Protein AF-A0A3C0VDE1-F1 (afdb_monomer)

Secondary structure (DSSP, 8-state):
--------------PPPPEEEE-TTS-SSBS-HHHHHHHPPTT-EEEE-SEEEEESS-EETTTT--TT-TTSPPP---EEEETT-TTTEEEEE-SS-S-GGG--SEEE-S---TT-EEES-EEE--EESSS-SSEEE-TT---EEES-EEES-EEEE-SSEEEES-S--EEES-EEES-EEEEE-SSEEEESS--EEES-EEES-EESSS-SSEEEESS--EEES-EEES-EESS-SSEEEESS---EEES-EEES-EESSSB-SSEEE-TT---EEES-EEES-B-SSB-SSEEE-TT---EEES-EEES-TT-SEEE-TT---EEES-EESSSS--SSTT-B-S---EEEB-S-SEEEE-TT-SS---SBTTB-BSSHHHHH--EEEEPTT-TTTT-SGGGPPSSS--S--S---BS--EEEE-SEEEE-SS---TTT-EEEES-TTTEEEES-B----TT-EEES-EEE--SS-SEEEPTT---EEES-EEES---SSSS-SSEEE-TT---EEES-EEES--TTS---SEEE-TT---EEES-EEES-SS-SEEE-TT---EEES-EEES---STT----SEEE-TT---EEES-EEES-SS-SEEEETT-EEEEES-EEES-SS-SEEEESSEEEEES-EEESSS-SEEEES-EEEEES-EEES-B-SB-SSEEEESSSPPEEES-EEES-EESB-SSEEEES---EEES-EEES-EESSS-SSEEEESS---EEES-EEESS-S-SEEE-TT---EEES-EE-SSSPPSSTT-B-S---EEES-S-SEEEE-TTSPSSP-SBTTB-BSSHHHHT--EEEEETT-GGGS-STTSPPPS----EESSPPPSSEEEEE-SEEEES--PPPSS-EEEE-S-TTTEEEES-EE---TT-EEES-EEE--BTBSEEEPTT---EEES-EEES--SS-SEEE-TT---EEES-EEES-SS-SEEE-TT-EEEEES-EEES-EESS-SSEEE-TT-EEEEES-EEES-EESSS-SSEEEETT-EEEEES-EEES-EESSS-SSEEEES-SEEEEES-EEES-EESSTT-EEEEEESS-EEEEES-EEES-BSEEEEEESS-EEEEES-EEE--TT-SEEE-TT-EEEEES-EE-SSSPPSSTT-B-S---EEEPPEE-TT-EEEEEETTEEEEEE--EEE--EEEEPTT-TTTT-S-STT--SB-TTSPBP-----

pLDDT: mean 87.03, std 12.0, range [29.33, 98.75]

Nearest PDB structures (foldseek):
  4nk8-assembly1_A  TM=4.694E-01  e=3.501E-03  Pseudomonas syringae pv. tomato str. DC3000
  4nk6-assembly1_A  TM=4.824E-01  e=7.671E-03  Pseudomonas syringae pv. tomato str. DC3000
  8egr-assembly1_A  TM=3.141E-01  e=1.987E-03  Staphylococcus phage Andhra
  1dab-assembly1_A  TM=2.526E-01  e=2.599E-02  Bordetella pertussis
  1idj-assembly2_B  TM=3.199E-01  e=6.537E-01  Aspergillus niger

Foldseek 3Di:
DDDDDDDDDPPPPPDQFAEAEEDCVPPGPHPAQLVSLAVGAANHEYEYEFDEHEALAANESQPQDDPVDPPTDDDGAYEYEYDPFAVGAEQAYDPHHPDLQRQENHEAARAAEQSNEYYRHEFEHGEHVQAEGHYGAYNQHAYEYERYEFEHAEHQEQRRYEYAQYEEHEYEQYEFEHAEHAEEAQHYEYHEYEYEYELYEQALGEYAAYAQRYEYAPYAYEYYLYEFALGEHQAQQRYEYEHQAAYEYELYEFALGEHLHAERQGYEAEHQHAYEYYLAEFALGEYAAAQSGYEYDHQYEYEAFLAEQDLGFRFSYYYDPNYHYAHELYEGDDDDFPDYYLYHDDDQLFLWDPPDQEFEEELPFPDQFPRDPVTGGNAVQVVQDTGRAGAPPGPQQLSGDPRHGGHNNPPHDDGRHDQEHEYEYEFDEHECRSGECSSLYAYEYPAQVGAEYQEAHHRNAANHEYYRHEFENYASARYRAHALGEYEYERYEFEHAAREPPQAQHYHQYHNYAYEYENYEQEAGHVPHAGANYEFDANHEYEYEQYEQYQYCAARYEYEHQYEYEYELYEQENYNNDPDDLHESYEFEHQHEYEAYNYEQEHAAHESYEYDHQGEYEAENYEQEQHAYESEEYAHYEYEHELYEQENYQAHYEAAQYEYEYENYEQEHAEYQEHQRYEYHAPPAYEYELYEQELGEHQYQRSYEEHNHAYEYEQAEHFNAFHQAAARHYEEDDQYEYEEALAEQDLSDQHNYDYDPNYDYHYELYEHCYPDFDDYHLTHNDPQLFLFAPAALEFEEDLPFDPDFPRDPVGGHNAVQVVLDTGRAGEPPGPQCQRGDPRHGRHRDDHYHPHRYDQAHEYEYEFDEHALVHRQRSGHYAYEYPAQVGYEHEEAHENQAAPHEYEGHEFEPHAQARYEAGALGEYEYERYEQEQYHHAENYEWGANYEYEYELYEQEHYLHAHYHYEANEEYAYENYEFEHAEHQEEHYEEEYALYEYHYYLYEQEHAEYAAEEQGYEYEHAYEEEYYLYEQAQAWYAYEAHAYYYYNYQEYEHFQYEQEHGEYNDAAYESYEHEAAYEYEYALYEQEHYCYASYEWYNQYEYEEALYEQYHHDNANYDYDPNYYYYYELYAGADPDFDDYYLTHPDPQAFPFAFQFDQPDWDWDDRPNDIDTIGSTGPDTGRRDRDPPGPSAASGDPPSDDCAHSVRHGRDHDPD

Sequence (1214 aa):
MRTIPAALLCLATVSAGATLTVSKDGGAEFDEVQAAADAAADGDTVLVFPGEYVLVEPLDFNRLHDPANPASPPVKNLVVRGVGGPAVTILRLAETLLDPARASVAVFEHGEGPASVIEGVTLTGGRGMPRGGGIFCAGASSPSVTDCVISGNSATWGGGVRCTYAGTPIFTRCTIEGNHASSSGGGISVMGGGARFSECLVADNSAAGDGGGVACEIGEALFERCRIEGNTGAQGGGINCFGNSTAEFIGCVVTQNTARWRAGGGVSCAARATPVLRHCTIAGNVGQEEGGGVVCSSESAPVITGCILWDNPCGSFTALEGANPRVTYSCIEGASVVSGQGNIAVNPRFRGWRDAAEVWVDCAASGPGDGSSQSPYRALAAALAFDPGVALDSPCVGSGEGGTTMGAIATPAGTAGMPRRTVWIAAGTYRFQGSTCAHAASLRGMGAALTTLDGTVFGLRSGASLANVTVTGGNAGGVCIPAGESPEVRDCVVTENTAYHFSGGGVYCGTGSEAMFSGVRIVRNGVGSKAAALVCASDSAPTFTACAVLDNEHEGIVCHAGANPTFRGCEISGNARALHAVSAGVAAYEGAVPVLDGCTIADNLGPGVTVSQDGRMTITDCAIVRNAGVGVSVTYGECTVRNSTISGNGGGIAATSAALIAEGCRIAGNTAKSGGGVWCGGPPSPQLRDCLIIDNRAGSGAALQCVQASPVLTNCTIVGNVCDLNAGALECERTSGPYLASCIVWDNGERPVVCDGTSSLNAEYSCLATPDVWPGVGNLNLDPQFCGWGENADVYVDPAAPEPGDGSAAAPFRDAASALTFSLGLSAGSPCLTAGQGGVRIGAETGTCPAGGVPVRRVHLAAGQFAAELVPPAHPVSIQGAGPELTVLEGTVRGLMTGMSLADLTVAEGRKGGVVVPAGASPELRNCVIRHALGTGAIVCGALAAPTIRDCVIEENGTCGIAVADDGGVTCIGCLVRHNRSEGVAGVSCGARSSVTLRDCRVEENGSTANCGGLAAKSSAFVTLERCRIIGNASVNYYPGLAFTRVAGAALTNCCVAANSSSLFDAAGVACIGGGGVRLVNCTVAENNARGLTCRDSATVELLNCIVWNNIDGSAAVEAGSTLSASYSCIKGATVWEGDGNINLDPLFVWPGTYDFQQMYEFVVDGRQYKAPNMIVHAPNLEPRPGSPAIDAGTAAGAPASDLAGRARPFGAG

Mean predicted aligned error: 14.95 Å

Structure (mmCIF, N/CA/C/O backbone):
data_AF-A0A3C0VDE1-F1
#
_entry.id   AF-A0A3C0VDE1-F1
#
loop_
_atom_site.group_PDB
_atom_site.id
_atom_site.type_symbol
_atom_site.label_atom_id
_atom_site.label_alt_id
_atom_site.label_comp_id
_atom_site.label_asym_id
_atom_site.label_entity_id
_atom_site.label_seq_id
_atom_site.pdbx_PDB_ins_code
_atom_site.Cartn_x
_atom_site.Cartn_y
_atom_site.Cartn_z
_atom_site.occupancy
_atom_site.B_iso_or_equiv
_atom_site.auth_seq_id
_atom_site.auth_comp_id
_atom_site.auth_asym_id
_atom_site.auth_atom_id
_atom_site.pdbx_PDB_model_num
ATOM 1 N N . MET A 1 1 ? -42.883 18.544 71.954 1.00 40.00 1 MET A N 1
ATOM 2 C CA . MET A 1 1 ? -44.097 19.309 72.319 1.00 40.00 1 MET A CA 1
ATOM 3 C C . MET A 1 1 ? -43.853 20.792 72.081 1.00 40.00 1 MET A C 1
ATOM 5 O O . MET A 1 1 ? -43.063 21.369 72.814 1.00 40.00 1 MET A O 1
ATOM 9 N N . ARG A 1 2 ? -44.499 21.382 71.070 1.00 31.33 2 ARG A N 1
ATOM 10 C CA . ARG A 1 2 ? -44.903 22.798 70.977 1.00 31.33 2 ARG A CA 1
ATOM 11 C C . ARG A 1 2 ? -45.829 22.928 69.761 1.00 31.33 2 ARG A C 1
ATOM 13 O O . ARG A 1 2 ? -45.575 22.319 68.731 1.00 31.33 2 ARG A O 1
ATOM 20 N N . THR A 1 3 ? -46.938 23.618 69.965 1.00 40.38 3 THR A N 1
ATOM 21 C CA . THR A 1 3 ? -48.177 23.614 69.169 1.00 40.38 3 THR A CA 1
ATOM 22 C C . THR A 1 3 ? -48.384 24.917 68.365 1.00 40.38 3 THR A C 1
ATOM 24 O O . THR A 1 3 ? -47.908 25.952 68.812 1.00 40.38 3 THR A O 1
ATOM 27 N N . ILE A 1 4 ? -49.280 24.852 67.353 1.00 35.16 4 ILE A N 1
ATOM 28 C CA . ILE A 1 4 ? -50.220 25.871 66.780 1.00 35.16 4 ILE A CA 1
ATOM 29 C C . ILE A 1 4 ? -49.775 26.604 65.474 1.00 35.16 4 ILE A C 1
ATOM 31 O O . ILE A 1 4 ? -48.604 26.969 65.428 1.00 35.16 4 ILE A O 1
ATOM 35 N N . PRO A 1 5 ? -50.660 26.951 64.478 1.00 40.97 5 PRO A N 1
ATOM 36 C CA . PRO A 1 5 ? -52.095 26.630 64.258 1.00 40.97 5 PRO A CA 1
ATOM 37 C C . PRO A 1 5 ? -52.484 26.030 62.879 1.00 40.97 5 PRO A C 1
ATOM 39 O O . PRO A 1 5 ? -51.761 26.106 61.892 1.00 40.97 5 PRO A O 1
ATOM 42 N N . ALA A 1 6 ? -53.724 25.529 62.833 1.00 35.91 6 ALA A N 1
ATOM 43 C CA . ALA A 1 6 ? -54.503 25.183 61.646 1.00 35.91 6 ALA A CA 1
ATOM 44 C C . ALA A 1 6 ? -54.990 26.413 60.848 1.00 35.91 6 ALA A C 1
ATOM 46 O O . ALA A 1 6 ? -55.420 27.403 61.441 1.00 35.91 6 ALA A O 1
ATOM 47 N N . ALA A 1 7 ? -55.045 26.286 59.519 1.00 32.00 7 ALA A N 1
ATOM 48 C CA . ALA A 1 7 ? -55.921 27.075 58.656 1.00 32.00 7 ALA A CA 1
ATOM 49 C C . ALA A 1 7 ? -56.487 26.189 57.528 1.00 32.00 7 ALA A C 1
ATOM 51 O O . ALA A 1 7 ? -55.744 25.642 56.724 1.00 32.00 7 ALA A O 1
ATOM 52 N N . LEU A 1 8 ? -57.817 26.062 57.556 1.00 29.88 8 LEU A N 1
ATOM 53 C CA . LEU A 1 8 ? -58.766 25.617 56.529 1.00 29.88 8 LEU A CA 1
ATOM 54 C C . LEU A 1 8 ? -58.478 24.339 55.715 1.00 29.88 8 LEU A C 1
ATOM 56 O O . LEU A 1 8 ? -57.802 24.320 54.693 1.00 29.88 8 LEU A O 1
ATOM 60 N N . LEU A 1 9 ? -59.177 23.290 56.143 1.00 33.53 9 LEU A N 1
ATOM 61 C CA . LEU A 1 9 ? -59.485 22.071 55.414 1.00 33.53 9 LEU A CA 1
ATOM 62 C C . LEU A 1 9 ? -60.457 22.389 54.254 1.00 33.53 9 LEU A C 1
ATOM 64 O O . LEU A 1 9 ? -61.660 22.515 54.477 1.00 33.53 9 LEU A O 1
ATOM 68 N N . CYS A 1 10 ? -59.959 22.490 53.022 1.00 29.33 10 CYS A N 1
ATOM 69 C CA . CYS A 1 10 ? -60.747 22.105 51.850 1.00 29.33 10 CYS A CA 1
ATOM 70 C C . CYS A 1 10 ? -60.455 20.625 51.601 1.00 29.33 10 CYS A C 1
ATOM 72 O O . CYS A 1 10 ? -59.378 20.271 51.126 1.00 29.33 10 CYS A O 1
ATOM 74 N N . LEU A 1 11 ? -61.400 19.755 51.964 1.00 36.97 11 LEU A N 1
ATOM 75 C CA . LEU A 1 11 ? -61.437 18.382 51.467 1.00 36.97 11 LEU A CA 1
ATOM 76 C C . LEU A 1 11 ? -61.635 18.440 49.946 1.00 36.97 11 LEU A C 1
ATOM 78 O O . LEU A 1 11 ? -62.765 18.482 49.469 1.00 36.97 11 LEU A O 1
ATOM 82 N N . ALA A 1 12 ? -60.540 18.448 49.188 1.00 35.41 12 ALA A N 1
ATOM 83 C CA . ALA A 1 12 ? -60.565 17.902 47.844 1.00 35.41 12 ALA A CA 1
ATOM 84 C C . ALA A 1 12 ? -60.567 16.382 48.015 1.00 35.41 12 ALA A C 1
ATOM 86 O O . ALA A 1 12 ? -59.574 15.773 48.409 1.00 35.41 12 ALA A O 1
ATOM 87 N N . THR A 1 13 ? -61.731 15.777 47.813 1.00 34.03 13 THR A N 1
ATOM 88 C CA . THR A 1 13 ? -61.843 14.346 47.564 1.00 34.03 13 THR A CA 1
ATOM 89 C C . THR A 1 13 ? -60.892 14.001 46.421 1.00 34.03 13 THR A C 1
ATOM 91 O O . THR A 1 13 ? -61.116 14.443 45.296 1.00 34.03 13 THR A O 1
ATOM 94 N N . VAL A 1 14 ? -59.830 13.241 46.698 1.00 38.03 14 VAL A N 1
ATOM 95 C CA . VAL A 1 14 ? -59.083 12.546 45.646 1.00 38.03 14 VAL A CA 1
ATOM 96 C C . VAL A 1 14 ? -60.060 11.521 45.081 1.00 38.03 14 VAL A C 1
ATOM 98 O O . VAL A 1 14 ? -60.293 10.473 45.681 1.00 38.03 14 VAL A O 1
ATOM 101 N N . SER A 1 15 ? -60.734 11.886 43.993 1.00 43.78 15 SER A N 1
ATOM 102 C CA . SER A 1 15 ? -61.409 10.918 43.139 1.00 43.78 15 SER A CA 1
ATOM 103 C C . SER A 1 15 ? -60.332 9.939 42.689 1.00 43.78 15 SER A C 1
ATOM 105 O O . SER A 1 15 ? -59.339 10.367 42.108 1.00 43.78 15 SER A O 1
ATOM 107 N N . ALA A 1 16 ? -60.475 8.652 43.001 1.00 56.69 16 ALA A N 1
ATOM 108 C CA . ALA A 1 16 ? -59.659 7.642 42.343 1.00 56.69 16 ALA A CA 1
ATOM 109 C C . ALA A 1 16 ? -59.915 7.777 40.835 1.00 56.69 16 ALA A C 1
ATOM 111 O O . ALA A 1 16 ? -61.076 7.734 40.423 1.00 56.69 16 ALA A O 1
ATOM 112 N N . GLY A 1 17 ? -58.864 8.030 40.051 1.00 71.81 17 GLY A N 1
ATOM 113 C CA . GLY A 1 17 ? -58.972 8.111 38.596 1.00 71.81 17 GLY A CA 1
ATOM 114 C C . GLY A 1 17 ? -59.571 6.828 38.022 1.00 71.81 17 GLY A C 1
ATOM 115 O O . GLY A 1 17 ? -59.407 5.740 38.588 1.00 71.81 17 GLY A O 1
ATOM 116 N N . ALA A 1 18 ? -60.302 6.956 36.922 1.00 88.00 18 ALA A N 1
ATOM 117 C CA . ALA A 1 18 ? -60.843 5.820 36.198 1.00 88.00 18 ALA A CA 1
ATOM 118 C C . ALA A 1 18 ? -59.707 4.970 35.604 1.00 88.00 18 ALA A C 1
ATOM 120 O O . ALA A 1 18 ? -58.597 5.446 35.361 1.00 88.00 18 ALA A O 1
ATOM 121 N N . THR A 1 19 ? -59.976 3.681 35.392 1.00 94.69 19 THR A N 1
ATOM 122 C CA . THR A 1 19 ? -59.058 2.778 34.688 1.00 94.69 19 THR A CA 1
ATOM 123 C C . THR A 1 19 ? -59.625 2.477 33.312 1.00 94.69 19 THR A C 1
ATOM 125 O O . THR A 1 19 ? -60.672 1.845 33.225 1.00 94.69 19 THR A O 1
ATOM 128 N N . LEU A 1 20 ? -58.926 2.909 32.266 1.00 96.56 20 LEU A N 1
ATOM 129 C CA . LEU A 1 20 ? -59.222 2.600 30.871 1.00 96.56 20 LEU A CA 1
ATOM 130 C C . LEU A 1 20 ? -58.363 1.403 30.460 1.00 96.56 20 LEU A C 1
ATOM 132 O O . LEU A 1 20 ? -57.201 1.309 30.856 1.00 96.56 20 LEU A O 1
ATOM 136 N N . THR A 1 21 ? -58.910 0.476 29.677 1.00 96.62 21 THR A N 1
ATOM 137 C CA . THR A 1 21 ? -58.205 -0.759 29.292 1.00 96.62 21 THR A CA 1
ATOM 138 C C . THR A 1 21 ? -57.902 -0.800 27.798 1.00 96.62 21 THR A C 1
ATOM 140 O O . THR A 1 21 ? -58.762 -0.471 26.983 1.00 96.62 21 THR A O 1
ATOM 143 N N . VAL A 1 22 ? -56.691 -1.238 27.435 1.00 96.25 22 VAL A N 1
ATOM 144 C CA . VAL A 1 22 ? -56.234 -1.356 26.041 1.00 96.25 22 VAL A CA 1
ATOM 145 C C . VAL A 1 22 ? -55.828 -2.795 25.728 1.00 96.25 22 VAL A C 1
ATOM 147 O O . VAL A 1 22 ? -55.000 -3.362 26.445 1.00 96.25 22 VAL A O 1
ATOM 150 N N . SER A 1 23 ? -56.385 -3.382 24.665 1.00 94.19 23 SER A N 1
ATOM 151 C CA . SER A 1 23 ? -56.025 -4.721 24.179 1.00 94.19 23 SER A CA 1
ATOM 152 C C . SER A 1 23 ? -56.116 -4.826 22.659 1.00 94.19 23 SER A C 1
ATOM 154 O O . SER A 1 23 ? -57.136 -4.487 22.063 1.00 94.19 23 SER A O 1
ATOM 156 N N . LYS A 1 24 ? -55.078 -5.386 22.026 1.00 82.56 24 LYS A N 1
ATOM 157 C CA . LYS A 1 24 ? -55.010 -5.544 20.560 1.00 82.56 24 LYS A CA 1
ATOM 158 C C . LYS A 1 24 ? -56.041 -6.513 19.965 1.00 82.56 24 LYS A C 1
ATOM 160 O O . LYS A 1 24 ? -56.229 -6.542 18.755 1.00 82.56 24 LYS A O 1
ATOM 165 N N . ASP A 1 25 ? -56.621 -7.386 20.786 1.00 83.69 25 ASP A N 1
ATOM 166 C CA . ASP A 1 25 ? -57.570 -8.422 20.359 1.00 83.69 25 ASP A CA 1
ATOM 167 C C . ASP A 1 25 ? -59.038 -7.966 20.445 1.00 83.69 25 ASP A C 1
ATOM 169 O O . ASP A 1 25 ? -59.945 -8.762 20.200 1.00 83.69 25 ASP A O 1
ATOM 173 N N . GLY A 1 26 ? -59.271 -6.691 20.783 1.00 75.00 26 GLY A N 1
ATOM 174 C CA . GLY A 1 26 ? -60.605 -6.115 20.951 1.00 75.00 26 GLY A CA 1
ATOM 175 C C . GLY A 1 26 ? -61.307 -6.531 22.249 1.00 75.00 26 GLY A C 1
ATOM 176 O O . GLY A 1 26 ? -62.490 -6.245 22.417 1.00 75.00 26 GLY A O 1
ATOM 177 N N . GLY A 1 27 ? -60.609 -7.203 23.173 1.00 80.25 27 GLY A N 1
ATOM 178 C CA . GLY A 1 27 ? -61.142 -7.617 24.475 1.00 80.25 27 GLY A CA 1
ATOM 179 C C . GLY A 1 27 ? -61.223 -6.510 25.537 1.00 80.25 27 GLY A C 1
ATOM 180 O O . GLY A 1 27 ? -61.576 -6.805 26.678 1.00 80.25 27 GLY A O 1
ATOM 181 N N . ALA A 1 28 ? -60.884 -5.265 25.192 1.00 89.44 28 ALA A N 1
ATOM 182 C CA . ALA A 1 28 ? -60.801 -4.118 26.099 1.00 89.44 28 ALA A CA 1
ATOM 183 C C . ALA A 1 28 ? -61.557 -2.892 25.547 1.00 89.44 28 ALA A C 1
ATOM 185 O O . ALA A 1 28 ? -62.123 -2.948 24.458 1.00 89.44 28 ALA A O 1
ATOM 186 N N . GLU A 1 29 ? -61.586 -1.792 26.305 1.00 93.44 29 GLU A N 1
ATOM 187 C CA . GLU A 1 29 ? -62.287 -0.554 25.916 1.00 93.44 29 GLU A CA 1
ATOM 188 C C . GLU A 1 29 ? -61.674 0.136 24.688 1.00 93.44 29 GLU A C 1
ATOM 190 O O . GLU A 1 29 ? -62.398 0.761 23.914 1.00 93.44 29 GLU A O 1
ATOM 195 N N . PHE A 1 30 ? -60.361 -0.000 24.503 1.00 95.88 30 PHE A N 1
ATOM 196 C CA . PHE A 1 30 ? -59.606 0.560 23.385 1.00 95.88 30 PHE A CA 1
ATOM 197 C C . PHE A 1 30 ? -58.670 -0.500 22.784 1.00 95.88 30 PHE A C 1
ATOM 199 O O . PHE A 1 30 ? -58.222 -1.423 23.468 1.00 95.88 30 PHE A O 1
ATOM 206 N N . ASP A 1 31 ? -58.334 -0.352 21.509 1.00 93.00 31 ASP A N 1
ATOM 207 C CA . ASP A 1 31 ? -57.315 -1.129 20.791 1.00 93.00 31 ASP A CA 1
ATOM 208 C C . ASP A 1 31 ? -56.024 -0.322 20.543 1.00 93.00 31 ASP A C 1
ATOM 210 O O . ASP A 1 31 ? -54.953 -0.903 20.354 1.00 93.00 31 ASP A O 1
ATOM 214 N N . GLU A 1 32 ? -56.099 1.009 20.644 1.00 93.38 32 GLU A N 1
ATOM 215 C CA . GLU A 1 32 ? -54.976 1.941 20.518 1.00 93.38 32 GLU A CA 1
ATOM 216 C C . GLU A 1 32 ? -54.662 2.678 21.832 1.00 93.38 32 GLU A C 1
ATOM 218 O O . GLU A 1 32 ? -55.531 3.270 22.476 1.00 93.38 32 GLU A O 1
ATOM 223 N N . VAL A 1 33 ? -53.377 2.712 22.207 1.00 95.88 33 VAL A N 1
ATOM 224 C CA . VAL A 1 33 ? -52.918 3.346 23.458 1.00 95.88 33 VAL A CA 1
ATOM 225 C C . VAL A 1 33 ? -53.110 4.865 23.432 1.00 95.88 33 VAL A C 1
ATOM 227 O O . VAL A 1 33 ? -53.538 5.440 24.432 1.00 95.88 33 VAL A O 1
ATOM 230 N N . GLN A 1 34 ? -52.847 5.521 22.295 1.00 95.75 34 GLN A N 1
ATOM 231 C CA . GLN A 1 34 ? -53.043 6.969 22.167 1.00 95.75 34 GLN A CA 1
ATOM 232 C C . GLN A 1 34 ? -54.527 7.355 22.268 1.00 95.75 34 GLN A C 1
ATOM 234 O O . GLN A 1 34 ? -54.852 8.348 22.913 1.00 95.75 34 GLN A O 1
ATOM 239 N N . ALA A 1 35 ? -55.437 6.556 21.701 1.00 94.81 35 ALA A N 1
ATOM 240 C CA . ALA A 1 35 ? -56.874 6.812 21.797 1.00 94.81 35 ALA A CA 1
ATOM 241 C C . ALA A 1 35 ? -57.374 6.740 23.252 1.00 94.81 35 ALA A C 1
ATOM 243 O O . ALA A 1 35 ? -58.149 7.594 23.688 1.00 94.81 35 ALA A O 1
ATOM 244 N N . ALA A 1 36 ? -56.880 5.770 24.028 1.00 95.62 36 ALA A N 1
ATOM 245 C CA . ALA A 1 36 ? -57.162 5.695 25.460 1.00 95.62 36 ALA A CA 1
ATOM 246 C C . ALA A 1 36 ? -56.570 6.891 26.225 1.00 95.62 36 ALA A C 1
ATOM 248 O O . ALA A 1 36 ? -57.238 7.467 27.084 1.00 95.62 36 ALA A O 1
ATOM 249 N N . ALA A 1 37 ? -55.343 7.306 25.890 1.00 95.25 37 ALA A N 1
ATOM 250 C CA . ALA A 1 37 ? -54.713 8.480 26.491 1.00 95.25 37 ALA A CA 1
ATOM 251 C C . ALA A 1 37 ? -55.500 9.768 26.204 1.00 95.25 37 ALA A C 1
ATOM 253 O O . ALA A 1 37 ? -55.647 10.592 27.102 1.00 95.25 37 ALA A O 1
ATOM 254 N N . ASP A 1 38 ? -56.066 9.939 25.007 1.00 95.00 38 ASP A N 1
ATOM 255 C CA . ASP A 1 38 ? -56.906 11.095 24.673 1.00 95.00 38 ASP A CA 1
ATOM 256 C C . ASP A 1 38 ? -58.210 11.124 25.476 1.00 95.00 38 ASP A C 1
ATOM 258 O O . ASP A 1 38 ? -58.599 12.188 25.965 1.00 95.00 38 ASP A O 1
ATOM 262 N N . ALA A 1 39 ? -58.857 9.963 25.632 1.00 94.12 39 ALA A N 1
ATOM 263 C CA . ALA A 1 39 ? -60.126 9.814 26.343 1.00 94.12 39 ALA A CA 1
ATOM 264 C C . ALA A 1 39 ? -59.996 9.964 27.870 1.00 94.12 39 ALA A C 1
ATOM 266 O O . ALA A 1 39 ? -60.963 10.342 28.531 1.00 94.12 39 ALA A O 1
ATOM 267 N N . ALA A 1 40 ? -58.814 9.681 28.421 1.00 94.25 40 ALA A N 1
ATOM 268 C CA . ALA A 1 40 ? -58.537 9.744 29.850 1.00 94.25 40 ALA A CA 1
ATOM 269 C C . ALA A 1 40 ? -58.609 11.178 30.417 1.00 94.25 40 ALA A C 1
ATOM 271 O O . ALA A 1 40 ? -58.156 12.140 29.784 1.00 94.25 40 ALA A O 1
ATOM 272 N N . ALA A 1 41 ? -59.128 11.321 31.636 1.00 93.31 41 ALA A N 1
ATOM 273 C CA . ALA A 1 41 ? -59.108 12.551 32.426 1.00 93.31 41 ALA A CA 1
ATOM 274 C C . ALA A 1 41 ? -57.872 12.618 33.345 1.00 93.31 41 ALA A C 1
ATOM 276 O O . ALA A 1 41 ? -57.213 11.615 33.596 1.00 93.31 41 ALA A O 1
ATOM 277 N N . ASP A 1 42 ? -57.543 13.808 33.862 1.00 93.38 42 ASP A N 1
ATOM 278 C CA . ASP A 1 42 ? -56.435 13.984 34.815 1.00 93.38 42 ASP A CA 1
ATOM 279 C C . ASP A 1 42 ? -56.568 13.038 36.025 1.00 93.38 42 ASP A C 1
ATOM 281 O O . ASP A 1 42 ? -57.617 12.974 36.668 1.00 93.38 42 ASP A O 1
ATOM 285 N N . GLY A 1 43 ? -55.498 12.298 36.318 1.00 92.31 43 GLY A N 1
ATOM 286 C CA . GLY A 1 43 ? -55.436 11.282 37.370 1.00 92.31 43 GLY A CA 1
ATOM 287 C C . GLY A 1 43 ? -55.829 9.860 36.946 1.00 92.31 43 GLY A C 1
ATOM 288 O O . GLY A 1 43 ? -55.669 8.942 37.755 1.00 92.31 43 GLY A O 1
ATOM 289 N N . ASP A 1 44 ? -56.314 9.648 35.719 1.00 96.38 44 ASP A N 1
ATOM 290 C CA . ASP A 1 44 ? -56.723 8.327 35.226 1.00 96.38 44 ASP A CA 1
ATOM 291 C C . ASP A 1 44 ? -55.534 7.394 34.929 1.00 96.38 44 ASP A C 1
ATOM 293 O O . ASP A 1 44 ? -54.383 7.807 34.748 1.00 96.38 44 ASP A O 1
ATOM 297 N N . THR A 1 45 ? -55.830 6.094 34.863 1.00 97.00 45 THR A N 1
ATOM 298 C CA . THR A 1 45 ? -54.881 5.037 34.490 1.00 97.00 45 THR A CA 1
ATOM 299 C C . THR A 1 45 ? -55.293 4.371 33.178 1.00 97.00 45 THR A C 1
ATOM 301 O O . THR A 1 45 ? -56.393 3.841 33.070 1.00 97.00 45 THR A O 1
ATOM 304 N N . VAL A 1 46 ? -54.387 4.317 32.206 1.00 97.69 46 VAL A N 1
ATOM 305 C CA . VAL A 1 46 ? -54.489 3.517 30.982 1.00 97.69 46 VAL A CA 1
ATOM 306 C C . VAL A 1 46 ? -53.726 2.208 31.192 1.00 97.69 46 VAL A C 1
ATOM 308 O O . VAL A 1 46 ? -52.496 2.182 31.265 1.00 97.69 46 VAL A O 1
ATOM 311 N N . LEU A 1 47 ? -54.464 1.109 31.312 1.00 96.75 47 LEU A N 1
ATOM 312 C CA . LEU A 1 47 ? -53.942 -0.232 31.543 1.00 96.75 47 LEU A CA 1
ATOM 313 C C . LEU A 1 47 ? -53.800 -0.983 30.209 1.00 96.75 47 LEU A C 1
ATOM 315 O O . LEU A 1 47 ? -54.795 -1.296 29.558 1.00 96.75 47 LEU A O 1
ATOM 319 N N . VAL A 1 48 ? -52.566 -1.290 29.813 1.00 97.38 48 VAL A N 1
ATOM 320 C CA . VAL A 1 48 ? -52.230 -1.877 28.508 1.00 97.38 48 VAL A CA 1
ATOM 321 C C . VAL A 1 48 ? -51.926 -3.367 28.665 1.00 97.38 48 VAL A C 1
ATOM 323 O O . VAL A 1 48 ? -50.961 -3.736 29.331 1.00 97.38 48 VAL A O 1
ATOM 326 N N . PHE A 1 49 ? -52.741 -4.240 28.071 1.00 96.50 49 PHE A N 1
ATOM 327 C CA . PHE A 1 49 ? -52.548 -5.694 28.139 1.00 96.50 49 PHE A CA 1
ATOM 328 C C . PHE A 1 49 ? -51.381 -6.182 27.256 1.00 96.50 49 PHE A C 1
ATOM 330 O O . PHE A 1 49 ? -51.009 -5.475 26.317 1.00 96.50 49 PHE A O 1
ATOM 337 N N . PRO A 1 50 ? -50.812 -7.384 27.506 1.00 96.38 50 PRO A N 1
ATOM 338 C CA . PRO A 1 50 ? -49.696 -7.921 26.728 1.00 96.38 50 PRO A CA 1
ATOM 339 C C . PRO A 1 50 ? -49.919 -7.863 25.213 1.00 96.38 50 PRO A C 1
ATOM 341 O O . PRO A 1 50 ? -50.931 -8.332 24.689 1.00 96.38 50 PRO A O 1
ATOM 344 N N . GLY A 1 51 ? -48.943 -7.325 24.493 1.00 94.38 51 GLY A N 1
ATOM 345 C CA . GLY A 1 51 ? -49.020 -7.101 23.059 1.00 94.38 51 GLY A CA 1
ATOM 346 C C . GLY A 1 51 ? -47.974 -6.106 22.572 1.00 94.38 51 GLY A C 1
ATOM 347 O O . GLY A 1 51 ? -47.372 -5.375 23.355 1.00 94.38 51 GLY A O 1
ATOM 348 N N . GLU A 1 52 ? -47.776 -6.089 21.256 1.00 95.75 52 GLU A N 1
ATOM 349 C CA . GLU A 1 52 ? -47.034 -5.038 20.566 1.00 95.75 52 GLU A CA 1
ATOM 350 C C . GLU A 1 52 ? -48.041 -4.065 19.948 1.00 95.75 52 GLU A C 1
ATOM 352 O O . GLU A 1 52 ? -48.855 -4.468 19.114 1.00 95.75 52 GLU A O 1
ATOM 357 N N . TYR A 1 53 ? -47.987 -2.807 20.378 1.00 96.25 53 TYR A N 1
ATOM 358 C CA . TYR A 1 53 ? -48.845 -1.714 19.933 1.00 96.25 53 TYR A CA 1
ATOM 359 C C . TYR A 1 53 ? -48.023 -0.780 19.052 1.00 96.25 53 TYR A C 1
ATOM 361 O O . TYR A 1 53 ? -47.037 -0.190 19.504 1.00 96.25 53 TYR A O 1
ATOM 369 N N . VAL A 1 54 ? -48.414 -0.675 17.782 1.00 95.56 54 VAL A N 1
ATOM 370 C CA . VAL A 1 54 ? -47.706 0.132 16.785 1.00 95.56 54 VAL A CA 1
ATOM 371 C C . VAL A 1 54 ? -48.278 1.544 16.773 1.00 95.56 54 VAL A C 1
ATOM 373 O O . VAL A 1 54 ? -49.442 1.738 16.439 1.00 95.56 54 VAL A O 1
ATOM 376 N N . LEU A 1 55 ? -47.456 2.526 17.128 1.00 94.88 55 LEU A N 1
ATOM 377 C CA . LEU A 1 55 ? -47.830 3.933 17.220 1.00 94.88 55 LEU A CA 1
ATOM 378 C C . LEU A 1 55 ? -47.455 4.668 15.923 1.00 94.88 55 LEU A C 1
ATOM 380 O O . LEU A 1 55 ? -46.287 4.688 15.542 1.00 94.88 55 LEU A O 1
ATOM 384 N N . VAL A 1 56 ? -48.419 5.284 15.234 1.00 93.50 56 VAL A N 1
ATOM 385 C CA . VAL A 1 56 ? -48.169 6.088 14.009 1.00 93.50 56 VAL A CA 1
ATOM 386 C C . VAL A 1 56 ? -47.742 7.536 14.299 1.00 93.50 56 VAL A C 1
ATOM 388 O O . VAL A 1 56 ? -47.366 8.287 13.396 1.00 93.50 56 VAL A O 1
ATOM 391 N N . GLU A 1 57 ? -47.784 7.911 15.572 1.00 93.00 57 GLU A N 1
ATOM 392 C CA . GLU A 1 57 ? -47.362 9.177 16.169 1.00 93.00 57 GLU A CA 1
ATOM 393 C C . GLU A 1 57 ? -46.949 8.912 17.632 1.00 93.00 57 GLU A C 1
ATOM 395 O O . GLU A 1 57 ? -47.276 7.844 18.153 1.00 93.00 57 GLU A O 1
ATOM 400 N N . PRO A 1 58 ? -46.226 9.818 18.309 1.00 95.06 58 PRO A N 1
ATOM 401 C CA . PRO A 1 58 ? -45.797 9.591 19.688 1.00 95.06 58 PRO A CA 1
ATOM 402 C C . PRO A 1 58 ? -46.953 9.408 20.656 1.00 95.06 58 PRO A C 1
ATOM 404 O O . PRO A 1 58 ? -47.977 10.076 20.524 1.00 95.06 58 PRO A O 1
ATOM 407 N N . LEU A 1 59 ? -46.715 8.619 21.704 1.00 96.50 59 LEU A N 1
ATOM 408 C CA . LEU A 1 59 ? -47.535 8.671 22.903 1.00 96.50 59 LEU A CA 1
ATOM 409 C C . LEU A 1 59 ? -47.370 10.043 23.570 1.00 96.50 59 LEU A C 1
ATOM 411 O O . LEU A 1 59 ? -46.312 10.355 24.123 1.00 96.50 59 LEU A O 1
ATOM 415 N N . ASP A 1 60 ? -48.423 10.846 23.512 1.00 95.25 60 ASP A N 1
ATOM 416 C CA . ASP A 1 60 ? -48.480 12.202 24.049 1.00 95.25 60 ASP A CA 1
ATOM 417 C C . ASP A 1 60 ? -49.769 12.360 24.862 1.00 95.25 60 ASP A C 1
ATOM 419 O O . ASP A 1 60 ? -50.881 12.303 24.330 1.00 95.25 60 ASP A O 1
ATOM 423 N N . PHE A 1 61 ? -49.618 12.544 26.175 1.00 95.44 61 PHE A N 1
ATOM 424 C CA . PHE A 1 61 ? -50.752 12.652 27.098 1.00 95.44 61 PHE A CA 1
ATOM 425 C C . PHE A 1 61 ? -51.564 13.921 26.855 1.00 95.44 61 PHE A C 1
ATOM 427 O O . PHE A 1 61 ? -52.733 13.984 27.223 1.00 95.44 61 PHE A O 1
ATOM 434 N N . ASN A 1 62 ? -50.954 14.931 26.242 1.00 94.44 62 ASN A N 1
ATOM 435 C CA . ASN A 1 62 ? -51.491 16.273 26.134 1.00 94.44 62 ASN A CA 1
ATOM 436 C C . ASN A 1 62 ? -51.508 16.768 24.687 1.00 94.44 62 ASN A C 1
ATOM 438 O O . ASN A 1 62 ? -51.562 17.973 24.470 1.00 94.44 62 ASN A O 1
ATOM 442 N N . ARG A 1 63 ? -51.572 15.873 23.688 1.00 91.75 63 ARG A N 1
ATOM 443 C CA . ARG A 1 63 ? -51.578 16.271 22.264 1.00 91.75 63 ARG A CA 1
ATOM 444 C C . ARG A 1 63 ? -52.722 17.207 21.862 1.00 91.75 63 ARG A C 1
ATOM 446 O O . ARG A 1 63 ? -52.651 17.860 20.826 1.00 91.75 63 ARG A O 1
ATOM 453 N N . LEU A 1 64 ? -53.799 17.232 22.651 1.00 90.94 64 LEU A N 1
ATOM 454 C CA . LEU A 1 64 ? -54.962 18.104 22.456 1.00 90.94 64 LEU A CA 1
ATOM 455 C C . LEU A 1 64 ? -54.852 19.439 23.216 1.00 90.94 64 LEU A C 1
ATOM 457 O O . LEU A 1 64 ? -55.697 20.313 23.016 1.00 90.94 64 LEU A O 1
ATOM 461 N N . HIS A 1 65 ? -53.860 19.596 24.096 1.00 90.81 65 HIS A N 1
ATOM 462 C CA . HIS A 1 65 ? -53.594 20.839 24.812 1.00 90.81 65 HIS A CA 1
ATOM 463 C C . HIS A 1 65 ? -52.922 21.847 23.874 1.00 90.81 65 HIS A C 1
ATOM 465 O O . HIS A 1 65 ? -51.930 21.544 23.218 1.00 90.81 65 HIS A O 1
ATOM 471 N N . ASP A 1 66 ? -53.446 23.069 23.843 1.00 89.81 66 ASP A N 1
ATOM 472 C CA . ASP A 1 66 ? -52.837 24.192 23.134 1.00 89.81 66 ASP A CA 1
ATOM 473 C C . ASP A 1 66 ? -52.731 25.382 24.100 1.00 89.81 66 ASP A C 1
ATOM 475 O O . ASP A 1 66 ? -53.756 25.998 24.424 1.00 89.81 66 ASP A O 1
ATOM 479 N N . PRO A 1 67 ? -51.517 25.743 24.561 1.00 84.31 67 PRO A N 1
ATOM 480 C CA . PRO A 1 67 ? -51.324 26.828 25.519 1.00 84.31 67 PRO A CA 1
ATOM 481 C C . PRO A 1 67 ? -51.697 28.209 24.956 1.00 84.31 67 PRO A C 1
ATOM 483 O O . PRO A 1 67 ? -51.907 29.144 25.731 1.00 84.31 67 PRO A O 1
ATOM 486 N N . ALA A 1 68 ? -51.809 28.363 23.630 1.00 89.56 68 ALA A N 1
ATOM 487 C CA . ALA A 1 68 ? -52.276 29.598 23.000 1.00 89.56 68 ALA A CA 1
ATOM 488 C C . ALA A 1 68 ? -53.812 29.707 22.962 1.00 89.56 68 ALA A C 1
ATOM 490 O O . ALA A 1 68 ? -54.345 30.795 22.722 1.00 89.56 68 ALA A O 1
ATOM 491 N N . ASN A 1 69 ? -54.527 28.609 23.219 1.00 89.69 69 ASN A N 1
ATOM 492 C CA . ASN A 1 69 ? -55.980 28.541 23.164 1.00 89.69 69 ASN A CA 1
ATOM 493 C C . ASN A 1 69 ? -56.576 28.251 24.557 1.00 89.69 69 ASN A C 1
ATOM 495 O O . ASN A 1 69 ? -56.572 27.102 24.996 1.00 89.69 69 ASN A O 1
ATOM 499 N N . PRO A 1 70 ? -57.191 29.245 25.230 1.00 85.44 70 PRO A N 1
ATOM 500 C CA . PRO A 1 70 ? -57.817 29.061 26.544 1.00 85.44 70 PRO A CA 1
ATOM 501 C C . PRO A 1 70 ? -58.984 28.064 26.567 1.00 85.44 70 PRO A C 1
ATOM 503 O O . PRO A 1 70 ? -59.433 27.685 27.645 1.00 85.44 70 PRO A O 1
ATOM 506 N N . ALA A 1 71 ? -59.522 27.695 25.398 1.00 89.19 71 ALA A N 1
ATOM 507 C CA . ALA A 1 71 ? -60.574 26.692 25.266 1.00 89.19 71 ALA A CA 1
ATOM 508 C C . ALA A 1 71 ? -60.030 25.262 25.089 1.00 89.19 71 ALA A C 1
ATOM 510 O O . ALA A 1 71 ? -60.830 24.328 25.032 1.00 89.19 71 ALA A O 1
ATOM 511 N N . SER A 1 72 ? -58.708 25.080 24.970 1.00 90.75 72 SER A N 1
ATOM 512 C CA . SER A 1 72 ? -58.101 23.749 24.924 1.00 90.75 72 SER A CA 1
ATOM 513 C C . SER A 1 72 ? -58.178 23.060 26.299 1.00 90.75 72 SER A C 1
ATOM 515 O O . SER A 1 72 ? -58.271 23.739 27.329 1.00 90.75 72 SER A O 1
ATOM 517 N N . PRO A 1 73 ? -58.176 21.715 26.350 1.00 89.00 73 PRO A N 1
ATOM 518 C CA . PRO A 1 73 ? -58.115 20.982 27.610 1.00 89.00 73 PRO A CA 1
ATOM 519 C C . PRO A 1 73 ? -56.883 21.393 28.429 1.00 89.00 73 PRO A C 1
ATOM 521 O O . PRO A 1 73 ? -55.827 21.622 27.838 1.00 89.00 73 PRO A O 1
ATOM 524 N N . PRO A 1 74 ? -56.971 21.482 29.769 1.00 90.31 74 PRO A N 1
ATOM 525 C CA . PRO A 1 74 ? -55.794 21.711 30.601 1.00 90.31 74 PRO A CA 1
ATOM 526 C C . PRO A 1 74 ? -54.825 20.524 30.516 1.00 90.31 74 PRO A C 1
ATOM 528 O O . PRO A 1 74 ? -55.229 19.408 30.188 1.00 90.31 74 PRO A O 1
ATOM 531 N N . VAL A 1 75 ? -53.559 20.769 30.864 1.00 91.88 75 VAL A N 1
ATOM 532 C CA . VAL A 1 75 ? -52.543 19.716 30.999 1.00 91.88 75 VAL A CA 1
ATOM 533 C C . VAL A 1 75 ? -53.023 18.678 32.012 1.00 91.88 75 VAL A C 1
ATOM 535 O O . VAL A 1 75 ? -53.358 19.026 33.147 1.00 91.88 75 VAL A O 1
ATOM 538 N N . LYS A 1 76 ? -53.042 17.413 31.597 1.00 93.25 76 LYS A N 1
ATOM 539 C CA . LYS A 1 76 ? -53.405 16.255 32.411 1.00 93.25 76 LYS A CA 1
ATOM 540 C C . LYS A 1 76 ? -52.198 15.366 32.689 1.00 93.25 76 LYS A C 1
ATOM 542 O O . LYS A 1 76 ? -51.256 15.281 31.899 1.00 93.25 76 LYS A O 1
ATOM 547 N N . ASN A 1 77 ? -52.262 14.689 33.827 1.00 94.75 77 ASN A N 1
ATOM 548 C CA . ASN A 1 77 ? -51.296 13.725 34.317 1.00 94.75 77 ASN A CA 1
ATOM 549 C C . ASN A 1 77 ? -51.955 12.353 34.387 1.00 94.75 77 ASN A C 1
ATOM 551 O O . ASN A 1 77 ? -52.959 12.184 35.075 1.00 94.75 77 ASN A O 1
ATOM 555 N N . LEU A 1 78 ? -51.393 11.386 33.670 1.00 95.25 78 LEU A N 1
ATOM 556 C CA . LEU A 1 78 ? -51.971 10.055 33.495 1.00 95.25 78 LEU A CA 1
ATOM 557 C C . LEU A 1 78 ? -50.966 8.974 33.872 1.00 95.25 78 LEU A C 1
ATOM 559 O O . LEU A 1 78 ? -49.761 9.180 33.747 1.00 95.25 78 LEU A O 1
ATOM 563 N N . VAL A 1 79 ? -51.458 7.796 34.246 1.00 97.50 79 VAL A N 1
ATOM 564 C CA . VAL A 1 79 ? -50.628 6.595 34.403 1.00 97.50 79 VAL A CA 1
ATOM 565 C C . VAL A 1 79 ? -50.849 5.671 33.211 1.00 97.50 79 VAL A C 1
ATOM 567 O O . VAL A 1 79 ? -51.933 5.122 33.065 1.00 97.50 79 VAL A O 1
ATOM 570 N N . VAL A 1 80 ? -49.834 5.434 32.386 1.00 97.88 80 VAL A N 1
ATOM 571 C CA . VAL A 1 80 ? -49.846 4.372 31.368 1.00 97.88 80 VAL A CA 1
ATOM 572 C C . VAL A 1 80 ? -49.063 3.179 31.904 1.00 97.88 80 VAL A C 1
ATOM 574 O O . VAL A 1 80 ? -47.856 3.280 32.127 1.00 97.88 80 VAL A O 1
ATOM 577 N N . ARG A 1 81 ? -49.744 2.049 32.123 1.00 97.88 81 ARG A N 1
ATOM 578 C CA . ARG A 1 81 ? -49.164 0.858 32.761 1.00 97.88 81 ARG A CA 1
ATOM 579 C C . ARG A 1 81 ? -49.326 -0.397 31.910 1.00 97.88 81 ARG A C 1
ATOM 581 O O . ARG A 1 81 ? -50.449 -0.786 31.597 1.00 97.88 81 ARG A O 1
ATOM 588 N N . GLY A 1 82 ? -48.219 -1.085 31.638 1.00 96.81 82 GLY A N 1
ATOM 589 C CA . GLY A 1 82 ? -48.212 -2.398 30.994 1.00 96.81 82 GLY A CA 1
ATOM 590 C C . GLY A 1 82 ? -48.520 -3.548 31.954 1.00 96.81 82 GLY A C 1
ATOM 591 O O . GLY A 1 82 ? -47.889 -3.707 33.001 1.00 96.81 82 GLY A O 1
ATOM 592 N N . VAL A 1 83 ? -49.484 -4.392 31.596 1.00 93.75 83 VAL A N 1
ATOM 593 C CA . VAL A 1 83 ? -49.839 -5.602 32.344 1.00 93.75 83 VAL A CA 1
ATOM 594 C C . VAL A 1 83 ? -48.868 -6.716 31.973 1.00 93.75 83 VAL A C 1
ATOM 596 O O . VAL A 1 83 ? -48.699 -7.049 30.807 1.00 93.75 83 VAL A O 1
ATOM 599 N N . GLY A 1 84 ? -48.238 -7.329 32.975 1.00 88.00 84 GLY A N 1
ATOM 600 C CA . GLY A 1 84 ? -47.231 -8.374 32.753 1.00 88.00 84 GLY A CA 1
ATOM 601 C C . GLY A 1 84 ? -45.813 -7.841 32.520 1.00 88.00 84 GLY A C 1
ATOM 602 O O . GLY A 1 84 ? -44.891 -8.639 32.372 1.00 88.00 84 GLY A O 1
ATOM 603 N N . GLY A 1 85 ? -45.626 -6.517 32.563 1.00 93.56 85 GLY A N 1
ATOM 604 C CA . GLY A 1 85 ? -44.320 -5.865 32.525 1.00 93.56 85 GLY A CA 1
ATOM 605 C C . GLY A 1 85 ? -43.740 -5.669 31.118 1.00 93.56 85 GLY A C 1
ATOM 606 O O . GLY A 1 85 ? -44.356 -6.042 30.110 1.00 93.56 85 GLY A O 1
ATOM 607 N N . PRO A 1 86 ? -42.526 -5.092 31.040 1.00 95.50 86 PRO A N 1
ATOM 608 C CA . PRO A 1 86 ? -41.969 -4.589 29.787 1.00 95.50 86 PRO A CA 1
ATOM 609 C C . PRO A 1 86 ? -41.631 -5.700 28.786 1.00 95.50 86 PRO A C 1
ATOM 611 O O . PRO A 1 86 ? -41.676 -5.468 27.583 1.00 95.50 86 PRO A O 1
ATOM 614 N N . ALA A 1 87 ? -41.372 -6.928 29.249 1.00 92.56 87 ALA A N 1
ATOM 615 C CA . ALA A 1 87 ? -41.039 -8.065 28.386 1.00 92.56 87 ALA A CA 1
ATOM 616 C C . ALA A 1 87 ? -42.179 -8.493 27.440 1.00 92.56 87 ALA A C 1
ATOM 618 O O . ALA A 1 87 ? -41.927 -9.177 26.451 1.00 92.56 87 ALA A O 1
ATOM 619 N N . VAL A 1 88 ? -43.428 -8.133 27.755 1.00 95.19 88 VAL A N 1
ATOM 620 C CA . VAL A 1 88 ? -44.614 -8.552 26.987 1.00 95.19 88 VAL A CA 1
ATOM 621 C C . VAL A 1 88 ? -45.528 -7.396 26.583 1.00 95.19 88 VAL A C 1
ATOM 623 O O . VAL A 1 88 ? -46.448 -7.618 25.800 1.00 95.19 88 VAL A O 1
ATOM 626 N N . THR A 1 89 ? -45.283 -6.178 27.076 1.00 97.31 89 THR A N 1
ATOM 627 C CA . THR A 1 89 ? -46.029 -4.972 26.684 1.00 97.31 89 THR A CA 1
ATOM 628 C C . THR A 1 89 ? -45.102 -4.009 25.955 1.00 97.31 89 THR A C 1
ATOM 630 O O . THR A 1 89 ? -44.271 -3.350 26.580 1.00 97.31 89 THR A O 1
ATOM 633 N N . ILE A 1 90 ? -45.232 -3.937 24.632 1.00 97.81 90 ILE A N 1
ATOM 634 C CA . ILE A 1 90 ? -44.310 -3.214 23.751 1.00 97.81 90 ILE A CA 1
ATOM 635 C C . ILE A 1 90 ? -45.065 -2.089 23.047 1.00 97.81 90 ILE A C 1
ATOM 637 O O . ILE A 1 90 ? -46.033 -2.340 22.334 1.00 97.81 90 ILE A O 1
ATOM 641 N N . LEU A 1 91 ? -44.601 -0.854 23.213 1.00 97.94 91 LEU A N 1
ATOM 642 C CA . LEU A 1 91 ? -45.022 0.304 22.435 1.00 97.94 91 LEU A CA 1
ATOM 643 C C . LEU A 1 91 ? -43.930 0.588 21.401 1.00 97.94 91 LEU A C 1
ATOM 645 O O . LEU A 1 91 ? -42.810 0.978 21.750 1.00 97.94 91 LEU A O 1
ATOM 649 N N . ARG A 1 92 ? -44.241 0.351 20.126 1.00 97.56 92 ARG A N 1
ATOM 650 C CA . ARG A 1 92 ? -43.292 0.532 19.027 1.00 97.56 92 ARG A CA 1
ATOM 651 C C . ARG A 1 92 ? -43.754 1.632 18.093 1.00 97.56 92 ARG A C 1
ATOM 653 O O . ARG A 1 92 ? -44.853 1.567 17.557 1.00 97.56 92 ARG A O 1
ATOM 660 N N . LEU A 1 93 ? -42.887 2.596 17.824 1.00 95.94 93 LEU A N 1
ATOM 661 C CA . LEU A 1 93 ? -43.161 3.618 16.823 1.00 95.94 93 LEU A CA 1
ATOM 662 C C . LEU A 1 93 ? -43.108 3.016 15.399 1.00 95.94 93 LEU A C 1
ATOM 664 O O . LEU A 1 93 ? -42.263 2.168 15.089 1.00 95.94 93 LEU A O 1
ATOM 668 N N . ALA A 1 94 ? -44.046 3.407 14.538 1.00 93.44 94 ALA A N 1
ATOM 669 C CA . ALA A 1 94 ? -44.163 2.917 13.168 1.00 93.44 94 ALA A CA 1
ATOM 670 C C . ALA A 1 94 ? -42.992 3.387 12.287 1.00 93.44 94 ALA A C 1
ATOM 672 O O . ALA A 1 94 ? -42.363 4.409 12.539 1.00 93.44 94 ALA A O 1
ATOM 673 N N . GLU A 1 95 ? -42.711 2.665 11.198 1.00 89.69 95 GLU A N 1
ATOM 674 C CA . GLU A 1 95 ? -41.658 3.082 10.258 1.00 89.69 95 GLU A CA 1
ATOM 675 C C . GLU A 1 95 ? -42.033 4.341 9.465 1.00 89.69 95 GLU A C 1
ATOM 677 O O . GLU A 1 95 ? -41.158 5.125 9.100 1.00 89.69 95 GLU A O 1
ATOM 682 N N . THR A 1 96 ? -43.328 4.518 9.189 1.00 89.19 96 THR A N 1
ATOM 683 C CA . THR A 1 96 ? -43.892 5.693 8.516 1.00 89.19 96 THR A CA 1
ATOM 684 C C . THR A 1 96 ? -44.800 6.420 9.497 1.00 89.19 96 THR A C 1
ATOM 686 O O . THR A 1 96 ? -45.750 5.825 10.003 1.00 89.19 96 THR A O 1
ATOM 689 N N . LEU A 1 97 ? -44.496 7.690 9.765 1.00 87.12 97 LEU A N 1
ATOM 690 C CA . LEU A 1 97 ? -45.186 8.509 10.760 1.00 87.12 97 LEU A CA 1
ATOM 691 C C . LEU A 1 97 ? -46.058 9.569 10.113 1.00 87.12 97 LEU A C 1
ATOM 693 O O . LEU A 1 97 ? -45.770 10.029 9.007 1.00 87.12 97 LEU A O 1
ATOM 697 N N . LEU A 1 98 ? -47.076 9.998 10.855 1.00 87.69 98 LEU A N 1
ATOM 698 C CA . LEU A 1 98 ? -47.868 11.175 10.503 1.00 87.69 98 LEU A CA 1
ATOM 699 C C . LEU A 1 98 ? -47.013 12.451 10.531 1.00 87.69 98 LEU A C 1
ATOM 701 O O . LEU A 1 98 ? -47.131 13.287 9.638 1.00 87.69 98 LEU A O 1
ATOM 705 N N . ASP A 1 99 ? -46.115 12.563 11.514 1.00 86.38 99 ASP A N 1
ATOM 706 C CA . ASP A 1 99 ? -45.135 13.645 11.621 1.00 86.38 99 ASP A CA 1
ATOM 707 C C . ASP A 1 99 ? -43.728 13.091 11.924 1.00 86.38 99 ASP A C 1
ATOM 709 O O . ASP A 1 99 ? -43.409 12.774 13.076 1.00 86.38 99 ASP A O 1
ATOM 713 N N . PRO A 1 100 ? -42.850 12.994 10.909 1.00 84.81 100 PRO A N 1
ATOM 714 C CA . PRO A 1 100 ? -41.467 12.562 11.097 1.00 84.81 100 PRO A CA 1
ATOM 715 C C . PRO A 1 100 ? -40.633 13.465 12.022 1.00 84.81 100 PRO A C 1
ATOM 717 O O . PRO A 1 100 ? -39.649 12.997 12.592 1.00 84.81 100 PRO A O 1
ATOM 720 N N . ALA A 1 101 ? -40.997 14.741 12.204 1.00 85.62 101 ALA A N 1
ATOM 721 C CA . ALA A 1 101 ? -40.269 15.652 13.095 1.00 85.62 101 ALA A CA 1
ATOM 722 C C . ALA A 1 101 ? -40.526 15.346 14.581 1.00 85.62 101 ALA A C 1
ATOM 724 O O . ALA A 1 101 ? -39.724 15.701 15.453 1.00 85.62 101 ALA A O 1
ATOM 725 N N . ARG A 1 102 ? -41.624 14.644 14.877 1.00 87.31 102 ARG A N 1
ATOM 726 C CA . ARG A 1 102 ? -41.977 14.164 16.214 1.00 87.31 102 ARG A CA 1
ATOM 727 C C . ARG A 1 102 ? -41.702 12.671 16.359 1.00 87.31 102 ARG A C 1
ATOM 729 O O . ARG A 1 102 ? -42.448 11.992 17.027 1.00 87.31 102 ARG A O 1
ATOM 736 N N . ALA A 1 103 ? -40.638 12.126 15.779 1.00 91.44 103 ALA A N 1
ATOM 737 C CA . ALA A 1 103 ? -40.384 10.679 15.783 1.00 91.44 103 ALA A CA 1
ATOM 738 C C . ALA A 1 103 ? -39.888 10.069 17.123 1.00 91.44 103 ALA A C 1
ATOM 740 O O . ALA A 1 103 ? -39.053 9.164 17.110 1.00 91.44 103 ALA A O 1
ATOM 741 N N . SER A 1 104 ? -40.367 10.546 18.274 1.00 95.19 104 SER A N 1
ATOM 742 C CA . SER A 1 104 ? -40.120 9.924 19.586 1.00 95.19 104 SER A CA 1
ATOM 743 C C . SER A 1 104 ? -41.201 8.885 19.905 1.00 95.19 104 SER A C 1
ATOM 745 O O . SER A 1 104 ? -42.338 9.059 19.483 1.00 95.19 104 SER A O 1
ATOM 747 N N . VAL A 1 105 ? -40.913 7.829 20.673 1.00 97.31 105 VAL A N 1
ATOM 748 C CA . VAL A 1 105 ? -41.972 6.878 21.087 1.00 97.31 105 VAL A CA 1
ATOM 749 C C . VAL A 1 105 ? -42.950 7.540 22.062 1.00 97.31 105 VAL A C 1
ATOM 751 O O . VAL A 1 105 ? -44.158 7.367 21.924 1.00 97.31 105 VAL A O 1
ATOM 754 N N . ALA A 1 106 ? -42.443 8.328 23.013 1.00 96.62 106 ALA A N 1
ATOM 755 C CA . ALA A 1 106 ? -43.247 9.136 23.929 1.00 96.62 106 ALA A CA 1
ATOM 756 C C . ALA A 1 106 ? -42.692 10.562 24.072 1.00 96.62 106 ALA A C 1
ATOM 758 O O . ALA A 1 106 ? -41.475 10.782 24.004 1.00 96.62 106 ALA A O 1
ATOM 759 N N . VAL A 1 107 ? -43.583 11.533 24.282 1.00 94.88 107 VAL A N 1
ATOM 760 C CA . VAL A 1 107 ? -43.240 12.958 24.392 1.00 94.88 107 VAL A CA 1
ATOM 761 C C . VAL A 1 107 ? -43.923 13.598 25.602 1.00 94.88 107 VAL A C 1
ATOM 763 O O . VAL A 1 107 ? -45.114 13.407 25.820 1.00 94.88 107 VAL A O 1
ATOM 766 N N . PHE A 1 108 ? -43.158 14.406 26.342 1.00 94.94 108 PHE A N 1
ATOM 767 C CA . PHE A 1 108 ? -43.624 15.279 27.423 1.00 94.94 108 PHE A CA 1
ATOM 768 C C . PHE A 1 108 ? -43.094 16.693 27.178 1.00 94.94 108 PHE A C 1
ATOM 770 O O . PHE A 1 108 ? -41.892 16.941 27.313 1.00 94.94 108 PHE A O 1
ATOM 777 N N . GLU A 1 109 ? -43.956 17.615 26.759 1.00 92.81 109 GLU A N 1
ATOM 778 C CA . GLU A 1 109 ? -43.542 18.964 26.344 1.00 92.81 109 GLU A CA 1
ATOM 779 C C . GLU A 1 109 ? -44.479 20.087 26.811 1.00 92.81 109 GLU A C 1
ATOM 781 O O . GLU A 1 109 ? -44.260 21.246 26.458 1.00 92.81 109 GLU A O 1
ATOM 786 N N . HIS A 1 110 ? -45.470 19.768 27.649 1.00 91.81 110 HIS A N 1
ATOM 787 C CA . HIS A 1 110 ? -46.545 20.689 28.030 1.00 91.81 110 HIS A CA 1
ATOM 788 C C . HIS A 1 110 ? -46.535 21.054 29.523 1.00 91.81 110 HIS A C 1
ATOM 790 O O . HIS A 1 110 ? -47.470 21.686 30.008 1.00 91.81 110 HIS A O 1
ATOM 796 N N . GLY A 1 111 ? -45.478 20.704 30.262 1.00 90.62 111 GLY A N 1
ATOM 797 C CA . GLY A 1 111 ? -45.371 20.981 31.697 1.00 90.62 111 GLY A CA 1
ATOM 798 C C . GLY A 1 111 ? -45.992 19.884 32.559 1.00 90.62 111 GLY A C 1
ATOM 799 O O . GLY A 1 111 ? -46.483 20.157 33.655 1.00 90.62 111 GLY A O 1
ATOM 800 N N . GLU A 1 112 ? -45.982 18.644 32.068 1.00 94.94 112 GLU A N 1
ATOM 801 C CA . GLU A 1 112 ? -46.458 17.471 32.795 1.00 94.94 112 GLU A CA 1
ATOM 802 C C . GLU A 1 112 ? -45.758 17.321 34.155 1.00 94.94 112 GLU A C 1
ATOM 804 O O . GLU A 1 112 ? -44.554 17.539 34.282 1.00 94.94 112 GLU A O 1
ATOM 809 N N . GLY A 1 113 ? -46.499 16.938 35.193 1.00 94.50 113 GLY A N 1
ATOM 810 C CA . GLY A 1 113 ? -45.971 16.705 36.536 1.00 94.50 113 GLY A CA 1
ATOM 811 C C . GLY A 1 113 ? -45.540 15.251 36.783 1.00 94.50 113 GLY A C 1
ATOM 812 O O . GLY A 1 113 ? -45.745 14.381 35.937 1.00 94.50 113 GLY A O 1
ATOM 813 N N . PRO A 1 114 ? -45.022 14.940 37.987 1.00 94.81 114 PRO A N 1
ATOM 814 C CA . PRO A 1 114 ? -44.549 13.596 38.350 1.00 94.81 114 PRO A CA 1
ATOM 815 C C . PRO A 1 114 ? -45.646 12.530 38.411 1.00 94.81 114 PRO A C 1
ATOM 817 O O . PRO A 1 114 ? -45.328 11.344 38.466 1.00 94.81 114 PRO A O 1
ATOM 820 N N . ALA A 1 115 ? -46.919 12.938 38.390 1.00 94.75 115 ALA A N 1
ATOM 821 C CA . ALA A 1 115 ? -48.067 12.045 38.259 1.00 94.75 115 ALA A CA 1
ATOM 822 C C . ALA A 1 115 ? -48.307 11.576 36.810 1.00 94.75 115 ALA A C 1
ATOM 824 O O . ALA A 1 115 ? -49.127 10.689 36.598 1.00 94.75 115 ALA A O 1
ATOM 825 N N . SER A 1 116 ? -47.602 12.143 35.823 1.00 96.81 116 SER A N 1
ATOM 826 C CA . SER A 1 116 ? -47.533 11.587 34.471 1.00 96.81 116 SER A CA 1
ATOM 827 C C . SER A 1 116 ? -46.561 10.413 34.480 1.00 96.81 116 SER A C 1
ATOM 829 O O . SER A 1 116 ? -45.345 10.614 34.498 1.00 96.81 116 SER A O 1
ATOM 831 N N . VAL A 1 117 ? -47.102 9.198 34.540 1.00 97.88 117 VAL A N 1
ATOM 832 C CA . VAL A 1 117 ? -46.350 7.962 34.747 1.00 97.88 117 VAL A CA 1
ATOM 833 C C . VAL A 1 117 ? -46.382 7.080 33.504 1.00 97.88 117 VAL A C 1
ATOM 835 O O . VAL A 1 117 ? -47.450 6.805 32.962 1.00 97.88 117 VAL A O 1
ATOM 838 N N . ILE A 1 118 ? -45.219 6.566 33.106 1.00 98.12 118 ILE A N 1
ATOM 839 C CA . ILE A 1 118 ? -45.109 5.395 32.228 1.00 98.12 118 ILE A CA 1
ATOM 840 C C . ILE A 1 118 ? -44.478 4.261 33.038 1.00 98.12 118 ILE A C 1
ATOM 842 O O . ILE A 1 118 ? -43.390 4.423 33.596 1.00 98.12 118 ILE A O 1
ATOM 846 N N . GLU A 1 119 ? -45.166 3.123 33.121 1.00 98.12 119 GLU A N 1
ATOM 847 C CA . GLU A 1 119 ? -44.769 2.003 33.974 1.00 98.12 119 GLU A CA 1
ATOM 848 C C . GLU A 1 119 ? -44.864 0.653 33.258 1.00 98.12 119 GLU A C 1
ATOM 850 O O . GLU A 1 119 ? -45.890 0.316 32.666 1.00 98.12 119 GLU A O 1
ATOM 855 N N . GLY A 1 120 ? -43.819 -0.170 33.369 1.00 97.31 120 GLY A N 1
ATOM 856 C CA . GLY A 1 120 ? -43.895 -1.578 32.975 1.00 97.31 120 GLY A CA 1
ATOM 857 C C . GLY A 1 120 ? -44.056 -1.829 31.473 1.00 97.31 120 GLY A C 1
ATOM 858 O O . GLY A 1 120 ? -44.687 -2.817 31.099 1.00 97.31 120 GLY A O 1
ATOM 859 N N . VAL A 1 121 ? -43.520 -0.957 30.611 1.00 98.12 121 VAL A N 1
ATOM 860 C CA . VAL A 1 121 ? -43.602 -1.086 29.142 1.00 98.12 121 VAL A CA 1
ATOM 86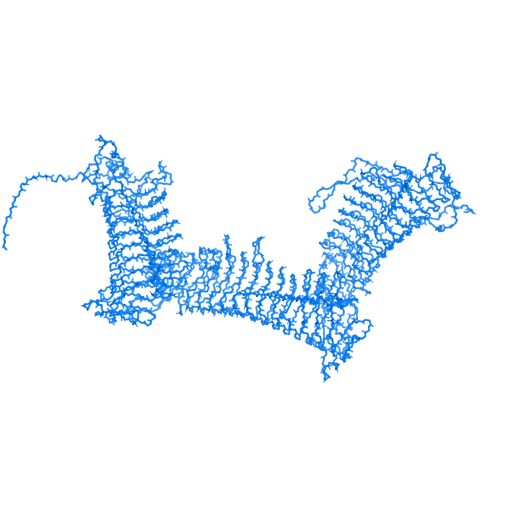1 C C . VAL A 1 121 ? -42.227 -1.033 28.474 1.00 98.12 121 VAL A C 1
ATOM 863 O O . VAL A 1 121 ? -41.276 -0.467 29.018 1.00 98.12 121 VAL A O 1
ATOM 866 N N . THR A 1 122 ? -42.129 -1.608 27.275 1.00 98.44 122 THR A N 1
ATOM 867 C CA . THR A 1 122 ? -41.000 -1.400 26.358 1.00 98.44 122 THR A CA 1
ATOM 868 C C . THR A 1 122 ? -41.313 -0.265 25.382 1.00 98.44 122 THR A C 1
ATOM 870 O O . THR A 1 122 ? -42.375 -0.276 24.769 1.00 98.44 122 THR A O 1
ATOM 873 N N . LEU A 1 123 ? -40.391 0.683 25.201 1.00 98.38 123 LEU A N 1
ATOM 874 C CA . LEU A 1 123 ? -40.466 1.785 24.234 1.00 98.38 123 LEU A CA 1
ATOM 875 C C . LEU A 1 123 ? -39.392 1.596 23.150 1.00 98.38 123 LEU A C 1
ATOM 877 O O . LEU A 1 123 ? -38.193 1.646 23.450 1.00 98.38 123 LEU A O 1
ATOM 881 N N . THR A 1 124 ? -39.804 1.372 21.897 1.00 98.19 124 THR A N 1
ATOM 882 C CA . THR A 1 124 ? -38.878 1.023 20.802 1.00 98.19 124 THR A CA 1
ATOM 883 C C . THR A 1 124 ? -39.255 1.610 19.434 1.00 98.19 124 THR A C 1
ATOM 885 O O . THR A 1 124 ? -40.383 2.049 19.212 1.00 98.19 124 THR A O 1
ATOM 888 N N . GLY A 1 125 ? -38.313 1.604 18.486 1.00 95.19 125 GLY A N 1
ATOM 889 C CA . GLY A 1 125 ? -38.526 2.028 17.097 1.00 95.19 125 GLY A CA 1
ATOM 890 C C . GLY A 1 125 ? -38.499 3.541 16.855 1.00 95.19 125 GLY A C 1
ATOM 891 O O . GLY A 1 125 ? -38.692 3.965 15.716 1.00 95.19 125 GLY A O 1
ATOM 892 N N . GLY A 1 126 ? -38.242 4.355 17.882 1.00 95.62 126 GLY A N 1
ATOM 893 C CA . GLY A 1 126 ? -38.135 5.808 17.759 1.00 95.62 126 GLY A CA 1
ATOM 894 C C . GLY A 1 126 ? -36.961 6.262 16.883 1.00 95.62 126 GLY A C 1
ATOM 895 O O . GLY A 1 126 ? -35.914 5.611 16.848 1.00 95.62 126 GLY A O 1
ATOM 896 N N . ARG A 1 127 ? -37.137 7.377 16.162 1.00 93.12 127 ARG A N 1
ATOM 897 C CA . ARG A 1 127 ? -36.189 7.955 15.182 1.00 93.12 127 ARG A CA 1
ATOM 898 C C . ARG A 1 127 ? -36.094 9.486 15.294 1.00 93.12 127 ARG A C 1
ATOM 900 O O . ARG A 1 127 ? -36.134 10.190 14.287 1.00 93.12 127 ARG A O 1
ATOM 907 N N . GLY A 1 128 ? -36.032 10.015 16.514 1.00 79.81 128 GLY A N 1
ATOM 908 C CA . GLY A 1 128 ? -36.155 11.449 16.797 1.00 79.81 128 GLY A CA 1
ATOM 909 C C . GLY A 1 128 ? -35.141 12.332 16.048 1.00 79.81 128 GLY A C 1
ATOM 910 O O . GLY A 1 128 ? -33.929 12.200 16.218 1.00 79.81 128 GLY A O 1
ATOM 911 N N . MET A 1 129 ? -35.631 13.284 15.245 1.00 82.25 129 MET A N 1
ATOM 912 C CA . MET A 1 129 ? -34.815 14.309 14.575 1.00 82.25 129 MET A CA 1
ATOM 913 C C . MET A 1 129 ? -35.504 15.680 14.690 1.00 82.25 129 MET A C 1
ATOM 915 O O . MET A 1 129 ? -36.469 15.913 13.965 1.00 82.25 129 MET A O 1
ATOM 919 N N . PRO A 1 130 ? -35.076 16.611 15.574 1.00 71.81 130 PRO A N 1
ATOM 920 C CA . PRO A 1 130 ? -33.931 16.600 16.502 1.00 71.81 130 PRO A CA 1
ATOM 921 C C . PRO A 1 130 ? -34.246 16.064 17.920 1.00 71.81 130 PRO A C 1
ATOM 923 O O . PRO A 1 130 ? -33.430 16.224 18.827 1.00 71.81 130 PRO A O 1
ATOM 926 N N . ARG A 1 131 ? -35.437 15.503 18.161 1.00 83.50 131 ARG A N 1
ATOM 927 C CA . ARG A 1 131 ? -35.896 15.023 19.487 1.00 83.50 131 ARG A CA 1
ATOM 928 C C . ARG A 1 131 ? -35.175 13.735 19.932 1.00 83.50 131 ARG A C 1
ATOM 930 O O . ARG A 1 131 ? -34.412 13.171 19.159 1.00 83.50 131 ARG A O 1
ATOM 937 N N . GLY A 1 132 ? -35.406 13.283 21.170 1.00 84.50 132 GLY A N 1
ATOM 938 C CA . GLY A 1 132 ? -34.927 11.971 21.646 1.00 84.50 132 GLY A CA 1
ATOM 939 C C . GLY A 1 132 ? -35.646 10.813 20.949 1.00 84.50 132 GLY A C 1
ATOM 940 O O . GLY A 1 132 ? -36.753 11.003 20.447 1.00 84.50 132 GLY A O 1
ATOM 941 N N . GLY A 1 133 ? -35.041 9.627 20.884 1.00 91.69 133 GLY A N 1
ATOM 942 C CA . GLY A 1 133 ? -35.624 8.501 20.141 1.00 91.69 133 GLY A CA 1
ATOM 943 C C . GLY A 1 133 ? -36.743 7.806 20.917 1.00 91.69 133 GLY A C 1
ATOM 944 O O . GLY A 1 133 ? -37.887 7.794 20.478 1.00 91.69 133 GLY A O 1
ATOM 945 N N . GLY A 1 134 ? -36.448 7.260 22.094 1.00 96.44 134 GLY A N 1
ATOM 946 C CA . GLY A 1 134 ? -37.459 6.628 22.949 1.00 96.44 134 GLY A CA 1
ATOM 947 C C . GLY A 1 134 ? -38.378 7.654 23.615 1.00 96.44 134 GLY A C 1
ATOM 948 O O . GLY A 1 134 ? -39.574 7.700 23.341 1.00 96.44 134 GLY A O 1
ATOM 949 N N . ILE A 1 135 ? -37.813 8.502 24.476 1.00 96.31 135 ILE A N 1
ATOM 950 C CA . ILE A 1 135 ? -38.549 9.523 25.234 1.00 96.31 135 ILE A CA 1
ATOM 951 C C . ILE A 1 135 ? -37.930 10.899 25.000 1.00 96.31 135 ILE A C 1
ATOM 953 O O . ILE A 1 135 ? -36.712 11.074 25.109 1.00 96.31 135 ILE A O 1
ATOM 957 N N . PHE A 1 136 ? -38.777 11.894 24.748 1.00 95.38 136 PHE A N 1
ATOM 958 C CA . PHE A 1 136 ? -38.389 13.300 24.710 1.00 95.38 136 PHE A CA 1
ATOM 959 C C . PHE A 1 136 ? -39.110 14.101 25.801 1.00 95.38 136 PHE A C 1
ATOM 961 O O . PHE A 1 136 ? -40.336 14.171 25.807 1.00 95.38 136 PHE A O 1
ATOM 968 N N . CYS A 1 137 ? -38.341 14.725 26.698 1.00 93.81 137 CYS A N 1
ATOM 969 C CA . CYS A 1 137 ? -38.837 15.584 27.775 1.00 93.81 137 CYS A CA 1
ATOM 970 C C . CYS A 1 137 ? -38.351 17.029 27.583 1.00 93.81 137 CYS A C 1
ATOM 972 O O . CYS A 1 137 ? -37.141 17.276 27.523 1.00 93.81 137 CYS A O 1
ATOM 974 N N . ALA A 1 138 ? -39.280 17.982 27.546 1.00 92.25 138 ALA A N 1
ATOM 975 C CA . ALA A 1 138 ? -39.021 19.415 27.406 1.00 92.25 138 ALA A CA 1
ATOM 976 C C . ALA A 1 138 ? -40.073 20.258 28.151 1.00 92.25 138 ALA A C 1
ATOM 978 O O . ALA A 1 138 ? -40.931 19.719 28.845 1.00 92.25 138 ALA A O 1
ATOM 979 N N . GLY A 1 139 ? -40.007 21.589 28.040 1.00 86.94 139 GLY A N 1
ATOM 980 C CA . GLY A 1 139 ? -41.094 22.477 28.480 1.00 86.94 139 GLY A CA 1
ATOM 981 C C . GLY A 1 139 ? -41.354 22.476 29.991 1.00 86.94 139 GLY A C 1
ATOM 982 O O . GLY A 1 139 ? -42.503 22.535 30.409 1.00 86.94 139 GLY A O 1
ATOM 983 N N . ALA A 1 140 ? -40.304 22.372 30.815 1.00 88.56 140 ALA A N 1
ATOM 984 C CA . ALA A 1 140 ? -40.406 22.236 32.276 1.00 88.56 140 ALA A CA 1
ATOM 985 C C . ALA A 1 140 ? -41.167 20.982 32.778 1.00 88.56 140 ALA A C 1
ATOM 987 O O . ALA A 1 140 ? -41.486 20.880 33.963 1.00 88.56 140 ALA A O 1
ATOM 988 N N . SER A 1 141 ? -41.389 19.992 31.911 1.00 93.81 141 SER A N 1
ATOM 989 C CA . SER A 1 141 ? -42.072 18.742 32.262 1.00 93.81 141 SER A CA 1
ATOM 990 C C . SER A 1 141 ? -41.219 17.860 33.180 1.00 93.81 141 SER A C 1
ATOM 992 O O . SER A 1 141 ? -39.990 17.821 33.073 1.00 93.81 141 SER A O 1
ATOM 994 N N . SER A 1 142 ? -41.876 17.151 34.093 1.00 95.56 142 SER A N 1
ATOM 995 C CA . SER A 1 142 ? -41.296 16.320 35.154 1.00 95.56 142 SER A CA 1
ATOM 996 C C . SER A 1 142 ? -41.979 14.941 35.265 1.00 95.56 142 SER A C 1
ATOM 998 O O . SER A 1 142 ? -42.398 14.587 36.365 1.00 95.56 142 SER A O 1
ATOM 1000 N N . PRO A 1 143 ? -42.128 14.164 34.173 1.00 96.81 143 PRO A N 1
ATOM 1001 C CA . PRO A 1 143 ? -42.761 12.840 34.209 1.00 96.81 143 PRO A CA 1
ATOM 1002 C C . PRO A 1 143 ? -41.982 11.826 35.063 1.00 96.81 143 PRO A C 1
ATOM 1004 O O . PRO A 1 143 ? -40.770 11.964 35.259 1.00 96.81 143 PRO A O 1
ATOM 1007 N N . SER A 1 144 ? -42.669 10.769 35.505 1.00 97.94 144 SER A N 1
ATOM 1008 C CA . SER A 1 144 ? -42.060 9.601 36.154 1.00 97.94 144 SER A CA 1
ATOM 1009 C C . SER A 1 144 ? -42.090 8.385 35.227 1.00 97.94 144 SER A C 1
ATOM 1011 O O . SER A 1 144 ? -43.136 7.986 34.730 1.00 97.94 144 SER A O 1
ATOM 1013 N N . VAL A 1 145 ? -40.947 7.746 35.017 1.00 98.25 145 VAL A N 1
ATOM 1014 C CA . VAL A 1 145 ? -40.821 6.536 34.198 1.00 98.25 145 VAL A CA 1
ATOM 1015 C C . VAL A 1 145 ? -40.244 5.440 35.077 1.00 98.25 145 VAL A C 1
ATOM 1017 O O . VAL A 1 145 ? -39.207 5.631 35.712 1.00 98.25 145 VAL A O 1
ATOM 1020 N N . THR A 1 146 ? -40.936 4.312 35.197 1.00 98.12 146 THR A N 1
ATOM 1021 C CA . THR A 1 146 ? -40.589 3.286 36.191 1.00 98.12 146 THR A CA 1
ATOM 1022 C C . THR A 1 146 ? -40.700 1.882 35.615 1.00 98.12 146 THR A C 1
ATOM 1024 O O . THR A 1 146 ? -41.649 1.577 34.900 1.00 98.12 146 THR A O 1
ATOM 1027 N N . ASP A 1 147 ? -39.724 1.021 35.909 1.00 97.69 147 ASP A N 1
ATOM 1028 C CA . ASP A 1 147 ? -39.730 -0.393 35.497 1.00 97.69 147 ASP A CA 1
ATOM 1029 C C . ASP A 1 147 ? -39.947 -0.581 33.973 1.00 97.69 147 ASP A C 1
ATOM 1031 O O . ASP A 1 147 ? -40.636 -1.498 33.524 1.00 97.69 147 ASP A O 1
ATOM 1035 N N . CYS A 1 148 ? -39.384 0.326 33.164 1.00 98.50 148 CYS A N 1
ATOM 1036 C CA . CYS A 1 148 ? -39.516 0.333 31.703 1.00 98.50 148 CYS A CA 1
ATOM 1037 C C . CYS A 1 148 ? -38.231 -0.112 30.996 1.00 98.50 148 CYS A C 1
ATOM 1039 O O . CYS A 1 148 ? -37.125 0.063 31.516 1.00 98.50 148 CYS A O 1
ATOM 1041 N N . VAL A 1 149 ? -38.379 -0.614 29.769 1.00 98.50 149 VAL A N 1
ATOM 1042 C CA . VAL A 1 149 ? -37.265 -0.887 28.847 1.00 98.50 149 VAL A CA 1
ATOM 1043 C C . VAL A 1 149 ? -37.323 0.118 27.696 1.00 98.50 149 VAL A C 1
ATOM 1045 O O . VAL A 1 149 ? -38.364 0.303 27.076 1.00 98.50 149 VAL A O 1
ATOM 1048 N N . ILE A 1 150 ? -36.221 0.801 27.412 1.00 98.38 150 ILE A N 1
ATOM 1049 C CA . ILE A 1 150 ? -36.102 1.796 26.342 1.00 98.38 150 ILE A CA 1
ATOM 1050 C C . ILE A 1 150 ? -34.989 1.316 25.421 1.00 98.38 150 ILE A C 1
ATOM 1052 O O . ILE A 1 150 ? -33.808 1.450 25.752 1.00 98.38 150 ILE A O 1
ATOM 1056 N N . SER A 1 151 ? -35.357 0.722 24.288 1.00 97.31 151 SER A N 1
ATOM 1057 C CA . SER A 1 151 ? -34.399 -0.034 23.482 1.00 97.31 151 SER A CA 1
ATOM 1058 C C . SER A 1 151 ? -34.604 0.071 21.981 1.00 97.31 151 SER A C 1
ATOM 1060 O O . SER A 1 151 ? -35.730 0.205 21.502 1.00 97.31 151 SER A O 1
ATOM 1062 N N . GLY A 1 152 ? -33.517 -0.050 21.216 1.00 94.81 152 GLY A N 1
ATOM 1063 C CA . GLY A 1 152 ? -33.572 -0.060 19.750 1.00 94.81 152 GLY A CA 1
ATOM 1064 C C . GLY A 1 152 ? -34.093 1.249 19.146 1.00 94.81 152 GLY A C 1
ATOM 1065 O O . GLY A 1 152 ? -34.743 1.229 18.102 1.00 94.81 152 GLY A O 1
ATOM 1066 N N . ASN A 1 153 ? -33.860 2.377 19.820 1.00 97.06 153 ASN A N 1
ATOM 1067 C CA . ASN A 1 153 ? -34.240 3.705 19.349 1.00 97.06 153 ASN A CA 1
ATOM 1068 C C . ASN A 1 153 ? -33.028 4.446 18.771 1.00 97.06 153 ASN A C 1
ATOM 1070 O O . ASN A 1 153 ? -31.883 4.205 19.163 1.00 97.06 153 ASN A O 1
ATOM 1074 N N . SER A 1 154 ? -33.278 5.378 17.853 1.00 95.38 154 SER A N 1
ATOM 1075 C CA . SER A 1 154 ? -32.246 6.224 17.259 1.00 95.38 154 SER A CA 1
ATOM 1076 C C . SER A 1 154 ? -32.630 7.704 17.272 1.00 95.38 154 SER A C 1
ATOM 1078 O O . SER A 1 154 ? -33.806 8.043 17.166 1.00 95.38 154 SER A O 1
ATOM 1080 N N . ALA A 1 155 ? -31.649 8.598 17.416 1.00 93.88 155 ALA A N 1
ATOM 1081 C CA . ALA A 1 155 ? -31.866 10.044 17.371 1.00 93.88 155 ALA A CA 1
ATOM 1082 C C . ALA A 1 155 ? -30.600 10.829 16.997 1.00 93.88 155 ALA A C 1
ATOM 1084 O O . ALA A 1 155 ? -29.505 10.276 16.905 1.00 93.88 155 ALA A O 1
ATOM 1085 N N . THR A 1 156 ? -30.719 12.151 16.845 1.00 92.44 156 THR A N 1
ATOM 1086 C CA . THR A 1 156 ? -29.534 13.031 16.822 1.00 92.44 156 THR A CA 1
ATOM 1087 C C . THR A 1 156 ? -28.859 13.092 18.195 1.00 92.44 156 THR A C 1
ATOM 1089 O O . THR A 1 156 ? -27.640 12.963 18.294 1.00 92.44 156 THR A O 1
ATOM 1092 N N . TRP A 1 157 ? -29.650 13.242 19.258 1.00 91.75 157 TRP A N 1
ATOM 1093 C CA . TRP A 1 157 ? -29.189 13.313 20.644 1.00 91.75 157 TRP A CA 1
ATOM 1094 C C . TRP A 1 157 ? -30.131 12.516 21.542 1.00 91.75 157 TRP A C 1
ATOM 1096 O O . TRP A 1 157 ? -31.345 12.647 21.390 1.00 91.75 157 TRP A O 1
ATOM 1106 N N . GLY A 1 158 ? -29.601 11.751 22.499 1.00 93.31 158 GLY A N 1
ATOM 1107 C CA . GLY A 1 158 ? -30.441 10.962 23.405 1.00 93.31 158 GLY A CA 1
ATOM 1108 C C . GLY A 1 158 ? -31.201 9.872 22.654 1.00 93.31 158 GLY A C 1
ATOM 1109 O O . GLY A 1 158 ? -32.425 9.952 22.530 1.00 93.31 158 GLY A O 1
ATOM 1110 N N . GLY A 1 159 ? -30.479 8.884 22.114 1.00 93.81 159 GLY A N 1
ATOM 1111 C CA . GLY A 1 159 ? -31.078 7.800 21.327 1.00 93.81 159 GLY A CA 1
ATOM 1112 C C . GLY A 1 159 ? -32.216 7.114 22.085 1.00 93.81 159 GLY A C 1
ATOM 1113 O O . GLY A 1 159 ? -33.302 6.950 21.539 1.00 93.81 159 GLY A O 1
ATOM 1114 N N . GLY A 1 160 ? -32.014 6.817 23.371 1.00 96.25 160 GLY A N 1
ATOM 1115 C CA . GLY A 1 160 ? -33.068 6.349 24.271 1.00 96.25 160 GLY A CA 1
ATOM 1116 C C . GLY A 1 160 ? -33.889 7.494 24.871 1.00 96.25 160 GLY A C 1
ATOM 1117 O O . GLY A 1 160 ? -35.096 7.574 24.660 1.00 96.25 160 GLY A O 1
ATOM 1118 N N . VAL A 1 161 ? -33.248 8.388 25.624 1.00 95.88 161 VAL A N 1
ATOM 1119 C CA . VAL A 1 161 ? -33.908 9.474 26.365 1.00 95.88 161 VAL A CA 1
ATOM 1120 C C . VAL A 1 161 ? -33.219 10.799 26.085 1.00 95.88 161 VAL A C 1
ATOM 1122 O O . VAL A 1 161 ? -32.003 10.921 26.241 1.00 95.88 161 VAL A O 1
ATOM 1125 N N . ARG A 1 162 ? -34.003 11.831 25.775 1.00 94.31 162 ARG A N 1
ATOM 1126 C CA . ARG A 1 162 ? -33.518 13.209 25.747 1.00 94.31 162 ARG A CA 1
ATOM 1127 C C . ARG A 1 162 ? -34.333 14.109 26.665 1.00 94.31 162 ARG A C 1
ATOM 1129 O O . ARG A 1 162 ? -35.535 14.261 26.473 1.00 94.31 162 ARG A O 1
ATOM 1136 N N . CYS A 1 163 ? -33.653 14.767 27.598 1.00 92.81 163 CYS A N 1
ATOM 1137 C CA . CYS A 1 163 ? -34.201 15.838 28.427 1.00 92.81 163 CYS A CA 1
ATOM 1138 C C . CYS A 1 163 ? -33.578 17.171 28.000 1.00 92.81 163 CYS A C 1
ATOM 1140 O O . CYS A 1 163 ? -32.358 17.315 28.058 1.00 92.81 163 CYS A O 1
ATOM 1142 N N . THR A 1 164 ? -34.385 18.142 27.569 1.00 91.25 164 THR A N 1
ATOM 1143 C CA . THR A 1 164 ? -33.899 19.479 27.191 1.00 91.25 164 THR A CA 1
ATOM 1144 C C . THR A 1 164 ? -34.721 20.569 27.864 1.00 91.25 164 THR A C 1
ATOM 1146 O O . THR A 1 164 ? -35.923 20.678 27.636 1.00 91.25 164 THR A O 1
ATOM 1149 N N . TYR A 1 165 ? -34.089 21.346 28.749 1.00 86.94 165 TYR A N 1
ATOM 1150 C CA . TYR A 1 165 ? -34.748 22.375 29.565 1.00 86.94 165 TYR A CA 1
ATOM 1151 C C . TYR A 1 165 ? -36.046 21.862 30.227 1.00 86.94 165 TYR A C 1
ATOM 1153 O O . TYR A 1 165 ? -37.056 22.564 30.325 1.00 86.94 165 TYR A O 1
ATOM 1161 N N . ALA A 1 166 ? -36.023 20.589 30.630 1.00 79.44 166 ALA A N 1
ATOM 1162 C CA . ALA A 1 166 ? -37.104 19.935 31.351 1.00 79.44 166 ALA A CA 1
ATOM 1163 C C . ALA A 1 166 ? -37.111 20.393 32.819 1.00 79.44 166 ALA A C 1
ATOM 1165 O O . ALA A 1 166 ? -36.184 21.065 33.275 1.00 79.44 166 ALA A O 1
ATOM 1166 N N . GLY A 1 167 ? -38.155 20.024 33.562 1.00 86.06 167 GLY A N 1
ATOM 1167 C CA . GLY A 1 167 ? -38.207 20.231 35.006 1.00 86.06 167 GLY A CA 1
ATOM 1168 C C . GLY A 1 167 ? -37.295 19.221 35.703 1.00 86.06 167 GLY A C 1
ATOM 1169 O O . GLY A 1 167 ? -36.068 19.296 35.617 1.00 86.06 167 GLY A O 1
ATOM 1170 N N . THR A 1 168 ? -37.893 18.236 36.365 1.00 93.25 168 THR A N 1
ATOM 1171 C CA . THR A 1 168 ? -37.182 17.145 37.048 1.00 93.25 168 THR A CA 1
ATOM 1172 C C . THR A 1 168 ? -37.792 15.787 36.695 1.00 93.25 168 THR A C 1
ATOM 1174 O O . THR A 1 168 ? -38.439 15.178 37.549 1.00 93.25 168 THR A O 1
ATOM 1177 N N . PRO A 1 169 ? -37.653 15.306 35.444 1.00 95.25 169 PRO A N 1
ATOM 1178 C CA . PRO A 1 169 ? -38.109 13.966 35.089 1.00 95.25 169 PRO A CA 1
ATOM 1179 C C . PRO A 1 169 ? -37.371 12.907 35.920 1.00 95.25 169 PRO A C 1
ATOM 1181 O O . PRO A 1 169 ? -36.166 13.032 36.162 1.00 95.25 169 PRO A O 1
ATOM 1184 N N . ILE A 1 170 ? -38.096 11.876 36.356 1.00 97.25 170 ILE A N 1
ATOM 1185 C CA . ILE A 1 170 ? -37.587 10.814 37.232 1.00 97.25 170 ILE A CA 1
ATOM 1186 C C . ILE A 1 170 ? -37.661 9.478 36.501 1.00 97.25 170 ILE A C 1
ATOM 1188 O O . ILE A 1 170 ? -38.725 9.065 36.054 1.00 97.25 170 ILE A O 1
ATOM 1192 N N . PHE A 1 171 ? -36.535 8.779 36.432 1.00 98.06 171 PHE A N 1
ATOM 1193 C CA . PHE A 1 171 ? -36.424 7.431 35.891 1.00 98.06 171 PHE A CA 1
ATOM 1194 C C . PHE A 1 171 ? -35.975 6.489 37.004 1.00 98.06 171 PHE A C 1
ATOM 1196 O O . PHE A 1 171 ? -34.946 6.733 37.636 1.00 98.06 171 PHE A O 1
ATOM 1203 N N . THR A 1 172 ? -36.721 5.413 37.247 1.00 98.25 172 THR A N 1
ATOM 1204 C CA . THR A 1 172 ? -36.422 4.466 38.328 1.00 98.25 172 THR A CA 1
ATOM 1205 C C . THR A 1 172 ? -36.510 3.028 37.840 1.00 98.25 172 THR A C 1
ATOM 1207 O O . THR A 1 172 ? -37.535 2.622 37.297 1.00 98.25 172 THR A O 1
ATOM 1210 N N . ARG A 1 173 ? -35.448 2.242 38.066 1.00 97.56 173 ARG A N 1
ATOM 1211 C CA . ARG A 1 173 ? -35.366 0.829 37.644 1.00 97.56 173 ARG A CA 1
ATOM 1212 C C . ARG A 1 173 ? -35.655 0.624 36.151 1.00 97.56 173 ARG A C 1
ATOM 1214 O O . ARG A 1 173 ? -36.250 -0.370 35.744 1.00 97.56 173 ARG A O 1
ATOM 1221 N N . CYS A 1 174 ? -35.239 1.583 35.328 1.00 98.38 174 CYS A N 1
ATOM 1222 C CA . CYS A 1 174 ? -35.371 1.490 33.878 1.00 98.38 174 CYS A CA 1
ATOM 1223 C C . CYS A 1 174 ? -34.122 0.860 33.255 1.00 98.38 174 CYS A C 1
ATOM 1225 O O . CYS A 1 174 ? -33.003 1.084 33.721 1.00 98.38 174 CYS A O 1
ATOM 1227 N N . THR A 1 175 ? -34.317 0.127 32.162 1.00 97.94 175 THR A N 1
ATOM 1228 C CA . THR A 1 175 ? -33.235 -0.377 31.304 1.00 97.94 175 THR A CA 1
ATOM 1229 C C . THR A 1 175 ? -33.222 0.420 30.006 1.00 97.94 175 THR A C 1
ATOM 1231 O O . THR A 1 175 ? -34.224 0.462 29.301 1.00 97.94 175 THR A O 1
ATOM 1234 N N . ILE A 1 176 ? -32.112 1.086 29.701 1.00 98.06 176 ILE A N 1
ATOM 1235 C CA . ILE A 1 176 ? -31.911 1.909 28.505 1.00 98.06 176 ILE A CA 1
ATOM 1236 C C . ILE A 1 176 ? -30.787 1.258 27.709 1.00 98.06 176 ILE A C 1
ATOM 1238 O O . ILE A 1 176 ? -29.614 1.425 28.051 1.00 98.06 176 ILE A O 1
ATOM 1242 N N . GLU A 1 177 ? -31.140 0.484 26.683 1.00 95.31 177 GLU A N 1
ATOM 1243 C CA . GLU A 1 177 ? -30.178 -0.398 26.020 1.00 95.31 177 GLU A CA 1
ATOM 1244 C C . GLU A 1 177 ? -30.245 -0.427 24.494 1.00 95.31 177 GLU A C 1
ATOM 1246 O O . GLU A 1 177 ? -31.312 -0.291 23.899 1.00 95.31 177 GLU A O 1
ATOM 1251 N N . GLY A 1 178 ? -29.100 -0.619 23.836 1.00 91.94 178 GLY A N 1
ATOM 1252 C CA . GLY A 1 178 ? -29.056 -0.795 22.382 1.00 91.94 178 GLY A CA 1
ATOM 1253 C C . GLY A 1 178 ? -29.602 0.398 21.586 1.00 91.94 178 GLY A C 1
ATOM 1254 O O . GLY A 1 178 ? -30.184 0.204 20.517 1.00 91.94 178 GLY A O 1
ATOM 1255 N N . ASN A 1 179 ? -29.482 1.623 22.110 1.00 95.38 179 ASN A N 1
ATOM 1256 C CA . ASN A 1 179 ? -29.915 2.845 21.428 1.00 95.38 179 ASN A CA 1
ATOM 1257 C C . ASN A 1 179 ? -28.741 3.548 20.721 1.00 95.38 179 ASN A C 1
ATOM 1259 O O . ASN A 1 179 ? -27.576 3.385 21.100 1.00 95.38 179 ASN A O 1
ATOM 1263 N N . HIS A 1 180 ? -29.040 4.339 19.686 1.00 94.19 180 HIS A N 1
ATOM 1264 C CA . HIS A 1 180 ? -28.031 4.984 18.840 1.00 94.19 180 HIS A CA 1
ATOM 1265 C C . HIS A 1 180 ? -28.242 6.496 18.666 1.00 94.19 180 HIS A C 1
ATOM 1267 O O . HIS A 1 180 ? -29.306 6.930 18.223 1.00 94.19 180 HIS A O 1
ATOM 1273 N N . ALA A 1 181 ? -27.203 7.300 18.909 1.00 93.81 181 ALA A N 1
ATOM 1274 C CA . ALA A 1 181 ? -27.194 8.733 18.614 1.00 93.81 181 ALA A CA 1
ATOM 1275 C C . ALA A 1 181 ? -26.168 9.106 17.530 1.00 93.81 181 ALA A C 1
ATOM 1277 O O . ALA A 1 181 ? -24.999 8.723 17.603 1.00 93.81 181 ALA A O 1
ATOM 1278 N N . SER A 1 182 ? -26.564 9.932 16.559 1.00 91.94 182 SER A N 1
ATOM 1279 C CA . SER A 1 182 ? -25.630 10.440 15.541 1.00 91.94 182 SER A CA 1
ATOM 1280 C C . SER A 1 182 ? -24.730 11.579 16.046 1.00 91.94 182 SER A C 1
ATOM 1282 O O . SER A 1 182 ? -23.761 11.921 15.377 1.00 91.94 182 SER A O 1
ATOM 1284 N N . SER A 1 183 ? -25.045 12.192 17.194 1.00 91.19 183 SER A N 1
ATOM 1285 C CA . SER A 1 183 ? -24.208 13.196 17.863 1.00 91.19 183 SER A CA 1
ATOM 1286 C C . SER A 1 183 ? -23.804 12.721 19.258 1.00 91.19 183 SER A C 1
ATOM 1288 O O . SER A 1 183 ? -22.756 12.104 19.368 1.00 91.19 183 SER A O 1
ATOM 1290 N N . SER A 1 184 ? -24.606 12.927 20.306 1.00 91.88 184 SER A N 1
ATOM 1291 C CA . SER A 1 184 ? -24.182 12.618 21.685 1.00 91.88 184 SER A CA 1
ATOM 1292 C C . SER A 1 184 ? -25.289 11.988 22.527 1.00 91.88 184 SER A C 1
ATOM 1294 O O . SER A 1 184 ? -26.475 12.230 22.282 1.00 91.88 184 SER A O 1
ATOM 1296 N N . GLY A 1 185 ? -24.909 11.217 23.549 1.00 92.06 185 GLY A N 1
ATOM 1297 C CA . GLY A 1 185 ? -25.860 10.563 24.450 1.00 92.06 185 GLY A CA 1
ATOM 1298 C C . GLY A 1 185 ? -26.587 9.418 23.756 1.00 92.06 185 GLY A C 1
ATOM 1299 O O . GLY A 1 185 ? -27.785 9.525 23.499 1.00 92.06 185 GLY A O 1
ATOM 1300 N N . GLY A 1 186 ? -25.877 8.343 23.403 1.00 91.31 186 GLY A N 1
ATOM 1301 C CA . GLY A 1 186 ? -26.479 7.188 22.723 1.00 91.31 186 GLY A CA 1
ATOM 1302 C C . GLY A 1 186 ? -27.672 6.631 23.500 1.00 91.31 186 GLY A C 1
ATOM 1303 O O . GLY A 1 186 ? -28.744 6.430 22.931 1.00 91.31 186 GLY A O 1
ATOM 1304 N N . GLY A 1 187 ? -27.518 6.491 24.818 1.00 95.25 187 GLY A N 1
ATOM 1305 C CA . GLY A 1 187 ? -28.609 6.182 25.738 1.00 95.25 187 GLY A CA 1
ATOM 1306 C C . GLY A 1 187 ? -29.367 7.437 26.168 1.00 95.25 187 GLY A C 1
ATOM 1307 O O . GLY A 1 187 ? -30.540 7.601 25.837 1.00 95.25 187 GLY A O 1
ATOM 1308 N N . ILE A 1 188 ? -28.702 8.325 26.910 1.00 96.06 188 ILE A N 1
ATOM 1309 C CA . ILE A 1 188 ? -29.307 9.479 27.585 1.00 96.06 188 ILE A CA 1
ATOM 1310 C C . ILE A 1 188 ? -28.579 10.767 27.195 1.00 96.06 188 ILE A C 1
ATOM 1312 O O . ILE A 1 188 ? -27.356 10.855 27.289 1.00 96.06 188 ILE A O 1
ATOM 1316 N N . SER A 1 189 ? -29.338 11.803 26.848 1.00 94.38 189 SER A N 1
ATOM 1317 C CA . SER A 1 189 ? -28.843 13.176 26.731 1.00 94.38 189 SER A CA 1
ATOM 1318 C C . SER A 1 189 ? -29.634 14.102 27.653 1.00 94.38 189 SER A C 1
ATOM 1320 O O . SER A 1 189 ? -30.861 14.177 27.560 1.00 94.38 189 SER A O 1
ATOM 1322 N N . VAL A 1 190 ? -28.935 14.814 28.537 1.00 92.81 190 VAL A N 1
ATOM 1323 C CA . VAL A 1 190 ? -29.505 15.860 29.394 1.00 92.81 190 VAL A CA 1
ATOM 1324 C C . VAL A 1 190 ? -28.872 17.195 29.026 1.00 92.81 190 VAL A C 1
ATOM 1326 O O . VAL A 1 190 ? -27.654 17.338 29.088 1.00 92.81 190 VAL A O 1
ATOM 1329 N N . MET A 1 191 ? -29.710 18.160 28.657 1.00 91.25 191 MET A N 1
ATOM 1330 C CA . MET A 1 191 ? -29.335 19.535 28.345 1.00 91.25 191 MET A CA 1
ATOM 1331 C C . MET A 1 191 ? -30.210 20.489 29.165 1.00 91.25 191 MET A C 1
ATOM 1333 O O . MET A 1 191 ? -31.341 20.772 28.774 1.00 91.25 191 MET A O 1
ATOM 1337 N N . GLY A 1 192 ? -29.727 20.984 30.301 1.00 80.44 192 GLY A N 1
ATOM 1338 C CA . GLY A 1 192 ? -30.550 21.762 31.237 1.00 80.44 192 GLY A CA 1
ATOM 1339 C C . GLY A 1 192 ? -31.582 20.928 32.011 1.00 80.44 192 GLY A C 1
ATOM 1340 O O . GLY A 1 192 ? -31.964 19.830 31.606 1.00 80.44 192 GLY A O 1
ATOM 1341 N N . GLY A 1 193 ? -32.061 21.472 33.135 1.00 76.94 193 GLY A N 1
ATOM 1342 C CA . GLY A 1 193 ? -33.008 20.795 34.036 1.00 76.94 193 GLY A CA 1
ATOM 1343 C C . GLY A 1 193 ? -32.339 19.864 35.061 1.00 76.94 193 GLY A C 1
ATOM 1344 O O . GLY A 1 193 ? -31.114 19.751 35.106 1.00 76.94 193 GLY A O 1
ATOM 1345 N N . GLY A 1 194 ? -33.151 19.216 35.905 1.00 85.31 194 GLY A N 1
ATOM 1346 C CA . GLY A 1 194 ? -32.711 18.366 37.024 1.00 85.31 194 GLY A CA 1
ATOM 1347 C C . GLY A 1 194 ? -33.179 16.915 36.898 1.00 85.31 194 GLY A C 1
ATOM 1348 O O . GLY A 1 194 ? -33.822 16.393 37.810 1.00 85.31 194 GLY A O 1
ATOM 1349 N N . ALA A 1 195 ? -32.931 16.280 35.746 1.00 93.38 195 ALA A N 1
ATOM 1350 C CA . ALA A 1 195 ? -33.317 14.889 35.496 1.00 93.38 195 ALA A CA 1
ATOM 1351 C C . ALA A 1 195 ? -32.651 13.929 36.499 1.00 93.38 195 ALA A C 1
ATOM 1353 O O . ALA A 1 195 ? -31.454 14.047 36.778 1.00 93.38 195 ALA A O 1
ATOM 1354 N N . ARG A 1 196 ? -33.418 12.971 37.033 1.00 96.12 196 ARG A N 1
ATOM 1355 C CA . ARG A 1 196 ? -32.951 12.016 38.049 1.00 96.12 196 ARG A CA 1
ATOM 1356 C C . ARG A 1 196 ? -33.111 10.587 37.553 1.00 96.12 196 A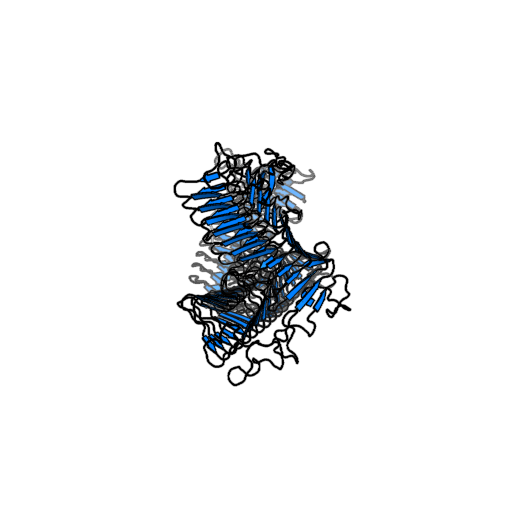RG A C 1
ATOM 1358 O O . ARG A 1 196 ? -34.203 10.190 37.160 1.00 96.12 196 ARG A O 1
ATOM 1365 N N . PHE A 1 197 ? -32.041 9.813 37.637 1.00 97.56 197 PHE A N 1
ATOM 1366 C CA . PHE A 1 197 ? -32.007 8.396 37.296 1.00 97.56 197 PHE A CA 1
ATOM 1367 C C . PHE A 1 197 ? -31.592 7.608 38.537 1.00 97.56 197 PHE A C 1
ATOM 1369 O O . PHE A 1 197 ? -30.545 7.886 39.123 1.00 97.56 197 PHE A O 1
ATOM 1376 N N . SER A 1 198 ? -32.408 6.644 38.956 1.00 97.62 198 SER A N 1
ATOM 1377 C CA . SER A 1 198 ? -32.141 5.812 40.129 1.00 97.62 198 SER A CA 1
ATOM 1378 C C . SER A 1 198 ? -32.266 4.328 39.809 1.00 97.62 198 SER A C 1
ATOM 1380 O O . SER A 1 198 ? -33.281 3.868 39.286 1.00 97.62 198 SER A O 1
ATOM 1382 N N . GLU A 1 199 ? -31.226 3.561 40.146 1.00 96.31 199 GLU A N 1
ATOM 1383 C CA . GLU A 1 199 ? -31.203 2.100 39.960 1.00 96.31 199 GLU A CA 1
ATOM 1384 C C . GLU A 1 199 ? -31.454 1.680 38.499 1.00 96.31 199 GLU A C 1
ATOM 1386 O O . GLU A 1 199 ? -32.014 0.622 38.227 1.00 96.31 199 GLU A O 1
ATOM 1391 N N . CYS A 1 200 ? -31.045 2.529 37.551 1.00 97.94 200 CYS A N 1
ATOM 1392 C CA . CYS A 1 200 ? -31.186 2.280 36.121 1.00 97.94 200 CYS A CA 1
ATOM 1393 C C . CYS A 1 200 ? -29.967 1.546 35.549 1.00 97.94 200 CYS A C 1
ATOM 1395 O O . CYS A 1 200 ? -28.835 1.720 36.016 1.00 97.94 200 CYS A O 1
ATOM 1397 N N . LEU A 1 201 ? -30.207 0.781 34.487 1.00 96.44 201 LEU A N 1
ATOM 1398 C CA . LEU A 1 201 ? -29.185 0.184 33.635 1.00 96.44 201 LEU A CA 1
ATOM 1399 C C . LEU A 1 201 ? -29.112 0.966 32.318 1.00 96.44 201 LEU A C 1
ATOM 1401 O O . LEU A 1 201 ? -30.123 1.118 31.640 1.00 96.44 201 LEU A O 1
ATOM 1405 N N . VAL A 1 202 ? -27.928 1.455 31.955 1.00 97.00 202 VAL A N 1
ATOM 1406 C CA . VAL A 1 202 ? -27.634 2.101 30.669 1.00 97.00 202 VAL A CA 1
ATOM 1407 C C . VAL A 1 202 ? -26.584 1.247 29.966 1.00 97.00 202 VAL A C 1
ATOM 1409 O O . VAL A 1 202 ? -25.403 1.335 30.309 1.00 97.00 202 VAL A O 1
ATOM 1412 N N . ALA A 1 203 ? -27.015 0.388 29.042 1.00 93.38 203 ALA A N 1
ATOM 1413 C CA . ALA A 1 203 ? -26.178 -0.676 28.491 1.00 93.38 203 ALA A CA 1
ATOM 1414 C C . ALA A 1 203 ? -26.091 -0.677 26.961 1.00 93.38 203 ALA A C 1
ATOM 1416 O O . ALA A 1 203 ? -27.079 -0.409 26.289 1.00 93.38 203 ALA A O 1
ATOM 1417 N N . ASP A 1 204 ? -24.931 -1.002 26.391 1.00 89.69 204 ASP A N 1
ATOM 1418 C CA . ASP A 1 204 ? -24.783 -1.271 24.949 1.00 89.69 204 ASP A CA 1
ATOM 1419 C C . ASP A 1 204 ? -25.321 -0.155 24.024 1.00 89.69 204 ASP A C 1
ATOM 1421 O O . ASP A 1 204 ? -25.771 -0.401 22.902 1.00 89.69 204 ASP A O 1
ATOM 1425 N N . ASN A 1 205 ? -25.304 1.100 24.483 1.00 92.75 205 ASN A N 1
ATOM 1426 C CA . ASN A 1 205 ? -25.705 2.244 23.669 1.00 92.75 205 ASN A CA 1
ATOM 1427 C C . ASN A 1 205 ? -24.507 2.800 22.895 1.00 92.75 205 ASN A C 1
ATOM 1429 O O . ASN A 1 205 ? -23.355 2.695 23.326 1.00 92.75 205 ASN A O 1
ATOM 1433 N N . SER A 1 206 ? -24.770 3.425 21.747 1.00 91.75 206 SER A N 1
ATOM 1434 C CA . SER A 1 206 ? -23.717 3.971 20.891 1.00 91.75 206 SER A CA 1
ATOM 1435 C C . SER A 1 206 ? -23.971 5.414 20.460 1.00 91.75 206 SER A C 1
ATOM 1437 O O . SER A 1 206 ? -25.088 5.782 20.104 1.00 91.75 206 SER A O 1
ATOM 1439 N N . ALA A 1 207 ? -22.917 6.227 20.438 1.00 90.94 207 ALA A N 1
ATOM 1440 C CA . ALA A 1 207 ? -22.920 7.568 19.862 1.00 90.94 207 ALA A CA 1
ATOM 1441 C C . ALA A 1 207 ? -21.798 7.710 18.822 1.00 90.94 207 ALA A C 1
ATOM 1443 O O . ALA A 1 207 ? -20.708 7.158 18.994 1.00 90.94 207 ALA A O 1
ATOM 1444 N N . ALA A 1 208 ? -22.058 8.429 17.726 1.00 86.50 208 ALA A N 1
ATOM 1445 C CA . ALA A 1 208 ? -21.004 8.786 16.771 1.00 86.50 208 ALA A CA 1
ATOM 1446 C C . ALA A 1 208 ? -20.095 9.917 17.297 1.00 86.50 208 ALA A C 1
ATOM 1448 O O . 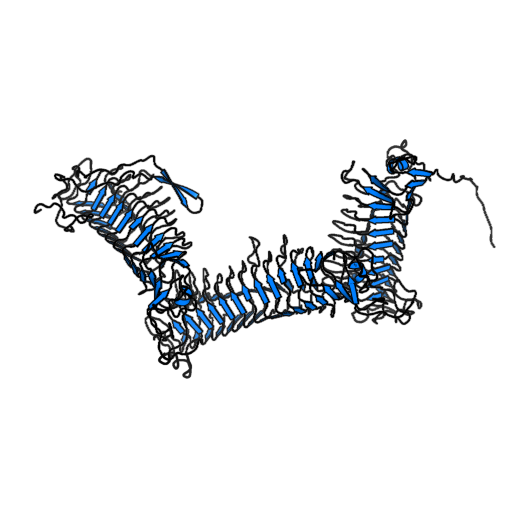ALA A 1 208 ? -18.915 9.944 16.961 1.00 86.50 208 ALA A O 1
ATOM 1449 N N . GLY A 1 209 ? -20.629 10.815 18.133 1.00 87.19 209 GLY A N 1
ATOM 1450 C CA . GLY A 1 209 ? -19.885 11.762 18.970 1.00 87.19 209 GLY A CA 1
ATOM 1451 C C . GLY A 1 209 ? -19.794 11.272 20.421 1.00 87.19 209 GLY A C 1
ATOM 1452 O O . GLY A 1 209 ? -19.585 10.084 20.657 1.00 87.19 209 GLY A O 1
ATOM 1453 N N . ASP A 1 210 ? -19.916 12.162 21.406 1.00 88.81 210 ASP A N 1
ATOM 1454 C CA . ASP A 1 210 ? -19.517 11.878 22.795 1.00 88.81 210 ASP A CA 1
ATOM 1455 C C . ASP A 1 210 ? -20.636 11.309 23.683 1.00 88.81 210 ASP A C 1
ATOM 1457 O O . ASP A 1 210 ? -21.827 11.518 23.442 1.00 88.81 210 ASP A O 1
ATOM 1461 N N . GLY A 1 211 ? -20.264 10.644 24.781 1.00 86.88 211 GLY A N 1
ATOM 1462 C CA . GLY A 1 211 ? -21.232 10.140 25.759 1.00 86.88 211 GLY A CA 1
ATOM 1463 C C . GLY A 1 211 ? -22.029 8.971 25.196 1.00 86.88 211 GLY A C 1
ATOM 1464 O O . GLY A 1 211 ? -23.230 9.101 24.964 1.00 86.88 211 GLY A O 1
ATOM 1465 N N . GLY A 1 212 ? -21.371 7.838 24.933 1.00 87.44 212 GLY A N 1
ATOM 1466 C CA . GLY A 1 212 ? -22.030 6.659 24.354 1.00 87.44 212 GLY A CA 1
ATOM 1467 C C . GLY A 1 212 ? -23.242 6.215 25.175 1.00 87.44 212 GLY A C 1
ATOM 1468 O O . GLY A 1 212 ? -24.320 5.994 24.626 1.00 87.44 212 GLY A O 1
ATOM 1469 N N . GLY A 1 213 ? -23.087 6.177 26.500 1.00 94.00 213 GLY A N 1
ATOM 1470 C CA . GLY A 1 213 ? -24.181 5.951 27.442 1.00 94.00 213 GLY A CA 1
ATOM 1471 C C . GLY A 1 213 ? -24.921 7.244 27.777 1.00 94.00 213 GLY A C 1
ATOM 1472 O O . GLY A 1 213 ? -26.102 7.385 27.465 1.00 94.00 213 GLY A O 1
ATOM 1473 N N . VAL A 1 214 ? -24.225 8.190 28.412 1.00 96.12 214 VAL A N 1
ATOM 1474 C CA . VAL A 1 214 ? -24.792 9.414 28.992 1.00 96.12 214 VAL A CA 1
ATOM 1475 C C . VAL A 1 214 ? -24.017 10.645 28.529 1.00 96.12 214 VAL A C 1
ATOM 1477 O O . VAL A 1 214 ? -22.796 10.706 28.660 1.00 96.12 214 VAL A O 1
ATOM 1480 N N . ALA A 1 215 ? -24.730 11.668 28.064 1.00 95.00 215 ALA A N 1
ATOM 1481 C CA . ALA A 1 215 ? -24.188 13.000 27.820 1.00 95.00 215 ALA A CA 1
ATOM 1482 C C . ALA A 1 215 ? -24.928 14.042 28.671 1.00 95.00 215 ALA A C 1
ATOM 1484 O O . ALA A 1 215 ? -26.145 14.189 28.554 1.00 95.00 215 ALA A O 1
ATOM 1485 N N . CYS A 1 216 ? -24.186 14.781 29.497 1.00 93.31 216 CYS A N 1
ATOM 1486 C CA . CYS A 1 216 ? -24.700 15.861 30.337 1.00 93.31 216 CYS A CA 1
ATOM 1487 C C . CYS A 1 216 ? -24.089 17.200 29.908 1.00 93.31 216 CYS A C 1
ATOM 1489 O O . CYS A 1 216 ? -22.900 17.450 30.131 1.00 93.31 216 CYS A O 1
ATOM 1491 N N . GLU A 1 217 ? -24.925 18.064 29.343 1.00 89.06 217 GLU A N 1
ATOM 1492 C CA . GLU A 1 217 ? -24.603 19.418 28.900 1.00 89.06 217 GLU A CA 1
ATOM 1493 C C . GLU A 1 217 ? -25.348 20.426 29.779 1.00 89.06 217 GLU A C 1
ATOM 1495 O O . GLU A 1 217 ? -26.569 20.363 29.858 1.00 89.06 217 GLU A O 1
ATOM 1500 N N . ILE A 1 218 ? -24.645 21.361 30.429 1.00 79.88 218 ILE A N 1
ATOM 1501 C CA . ILE A 1 218 ? -25.253 22.489 31.167 1.00 79.88 218 ILE A CA 1
ATOM 1502 C C . ILE A 1 218 ? -26.417 22.043 32.097 1.00 79.88 218 ILE A C 1
ATOM 1504 O O . ILE A 1 218 ? -27.577 22.147 31.716 1.00 79.88 218 ILE A O 1
ATOM 1508 N N . GLY A 1 219 ? -26.177 21.562 33.324 1.00 73.00 219 GLY A N 1
ATOM 1509 C CA . GLY A 1 219 ? -27.284 21.214 34.241 1.00 73.00 219 GLY A CA 1
ATOM 1510 C C . GLY A 1 219 ? -26.938 20.284 35.408 1.00 73.00 219 GLY A C 1
ATOM 1511 O O . GLY A 1 219 ? -25.819 19.779 35.494 1.00 73.00 219 GLY A O 1
ATOM 1512 N N . GLU A 1 220 ? -27.931 20.046 36.276 1.00 84.06 220 GLU A N 1
ATOM 1513 C CA . GLU A 1 220 ? -27.846 19.307 37.553 1.00 84.06 220 GLU A CA 1
ATOM 1514 C C . GLU A 1 220 ? -28.472 17.899 37.446 1.00 84.06 220 GLU A C 1
ATOM 1516 O O . GLU A 1 220 ? -29.369 17.527 38.207 1.00 84.06 220 GLU A O 1
ATOM 1521 N N . ALA A 1 221 ? -28.044 17.102 36.464 1.00 92.69 221 ALA A N 1
ATOM 1522 C CA . ALA A 1 221 ? -28.504 15.715 36.359 1.00 92.69 221 ALA A CA 1
ATOM 1523 C C . ALA A 1 221 ? -27.992 14.883 37.548 1.00 92.69 221 ALA A C 1
ATOM 1525 O O . ALA A 1 221 ? -26.820 14.996 37.905 1.00 92.69 221 ALA A O 1
ATOM 1526 N N . LEU A 1 222 ? -28.830 14.016 38.125 1.00 95.62 222 LEU A N 1
ATOM 1527 C CA . LEU A 1 222 ? -28.418 13.076 39.174 1.00 95.62 222 LEU A CA 1
ATOM 1528 C C . LEU A 1 222 ? -28.589 11.632 38.709 1.00 95.62 222 LEU A C 1
ATOM 1530 O O . LEU A 1 222 ? -29.688 11.215 38.350 1.00 95.62 222 LEU A O 1
ATOM 1534 N N . PHE A 1 223 ? -27.522 10.854 38.841 1.00 97.12 223 PHE A N 1
ATOM 1535 C CA . PHE A 1 223 ? -27.522 9.406 38.688 1.00 97.12 223 PHE A CA 1
ATOM 1536 C C . PHE A 1 223 ? -27.185 8.764 40.032 1.00 97.12 223 PHE A C 1
ATOM 1538 O O . PHE A 1 223 ? -26.109 8.987 40.586 1.00 97.12 223 PHE A O 1
ATOM 1545 N N . GLU A 1 224 ? -28.098 7.959 40.568 1.00 97.25 224 GLU A N 1
ATOM 1546 C CA . GLU A 1 224 ? -27.932 7.276 41.850 1.00 97.25 224 GLU A CA 1
ATOM 1547 C C . GLU A 1 224 ? -28.036 5.760 41.661 1.00 97.25 224 GLU A C 1
ATOM 1549 O O . GLU A 1 224 ? -29.006 5.261 41.089 1.00 97.25 224 GLU A O 1
ATOM 1554 N N . ARG A 1 225 ? -27.038 5.006 42.140 1.00 95.19 225 ARG A N 1
ATOM 1555 C CA . ARG A 1 225 ? -27.019 3.531 42.073 1.00 95.19 225 ARG A CA 1
ATOM 1556 C C . ARG A 1 225 ? -27.249 2.964 40.663 1.00 95.19 225 ARG A C 1
ATOM 1558 O O . ARG A 1 225 ? -27.805 1.880 40.513 1.00 95.19 225 ARG A O 1
ATOM 1565 N N . CYS A 1 226 ? -26.840 3.697 39.627 1.00 96.88 226 CYS A N 1
ATOM 1566 C CA . CYS A 1 226 ? -26.999 3.281 38.235 1.00 96.88 226 CYS A CA 1
ATOM 1567 C C . CYS A 1 226 ? -25.805 2.444 37.755 1.00 96.88 226 CYS A C 1
ATOM 1569 O O . CYS A 1 226 ? -24.670 2.632 38.207 1.00 96.88 226 CYS A O 1
ATOM 1571 N N . ARG A 1 227 ? -26.062 1.548 36.800 1.00 95.00 227 ARG A N 1
ATOM 1572 C CA . ARG A 1 227 ? -25.039 0.808 36.050 1.00 95.00 227 ARG A CA 1
ATOM 1573 C C . ARG A 1 227 ? -24.960 1.370 34.639 1.00 95.00 227 ARG A C 1
ATOM 1575 O O . ARG A 1 227 ? -25.978 1.455 33.961 1.00 95.00 227 ARG A O 1
ATOM 1582 N N . ILE A 1 228 ? -23.770 1.770 34.216 1.00 95.62 228 ILE A N 1
ATOM 1583 C CA . ILE A 1 228 ? -23.493 2.329 32.892 1.00 95.62 228 ILE A CA 1
ATOM 1584 C C . ILE A 1 228 ? -22.418 1.442 32.272 1.00 95.62 228 ILE A C 1
ATOM 1586 O O . ILE A 1 228 ? -21.246 1.537 32.647 1.00 95.62 228 ILE A O 1
ATOM 1590 N N . GLU A 1 229 ? -22.823 0.532 31.387 1.00 91.56 229 GLU A N 1
ATOM 1591 C CA . GLU A 1 229 ? -21.957 -0.550 30.916 1.00 91.56 229 GLU A CA 1
ATOM 1592 C C . GLU A 1 229 ? -22.004 -0.823 29.414 1.00 91.56 229 GLU A C 1
ATOM 1594 O O . GLU A 1 229 ? -23.010 -0.585 28.767 1.00 91.56 229 GLU A O 1
ATOM 1599 N N . GLY A 1 230 ? -20.898 -1.278 28.827 1.00 88.38 230 GLY A N 1
ATOM 1600 C CA . GLY A 1 230 ? -20.872 -1.672 27.410 1.00 88.38 230 GLY A CA 1
ATOM 1601 C C . GLY A 1 230 ? -21.136 -0.544 26.399 1.00 88.38 230 GLY A C 1
ATOM 1602 O O . GLY A 1 230 ? -21.374 -0.796 25.220 1.00 88.38 230 GLY A O 1
ATOM 1603 N N . ASN A 1 231 ? -21.137 0.727 26.815 1.00 91.12 231 ASN A N 1
ATOM 1604 C CA . ASN A 1 231 ? -21.500 1.825 25.920 1.00 91.12 231 ASN A CA 1
ATOM 1605 C C . ASN A 1 231 ? -20.302 2.304 25.091 1.00 91.12 231 ASN A C 1
ATOM 1607 O O . ASN A 1 231 ? -19.154 2.258 25.536 1.00 91.12 231 ASN A O 1
ATOM 1611 N N . THR A 1 232 ? -20.567 2.796 23.879 1.00 88.94 232 THR A N 1
ATOM 1612 C CA . THR A 1 232 ? -19.529 3.228 22.932 1.00 88.94 232 THR A CA 1
ATOM 1613 C C . THR A 1 232 ? -19.745 4.664 22.452 1.00 88.94 232 THR A C 1
ATOM 1615 O O . THR A 1 232 ? -20.791 4.978 21.891 1.00 88.94 232 THR A O 1
ATOM 1618 N N . GLY A 1 233 ? -18.744 5.530 22.604 1.00 88.44 233 GLY A N 1
ATOM 1619 C CA . GLY A 1 233 ? -18.758 6.917 22.108 1.00 88.44 233 GLY A CA 1
ATOM 1620 C C . GLY A 1 233 ? -17.409 7.338 21.516 1.00 88.44 233 GLY A C 1
ATOM 1621 O O . GLY A 1 233 ? -16.450 6.567 21.534 1.00 88.44 233 GLY A O 1
ATOM 1622 N N . ALA A 1 234 ? -17.312 8.557 20.989 1.00 85.06 234 ALA A N 1
ATOM 1623 C CA . ALA A 1 234 ? -16.054 9.157 20.536 1.00 85.06 234 ALA A CA 1
ATOM 1624 C C . ALA A 1 234 ? -15.152 9.516 21.732 1.00 85.06 234 ALA A C 1
ATOM 1626 O O . ALA A 1 234 ? -14.005 9.068 21.794 1.00 85.06 234 ALA A O 1
ATOM 1627 N N . GLN A 1 235 ? -15.702 10.242 22.711 1.00 85.81 235 GLN A N 1
ATOM 1628 C CA . GLN A 1 235 ? -15.154 10.439 24.059 1.00 85.81 235 GLN A CA 1
ATOM 1629 C C . GLN A 1 235 ? -16.215 10.119 25.111 1.00 85.81 235 GLN A C 1
ATOM 1631 O O . GLN A 1 235 ? -17.414 10.211 24.836 1.00 85.81 235 GLN A O 1
ATOM 1636 N N . GLY A 1 236 ? -15.794 9.778 26.331 1.00 86.50 236 GLY A N 1
ATOM 1637 C CA . GLY A 1 236 ? -16.746 9.491 27.406 1.00 86.50 236 GLY A CA 1
ATOM 1638 C C . GLY A 1 236 ? -17.633 8.305 27.043 1.00 86.50 236 GLY A C 1
ATOM 1639 O O . GLY A 1 236 ? -18.849 8.465 26.968 1.00 86.50 236 GLY A O 1
ATOM 1640 N N . GLY A 1 237 ? -17.041 7.146 26.730 1.00 88.56 237 GLY A N 1
ATOM 1641 C CA . GLY A 1 237 ? -17.783 5.975 26.243 1.00 88.56 237 GLY A CA 1
ATOM 1642 C C . GLY A 1 237 ? -19.005 5.667 27.112 1.00 88.56 237 GLY A C 1
ATOM 1643 O O . GLY A 1 237 ? -20.105 5.480 26.593 1.00 88.56 237 GLY A O 1
ATOM 1644 N N . GLY A 1 238 ? -18.826 5.735 28.434 1.00 93.56 238 GLY A N 1
ATOM 1645 C CA . GLY A 1 238 ? -19.908 5.675 29.412 1.00 93.56 238 GLY A CA 1
ATOM 1646 C C . GLY A 1 238 ? -20.588 7.028 29.610 1.00 93.56 238 GLY A C 1
ATOM 1647 O O . GLY A 1 238 ? -21.775 7.168 29.326 1.00 93.56 238 GLY A O 1
ATOM 1648 N N . ILE A 1 239 ? -19.845 8.017 30.114 1.00 95.38 239 ILE A N 1
ATOM 1649 C CA . ILE A 1 239 ? -20.353 9.337 30.513 1.00 95.38 239 ILE A CA 1
ATOM 1650 C C . ILE A 1 239 ? -19.504 10.447 29.889 1.00 95.38 239 ILE A C 1
ATOM 1652 O O . ILE A 1 239 ? -18.281 10.451 30.019 1.00 95.38 239 ILE A O 1
ATOM 1656 N N . ASN A 1 240 ? -20.156 11.461 29.325 1.00 94.12 240 ASN A N 1
ATOM 1657 C CA . ASN A 1 240 ? -19.534 12.733 28.972 1.00 94.12 240 ASN A CA 1
ATOM 1658 C C . ASN A 1 240 ? -20.214 13.902 29.703 1.00 94.12 240 ASN A C 1
ATOM 1660 O O . ASN A 1 240 ? -21.426 14.086 29.592 1.00 94.12 240 ASN A O 1
ATOM 1664 N N . CYS A 1 241 ? -19.433 14.708 30.422 1.00 93.62 241 CYS A N 1
ATOM 1665 C CA . CYS A 1 241 ? -19.880 15.947 31.060 1.00 93.62 241 CYS A CA 1
ATOM 1666 C C . CYS A 1 241 ? -19.174 17.144 30.418 1.00 93.62 241 CYS A C 1
ATOM 1668 O O . CYS A 1 241 ? -17.947 17.252 30.481 1.00 93.62 241 CYS A O 1
ATOM 1670 N N . PHE A 1 242 ? -19.944 18.071 29.843 1.00 91.06 242 PHE A N 1
ATOM 1671 C CA . PHE A 1 242 ? -19.396 19.236 29.146 1.00 91.06 242 PHE A CA 1
ATOM 1672 C C . PHE A 1 242 ? -20.255 20.496 29.325 1.00 91.06 242 PHE A C 1
ATOM 1674 O O . PHE A 1 242 ? -21.370 20.448 29.846 1.00 91.06 242 PHE A O 1
ATOM 1681 N N . GLY A 1 243 ? -19.705 21.652 28.945 1.00 88.00 243 GLY A N 1
ATOM 1682 C CA . GLY A 1 243 ? -20.427 22.926 28.918 1.00 88.00 243 GLY A CA 1
ATOM 1683 C C . GLY A 1 243 ? -20.888 23.398 30.300 1.00 88.00 243 GLY A C 1
ATOM 1684 O O . GLY A 1 243 ? -22.065 23.658 30.494 1.00 88.00 243 GLY A O 1
ATOM 1685 N N . ASN A 1 244 ? -19.992 23.509 31.283 1.00 89.31 244 ASN A N 1
ATOM 1686 C CA . ASN A 1 244 ? -20.343 23.881 32.669 1.00 89.31 244 ASN A CA 1
ATOM 1687 C C . ASN A 1 244 ? -21.361 22.939 33.359 1.00 89.31 244 ASN A C 1
ATOM 1689 O O . ASN A 1 244 ? -22.087 23.366 34.255 1.00 89.31 244 ASN A O 1
ATOM 1693 N N . SER A 1 245 ? -21.451 21.672 32.945 1.00 91.81 245 SER A N 1
ATOM 1694 C CA . SER A 1 245 ? -22.291 20.670 33.615 1.00 91.81 245 SER A CA 1
ATOM 1695 C C . SER A 1 245 ? -21.882 20.464 35.082 1.00 91.81 245 SER A C 1
ATOM 1697 O O . SER A 1 245 ? -20.689 20.392 35.388 1.00 91.81 245 SER A O 1
ATOM 1699 N N . THR A 1 246 ? -22.867 20.331 35.973 1.00 93.31 246 THR A N 1
ATOM 1700 C CA . THR A 1 246 ? -22.706 20.079 37.418 1.00 93.31 246 THR A CA 1
ATOM 1701 C C . THR A 1 246 ? -23.281 18.718 37.823 1.00 93.31 246 THR A C 1
ATOM 1703 O O . THR A 1 246 ? -23.619 18.506 38.984 1.00 93.31 246 THR A O 1
ATOM 1706 N N . ALA A 1 247 ? -23.404 17.793 36.865 1.00 94.25 247 ALA A N 1
ATOM 1707 C CA . ALA A 1 247 ? -24.024 16.489 37.077 1.00 94.25 247 ALA A CA 1
ATOM 1708 C C . ALA A 1 247 ? -23.395 15.699 38.239 1.00 94.25 247 ALA A C 1
ATOM 1710 O O . ALA A 1 247 ? -22.176 15.685 38.429 1.00 94.25 247 ALA A O 1
ATOM 1711 N N . GLU A 1 248 ? -24.235 14.989 38.986 1.00 96.25 248 GLU A N 1
ATOM 1712 C CA . GLU A 1 248 ? -23.842 14.163 40.120 1.00 96.25 248 GLU A CA 1
ATOM 1713 C C . GLU A 1 248 ? -24.041 12.675 39.810 1.00 96.25 248 GLU A C 1
ATOM 1715 O O . GLU A 1 248 ? -25.099 12.245 39.351 1.00 96.25 248 GLU A O 1
ATOM 1720 N N . PHE A 1 249 ? -23.025 11.873 40.110 1.00 96.56 249 PHE A N 1
ATOM 1721 C CA . PHE A 1 249 ? -23.041 10.419 40.017 1.00 96.56 249 PHE A CA 1
ATOM 1722 C C . PHE A 1 249 ? -22.712 9.858 41.398 1.00 96.56 249 PHE A C 1
ATOM 1724 O O . PHE A 1 249 ? -21.604 10.046 41.905 1.00 96.56 249 PHE A O 1
ATOM 1731 N N . ILE A 1 250 ? -23.679 9.188 42.022 1.00 96.12 250 ILE A N 1
ATOM 1732 C CA . ILE A 1 250 ? -23.572 8.680 43.391 1.00 96.12 250 ILE A CA 1
ATOM 1733 C C . ILE A 1 250 ? -23.791 7.172 43.388 1.00 96.12 250 ILE A C 1
ATOM 1735 O O . ILE A 1 250 ? -24.830 6.686 42.940 1.00 96.12 250 ILE A O 1
ATOM 1739 N N . GLY A 1 251 ? -22.825 6.408 43.896 1.00 93.81 251 GLY A N 1
ATOM 1740 C CA . GLY A 1 251 ? -22.973 4.957 43.989 1.00 93.81 251 GLY A CA 1
ATOM 1741 C C . GLY A 1 251 ? -23.096 4.276 42.625 1.00 93.81 251 GLY A C 1
ATOM 1742 O O . GLY A 1 251 ? -23.743 3.239 42.538 1.00 93.81 251 GLY A O 1
ATOM 1743 N N . CYS A 1 252 ? -22.558 4.868 41.553 1.00 96.75 252 CYS A N 1
ATOM 1744 C CA . CYS A 1 252 ? -22.706 4.345 40.193 1.00 96.75 252 CYS A CA 1
ATOM 1745 C C . CYS A 1 252 ? -21.561 3.405 39.797 1.00 96.75 252 CYS A C 1
ATOM 1747 O O . CYS A 1 252 ? -20.411 3.577 40.209 1.00 96.75 252 CYS A O 1
ATOM 1749 N N . VAL A 1 253 ? -21.875 2.431 38.948 1.00 94.94 253 VAL A N 1
ATOM 1750 C CA . VAL A 1 253 ? -20.921 1.474 38.378 1.00 94.94 253 VAL A CA 1
ATOM 1751 C C . VAL A 1 253 ? -20.760 1.792 36.897 1.00 94.94 253 VAL A C 1
ATOM 1753 O O . VAL A 1 253 ? -21.727 1.707 36.148 1.00 94.94 253 VAL A O 1
ATOM 1756 N N . VAL A 1 254 ? -19.556 2.180 36.483 1.00 94.94 254 VAL A N 1
ATOM 1757 C CA . VAL A 1 254 ? -19.226 2.559 35.103 1.00 94.94 254 VAL A CA 1
ATOM 1758 C C . VAL A 1 254 ? -18.175 1.587 34.588 1.00 94.94 254 VAL A C 1
ATOM 1760 O O . VAL A 1 254 ? -17.006 1.677 34.972 1.00 94.94 254 VAL A O 1
ATOM 1763 N N . THR A 1 255 ? -18.576 0.616 33.772 1.00 92.00 255 THR A N 1
ATOM 1764 C CA . THR A 1 255 ? -17.688 -0.494 33.394 1.00 92.00 255 THR A CA 1
ATOM 1765 C C . THR A 1 255 ? -17.827 -0.926 31.950 1.00 92.00 255 THR A C 1
ATOM 1767 O O . THR A 1 255 ? -18.913 -0.869 31.401 1.00 92.00 255 THR A O 1
ATOM 1770 N N . GLN A 1 256 ? -16.761 -1.436 31.334 1.00 88.31 256 GLN A N 1
ATOM 1771 C CA . GLN A 1 256 ? -16.815 -1.976 29.965 1.00 88.31 256 GLN A CA 1
ATOM 1772 C C . GLN A 1 256 ? -17.242 -0.960 28.899 1.00 88.31 256 GLN A C 1
ATOM 1774 O O . GLN A 1 256 ? -17.677 -1.338 27.819 1.00 88.31 256 GLN A O 1
ATOM 1779 N N . ASN A 1 257 ? -17.100 0.336 29.172 1.00 90.31 257 ASN A N 1
ATOM 1780 C CA . ASN A 1 257 ? -17.399 1.367 28.190 1.00 90.31 257 ASN A CA 1
ATOM 1781 C C . ASN A 1 257 ? -16.168 1.687 27.334 1.00 90.31 257 ASN A C 1
ATOM 1783 O O . ASN A 1 257 ? -15.031 1.587 27.799 1.00 90.31 257 ASN A O 1
ATOM 1787 N N . THR A 1 258 ? -16.399 2.087 26.086 1.00 88.19 258 THR A N 1
ATOM 1788 C CA . THR A 1 258 ? -15.351 2.283 25.081 1.00 88.19 258 THR A CA 1
ATOM 1789 C C . THR A 1 258 ? -15.425 3.677 24.460 1.00 88.19 258 THR A C 1
ATOM 1791 O O . THR A 1 258 ? -16.461 4.086 23.932 1.00 88.19 258 THR A O 1
ATOM 1794 N N . ALA A 1 259 ? -14.303 4.395 24.478 1.00 87.25 259 ALA A N 1
ATOM 1795 C CA . ALA A 1 259 ? -14.091 5.615 23.706 1.00 87.25 259 ALA A CA 1
ATOM 1796 C C . ALA A 1 259 ? -13.251 5.292 22.462 1.00 87.25 259 ALA A C 1
ATOM 1798 O O . ALA A 1 259 ? -12.139 4.774 22.573 1.00 87.25 259 ALA A O 1
ATOM 1799 N N . ARG A 1 260 ? -13.781 5.591 21.272 1.00 78.56 260 ARG A N 1
ATOM 1800 C CA . ARG A 1 260 ? -13.169 5.206 19.991 1.00 78.56 260 ARG A CA 1
ATOM 1801 C C . ARG A 1 260 ? -11.998 6.090 19.553 1.00 78.56 260 ARG A C 1
ATOM 1803 O O . ARG A 1 260 ? -11.389 5.726 18.561 1.00 78.56 260 ARG A O 1
ATOM 1810 N N . TRP A 1 261 ? -11.788 7.277 20.139 1.00 72.25 261 TRP A N 1
ATOM 1811 C CA . TRP A 1 261 ? -10.861 8.288 19.591 1.00 72.25 261 TRP A CA 1
ATOM 1812 C C . TRP A 1 261 ? -9.750 8.674 20.582 1.00 72.25 261 TRP A C 1
ATOM 1814 O O . TRP A 1 261 ? -8.710 8.038 20.601 1.00 72.25 261 TRP A O 1
ATOM 1824 N N . ARG A 1 262 ? -9.923 9.723 21.401 1.00 63.81 262 ARG A N 1
ATOM 1825 C CA . ARG A 1 262 ? -8.800 10.281 22.185 1.00 63.81 262 ARG A CA 1
ATOM 1826 C C . ARG A 1 262 ? -8.763 9.831 23.645 1.00 63.81 262 ARG A C 1
ATOM 1828 O O . ARG A 1 262 ? -7.737 9.335 24.092 1.00 63.81 262 ARG A O 1
ATOM 1835 N N . ALA A 1 263 ? -9.854 9.953 24.406 1.00 68.69 263 ALA A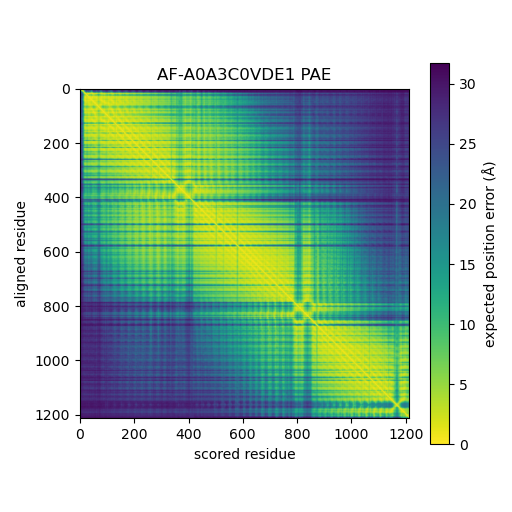 N 1
ATOM 1836 C CA . ALA A 1 263 ? -9.802 9.632 25.835 1.00 68.69 263 ALA A CA 1
ATOM 1837 C C . ALA A 1 263 ? -11.167 9.394 26.500 1.00 68.69 263 ALA A C 1
ATOM 1839 O O . ALA A 1 263 ? -12.219 9.721 25.944 1.00 68.69 263 ALA A O 1
ATOM 1840 N N . GLY A 1 264 ? -11.134 8.868 27.729 1.00 68.38 264 GLY A N 1
ATOM 1841 C CA . GLY A 1 264 ? -12.301 8.794 28.610 1.00 68.38 264 GLY A CA 1
ATOM 1842 C C . GLY A 1 264 ? -13.202 7.608 28.315 1.00 68.38 264 GLY A C 1
ATOM 1843 O O . GLY A 1 264 ? -14.386 7.807 28.063 1.00 68.38 264 GLY A O 1
ATOM 1844 N N . GLY A 1 265 ? -12.676 6.382 28.318 1.00 78.19 265 GLY A N 1
ATOM 1845 C CA . GLY A 1 265 ? -13.501 5.185 28.109 1.00 78.19 265 GLY A CA 1
ATOM 1846 C C . GLY A 1 265 ? -14.717 5.156 29.040 1.00 78.19 265 GLY A C 1
ATOM 1847 O O . GLY A 1 265 ? -15.841 4.937 28.595 1.00 78.19 265 GLY A O 1
ATOM 1848 N N . GLY A 1 266 ? -14.496 5.455 30.323 1.00 90.06 266 GLY A N 1
ATOM 1849 C CA . GLY A 1 266 ? -15.528 5.537 31.351 1.00 90.06 266 GLY A CA 1
ATOM 1850 C C . GLY A 1 266 ? -16.176 6.915 31.405 1.00 90.06 266 GLY A C 1
ATOM 1851 O O . GLY A 1 266 ? -17.354 7.050 31.077 1.00 90.06 266 GLY A O 1
ATOM 1852 N N . VAL A 1 267 ? -15.419 7.931 31.831 1.00 93.62 267 VAL A N 1
ATOM 1853 C CA . VAL A 1 267 ? -15.920 9.296 32.066 1.00 93.62 267 VAL A CA 1
ATOM 1854 C C . VAL A 1 267 ? -15.011 10.338 31.418 1.00 93.62 267 VAL A C 1
ATOM 1856 O O . VAL A 1 267 ? -13.810 10.366 31.678 1.00 93.62 267 VAL A O 1
ATOM 1859 N N . SER A 1 268 ? -15.598 11.242 30.634 1.00 93.38 268 SER A N 1
ATOM 1860 C CA . SER A 1 268 ? -14.938 12.447 30.124 1.00 93.38 268 SER A CA 1
ATOM 1861 C C . SER A 1 268 ? -15.528 13.707 30.757 1.00 93.38 268 SER A C 1
ATOM 1863 O O . SER A 1 268 ? -16.749 13.854 30.847 1.00 93.38 268 SER A O 1
ATOM 1865 N N . CYS A 1 269 ? -14.656 14.607 31.217 1.00 92.12 269 CYS A N 1
ATOM 1866 C CA . CYS A 1 269 ? -15.006 15.924 31.745 1.00 92.12 269 CYS A CA 1
ATOM 1867 C C . CYS A 1 269 ? -14.294 17.008 30.929 1.00 92.12 269 CYS A C 1
ATOM 1869 O O . CYS A 1 269 ? -13.064 17.081 30.940 1.00 92.12 269 CYS A O 1
ATOM 1871 N N . ALA A 1 270 ? -15.051 17.879 30.265 1.00 90.31 270 ALA A N 1
ATOM 1872 C CA . ALA A 1 270 ? -14.500 18.926 29.406 1.00 90.31 270 ALA A CA 1
ATOM 1873 C C . ALA A 1 270 ? -15.259 20.254 29.548 1.00 90.31 270 ALA A C 1
ATOM 1875 O O . ALA A 1 270 ? -16.296 20.338 30.207 1.00 90.31 270 ALA A O 1
ATOM 1876 N N . ALA A 1 271 ? -14.737 21.308 28.916 1.00 90.00 271 ALA A N 1
ATOM 1877 C CA . ALA A 1 271 ? -15.371 22.623 28.792 1.00 90.00 271 ALA A CA 1
ATOM 1878 C C . ALA A 1 271 ? -15.974 23.148 30.113 1.00 90.00 271 ALA A C 1
ATOM 1880 O O . ALA A 1 271 ? -17.181 23.398 30.206 1.00 90.00 271 ALA A O 1
ATOM 1881 N N . ARG A 1 272 ? -15.118 23.299 31.135 1.00 91.81 272 ARG A N 1
ATOM 1882 C CA . ARG A 1 272 ? -15.457 23.844 32.464 1.00 91.81 272 ARG A CA 1
ATOM 1883 C C . ARG A 1 272 ? -16.503 23.043 33.249 1.00 91.81 272 ARG A C 1
ATOM 1885 O O . ARG A 1 272 ? -17.089 23.565 34.193 1.00 91.81 272 ARG A O 1
ATOM 1892 N N . ALA A 1 273 ? -16.759 21.787 32.880 1.00 93.50 273 ALA A N 1
ATOM 1893 C CA . ALA A 1 273 ? -17.643 20.916 33.649 1.00 93.50 273 ALA A CA 1
ATOM 1894 C C . ALA A 1 273 ? -17.069 20.627 35.048 1.00 93.50 273 ALA A C 1
ATOM 1896 O O . ALA A 1 273 ? -15.865 20.412 35.217 1.00 93.50 273 ALA A O 1
ATOM 1897 N N . THR A 1 274 ? -17.946 20.583 36.047 1.00 95.06 274 THR A N 1
ATOM 1898 C CA . THR A 1 274 ? -17.610 20.294 37.447 1.00 95.06 274 THR A CA 1
ATOM 1899 C C . THR A 1 274 ? -18.496 19.174 38.004 1.00 95.06 274 THR A C 1
ATOM 1901 O O . THR A 1 274 ? -19.207 19.392 38.990 1.00 95.06 274 THR A O 1
ATOM 1904 N N . PRO A 1 275 ? -18.522 17.985 37.370 1.00 95.00 275 PRO A N 1
ATOM 1905 C CA . PRO A 1 275 ? -19.359 16.900 37.849 1.00 95.00 275 PRO A CA 1
ATOM 1906 C C . PRO A 1 275 ? -18.836 16.348 39.177 1.00 95.00 275 PRO A C 1
ATOM 1908 O O . PRO A 1 275 ? -17.641 16.414 39.488 1.00 95.00 275 PRO A O 1
ATOM 1911 N N . VAL A 1 276 ? -19.738 15.767 39.958 1.00 96.25 276 VAL A N 1
ATOM 1912 C CA . VAL A 1 276 ? -19.436 15.170 41.259 1.00 96.25 276 VAL A CA 1
ATOM 1913 C C . VAL A 1 276 ? -19.585 13.657 41.155 1.00 96.25 276 VAL A C 1
ATOM 1915 O O . VAL A 1 276 ? -20.676 13.154 40.916 1.00 96.25 276 VAL A O 1
ATOM 1918 N N . LEU A 1 277 ? -18.497 12.922 41.366 1.00 95.75 277 LEU A N 1
ATOM 1919 C CA . LEU A 1 277 ? -18.476 11.464 41.418 1.00 95.75 277 LEU A CA 1
ATOM 1920 C C . LEU A 1 277 ? -18.240 11.028 42.864 1.00 95.75 277 LEU A C 1
ATOM 1922 O O . LEU A 1 277 ? -17.180 11.289 43.440 1.00 95.75 277 LEU A O 1
ATOM 1926 N N . ARG A 1 278 ? -19.236 10.379 43.470 1.00 95.19 278 ARG A N 1
ATOM 1927 C CA . ARG A 1 278 ? -19.189 9.937 44.868 1.00 95.19 278 ARG A CA 1
ATOM 1928 C C . ARG A 1 278 ? -19.485 8.462 44.982 1.00 95.19 278 ARG A C 1
ATOM 1930 O O . ARG A 1 278 ? -20.538 8.003 44.551 1.00 95.19 278 ARG A O 1
ATOM 1937 N N . HIS A 1 279 ? -18.588 7.729 45.630 1.00 93.69 279 HIS A N 1
ATOM 1938 C CA . HIS A 1 279 ? -18.762 6.293 45.841 1.00 93.69 279 HIS A CA 1
ATOM 1939 C C . HIS A 1 279 ? -19.006 5.535 44.527 1.00 93.69 279 HIS A C 1
ATOM 1941 O O . HIS A 1 279 ? -19.802 4.610 44.490 1.00 93.69 279 HIS A O 1
ATOM 1947 N N . CYS A 1 280 ? -18.358 5.936 43.431 1.00 96.00 280 CYS A N 1
ATOM 1948 C CA . CYS A 1 280 ? -18.495 5.271 42.135 1.00 96.00 280 CYS A CA 1
ATOM 1949 C C . CYS A 1 280 ? -17.392 4.228 41.924 1.00 96.00 280 CYS A C 1
ATOM 1951 O O . CYS A 1 280 ? -16.267 4.403 42.397 1.00 96.00 280 CYS A O 1
ATOM 1953 N N . THR A 1 281 ? -17.700 3.167 41.181 1.00 94.81 281 THR A N 1
ATOM 1954 C CA . THR A 1 281 ? -16.703 2.204 40.688 1.00 94.81 281 THR A CA 1
ATOM 1955 C C . THR A 1 281 ? -16.577 2.346 39.175 1.00 94.81 281 THR A C 1
ATOM 1957 O O . THR A 1 281 ? -17.546 2.109 38.461 1.00 94.81 281 THR A O 1
ATOM 1960 N N . ILE A 1 282 ? -15.397 2.731 38.693 1.00 94.31 282 ILE A N 1
ATOM 1961 C CA . ILE A 1 282 ? -15.086 2.997 37.286 1.00 94.31 282 ILE A CA 1
ATOM 1962 C C . ILE A 1 282 ? -13.975 2.030 36.861 1.00 94.31 282 ILE A C 1
ATOM 1964 O O . ILE A 1 282 ? -12.806 2.239 37.196 1.00 94.31 282 ILE A O 1
ATOM 1968 N N . ALA A 1 283 ? -14.335 0.939 36.183 1.00 91.56 283 ALA A N 1
ATOM 1969 C CA . ALA A 1 283 ? -13.400 -0.157 35.927 1.00 91.56 283 ALA A CA 1
ATOM 1970 C C . ALA A 1 283 ? -13.580 -0.861 34.580 1.00 91.56 283 ALA A C 1
ATOM 1972 O O . ALA A 1 283 ? -14.701 -1.051 34.121 1.00 91.56 283 ALA A O 1
ATOM 1973 N N . GLY A 1 284 ? -12.493 -1.322 33.961 1.00 88.75 284 GLY A N 1
ATOM 1974 C CA . GLY A 1 284 ? -12.560 -2.001 32.662 1.00 88.75 284 GLY A CA 1
ATOM 1975 C C . GLY A 1 284 ? -13.103 -1.130 31.548 1.00 88.75 284 GLY A C 1
ATOM 1976 O O . GLY A 1 284 ? -13.802 -1.639 30.681 1.00 88.75 284 GLY A O 1
ATOM 1977 N N . ASN A 1 285 ? -12.876 0.176 31.584 1.00 90.19 285 ASN A N 1
ATOM 1978 C CA . ASN A 1 285 ? -13.265 1.059 30.497 1.00 90.19 285 ASN A CA 1
ATOM 1979 C C . ASN A 1 285 ? -12.055 1.355 29.612 1.00 90.19 285 ASN A C 1
ATOM 1981 O O . ASN A 1 285 ? -10.946 1.541 30.111 1.00 90.19 285 ASN A O 1
ATOM 1985 N N . VAL A 1 286 ? -12.270 1.400 28.300 1.00 87.38 286 VAL A N 1
ATOM 1986 C CA . VAL A 1 286 ? -11.203 1.493 27.300 1.00 87.38 286 VAL A CA 1
ATOM 1987 C C . VAL A 1 286 ? -11.204 2.861 26.645 1.00 87.38 286 VAL A C 1
ATOM 1989 O O . VAL A 1 286 ? -12.191 3.259 26.029 1.00 87.38 286 VAL A O 1
ATOM 1992 N N . GLY A 1 287 ? -10.077 3.562 26.748 1.00 82.38 287 GLY A N 1
ATOM 1993 C CA . GLY A 1 287 ? -9.716 4.653 25.842 1.00 82.38 287 GLY A CA 1
ATOM 1994 C C . GLY A 1 287 ? -8.715 4.159 24.798 1.00 82.38 287 GLY A C 1
ATOM 1995 O O . GLY A 1 287 ? -8.062 3.139 25.010 1.00 82.38 287 GLY A O 1
ATOM 1996 N N . GLN A 1 288 ? -8.583 4.863 23.674 1.00 73.50 288 GLN A N 1
ATOM 1997 C CA . GLN A 1 288 ? -7.574 4.536 22.659 1.00 73.50 288 GLN A CA 1
ATOM 1998 C C . GLN A 1 288 ? -6.180 5.081 23.015 1.00 73.50 288 GLN A C 1
ATOM 2000 O O . GLN A 1 288 ? -5.208 4.338 22.893 1.00 73.50 288 GLN A O 1
ATOM 2005 N N . GLU A 1 289 ? -6.078 6.329 23.490 1.00 71.81 289 GLU A N 1
ATOM 2006 C CA . GLU A 1 289 ? -4.786 6.971 23.796 1.00 71.81 289 GLU A CA 1
ATOM 2007 C C . GLU A 1 289 ? -4.574 7.149 25.305 1.00 71.81 289 GLU A C 1
ATOM 2009 O O . GLU A 1 289 ? -3.582 6.664 25.842 1.00 71.81 289 GLU A O 1
ATOM 2014 N N . GLU A 1 290 ? -5.511 7.791 26.014 1.00 75.50 290 GLU A N 1
ATOM 2015 C CA . GLU A 1 290 ? -5.355 8.102 27.443 1.00 75.50 290 GLU A CA 1
ATOM 2016 C C . GLU A 1 290 ? -6.672 8.022 28.232 1.00 75.50 290 GLU A C 1
ATOM 2018 O O . GLU A 1 290 ? -7.773 8.114 27.685 1.00 75.50 290 GLU A O 1
ATOM 2023 N N . GLY A 1 291 ? -6.566 7.883 29.556 1.00 73.25 291 GLY A N 1
ATOM 2024 C CA . GLY A 1 291 ? -7.679 8.057 30.487 1.00 73.25 291 GLY A CA 1
ATOM 2025 C C . GLY A 1 291 ? -8.822 7.079 30.240 1.00 73.25 291 GLY A C 1
ATOM 2026 O O . GLY A 1 291 ? -9.973 7.496 30.127 1.00 73.25 291 GLY A O 1
ATOM 2027 N N . GLY A 1 292 ? -8.527 5.780 30.145 1.00 81.38 292 GLY A N 1
ATOM 2028 C CA . GLY A 1 292 ? -9.557 4.748 30.018 1.00 81.38 292 GLY A CA 1
ATOM 2029 C C . GLY A 1 292 ? -10.632 4.856 31.095 1.00 81.38 292 GLY A C 1
ATOM 2030 O O . GLY A 1 292 ? -11.810 4.731 30.781 1.00 81.38 292 GLY A O 1
ATOM 2031 N N . GLY A 1 293 ? -10.252 5.175 32.337 1.00 90.25 293 GLY A N 1
ATOM 2032 C CA . GLY A 1 293 ? -11.189 5.395 33.442 1.00 90.25 293 GLY A CA 1
ATOM 2033 C C . GLY A 1 293 ? -11.843 6.777 33.398 1.00 90.25 293 GLY A C 1
ATOM 2034 O O . GLY A 1 293 ? -12.984 6.915 32.954 1.00 90.25 293 GLY A O 1
ATOM 2035 N N . VAL A 1 294 ? -11.131 7.793 33.894 1.00 91.50 294 VAL A N 1
ATOM 2036 C CA . VAL A 1 294 ? -11.587 9.192 33.923 1.00 91.50 294 VAL A CA 1
ATOM 2037 C C . VAL A 1 294 ? -10.564 10.101 33.251 1.00 91.50 294 VAL A C 1
ATOM 2039 O O . VAL A 1 294 ? -9.384 10.066 33.604 1.00 91.50 294 VAL A O 1
ATOM 2042 N N . VAL A 1 295 ? -11.027 10.960 32.342 1.00 90.69 295 VAL A N 1
ATOM 2043 C CA . VAL A 1 295 ? -10.234 12.049 31.758 1.00 90.69 295 VAL A CA 1
ATOM 2044 C C . VAL A 1 295 ? -10.858 13.411 32.063 1.00 90.69 295 VAL A C 1
ATOM 2046 O O . VAL A 1 295 ? -12.079 13.577 32.013 1.00 90.69 295 VAL A O 1
ATOM 2049 N N . CYS A 1 296 ? -10.012 14.395 32.364 1.00 89.94 296 CYS A N 1
ATOM 2050 C CA . CYS A 1 296 ? -10.409 15.781 32.611 1.00 89.94 296 CYS A CA 1
ATOM 2051 C C . CYS A 1 296 ? -9.594 16.731 31.723 1.00 89.94 296 CYS A C 1
ATOM 2053 O O . CYS A 1 296 ? -8.371 16.612 31.663 1.00 89.94 296 CYS A O 1
ATOM 2055 N N . SER A 1 297 ? -10.248 17.697 31.076 1.00 89.06 297 SER A N 1
ATOM 2056 C CA . SER A 1 297 ? -9.611 18.700 30.209 1.00 89.06 297 SER A CA 1
ATOM 2057 C C . SER A 1 297 ? -10.320 20.061 30.255 1.00 89.06 297 SER A C 1
ATOM 2059 O O . SER A 1 297 ? -11.358 20.207 30.906 1.00 89.06 297 SER A O 1
ATOM 2061 N N . SER A 1 298 ? -9.761 21.068 29.572 1.00 89.31 298 SER A N 1
ATOM 2062 C CA . SER A 1 298 ? -10.419 22.352 29.265 1.00 89.31 298 SER A CA 1
ATOM 2063 C C . SER A 1 298 ? -11.082 23.029 30.472 1.00 89.31 298 SER A C 1
ATOM 2065 O O . SER A 1 298 ? -12.295 23.259 30.475 1.00 89.31 298 SER A O 1
ATOM 2067 N N . GLU A 1 299 ? -10.287 23.320 31.507 1.00 91.19 299 GLU A N 1
ATOM 2068 C CA . GLU A 1 299 ? -10.732 24.002 32.738 1.00 91.19 299 GLU A CA 1
ATOM 2069 C C . GLU A 1 299 ? -11.807 23.243 33.540 1.00 91.19 299 GLU A C 1
ATOM 2071 O O . GLU A 1 299 ? -12.472 23.822 34.399 1.00 91.19 299 GLU A O 1
ATOM 2076 N N . SER A 1 300 ? -12.005 21.946 33.281 1.00 92.75 300 SER A N 1
ATOM 2077 C CA . SER A 1 300 ? -12.895 21.114 34.097 1.00 92.75 300 SER A CA 1
ATOM 2078 C C . SER A 1 300 ? -12.340 20.913 35.509 1.00 92.75 300 SER A C 1
ATOM 2080 O O . SER A 1 300 ? -11.128 20.838 35.728 1.00 92.75 300 SER A O 1
ATOM 2082 N N . ALA A 1 301 ? -13.242 20.810 36.482 1.00 93.88 301 ALA A N 1
ATOM 2083 C CA . ALA A 1 301 ? -12.902 20.602 37.886 1.00 93.88 301 ALA A CA 1
ATOM 2084 C C . ALA A 1 301 ? -13.831 19.553 38.521 1.00 93.88 301 ALA A C 1
ATOM 2086 O O . ALA A 1 301 ? -14.657 19.893 39.374 1.00 93.88 301 ALA A O 1
ATOM 2087 N N . PRO A 1 302 ? -13.753 18.277 38.090 1.00 93.56 302 PRO A N 1
ATOM 2088 C CA . PRO A 1 302 ? -14.566 17.222 38.678 1.00 93.56 302 PRO A CA 1
ATOM 2089 C C . PRO A 1 302 ? -14.176 16.978 40.142 1.00 93.56 302 PRO A C 1
ATOM 2091 O O . PRO A 1 302 ? -12.998 17.038 40.511 1.00 93.56 302 PRO A O 1
ATOM 2094 N N . VAL A 1 303 ? -15.166 16.668 40.980 1.00 95.12 303 VAL A N 1
ATOM 2095 C CA . VAL A 1 303 ? -14.963 16.277 42.382 1.00 95.12 303 VAL A CA 1
ATOM 2096 C C . VAL A 1 303 ? -15.151 14.772 42.497 1.00 95.12 303 VAL A C 1
ATOM 2098 O O . VAL A 1 303 ? -16.260 14.277 42.325 1.00 95.12 303 VAL A O 1
ATOM 2101 N N . ILE A 1 304 ? -14.079 14.050 42.805 1.00 94.06 304 ILE A N 1
ATOM 2102 C CA . ILE A 1 304 ? -14.057 12.589 42.897 1.00 94.06 304 ILE A CA 1
ATOM 2103 C C . ILE A 1 304 ? -13.788 12.208 44.352 1.00 94.06 304 ILE A C 1
ATOM 2105 O O . ILE A 1 304 ? -12.704 12.458 44.882 1.00 94.06 304 ILE A O 1
ATOM 2109 N N . THR A 1 305 ? -14.770 11.607 45.018 1.00 94.44 305 THR A N 1
ATOM 2110 C CA . THR A 1 305 ? -14.646 11.232 46.432 1.00 94.44 305 THR A CA 1
ATOM 2111 C C . THR A 1 305 ? -15.145 9.820 46.688 1.00 94.44 305 THR A C 1
ATOM 2113 O O . THR A 1 305 ? -16.208 9.430 46.207 1.00 94.44 305 THR A O 1
ATOM 2116 N N . GLY A 1 306 ? -14.396 9.025 47.454 1.00 93.69 306 GLY A N 1
ATOM 2117 C CA . GLY A 1 306 ? -14.844 7.677 47.809 1.00 93.69 306 GLY A CA 1
ATOM 2118 C C . GLY A 1 306 ? -14.884 6.705 46.629 1.00 93.69 306 GLY A C 1
ATOM 2119 O O . GLY A 1 306 ? -15.599 5.715 46.723 1.00 93.69 306 GLY A O 1
ATOM 2120 N N . CYS A 1 307 ? -14.222 6.983 45.503 1.00 94.62 307 CYS A N 1
ATOM 2121 C CA . CYS A 1 307 ? -14.375 6.209 44.266 1.00 94.62 307 CYS A CA 1
ATOM 2122 C C . CYS A 1 307 ? -13.289 5.135 44.096 1.00 94.62 307 CYS A C 1
ATOM 2124 O O . CYS A 1 307 ? -12.223 5.219 44.703 1.00 94.62 307 CYS A O 1
ATOM 2126 N N . ILE A 1 308 ? -13.548 4.144 43.240 1.00 93.69 308 ILE A N 1
ATOM 2127 C CA . ILE A 1 308 ? -12.551 3.175 42.761 1.00 93.69 308 ILE A CA 1
ATOM 2128 C C . ILE A 1 308 ? -12.390 3.360 41.251 1.00 93.69 308 ILE A C 1
ATOM 2130 O O . ILE A 1 308 ? -13.360 3.182 40.521 1.00 93.69 308 ILE A O 1
ATOM 2134 N N . LEU A 1 309 ? -11.187 3.700 40.788 1.00 92.94 309 LEU A N 1
ATOM 2135 C CA . LEU A 1 309 ? -10.814 3.809 39.375 1.00 92.94 309 LEU A CA 1
ATOM 2136 C C . LEU A 1 309 ? -9.705 2.782 39.112 1.00 92.94 309 LEU A C 1
ATOM 2138 O O . LEU A 1 309 ? -8.555 3.001 39.496 1.00 92.94 309 LEU A O 1
ATOM 2142 N N . TRP A 1 310 ? -10.053 1.631 38.536 1.00 89.94 310 TRP A N 1
ATOM 2143 C CA . TRP A 1 310 ? -9.129 0.496 38.459 1.00 89.94 310 TRP A CA 1
ATOM 2144 C C . TRP A 1 310 ? -9.384 -0.406 37.253 1.00 89.94 310 TRP A C 1
ATOM 2146 O O . TRP A 1 310 ? -10.523 -0.559 36.835 1.00 89.94 310 TRP A O 1
ATOM 2156 N N . ASP A 1 311 ? -8.345 -1.058 36.741 1.00 87.94 311 ASP A N 1
ATOM 2157 C CA . ASP A 1 311 ? -8.398 -1.968 35.595 1.00 87.94 311 ASP A CA 1
ATOM 2158 C C . ASP A 1 311 ? -8.891 -1.287 34.310 1.00 87.94 311 ASP A C 1
ATOM 2160 O O . ASP A 1 311 ? -9.669 -1.857 33.559 1.00 87.94 311 ASP A O 1
ATOM 2164 N N . ASN A 1 312 ? -8.503 -0.031 34.075 1.00 88.06 312 ASN A N 1
ATOM 2165 C CA . ASN A 1 312 ? -8.851 0.691 32.848 1.00 88.06 312 ASN A CA 1
ATOM 2166 C C . ASN A 1 312 ? -7.613 0.783 31.929 1.00 88.06 312 ASN A C 1
ATOM 2168 O O . ASN A 1 312 ? -6.634 1.439 32.313 1.00 88.06 312 ASN A O 1
ATOM 2172 N N . PRO A 1 313 ? -7.624 0.150 30.737 1.00 81.56 313 PRO A N 1
ATOM 2173 C CA . PRO A 1 313 ? -6.560 0.301 29.739 1.00 81.56 313 PRO A CA 1
ATOM 2174 C C . PRO A 1 313 ? -6.325 1.775 29.380 1.00 81.56 313 PRO A C 1
ATOM 2176 O O . PRO A 1 313 ? -7.278 2.550 29.345 1.00 81.56 313 PRO A O 1
ATOM 2179 N N . CYS A 1 314 ? -5.076 2.172 29.118 1.00 80.75 314 CYS A N 1
ATOM 2180 C CA . CYS A 1 314 ? -4.668 3.573 28.877 1.00 80.75 314 CYS A CA 1
ATOM 2181 C C . CYS A 1 314 ? -4.746 4.508 30.103 1.00 80.75 314 CYS A C 1
ATOM 2183 O O . CYS A 1 314 ? -4.717 5.730 29.962 1.00 80.75 314 CYS A O 1
ATOM 2185 N N . GLY A 1 315 ? -4.838 3.953 31.316 1.00 86.44 315 GLY A N 1
ATOM 2186 C CA . GLY A 1 315 ? -4.763 4.697 32.575 1.00 86.44 315 GLY A CA 1
ATOM 2187 C C . GLY A 1 315 ? -6.123 4.929 33.234 1.00 86.44 315 GLY A C 1
ATOM 2188 O O . GLY A 1 315 ? -7.122 5.250 32.589 1.00 86.44 315 GLY A O 1
ATOM 2189 N N . SER A 1 316 ? -6.171 4.782 34.559 1.00 88.81 316 SER A N 1
ATOM 2190 C CA . SER A 1 316 ? -7.421 4.924 35.312 1.00 88.81 316 SER A CA 1
ATOM 2191 C C . SER A 1 316 ? -7.807 6.379 35.584 1.00 88.81 316 SER A C 1
ATOM 2193 O O . SER A 1 316 ? -8.995 6.665 35.733 1.00 88.81 316 SER A O 1
ATOM 2195 N N . PHE A 1 317 ? -6.847 7.305 35.598 1.00 89.19 317 PHE A N 1
ATOM 2196 C CA . PHE A 1 317 ? -7.102 8.731 35.785 1.00 89.19 317 PHE A CA 1
ATOM 2197 C C . PHE A 1 317 ? -6.088 9.593 35.025 1.00 89.19 317 PHE A C 1
ATOM 2199 O O . PHE A 1 317 ? -4.884 9.463 35.250 1.00 89.19 317 PHE A O 1
ATOM 2206 N N . THR A 1 318 ? -6.585 10.514 34.199 1.00 88.25 318 THR A N 1
ATOM 2207 C CA . THR A 1 318 ? -5.770 11.478 33.448 1.00 88.25 318 THR A CA 1
ATOM 2208 C C . THR A 1 318 ? -6.327 12.894 33.613 1.00 88.25 318 THR A C 1
ATOM 2210 O O . THR A 1 318 ? -7.513 13.146 33.391 1.00 88.25 318 THR A O 1
ATOM 2213 N N . ALA A 1 319 ? -5.463 13.842 33.978 1.00 88.00 319 ALA A N 1
ATOM 2214 C CA . ALA A 1 319 ? -5.784 15.266 34.031 1.00 88.00 319 ALA A CA 1
ATOM 2215 C C . ALA A 1 319 ? -4.900 16.019 33.030 1.00 88.00 319 ALA A C 1
ATOM 2217 O O . ALA A 1 319 ? -3.687 16.101 33.217 1.00 88.00 319 ALA A O 1
ATOM 2218 N N . LEU A 1 320 ? -5.514 16.535 31.965 1.00 86.31 320 LEU A N 1
ATOM 2219 C CA . LEU A 1 320 ? -4.837 17.310 30.926 1.00 86.31 320 LEU A CA 1
ATOM 2220 C C . LEU A 1 320 ? -4.658 18.773 31.356 1.00 86.31 320 LEU A C 1
ATOM 2222 O O . LEU A 1 320 ? -5.270 19.240 32.320 1.00 86.31 320 LEU A O 1
ATOM 2226 N N . GLU A 1 321 ? -3.814 19.505 30.628 1.00 81.44 321 GLU A N 1
ATOM 2227 C CA . GLU A 1 321 ? -3.470 20.893 30.944 1.00 81.44 321 GLU A CA 1
ATOM 2228 C C . GLU A 1 321 ? -4.719 21.776 31.137 1.00 81.44 321 GLU A C 1
ATOM 2230 O O . GLU A 1 321 ? -5.678 21.742 30.361 1.00 81.44 321 GLU A O 1
ATOM 2235 N N . GLY A 1 322 ? -4.718 22.554 32.224 1.00 84.38 322 GLY A N 1
ATOM 2236 C CA . GLY A 1 322 ? -5.819 23.435 32.612 1.00 84.38 322 GLY A CA 1
ATOM 2237 C C . GLY A 1 322 ? -6.931 22.778 33.438 1.00 84.38 322 GLY A C 1
ATOM 2238 O O . GLY A 1 322 ? -7.734 23.509 34.012 1.00 84.38 322 GLY A O 1
ATOM 2239 N N . ALA A 1 323 ? -6.994 21.447 33.557 1.00 89.38 323 ALA A N 1
ATOM 2240 C CA . ALA A 1 323 ? -7.954 20.796 34.450 1.00 89.38 323 ALA A CA 1
ATOM 2241 C C . ALA A 1 323 ? -7.539 20.913 35.930 1.00 89.38 323 ALA A C 1
ATOM 2243 O O . ALA A 1 323 ? -6.357 20.849 36.268 1.00 89.38 323 ALA A O 1
ATOM 2244 N N . ASN A 1 324 ? -8.519 21.045 36.828 1.00 91.19 324 ASN A N 1
ATOM 2245 C CA . ASN A 1 324 ? -8.306 21.145 38.277 1.00 91.19 324 ASN A CA 1
ATOM 2246 C C . ASN A 1 324 ? -9.202 20.162 39.060 1.00 91.19 324 ASN A C 1
ATOM 2248 O O . ASN A 1 324 ? -10.116 20.579 39.779 1.00 91.19 324 ASN A O 1
ATOM 2252 N N . PRO A 1 325 ? -8.995 18.846 38.892 1.00 91.62 325 PRO A N 1
ATOM 2253 C CA . PRO A 1 325 ? -9.788 17.829 39.569 1.00 91.62 325 PRO A CA 1
ATOM 2254 C C . PRO A 1 325 ? -9.481 17.790 41.071 1.00 91.62 325 PRO A C 1
ATOM 2256 O O . PRO A 1 325 ? -8.324 17.854 41.490 1.00 91.62 325 PRO A O 1
ATOM 2259 N N . ARG A 1 326 ? -10.513 17.605 41.900 1.00 93.00 326 ARG A N 1
ATOM 2260 C CA . ARG A 1 326 ? -10.354 17.379 43.343 1.00 93.00 326 ARG A CA 1
ATOM 2261 C C . ARG A 1 326 ? -10.644 15.924 43.668 1.00 93.00 326 ARG A C 1
ATOM 2263 O O . ARG A 1 326 ? -11.795 15.504 43.606 1.00 93.00 326 ARG A O 1
ATOM 2270 N N . VAL A 1 327 ? -9.615 15.184 44.070 1.00 92.31 327 VAL A N 1
ATOM 2271 C CA . VAL A 1 327 ? -9.717 13.745 44.340 1.00 92.31 327 VAL A CA 1
ATOM 2272 C C . VAL A 1 327 ? -9.388 13.446 45.799 1.00 92.31 327 VAL A C 1
ATOM 2274 O O . VAL A 1 327 ? -8.293 13.758 46.262 1.00 92.31 327 VAL A O 1
ATOM 2277 N N . THR A 1 328 ? -10.313 12.837 46.539 1.00 93.69 328 THR A N 1
ATOM 2278 C CA . THR A 1 328 ? -10.120 12.472 47.954 1.00 93.69 328 THR A CA 1
ATOM 2279 C C . THR A 1 328 ? -10.701 11.098 48.270 1.00 93.69 328 THR A C 1
ATOM 2281 O O . THR A 1 328 ? -11.653 10.648 47.635 1.00 93.69 328 THR A O 1
ATOM 2284 N N . TYR A 1 329 ? -10.141 10.421 49.273 1.00 93.50 329 TYR A N 1
ATOM 2285 C CA . TYR A 1 329 ? -10.611 9.127 49.769 1.00 93.50 329 TYR A CA 1
ATOM 2286 C C . TYR A 1 329 ? -10.914 8.105 48.660 1.00 93.50 329 TYR A C 1
ATOM 2288 O O . TYR A 1 329 ? -11.936 7.429 48.722 1.00 93.50 329 TYR A O 1
ATOM 2296 N N . SER A 1 330 ? -10.089 8.038 47.615 1.00 93.56 330 SER A N 1
ATOM 2297 C CA . SER A 1 330 ? -10.340 7.206 46.430 1.00 93.56 330 SER A CA 1
ATOM 2298 C C . SER A 1 330 ? -9.204 6.213 46.163 1.00 93.56 330 SER A C 1
ATOM 2300 O O . SER A 1 330 ? -8.049 6.461 46.511 1.00 93.56 330 SER A O 1
ATOM 2302 N N . CYS A 1 331 ? -9.535 5.085 45.536 1.00 92.25 331 CYS A N 1
ATOM 2303 C CA . CYS A 1 331 ? -8.600 4.037 45.135 1.00 92.25 331 CYS A CA 1
ATOM 2304 C C . CYS A 1 331 ? -8.334 4.122 43.629 1.00 92.25 331 CYS A C 1
ATOM 2306 O O . CYS A 1 331 ? -9.272 3.967 42.848 1.00 92.25 331 CYS A O 1
ATOM 2308 N N . ILE A 1 332 ? -7.093 4.399 43.216 1.00 91.31 332 ILE A N 1
ATOM 2309 C CA . ILE A 1 332 ? -6.763 4.695 41.810 1.00 91.31 332 ILE A CA 1
ATOM 2310 C C . ILE A 1 332 ? -5.536 3.895 41.357 1.00 91.31 332 ILE A C 1
ATOM 2312 O O . ILE A 1 332 ? -4.512 3.871 42.042 1.00 91.31 332 ILE A O 1
ATOM 2316 N N . GLU A 1 333 ? -5.656 3.232 40.205 1.00 88.12 333 GLU A N 1
ATOM 2317 C CA . GLU A 1 333 ? -4.568 2.517 39.528 1.00 88.12 333 GLU A CA 1
ATOM 2318 C C . GLU A 1 333 ? -3.674 3.476 38.723 1.00 88.12 333 GLU A C 1
ATOM 2320 O O . GLU A 1 333 ? -4.164 4.215 37.870 1.00 88.12 333 GLU A O 1
ATOM 2325 N N . GLY A 1 334 ? -2.355 3.410 38.923 1.00 74.50 334 GLY A N 1
ATOM 2326 C CA . GLY A 1 334 ? -1.387 4.201 38.155 1.00 74.50 334 GLY A CA 1
ATOM 2327 C C . GLY A 1 334 ? -1.224 5.654 38.635 1.00 74.50 334 GLY A C 1
ATOM 2328 O O . GLY A 1 334 ? -2.157 6.282 39.122 1.00 74.50 334 GLY A O 1
ATOM 2329 N N . ALA A 1 335 ? 0.003 6.164 38.477 1.00 54.19 335 ALA A N 1
ATOM 2330 C CA . ALA A 1 335 ? 0.565 7.415 39.005 1.00 54.19 335 ALA A CA 1
ATOM 2331 C C . ALA A 1 335 ? 0.747 7.496 40.536 1.00 54.19 335 ALA A C 1
ATOM 2333 O O . ALA A 1 335 ? -0.058 7.029 41.340 1.00 54.19 335 ALA A O 1
ATOM 2334 N N . SER A 1 336 ? 1.862 8.121 40.932 1.00 51.22 336 SER A N 1
ATOM 2335 C CA . SER A 1 336 ? 2.165 8.570 42.291 1.00 51.22 336 SER A CA 1
ATOM 2336 C C . SER A 1 336 ? 0.973 9.349 42.844 1.00 51.22 336 SER A C 1
ATOM 2338 O O . SER A 1 336 ? 0.777 10.484 42.426 1.00 51.22 336 SER A O 1
ATOM 2340 N N . VAL A 1 337 ? 0.175 8.697 43.701 1.00 53.91 337 VAL A N 1
ATOM 2341 C CA . VAL A 1 337 ? -1.016 9.185 44.425 1.00 53.91 337 VAL A CA 1
ATOM 2342 C C . VAL A 1 337 ? -1.501 10.544 43.924 1.00 53.91 337 VAL A C 1
ATOM 2344 O O . VAL A 1 337 ? -0.908 11.559 44.294 1.00 53.91 337 VAL A O 1
ATOM 2347 N N . VAL A 1 338 ? -2.587 10.580 43.135 1.00 66.81 338 VAL A N 1
ATOM 2348 C CA . VAL A 1 338 ? -3.307 11.837 42.858 1.00 66.81 338 VAL A CA 1
ATOM 2349 C C . VAL A 1 338 ? -3.426 12.584 44.183 1.00 66.81 338 VAL A C 1
ATOM 2351 O O . VAL A 1 338 ? -4.014 12.062 45.137 1.00 66.81 338 VAL A O 1
ATOM 2354 N N . SER A 1 339 ? -2.749 13.728 44.288 1.00 70.88 339 SER A N 1
ATOM 2355 C CA . SER A 1 339 ? -2.512 14.365 45.577 1.00 70.88 339 SER A CA 1
ATOM 2356 C C . SER A 1 339 ? -3.855 14.722 46.203 1.00 70.88 339 SER A C 1
ATOM 2358 O O . SER A 1 339 ? -4.713 15.359 45.598 1.00 70.88 339 SER A O 1
ATOM 2360 N N . GLY A 1 340 ? -4.086 14.224 47.411 1.00 77.50 340 GLY A N 1
ATOM 2361 C CA . GLY A 1 340 ? -5.408 14.291 48.004 1.00 77.50 340 GLY A CA 1
ATOM 2362 C C . GLY A 1 340 ? -5.495 13.471 49.273 1.00 77.50 340 GLY A C 1
ATOM 2363 O O . GLY A 1 340 ? -4.854 12.432 49.428 1.00 77.50 340 GLY A O 1
ATOM 2364 N N . GLN A 1 341 ? -6.274 13.972 50.221 1.00 88.88 341 GLN A N 1
ATOM 2365 C CA . GLN A 1 341 ? -6.458 13.318 51.506 1.00 88.88 341 GLN A CA 1
ATOM 2366 C C . GLN A 1 341 ? -7.105 11.939 51.319 1.00 88.88 341 GLN A C 1
ATOM 2368 O O . GLN A 1 341 ? -8.157 11.836 50.694 1.00 88.88 341 GLN A O 1
ATOM 2373 N N . GLY A 1 342 ? -6.497 10.897 51.894 1.00 89.00 342 GLY A N 1
ATOM 2374 C CA . GLY A 1 342 ? -7.082 9.554 51.982 1.00 89.00 342 GLY A CA 1
ATOM 2375 C C . GLY A 1 342 ? -7.051 8.716 50.698 1.00 89.00 342 GLY A C 1
ATOM 2376 O O . GLY A 1 342 ? -7.665 7.654 50.679 1.00 89.00 342 GLY A O 1
ATOM 2377 N N . ASN A 1 343 ? -6.370 9.159 49.636 1.00 91.50 343 ASN A N 1
ATOM 2378 C CA . ASN A 1 343 ? -6.247 8.371 48.406 1.00 91.50 343 ASN A CA 1
ATOM 2379 C C . ASN A 1 343 ? -5.273 7.194 48.584 1.00 91.50 343 ASN A C 1
ATOM 2381 O O . ASN A 1 343 ? -4.224 7.339 49.216 1.00 91.50 343 ASN A O 1
ATOM 2385 N N . ILE A 1 344 ? -5.606 6.041 47.999 1.00 90.75 344 ILE A N 1
ATOM 2386 C CA . ILE A 1 344 ? -4.794 4.814 48.034 1.00 90.75 344 ILE A CA 1
ATOM 2387 C C . ILE A 1 344 ? -4.554 4.275 46.616 1.00 90.75 344 ILE A C 1
ATOM 2389 O O . ILE A 1 344 ? -5.395 4.426 45.736 1.00 90.75 344 ILE A O 1
ATOM 2393 N N . ALA A 1 345 ? -3.421 3.608 46.397 1.00 90.12 345 ALA A N 1
ATOM 2394 C CA . ALA A 1 345 ? -3.058 2.983 45.119 1.00 90.12 345 ALA A CA 1
ATOM 2395 C C . ALA A 1 345 ? -2.713 1.503 45.342 1.00 90.12 345 ALA A C 1
ATOM 2397 O O . ALA A 1 345 ? -1.573 1.066 45.193 1.00 90.12 345 ALA A O 1
ATOM 2398 N N . VAL A 1 346 ? -3.702 0.740 45.805 1.00 88.94 346 VAL A N 1
ATOM 2399 C CA . VAL A 1 346 ? -3.578 -0.690 46.114 1.00 88.94 346 VAL A CA 1
ATOM 2400 C C . VAL A 1 346 ? -4.710 -1.413 45.410 1.00 88.94 346 VAL A C 1
ATOM 2402 O O . VAL A 1 346 ? -5.822 -0.898 45.385 1.00 88.94 346 VAL A O 1
ATOM 2405 N N . ASN A 1 347 ? -4.433 -2.603 44.876 1.00 89.06 347 ASN A N 1
ATOM 2406 C CA . ASN A 1 347 ? -5.435 -3.415 44.194 1.00 89.06 347 ASN A CA 1
ATOM 2407 C C . ASN A 1 347 ? -6.725 -3.518 45.041 1.00 89.06 347 ASN A C 1
ATOM 2409 O O . ASN A 1 347 ? -6.657 -4.008 46.175 1.00 89.06 347 ASN A O 1
ATOM 2413 N N . PRO A 1 348 ? -7.889 -3.097 44.509 1.00 89.81 348 PRO A N 1
ATOM 2414 C CA . PRO A 1 348 ? -9.150 -3.045 45.240 1.00 89.81 348 PRO A CA 1
ATOM 2415 C C . PRO A 1 348 ? -9.725 -4.432 45.533 1.00 89.81 348 PRO A C 1
ATOM 2417 O O . PRO A 1 348 ? -10.739 -4.528 46.220 1.00 89.81 348 PRO A O 1
ATOM 2420 N N . ARG A 1 349 ? -9.100 -5.510 45.040 1.00 88.44 349 ARG A N 1
ATOM 2421 C CA . ARG A 1 349 ? -9.558 -6.897 45.184 1.00 88.44 349 ARG A CA 1
ATOM 2422 C C . ARG A 1 349 ? -11.009 -7.029 44.743 1.00 88.44 349 ARG A C 1
ATOM 2424 O O . ARG A 1 349 ? -11.883 -7.417 45.524 1.00 88.44 349 ARG A O 1
ATOM 2431 N N . PHE A 1 350 ? -11.259 -6.655 43.487 1.00 87.75 350 PHE A N 1
ATOM 2432 C CA . PHE A 1 350 ? -12.542 -6.933 42.861 1.00 87.75 350 PHE A CA 1
ATOM 2433 C C . PHE A 1 350 ? -12.850 -8.429 42.949 1.00 87.75 350 PHE A C 1
ATOM 2435 O O . PHE A 1 350 ? -11.961 -9.283 42.922 1.00 87.75 350 PHE A O 1
ATOM 2442 N N . ARG A 1 351 ? -14.134 -8.750 43.052 1.00 84.94 351 ARG A N 1
ATOM 2443 C CA . ARG A 1 351 ? -14.625 -10.124 42.996 1.00 84.94 351 ARG A CA 1
ATOM 2444 C C . ARG A 1 351 ? -14.390 -10.730 41.619 1.00 84.94 351 ARG A C 1
ATOM 2446 O O . ARG A 1 351 ? -14.312 -11.946 41.537 1.00 84.94 351 ARG A O 1
ATOM 2453 N N . GLY A 1 352 ? -14.214 -9.908 40.585 1.00 85.81 352 GLY A N 1
ATOM 2454 C CA . GLY A 1 352 ? -13.744 -10.327 39.272 1.00 85.81 352 GLY A CA 1
ATOM 2455 C C . GLY A 1 352 ? -14.644 -11.376 38.633 1.00 85.81 352 GLY A C 1
ATOM 2456 O O . GLY A 1 352 ? -15.869 -11.279 38.716 1.00 85.81 352 GLY A O 1
ATOM 2457 N N . TRP A 1 353 ? -14.055 -12.398 38.010 1.00 84.19 353 TRP A N 1
ATOM 2458 C CA . TRP A 1 353 ? -14.823 -13.549 37.526 1.00 84.19 353 TRP A CA 1
ATOM 2459 C C . TRP A 1 353 ? -15.000 -14.574 38.644 1.00 84.19 353 TRP A C 1
ATOM 2461 O O . TRP A 1 353 ? -14.020 -15.111 39.171 1.00 84.19 353 TRP A O 1
ATOM 2471 N N . ARG A 1 354 ? -16.261 -14.854 38.989 1.00 69.50 354 ARG A N 1
ATOM 2472 C CA . ARG A 1 354 ? -16.615 -15.711 40.128 1.00 69.50 354 ARG A CA 1
ATOM 2473 C C . ARG A 1 354 ? -16.802 -17.191 39.786 1.00 69.50 354 ARG A C 1
ATOM 2475 O O . ARG A 1 354 ? -16.576 -18.020 40.660 1.00 69.50 354 ARG A O 1
ATOM 2482 N N . ASP A 1 355 ? -17.195 -17.515 38.553 1.00 69.25 355 ASP A N 1
ATOM 2483 C CA . ASP A 1 355 ? -17.665 -18.872 38.220 1.00 69.25 355 ASP A CA 1
ATOM 2484 C C . ASP A 1 355 ? -16.528 -19.809 37.788 1.00 69.25 355 ASP A C 1
ATOM 2486 O O . ASP A 1 355 ? -16.307 -20.852 38.398 1.00 69.25 355 ASP A O 1
ATOM 2490 N N . ALA A 1 356 ? -15.773 -19.431 36.750 1.00 79.94 356 ALA A N 1
ATOM 2491 C CA . ALA A 1 356 ? -14.690 -20.238 36.191 1.00 79.94 356 ALA A CA 1
ATOM 2492 C C . ALA A 1 356 ? -13.614 -19.383 35.496 1.00 79.94 356 ALA A C 1
ATOM 2494 O O . ALA A 1 356 ? -13.911 -18.317 34.939 1.00 79.94 356 ALA A O 1
ATOM 2495 N N . ALA A 1 357 ? -12.370 -19.885 35.518 1.00 86.31 357 ALA A N 1
ATOM 2496 C CA . ALA A 1 357 ? -11.230 -19.330 34.778 1.00 86.31 357 ALA A CA 1
ATOM 2497 C C . ALA A 1 357 ? -11.400 -19.495 33.263 1.00 86.31 357 ALA A C 1
ATOM 2499 O O . ALA A 1 357 ? -10.895 -18.688 32.489 1.00 86.31 357 ALA A O 1
ATOM 2500 N N . GLU A 1 358 ? -12.110 -20.544 32.852 1.00 92.88 358 GLU A N 1
ATOM 2501 C CA . GLU A 1 358 ? -12.443 -20.835 31.466 1.00 92.88 358 GLU A CA 1
ATOM 2502 C C . GLU A 1 358 ? -13.958 -20.909 31.315 1.00 92.88 358 GLU A C 1
ATOM 2504 O O . GLU A 1 358 ? -14.618 -21.607 32.084 1.00 92.88 358 GLU A O 1
ATOM 2509 N N . VAL A 1 359 ? -14.500 -20.198 30.329 1.00 94.31 359 VAL A N 1
ATOM 2510 C CA . VAL A 1 359 ? -15.930 -20.223 29.997 1.00 94.31 359 VAL A CA 1
ATOM 2511 C C . VAL A 1 359 ? -16.122 -20.429 28.506 1.00 94.31 359 VAL A C 1
ATOM 2513 O O . VAL A 1 359 ? -15.278 -20.015 27.708 1.00 94.31 359 VAL A O 1
ATOM 2516 N N . TRP A 1 360 ? -17.206 -21.095 28.124 1.00 94.88 360 TRP A N 1
ATOM 2517 C CA . TRP A 1 360 ? -17.517 -21.409 26.731 1.00 94.88 360 TRP A CA 1
ATOM 2518 C C . TRP A 1 360 ? -18.703 -20.580 26.251 1.00 94.88 360 TRP A C 1
ATOM 2520 O O . TRP A 1 360 ? -19.651 -20.345 27.003 1.00 94.88 360 TRP A O 1
ATOM 2530 N N . VAL A 1 361 ? -18.635 -20.137 24.998 1.00 94.94 361 VAL A N 1
ATOM 2531 C CA . VAL A 1 361 ? -19.679 -19.374 24.315 1.00 94.94 361 VAL A CA 1
ATOM 2532 C C . VAL A 1 361 ? -20.069 -20.102 23.043 1.00 94.94 361 VAL A C 1
ATOM 2534 O O . VAL A 1 361 ? -19.202 -20.466 22.250 1.00 94.94 361 VAL A O 1
ATOM 2537 N N . ASP A 1 362 ? -21.368 -20.284 22.845 1.00 95.69 362 ASP A N 1
ATOM 2538 C CA . ASP A 1 362 ? -21.940 -20.865 21.639 1.00 95.69 362 ASP A CA 1
ATOM 2539 C C . ASP A 1 362 ? -23.219 -20.114 21.260 1.00 95.69 362 ASP A C 1
ATOM 2541 O O . ASP A 1 362 ? -24.247 -20.206 21.933 1.00 95.69 362 ASP A O 1
ATOM 2545 N N . CYS A 1 363 ? -23.169 -19.366 20.156 1.00 92.00 363 CYS A N 1
ATOM 2546 C CA . CYS A 1 363 ? -24.322 -18.610 19.664 1.00 92.00 363 CYS A CA 1
ATOM 2547 C C . CYS A 1 363 ? -25.513 -19.504 19.265 1.00 92.00 363 CYS A C 1
ATOM 2549 O O . CYS A 1 363 ? -26.650 -19.017 19.217 1.00 92.00 363 CYS A O 1
ATOM 2551 N N . ALA A 1 364 ? -25.276 -20.801 19.027 1.00 92.81 364 ALA A N 1
ATOM 2552 C CA . ALA A 1 364 ? -26.299 -21.798 18.733 1.00 92.81 364 ALA A CA 1
ATOM 2553 C C . ALA A 1 364 ? -26.954 -22.399 19.993 1.00 92.81 364 ALA A C 1
ATOM 2555 O O . ALA A 1 364 ? -27.926 -23.151 19.868 1.00 92.81 364 ALA A O 1
ATOM 2556 N N . ALA A 1 365 ? -26.478 -22.068 21.200 1.00 90.38 365 ALA A N 1
ATOM 2557 C CA . ALA A 1 365 ? -27.057 -22.567 22.443 1.00 90.38 365 ALA A CA 1
ATOM 2558 C C . ALA A 1 365 ? -28.539 -22.161 22.588 1.00 90.38 365 ALA A C 1
ATOM 2560 O O . ALA A 1 365 ? -28.929 -21.014 22.354 1.00 90.38 365 ALA A O 1
ATOM 2561 N N . SER A 1 366 ? -29.381 -23.110 23.016 1.00 81.81 366 SER A N 1
ATOM 2562 C CA . SER A 1 366 ? -30.840 -22.938 23.115 1.00 81.81 366 SER A CA 1
ATOM 2563 C C . SER A 1 366 ? -31.302 -22.102 24.316 1.00 81.81 366 SER A C 1
ATOM 2565 O O . SER A 1 366 ? -32.492 -21.820 24.444 1.00 81.81 366 SER A O 1
ATOM 2567 N N . GLY A 1 367 ? -30.389 -21.731 25.216 1.00 83.44 367 GLY A N 1
ATOM 2568 C CA . GLY A 1 367 ? -30.666 -20.978 26.438 1.00 83.44 367 GLY A CA 1
ATOM 2569 C C . GLY A 1 367 ? -29.484 -20.092 26.841 1.00 83.44 367 GLY A C 1
ATOM 2570 O O . GLY A 1 367 ? -28.460 -20.109 26.165 1.00 83.44 367 GLY A O 1
ATOM 2571 N N . PRO A 1 368 ? -29.608 -19.305 27.924 1.00 80.50 368 PRO A N 1
ATOM 2572 C CA . PRO A 1 368 ? -28.581 -18.345 28.332 1.00 80.50 368 PRO A CA 1
ATOM 2573 C C . PRO A 1 368 ? -27.236 -18.994 28.685 1.00 80.50 368 PRO A C 1
ATOM 2575 O O . PRO A 1 368 ? -26.212 -18.355 28.462 1.00 80.50 368 PRO A O 1
ATOM 2578 N N . GLY A 1 369 ? -27.238 -20.247 29.157 1.00 85.81 369 GLY A N 1
ATOM 2579 C CA . GLY A 1 369 ? -26.037 -20.978 29.568 1.00 85.81 369 GLY A CA 1
ATOM 2580 C C . GLY A 1 369 ? -25.522 -20.582 30.953 1.00 85.81 369 GLY A C 1
ATOM 2581 O O . GLY A 1 369 ? -25.924 -19.561 31.504 1.00 85.81 369 GLY A O 1
ATOM 2582 N N . ASP A 1 370 ? -24.631 -21.398 31.515 1.00 88.69 370 ASP A N 1
ATOM 2583 C CA . ASP A 1 370 ? -23.863 -21.096 32.736 1.00 88.69 370 ASP A CA 1
ATOM 2584 C C . ASP A 1 370 ? -22.369 -20.867 32.431 1.00 88.69 370 ASP A C 1
ATOM 2586 O O . ASP A 1 370 ? -21.546 -20.721 33.333 1.00 88.69 370 ASP A O 1
ATOM 2590 N N . GLY A 1 371 ? -22.010 -20.855 31.141 1.00 88.62 371 GLY A N 1
ATOM 2591 C CA . GLY A 1 371 ? -20.637 -20.712 30.670 1.00 88.62 371 GLY A CA 1
ATOM 2592 C C . GLY A 1 371 ? -19.799 -21.974 30.820 1.00 88.62 371 GLY A C 1
ATOM 2593 O O . GLY A 1 371 ? -18.628 -21.962 30.442 1.00 88.62 371 GLY A O 1
ATOM 2594 N N . SER A 1 372 ? -20.364 -23.061 31.348 1.00 91.50 372 SER A N 1
ATOM 2595 C CA . SER A 1 372 ? -19.673 -24.336 31.436 1.00 91.50 372 SER A CA 1
ATOM 2596 C C . SER A 1 372 ? -19.571 -25.003 30.076 1.00 91.50 372 SER A C 1
ATOM 2598 O O . SER A 1 372 ? -20.239 -24.677 29.095 1.00 91.50 372 SER A O 1
ATOM 2600 N N . SER A 1 373 ? -18.756 -26.043 30.074 1.00 90.25 373 SER A N 1
ATOM 2601 C CA . SER A 1 373 ? -18.506 -26.860 28.915 1.00 90.25 373 SER A CA 1
ATOM 2602 C C . SER A 1 373 ? -19.752 -27.513 28.296 1.00 90.25 373 SER A C 1
ATOM 2604 O O . SER A 1 373 ? -19.825 -27.744 27.090 1.00 90.25 373 SER A O 1
ATOM 2606 N N . GLN A 1 374 ? -20.716 -27.853 29.144 1.00 91.19 374 GLN A N 1
ATOM 2607 C CA . GLN A 1 374 ? -21.930 -28.576 28.769 1.00 91.19 374 GLN A CA 1
ATOM 2608 C C . GLN A 1 374 ? -23.116 -27.629 28.547 1.00 91.19 374 GLN A C 1
ATOM 2610 O O . GLN A 1 374 ? -24.139 -28.040 28.006 1.00 91.19 374 GLN A O 1
ATOM 2615 N N . SER A 1 375 ? -22.990 -26.374 28.986 1.00 92.19 375 SER A N 1
ATOM 2616 C CA . SER A 1 375 ? -24.039 -25.360 28.940 1.00 92.19 375 SER A CA 1
ATOM 2617 C C . SER A 1 375 ? -23.417 -23.974 28.677 1.00 92.19 375 SER A C 1
ATOM 2619 O O . SER A 1 375 ? -23.445 -23.094 29.543 1.00 92.19 375 SER A O 1
ATOM 2621 N N . PRO A 1 376 ? -22.817 -23.772 27.487 1.00 93.25 376 PRO A N 1
ATOM 2622 C CA . PRO A 1 376 ? -22.087 -22.552 27.149 1.00 93.25 376 PRO A CA 1
ATOM 2623 C C . PRO A 1 376 ? -22.998 -21.324 27.145 1.00 93.25 376 PRO A C 1
ATOM 2625 O O . PRO A 1 376 ? -24.195 -21.422 26.867 1.00 93.25 376 PRO A O 1
ATOM 2628 N N . TYR A 1 377 ? -22.423 -20.152 27.413 1.00 92.44 377 TYR A N 1
ATOM 2629 C CA . TYR A 1 377 ? -23.135 -18.887 27.272 1.00 92.44 377 TYR A CA 1
ATOM 2630 C C . TYR A 1 377 ? -23.564 -18.663 25.821 1.00 92.44 377 TYR A C 1
ATOM 2632 O O . TYR A 1 377 ? -22.790 -18.897 24.895 1.00 92.44 377 TYR A O 1
ATOM 2640 N N . ARG A 1 378 ? -24.771 -18.135 25.602 1.00 90.62 378 ARG A N 1
ATOM 2641 C CA . ARG A 1 378 ? -25.225 -17.813 24.238 1.00 90.62 378 ARG A CA 1
ATOM 2642 C C . ARG A 1 378 ? -24.576 -16.550 23.669 1.00 90.62 378 ARG A C 1
ATOM 2644 O O . ARG A 1 378 ? -24.287 -16.476 22.478 1.00 90.62 378 ARG A O 1
ATOM 2651 N N . ALA A 1 379 ? -24.386 -15.536 24.511 1.00 87.75 379 ALA A N 1
ATOM 2652 C CA . ALA A 1 379 ? -23.878 -14.227 24.115 1.00 87.75 379 ALA A CA 1
ATOM 2653 C C . ALA A 1 379 ? -22.471 -13.996 24.666 1.00 87.75 379 ALA A C 1
ATOM 2655 O O . ALA A 1 379 ? -22.195 -14.272 25.834 1.00 87.75 379 ALA A O 1
ATOM 2656 N N . LEU A 1 380 ? -21.599 -13.419 23.839 1.00 88.69 380 LEU A N 1
ATOM 2657 C CA . LEU A 1 380 ? -20.223 -13.120 24.226 1.00 88.69 380 LEU A CA 1
ATOM 2658 C C . LEU A 1 380 ? -20.146 -12.103 25.378 1.00 88.69 380 LEU A C 1
ATOM 2660 O O . LEU A 1 380 ? -19.304 -12.251 26.260 1.00 88.69 380 LEU A O 1
ATOM 2664 N N . ALA A 1 381 ? -21.077 -11.145 25.431 1.00 84.38 381 ALA A N 1
ATOM 2665 C CA . ALA A 1 381 ? -21.196 -10.186 26.530 1.00 84.38 381 ALA A CA 1
ATOM 2666 C C . ALA A 1 381 ? -21.353 -10.875 27.901 1.00 84.38 381 ALA A C 1
ATOM 2668 O O . ALA A 1 381 ? -20.702 -10.486 28.865 1.00 84.38 381 ALA A O 1
ATOM 2669 N N . ALA A 1 382 ? -22.131 -11.963 27.984 1.00 85.88 382 ALA A N 1
ATOM 2670 C CA . ALA A 1 382 ? -22.298 -12.718 29.229 1.00 85.88 382 ALA A CA 1
ATOM 2671 C C . ALA A 1 382 ? -20.989 -13.390 29.679 1.00 85.88 382 ALA A C 1
ATOM 2673 O O . ALA A 1 382 ? -20.661 -13.402 30.864 1.00 85.88 382 ALA A O 1
ATOM 2674 N N . ALA A 1 383 ? -20.193 -13.895 28.734 1.00 88.19 383 ALA A N 1
ATOM 2675 C CA . ALA A 1 383 ? -18.887 -14.476 29.040 1.00 88.19 383 ALA A CA 1
ATOM 2676 C C . ALA A 1 383 ? -17.840 -13.434 29.454 1.00 88.19 383 ALA A C 1
ATOM 2678 O O . ALA A 1 383 ? -16.931 -13.748 30.229 1.00 88.19 383 ALA A O 1
ATOM 2679 N N . LEU A 1 384 ? -17.986 -12.202 28.967 1.00 87.50 384 LEU A N 1
ATOM 2680 C CA . LEU A 1 384 ? -17.143 -11.062 29.315 1.00 87.50 384 LEU A CA 1
ATOM 2681 C C . LEU A 1 384 ? -17.604 -10.326 30.577 1.00 87.50 384 LEU A C 1
ATOM 2683 O O . LEU A 1 384 ? -16.853 -9.492 31.076 1.00 87.50 384 LEU A O 1
ATOM 2687 N N . ALA A 1 385 ? -18.775 -10.652 31.132 1.00 84.19 385 ALA A N 1
ATOM 2688 C CA . ALA A 1 385 ? -19.292 -10.013 32.335 1.00 84.19 385 ALA A CA 1
ATOM 2689 C C . ALA A 1 385 ? -18.306 -10.150 33.510 1.00 84.19 385 ALA A C 1
ATOM 2691 O O . ALA A 1 385 ? -17.924 -11.253 33.919 1.00 84.19 385 ALA A O 1
ATOM 2692 N N . PHE A 1 386 ? -17.900 -9.002 34.044 1.00 85.62 386 PHE A N 1
ATOM 2693 C CA . PHE A 1 386 ? -16.988 -8.864 35.173 1.00 85.62 386 PHE A CA 1
ATOM 2694 C C . PHE A 1 386 ? -17.745 -8.292 36.366 1.00 85.62 386 PHE A C 1
ATOM 2696 O O . PHE A 1 386 ? -18.553 -7.382 36.193 1.00 85.62 386 PHE A O 1
ATOM 2703 N N . ASP A 1 387 ? -17.479 -8.787 37.575 1.00 86.19 387 ASP A N 1
ATOM 2704 C CA . ASP A 1 387 ? -18.074 -8.238 38.792 1.00 86.19 387 ASP A CA 1
ATOM 2705 C C . ASP A 1 387 ? -17.140 -7.212 39.463 1.00 86.19 387 ASP A C 1
ATOM 2707 O O . ASP A 1 387 ? -16.134 -7.595 40.080 1.00 86.19 387 ASP A O 1
ATOM 2711 N N . PRO A 1 388 ? -17.479 -5.909 39.407 1.00 86.12 388 PRO A N 1
ATOM 2712 C CA . PRO A 1 388 ? -16.664 -4.841 39.969 1.00 86.12 388 PRO A CA 1
ATOM 2713 C C . PRO A 1 388 ? -16.909 -4.625 41.475 1.00 86.12 388 PRO A C 1
ATOM 2715 O O . PRO A 1 388 ? -16.437 -3.640 42.048 1.00 86.12 388 PRO A O 1
ATOM 2718 N N . GLY A 1 389 ? -17.655 -5.508 42.148 1.00 86.88 389 GLY A N 1
ATOM 2719 C CA . GLY A 1 389 ? -17.796 -5.484 43.601 1.00 86.88 389 GLY A CA 1
ATOM 2720 C C . GLY A 1 389 ? -16.495 -5.836 44.312 1.00 86.88 389 GLY A C 1
ATOM 2721 O O . GLY A 1 389 ? -15.716 -6.648 43.828 1.00 86.88 389 GLY A O 1
ATOM 2722 N N . VAL A 1 390 ? -16.247 -5.249 45.484 1.00 87.69 390 VAL A N 1
ATOM 2723 C CA . VAL A 1 390 ? -15.037 -5.533 46.276 1.00 87.69 390 VAL A CA 1
ATOM 2724 C C . VAL A 1 390 ? -15.232 -6.735 47.208 1.00 87.69 390 VAL A C 1
ATOM 2726 O O . VAL A 1 390 ? -16.338 -6.989 47.712 1.00 87.69 390 VAL A O 1
ATOM 2729 N N . ALA A 1 391 ? -14.161 -7.504 47.417 1.00 86.56 391 ALA A N 1
ATOM 2730 C CA . ALA A 1 391 ? -14.112 -8.605 48.379 1.00 86.56 391 ALA A CA 1
ATOM 2731 C C . ALA A 1 391 ? -14.121 -8.108 49.839 1.00 86.56 391 ALA A C 1
ATOM 2733 O O . ALA A 1 391 ? -13.834 -6.942 50.115 1.00 86.56 391 ALA A O 1
ATOM 2734 N N . LEU A 1 392 ? -14.432 -9.003 50.787 1.00 85.38 392 LEU A N 1
ATOM 2735 C CA . LEU A 1 392 ? -14.463 -8.688 52.227 1.00 85.38 392 LEU A CA 1
ATOM 2736 C C . LEU A 1 392 ? -13.134 -8.164 52.783 1.00 85.38 392 LEU A C 1
ATOM 2738 O O . LEU A 1 392 ? -13.132 -7.307 53.660 1.00 85.38 392 LEU A O 1
ATOM 2742 N N . ASP A 1 393 ? -12.018 -8.670 52.272 1.00 87.31 393 ASP A N 1
ATOM 2743 C CA . ASP A 1 393 ? -10.654 -8.326 52.678 1.00 87.31 393 ASP A CA 1
ATOM 2744 C C . ASP A 1 393 ? -10.026 -7.234 51.793 1.00 87.31 393 ASP A C 1
ATOM 2746 O O . ASP A 1 393 ? -8.800 -7.081 51.742 1.00 87.31 393 ASP A O 1
ATOM 2750 N N . SER A 1 394 ? -10.849 -6.501 51.043 1.00 91.06 394 SER A N 1
ATOM 2751 C CA . SER A 1 394 ? -10.387 -5.419 50.185 1.00 91.06 394 SER A CA 1
ATOM 2752 C C . SER A 1 394 ? -9.801 -4.258 51.001 1.00 91.06 394 SER A C 1
ATOM 2754 O O . SER A 1 394 ? -10.406 -3.835 51.987 1.00 91.06 394 SER A O 1
ATOM 2756 N N . PRO A 1 395 ? -8.673 -3.663 50.565 1.00 90.94 395 PRO A N 1
ATOM 2757 C CA . PRO A 1 395 ? -8.124 -2.456 51.187 1.00 90.94 395 PRO A CA 1
ATOM 2758 C C . PRO A 1 395 ? -9.039 -1.228 51.030 1.00 90.94 395 PRO A C 1
ATOM 2760 O O . PRO A 1 395 ? -8.828 -0.216 51.697 1.00 90.94 395 PRO A O 1
ATOM 2763 N N . CYS A 1 396 ? -10.052 -1.293 50.163 1.00 91.00 396 CYS A N 1
ATOM 2764 C CA . CYS A 1 396 ? -11.046 -0.237 49.981 1.00 91.00 396 CYS A CA 1
ATOM 2765 C C . CYS A 1 396 ? -12.131 -0.249 51.069 1.00 91.00 396 CYS A C 1
ATOM 2767 O O . CYS A 1 396 ? -12.865 0.733 51.200 1.00 91.00 396 CYS A O 1
ATOM 2769 N N . VAL A 1 397 ? -12.240 -1.332 51.847 1.00 90.31 397 VAL A N 1
ATOM 2770 C CA . VAL A 1 397 ? -13.193 -1.457 52.956 1.00 90.31 397 VAL A CA 1
ATOM 2771 C C . VAL A 1 397 ? -12.668 -0.674 54.158 1.00 90.31 397 VAL A C 1
ATOM 2773 O O . VAL A 1 397 ? -11.606 -0.976 54.692 1.00 90.31 397 VAL A O 1
ATOM 2776 N N . GLY A 1 398 ? -13.414 0.348 54.584 1.00 87.25 398 GLY A N 1
ATOM 2777 C CA . GLY A 1 398 ? -13.071 1.183 55.743 1.00 87.25 398 GLY A CA 1
ATOM 2778 C C . GLY A 1 398 ? -12.080 2.323 55.472 1.00 87.25 398 GLY A C 1
ATOM 2779 O O . GLY A 1 398 ? -11.802 3.110 56.373 1.00 87.25 398 GLY A O 1
ATOM 2780 N N . SER A 1 399 ? -11.559 2.431 54.249 1.00 90.00 399 SER A N 1
ATOM 2781 C CA . SER A 1 399 ? -10.566 3.447 53.862 1.00 90.00 399 SER A CA 1
ATOM 2782 C C . SER A 1 399 ? -11.181 4.725 53.270 1.00 90.00 399 SER A C 1
ATOM 2784 O O . SER A 1 399 ? -10.468 5.695 53.020 1.00 90.00 399 SER A O 1
ATOM 2786 N N . GLY A 1 400 ? -12.490 4.735 53.015 1.00 87.56 400 GLY A N 1
ATOM 2787 C CA . GLY A 1 400 ? -13.228 5.887 52.503 1.00 87.56 400 GLY A CA 1
ATOM 2788 C C . GLY A 1 400 ? -13.422 6.994 53.544 1.00 87.56 400 GLY A C 1
ATOM 2789 O O . GLY A 1 400 ? -13.083 6.855 54.722 1.00 87.56 400 GLY A O 1
ATOM 2790 N N . GLU A 1 401 ? -14.011 8.111 53.113 1.00 88.81 401 GLU A N 1
ATOM 2791 C CA . GLU A 1 401 ? -14.310 9.244 53.993 1.00 88.81 401 GLU A CA 1
ATOM 2792 C C . GLU A 1 401 ? -15.153 8.787 55.194 1.00 88.81 401 GLU A C 1
ATOM 2794 O O . GLU A 1 401 ? -16.126 8.047 55.038 1.00 88.81 401 GLU A O 1
ATOM 2799 N N . GLY A 1 402 ? -14.750 9.171 56.410 1.00 86.75 402 GLY A N 1
ATOM 2800 C CA . GLY A 1 402 ? -15.437 8.763 57.641 1.00 86.75 402 GLY A CA 1
ATOM 2801 C C . GLY A 1 402 ? -15.382 7.259 57.953 1.00 86.75 402 GLY A C 1
ATOM 2802 O O . GLY A 1 402 ? -16.189 6.790 58.751 1.00 86.75 402 GLY A O 1
ATOM 2803 N N . GLY A 1 403 ? -14.465 6.500 57.341 1.00 84.88 403 GLY A N 1
ATOM 2804 C CA . GLY A 1 403 ? -14.368 5.045 57.512 1.00 84.88 403 GLY A CA 1
ATOM 2805 C C . GLY A 1 403 ? -15.358 4.255 56.649 1.00 84.88 403 GLY A C 1
ATOM 2806 O O . GLY A 1 403 ? -15.648 3.096 56.939 1.00 84.88 403 GLY A O 1
ATOM 2807 N N . THR A 1 404 ? -15.917 4.881 55.611 1.00 89.19 404 THR A N 1
ATOM 2808 C CA . THR A 1 404 ? -16.794 4.210 54.641 1.00 89.19 404 THR A CA 1
ATOM 2809 C C . THR A 1 404 ? -15.998 3.299 53.703 1.00 89.19 404 THR A C 1
ATOM 2811 O O . THR A 1 404 ? -14.769 3.295 53.688 1.00 89.19 404 THR A O 1
ATOM 2814 N N . THR A 1 405 ? -16.690 2.479 52.918 1.00 89.50 405 THR A N 1
ATOM 2815 C CA . THR A 1 405 ? -16.053 1.687 51.858 1.00 89.50 405 THR A CA 1
ATOM 2816 C C . THR A 1 405 ? -16.059 2.489 50.557 1.00 89.50 405 THR A C 1
ATOM 2818 O O . THR A 1 405 ? -17.056 3.140 50.239 1.00 89.50 405 THR A O 1
ATOM 2821 N N . MET A 1 406 ? -14.946 2.473 49.821 1.00 91.62 406 MET A N 1
ATOM 2822 C CA . MET A 1 406 ? -14.856 3.132 48.511 1.00 91.62 406 MET A CA 1
ATOM 2823 C C . MET A 1 406 ? -15.623 2.329 47.439 1.00 91.62 406 MET A C 1
ATOM 2825 O O . MET A 1 406 ? -15.644 1.100 47.488 1.00 91.62 406 MET A O 1
ATOM 2829 N N . GLY A 1 407 ? -16.206 3.010 46.449 1.00 89.62 407 GLY A N 1
ATOM 2830 C CA . GLY A 1 407 ? -16.923 2.409 45.316 1.00 89.62 407 GLY A CA 1
ATOM 2831 C C . GLY A 1 407 ? -18.418 2.135 45.546 1.00 89.62 407 GLY A C 1
ATOM 2832 O O . GLY A 1 407 ? -18.945 2.292 46.645 1.00 89.62 407 GLY A O 1
ATOM 2833 N N . ALA A 1 408 ? -19.102 1.725 44.474 1.00 76.94 408 ALA A N 1
ATOM 2834 C CA . ALA A 1 408 ? -20.568 1.675 44.370 1.00 76.94 408 ALA A CA 1
ATOM 2835 C C . ALA A 1 408 ? -21.220 0.394 44.915 1.00 76.94 408 ALA A C 1
ATOM 2837 O O . ALA A 1 408 ? -22.377 0.405 45.330 1.00 76.94 408 ALA A O 1
ATOM 2838 N N . ILE A 1 409 ? -20.477 -0.718 44.944 1.00 65.12 409 ILE A N 1
ATOM 2839 C CA . ILE A 1 409 ? -20.969 -2.057 45.327 1.00 65.12 409 ILE A CA 1
ATOM 2840 C C . ILE A 1 409 ? -20.345 -2.474 46.668 1.00 65.12 409 ILE A C 1
ATOM 2842 O O . ILE A 1 409 ? -19.712 -3.519 46.825 1.00 65.12 409 ILE A O 1
ATOM 2846 N N . ALA A 1 410 ? -20.481 -1.598 47.653 1.00 53.06 410 ALA A N 1
ATOM 2847 C CA . ALA A 1 410 ? -19.758 -1.651 48.914 1.00 53.06 410 ALA A CA 1
ATOM 2848 C C . ALA A 1 410 ? -20.515 -2.368 50.053 1.00 53.06 410 ALA A C 1
ATOM 2850 O O . ALA A 1 410 ? -20.386 -2.000 51.219 1.00 53.06 410 ALA A O 1
ATOM 2851 N N . THR A 1 411 ? -21.293 -3.412 49.750 1.00 56.66 411 THR A N 1
ATOM 2852 C CA . THR A 1 411 ? -21.552 -4.462 50.751 1.00 56.66 411 THR A CA 1
ATOM 2853 C C . THR A 1 411 ? -20.501 -5.551 50.552 1.00 56.66 411 THR A C 1
ATOM 2855 O O . THR A 1 411 ? -20.674 -6.401 49.674 1.00 56.66 411 THR A O 1
ATOM 2858 N N . PRO A 1 412 ? -19.368 -5.519 51.284 1.00 59.66 412 PRO A N 1
ATOM 2859 C CA . PRO A 1 412 ? -18.359 -6.566 51.189 1.00 59.66 412 PRO A CA 1
ATOM 2860 C C . PRO A 1 412 ? -18.992 -7.939 51.456 1.00 59.66 412 PRO A C 1
ATOM 2862 O O . PRO A 1 412 ? -19.602 -8.170 52.496 1.00 59.66 412 PRO A O 1
ATOM 2865 N N . ALA A 1 413 ? -18.874 -8.847 50.490 1.00 62.47 413 ALA A N 1
ATOM 2866 C CA . ALA A 1 413 ? -19.411 -10.200 50.537 1.00 62.47 413 ALA A CA 1
ATOM 2867 C C . ALA A 1 413 ? -18.556 -11.116 49.648 1.00 62.47 413 ALA A C 1
ATOM 2869 O O . ALA A 1 413 ? -18.212 -10.752 48.528 1.00 62.47 413 ALA A O 1
ATOM 2870 N N . GLY A 1 414 ? -18.231 -12.317 50.129 1.00 70.06 414 GLY A N 1
ATOM 2871 C CA . GLY A 1 414 ? -17.421 -13.289 49.387 1.00 70.06 414 GLY A CA 1
ATOM 2872 C C . GLY A 1 414 ? -15.918 -12.975 49.319 1.00 70.06 414 GLY A C 1
ATOM 2873 O O . GLY A 1 414 ? -15.438 -11.959 49.828 1.00 70.06 414 GLY A O 1
ATOM 2874 N N . THR A 1 415 ? -15.175 -13.901 48.715 1.00 73.94 415 THR A N 1
ATOM 2875 C CA . THR A 1 415 ? -13.728 -13.823 48.464 1.00 73.94 415 THR A CA 1
ATOM 2876 C C . THR A 1 415 ? -13.438 -13.152 47.118 1.00 73.94 415 THR A C 1
ATOM 2878 O O . THR A 1 415 ? -14.293 -13.160 46.232 1.00 73.94 415 THR A O 1
ATOM 2881 N N . ALA A 1 416 ? -12.236 -12.593 46.945 1.00 74.12 416 ALA A N 1
ATOM 2882 C CA . ALA A 1 416 ? -11.775 -12.122 45.636 1.00 74.12 416 ALA A CA 1
ATOM 2883 C C . ALA A 1 416 ? -11.798 -13.280 44.622 1.00 74.12 416 ALA A C 1
ATOM 2885 O O . ALA A 1 416 ? -11.391 -14.396 44.957 1.00 74.12 416 ALA A O 1
ATOM 2886 N N . GLY A 1 417 ? -12.312 -13.034 43.418 1.00 74.19 417 GLY A N 1
ATOM 2887 C CA . GLY A 1 417 ? -12.308 -14.022 42.340 1.00 74.19 417 GLY A CA 1
ATOM 2888 C C . GLY A 1 417 ? -11.056 -13.916 41.482 1.00 74.19 417 GLY A C 1
ATOM 2889 O O . GLY A 1 417 ? -10.030 -13.369 41.891 1.00 74.19 417 GLY A O 1
ATOM 2890 N N . MET A 1 418 ? -11.116 -14.507 40.294 1.00 78.50 418 MET A N 1
ATOM 2891 C CA . MET A 1 418 ? -9.941 -14.645 39.436 1.00 78.50 418 MET A CA 1
ATOM 2892 C C . MET A 1 418 ? -9.556 -13.301 38.794 1.00 78.50 418 MET A C 1
ATOM 2894 O O . MET A 1 418 ? -10.440 -12.491 38.526 1.00 78.50 418 MET A O 1
ATOM 2898 N N . PRO A 1 419 ? -8.258 -13.047 38.537 1.00 76.12 419 PRO A N 1
ATOM 2899 C CA . PRO A 1 419 ? -7.787 -11.826 37.881 1.00 76.12 419 PRO A CA 1
ATOM 2900 C C . PRO A 1 419 ? -7.733 -11.924 36.348 1.00 76.12 419 PRO A C 1
ATOM 2902 O O . PRO A 1 419 ? -7.490 -10.911 35.703 1.00 76.12 419 PRO A O 1
ATOM 2905 N N . ARG A 1 420 ? -7.966 -13.106 35.756 1.00 82.81 420 ARG A N 1
ATOM 2906 C CA . ARG A 1 420 ? -8.087 -13.305 34.300 1.00 82.81 420 ARG A CA 1
ATOM 2907 C C . ARG A 1 420 ? -9.096 -14.404 33.973 1.00 82.81 420 ARG A C 1
ATOM 2909 O O . ARG A 1 420 ? -9.280 -15.325 34.772 1.00 82.81 420 ARG A O 1
ATOM 2916 N N . ARG A 1 421 ? -9.673 -14.341 32.770 1.00 89.25 421 ARG A N 1
ATOM 2917 C CA . ARG A 1 421 ? -10.578 -15.355 32.207 1.00 89.25 421 ARG A CA 1
ATOM 2918 C C . ARG A 1 421 ? -10.207 -15.672 30.756 1.00 89.25 421 ARG A C 1
ATOM 2920 O O . ARG A 1 421 ? -9.856 -14.774 29.994 1.00 89.25 421 ARG A O 1
ATOM 2927 N N . THR A 1 422 ? -10.318 -16.940 30.374 1.00 93.44 422 THR A N 1
ATOM 2928 C CA . THR A 1 422 ? -10.281 -17.391 28.977 1.00 93.44 422 THR A CA 1
ATOM 2929 C C . THR A 1 422 ? -11.696 -17.705 28.512 1.00 93.44 422 THR A C 1
ATOM 2931 O O . THR A 1 422 ? -12.422 -18.454 29.163 1.00 93.44 422 THR A O 1
ATOM 2934 N N . VAL A 1 423 ? -12.084 -17.139 27.377 1.00 95.38 423 VAL A N 1
ATOM 2935 C CA . VAL A 1 423 ? -13.371 -17.354 26.726 1.00 95.38 423 VAL A CA 1
ATOM 2936 C C . VAL A 1 423 ? -13.134 -18.180 25.468 1.00 95.38 423 VAL A C 1
ATOM 2938 O O . VAL A 1 423 ? -12.504 -17.712 24.517 1.00 95.38 423 VAL A O 1
ATOM 2941 N N . TRP A 1 424 ? -13.628 -19.413 25.469 1.00 96.94 424 TRP A N 1
ATOM 2942 C CA . TRP A 1 424 ? -13.635 -20.280 24.297 1.00 96.94 424 TRP A CA 1
ATOM 2943 C C . TRP A 1 424 ? -14.903 -20.019 23.489 1.00 96.94 424 TRP A C 1
ATOM 2945 O O . TRP A 1 424 ? -16.005 -20.065 24.030 1.00 96.94 424 TRP A O 1
ATOM 2955 N N . ILE A 1 425 ? -14.752 -19.730 22.203 1.00 97.25 425 ILE A N 1
ATOM 2956 C CA . ILE A 1 425 ? -15.833 -19.275 21.333 1.00 97.25 425 ILE A CA 1
ATOM 2957 C C . ILE A 1 425 ? -16.054 -20.332 20.253 1.00 97.25 425 ILE A C 1
ATOM 2959 O O . ILE A 1 425 ? -15.179 -20.559 19.415 1.00 97.25 425 ILE A O 1
ATOM 2963 N N . ALA A 1 426 ? -17.221 -20.976 20.273 1.00 97.00 426 ALA A N 1
ATOM 2964 C CA . ALA A 1 426 ? -17.610 -21.971 19.282 1.00 97.00 426 ALA A CA 1
ATOM 2965 C C . ALA A 1 426 ? -17.702 -21.362 17.869 1.00 97.00 426 ALA A C 1
ATOM 2967 O O . ALA A 1 426 ? -17.640 -20.144 17.681 1.00 97.00 426 ALA A O 1
ATOM 2968 N N . ALA A 1 427 ? -17.858 -22.207 16.849 1.00 96.88 427 ALA A N 1
ATOM 2969 C CA . ALA A 1 427 ? -18.075 -21.736 15.483 1.00 96.88 427 ALA A CA 1
ATOM 2970 C C . ALA A 1 427 ? -19.348 -20.869 15.393 1.00 96.88 427 ALA A C 1
ATOM 2972 O O . ALA A 1 427 ? -20.354 -21.169 16.032 1.00 96.88 427 ALA A O 1
ATOM 2973 N N . GLY A 1 428 ? -19.298 -19.793 14.610 1.00 96.81 428 GLY A N 1
ATOM 2974 C CA . GLY A 1 428 ? -20.396 -18.841 14.452 1.00 96.81 428 GLY A CA 1
ATOM 2975 C C . GLY A 1 428 ? -19.940 -17.384 14.445 1.00 96.81 428 GLY A C 1
ATOM 2976 O O . GLY A 1 428 ? -18.750 -17.083 14.562 1.00 96.81 428 GLY A O 1
ATOM 2977 N N . THR A 1 429 ? -20.907 -16.479 14.314 1.00 96.00 429 THR A N 1
ATOM 2978 C CA . THR A 1 429 ? -20.685 -15.029 14.292 1.00 96.00 429 THR A CA 1
ATOM 2979 C C . THR A 1 429 ? -21.203 -14.401 15.580 1.00 96.00 429 THR A C 1
ATOM 2981 O O . THR A 1 429 ? -22.373 -14.549 15.931 1.00 96.00 429 THR A O 1
ATOM 2984 N N . TYR A 1 430 ? -20.332 -13.670 16.268 1.00 93.12 430 TYR A N 1
ATOM 2985 C CA . TYR A 1 430 ? -20.601 -13.046 17.556 1.00 93.12 430 TYR A CA 1
ATOM 2986 C C . TYR A 1 430 ? -20.448 -11.541 17.410 1.00 93.12 430 TYR A C 1
ATOM 2988 O O . TYR A 1 430 ? -19.377 -11.061 17.044 1.00 93.12 430 TYR A O 1
ATOM 2996 N N . ARG A 1 431 ? -21.504 -10.786 17.718 1.00 88.06 431 ARG A N 1
ATOM 2997 C CA . ARG A 1 431 ? -21.398 -9.326 17.764 1.00 88.06 431 ARG A CA 1
ATOM 2998 C C . ARG A 1 431 ? -20.464 -8.920 18.901 1.00 88.06 431 ARG A C 1
ATOM 3000 O O . ARG A 1 431 ? -20.659 -9.344 20.038 1.00 88.06 431 ARG A O 1
ATOM 3007 N N . PHE A 1 432 ? -19.494 -8.074 18.581 1.00 84.19 432 PHE A N 1
ATOM 3008 C CA . PHE A 1 432 ? -18.560 -7.448 19.519 1.00 84.19 432 PHE A CA 1
ATOM 3009 C C . PHE A 1 432 ? -18.817 -5.933 19.635 1.00 84.19 432 PHE A C 1
ATOM 3011 O O . PHE A 1 432 ? -17.937 -5.151 19.970 1.00 84.19 432 PHE A O 1
ATOM 3018 N N . GLN A 1 433 ? -20.031 -5.476 19.330 1.00 70.81 433 GLN A N 1
ATOM 3019 C CA . GLN A 1 433 ? -20.409 -4.065 19.440 1.00 70.81 433 GLN A CA 1
ATOM 3020 C C . GLN A 1 433 ? -20.829 -3.766 20.885 1.00 70.81 433 GLN A C 1
ATOM 3022 O O . GLN A 1 433 ? -21.810 -4.331 21.353 1.00 70.81 433 GLN A O 1
ATOM 3027 N N . GLY A 1 434 ? -20.062 -2.932 21.594 1.00 65.00 434 GLY A N 1
ATOM 3028 C CA . GLY A 1 434 ? -20.267 -2.626 23.021 1.00 65.00 434 GLY A CA 1
ATOM 3029 C C . GLY A 1 434 ? -19.515 -3.550 23.989 1.00 65.00 434 GLY A C 1
ATOM 3030 O O . GLY A 1 434 ? -19.283 -3.196 25.138 1.00 65.00 434 GLY A O 1
ATOM 3031 N N . SER A 1 435 ? -19.027 -4.700 23.514 1.00 77.06 435 SER A N 1
ATOM 3032 C CA . SER A 1 435 ? -18.159 -5.591 24.294 1.00 77.06 435 SER A CA 1
ATOM 3033 C C . SER A 1 435 ? -16.692 -5.148 24.264 1.00 77.06 435 SER A C 1
ATOM 3035 O O . SER A 1 435 ? -16.237 -4.496 23.326 1.00 77.06 435 SER A O 1
ATOM 3037 N N . THR A 1 436 ? -15.925 -5.528 25.288 1.00 82.19 436 THR A N 1
ATOM 3038 C CA . THR A 1 436 ? -14.494 -5.214 25.391 1.00 82.19 436 THR A CA 1
ATOM 3039 C C . THR A 1 436 ? -13.735 -6.263 26.202 1.00 82.19 436 THR A C 1
ATOM 3041 O O . THR A 1 436 ? -14.293 -6.913 27.085 1.00 82.19 436 THR A O 1
ATOM 3044 N N . CYS A 1 437 ? -12.440 -6.414 25.928 1.00 85.31 437 CYS A N 1
ATOM 3045 C CA . CYS A 1 437 ? -11.522 -7.276 26.674 1.00 85.31 437 CYS A CA 1
ATOM 3046 C C . CYS A 1 437 ? -10.845 -6.566 27.863 1.00 85.31 437 CYS A C 1
ATOM 3048 O O . CYS A 1 437 ? -9.885 -7.103 28.417 1.00 85.31 437 CYS A O 1
ATOM 3050 N N . ALA A 1 438 ? -11.343 -5.387 28.259 1.00 77.25 438 ALA A N 1
ATOM 3051 C CA . ALA A 1 438 ? -10.709 -4.449 29.188 1.00 77.25 438 ALA A CA 1
ATOM 3052 C C . ALA A 1 438 ? -10.288 -5.015 30.548 1.00 77.25 438 ALA A C 1
ATOM 3054 O O . ALA A 1 438 ? -9.407 -4.451 31.172 1.00 77.25 438 ALA A O 1
ATOM 3055 N N . HIS A 1 439 ? -10.881 -6.117 31.000 1.00 83.12 439 HIS A N 1
ATOM 3056 C CA . HIS A 1 439 ? -10.487 -6.821 32.219 1.00 83.12 439 HIS A CA 1
ATOM 3057 C C . HIS A 1 439 ? -9.519 -7.980 31.900 1.00 83.12 439 HIS A C 1
ATOM 3059 O O . HIS A 1 439 ? -9.660 -9.078 32.404 1.00 83.12 439 HIS A O 1
ATOM 3065 N N . ALA A 1 440 ? -8.573 -7.826 30.972 1.00 80.69 440 ALA A N 1
ATOM 3066 C CA . ALA A 1 440 ? -7.611 -8.881 30.603 1.00 80.69 440 ALA A CA 1
ATOM 3067 C C . ALA A 1 440 ? -8.232 -10.256 30.223 1.00 80.69 440 ALA A C 1
ATOM 3069 O O . ALA A 1 440 ? -7.646 -11.317 30.477 1.00 80.69 440 ALA A O 1
ATOM 3070 N N . ALA A 1 441 ? -9.418 -10.252 29.607 1.00 88.62 441 ALA A N 1
ATOM 3071 C CA . ALA A 1 441 ? -10.059 -11.470 29.117 1.00 88.62 441 ALA A CA 1
ATOM 3072 C C . ALA A 1 441 ? -9.400 -11.940 27.809 1.00 88.62 441 ALA A C 1
ATOM 3074 O O . ALA A 1 441 ? -9.235 -11.155 26.876 1.00 88.62 441 ALA A O 1
ATOM 3075 N N . SER A 1 442 ? -9.046 -13.224 27.727 1.00 94.19 442 SER A N 1
ATOM 3076 C CA . SER A 1 442 ? -8.545 -13.844 26.493 1.00 94.19 442 SER A CA 1
ATOM 3077 C C . SER A 1 442 ? -9.684 -14.458 25.688 1.00 94.19 442 SER A C 1
ATOM 3079 O O . SER A 1 442 ? -10.512 -15.165 26.255 1.00 94.19 442 SER A O 1
ATOM 3081 N N . LEU A 1 443 ? -9.696 -14.254 24.373 1.00 96.75 443 LEU A N 1
ATOM 3082 C CA . LEU A 1 443 ? -10.695 -14.793 23.450 1.00 96.75 443 LEU A CA 1
ATOM 3083 C C . LEU A 1 443 ? -10.053 -15.834 22.528 1.00 96.75 443 LEU A C 1
ATOM 3085 O O . LEU A 1 443 ? -9.046 -15.555 21.874 1.00 96.75 443 LEU A O 1
ATOM 3089 N N . ARG A 1 444 ? -10.631 -17.038 22.461 1.00 97.44 444 ARG A N 1
ATOM 3090 C CA . ARG A 1 444 ? -10.115 -18.148 21.646 1.00 97.44 444 ARG A CA 1
ATOM 3091 C C . ARG A 1 444 ? -11.224 -18.787 20.823 1.00 97.44 444 ARG A C 1
ATOM 3093 O O . ARG A 1 444 ? -12.091 -19.451 21.382 1.00 97.44 444 ARG A O 1
ATOM 3100 N N . GLY A 1 445 ? -11.184 -18.600 19.508 1.00 97.19 445 GLY A N 1
ATOM 3101 C CA . GLY A 1 445 ? -12.105 -19.245 18.573 1.00 97.19 445 GLY A CA 1
ATOM 3102 C C . GLY A 1 445 ? -11.712 -20.677 18.209 1.00 97.19 445 GLY A C 1
ATOM 3103 O O . GLY A 1 445 ? -10.622 -21.152 18.542 1.00 97.19 445 GLY A O 1
ATOM 3104 N N . MET A 1 446 ? -12.594 -21.351 17.468 1.00 96.06 446 MET A N 1
ATOM 3105 C CA . MET A 1 446 ? -12.363 -22.702 16.928 1.00 96.06 446 MET A CA 1
ATOM 3106 C C . MET A 1 446 ? -11.531 -22.704 15.634 1.00 96.06 446 MET A C 1
ATOM 3108 O O . MET A 1 446 ? -11.221 -23.768 15.100 1.00 96.06 446 MET A O 1
ATOM 3112 N N . GLY A 1 447 ? -11.181 -21.525 15.118 1.00 96.00 447 GLY A N 1
ATOM 3113 C CA . GLY A 1 447 ? -10.438 -21.328 13.877 1.00 96.00 447 GLY A CA 1
ATOM 3114 C C . GLY A 1 447 ? -10.934 -20.078 13.160 1.00 96.00 447 GLY A C 1
ATOM 3115 O O . GLY A 1 447 ? -12.137 -19.820 13.139 1.00 96.00 447 GLY A O 1
ATOM 3116 N N . ALA A 1 448 ? -10.036 -19.318 12.528 1.00 93.88 448 ALA A N 1
ATOM 3117 C CA . ALA A 1 448 ? -10.419 -18.064 11.874 1.00 93.88 448 ALA A CA 1
ATOM 3118 C C . ALA A 1 448 ? -11.480 -18.256 10.772 1.00 93.88 448 ALA A C 1
ATOM 3120 O O . ALA A 1 448 ? -12.320 -17.387 10.575 1.00 93.88 448 ALA A O 1
ATOM 3121 N N . ALA A 1 449 ? -11.515 -19.415 10.108 1.00 94.94 449 ALA A N 1
ATOM 3122 C CA . ALA A 1 449 ? -12.549 -19.743 9.121 1.00 94.94 449 ALA A CA 1
ATOM 3123 C C . ALA A 1 449 ? -13.926 -20.095 9.729 1.00 94.94 449 ALA A C 1
ATOM 3125 O O . ALA A 1 449 ? -14.903 -20.196 8.993 1.00 94.94 449 ALA A O 1
ATOM 3126 N N . LEU A 1 450 ? -14.001 -20.334 11.043 1.00 97.31 450 LEU A N 1
ATOM 3127 C CA . LEU A 1 450 ? -15.188 -20.859 11.729 1.00 97.31 450 LEU A CA 1
ATOM 3128 C C . LEU A 1 450 ? -15.786 -19.875 12.735 1.00 97.31 450 LEU A C 1
ATOM 3130 O O . LEU A 1 450 ? -16.992 -19.906 12.962 1.00 97.31 450 LEU A O 1
ATOM 3134 N N . THR A 1 451 ? -14.958 -19.039 13.359 1.00 98.19 451 THR A N 1
ATOM 3135 C CA . THR A 1 451 ? -15.381 -18.111 14.409 1.00 98.19 451 THR A CA 1
ATOM 3136 C C . THR A 1 451 ? -15.160 -16.674 13.954 1.00 98.19 451 THR A C 1
ATOM 3138 O O . THR A 1 451 ? -14.028 -16.277 13.676 1.00 98.19 451 THR A O 1
ATOM 3141 N N . THR A 1 452 ? -16.229 -15.881 13.927 1.00 97.88 452 THR A N 1
ATOM 3142 C CA . THR A 1 452 ? -16.206 -14.470 13.523 1.00 97.88 452 THR A CA 1
ATOM 3143 C C . THR A 1 452 ? -16.635 -13.571 14.679 1.00 97.88 452 THR A C 1
ATOM 3145 O O . THR A 1 452 ? -17.692 -13.783 15.270 1.00 97.88 452 THR A O 1
ATOM 3148 N N . LEU A 1 453 ? -15.841 -12.546 14.975 1.00 96.56 453 LEU A N 1
ATOM 3149 C CA . LEU A 1 453 ? -16.202 -11.409 15.814 1.00 96.56 453 LEU A CA 1
ATOM 3150 C C . LEU A 1 453 ? -16.601 -10.250 14.891 1.00 96.56 453 LEU A C 1
ATOM 3152 O O . LEU A 1 453 ? -15.779 -9.758 14.121 1.00 96.56 453 LEU A O 1
ATOM 3156 N N . ASP A 1 454 ? -17.873 -9.864 14.939 1.00 94.44 454 ASP A N 1
ATOM 3157 C CA . ASP A 1 454 ? -18.449 -8.774 14.145 1.00 94.44 454 ASP A CA 1
ATOM 3158 C C . ASP A 1 454 ? -18.465 -7.480 14.976 1.00 94.44 454 ASP A C 1
ATOM 3160 O O . ASP A 1 454 ? -19.295 -7.299 15.875 1.00 94.44 454 ASP A O 1
ATOM 3164 N N . GLY A 1 455 ? -17.484 -6.619 14.726 1.00 88.81 455 GLY A N 1
ATOM 3165 C CA . GLY A 1 455 ? -17.186 -5.393 15.455 1.00 88.81 455 GLY A CA 1
ATOM 3166 C C . GLY A 1 455 ? -15.689 -5.228 15.735 1.00 88.81 455 GLY A C 1
ATOM 3167 O O . GLY A 1 455 ? -14.870 -6.090 15.427 1.00 88.81 455 GLY A O 1
ATOM 3168 N N . THR A 1 456 ? -15.328 -4.105 16.353 1.00 87.56 456 THR A N 1
ATOM 3169 C CA . THR A 1 456 ? -13.941 -3.809 16.733 1.00 87.56 456 THR A CA 1
ATOM 3170 C C . THR A 1 456 ? -13.592 -4.449 18.074 1.00 87.56 456 THR A C 1
ATOM 3172 O O . THR A 1 456 ? -14.256 -4.181 19.074 1.00 87.56 456 THR A O 1
ATOM 3175 N N . VAL A 1 457 ? -12.515 -5.232 18.134 1.00 91.31 457 VAL A N 1
ATOM 3176 C CA . VAL A 1 457 ? -11.982 -5.774 19.391 1.00 91.31 457 VAL A CA 1
ATOM 3177 C C . VAL A 1 457 ? -11.160 -4.702 20.105 1.00 91.31 457 VAL A C 1
ATOM 3179 O O . VAL A 1 457 ? -10.054 -4.358 19.681 1.00 91.31 457 VAL A O 1
ATOM 3182 N N . PHE A 1 458 ? -11.703 -4.201 21.214 1.00 85.50 458 PHE A N 1
ATOM 3183 C CA . PHE A 1 458 ? -11.065 -3.230 22.101 1.00 85.50 458 PHE A CA 1
ATOM 3184 C C . PHE A 1 458 ? -10.588 -3.861 23.414 1.00 85.50 458 PHE A C 1
ATOM 3186 O O . PHE A 1 458 ? -11.096 -4.891 23.858 1.00 85.50 458 PHE A O 1
ATOM 3193 N N . GLY A 1 459 ? -9.644 -3.190 24.079 1.00 81.69 459 GLY A N 1
ATOM 3194 C CA . GLY A 1 459 ? -9.316 -3.459 25.482 1.00 81.69 459 GLY A CA 1
ATOM 3195 C C . GLY A 1 459 ? -8.425 -4.670 25.731 1.00 81.69 459 GLY A C 1
ATOM 3196 O O . GLY A 1 459 ? -8.362 -5.129 26.866 1.00 81.69 459 GLY A O 1
ATOM 3197 N N . LEU A 1 460 ? -7.744 -5.201 24.713 1.00 89.00 460 LEU A N 1
ATOM 3198 C CA . LEU A 1 460 ? -6.768 -6.277 24.900 1.00 89.00 460 LEU A CA 1
ATOM 3199 C C . LEU A 1 460 ? -5.606 -5.788 25.783 1.00 89.00 460 LEU A C 1
ATOM 3201 O O . LEU A 1 460 ? -4.739 -5.050 25.324 1.00 89.00 460 LEU A O 1
ATOM 3205 N N . ARG A 1 461 ? -5.604 -6.190 27.058 1.00 87.62 461 ARG A N 1
ATOM 3206 C CA . ARG A 1 461 ? -4.558 -5.830 28.028 1.00 87.62 461 ARG A CA 1
ATOM 3207 C C . ARG A 1 461 ? -3.340 -6.740 27.956 1.00 87.62 461 ARG A C 1
ATOM 3209 O O . ARG A 1 461 ? -3.401 -7.865 27.460 1.00 87.62 461 ARG A O 1
ATOM 3216 N N . SER A 1 462 ? -2.261 -6.289 28.582 1.00 89.62 462 SER A N 1
ATOM 3217 C CA . SER A 1 462 ? -1.044 -7.057 28.823 1.00 89.62 462 SER A CA 1
ATOM 3218 C C . SER A 1 462 ? -1.350 -8.424 29.451 1.00 89.62 462 SER A C 1
ATOM 3220 O O . SER A 1 462 ? -1.914 -8.539 30.547 1.00 89.62 462 SER A O 1
ATOM 3222 N N . GLY A 1 463 ? -0.968 -9.484 28.736 1.00 86.88 463 GLY A N 1
ATOM 3223 C CA . GLY A 1 463 ? -1.210 -10.880 29.105 1.00 86.88 463 GLY A CA 1
ATOM 3224 C C . GLY A 1 463 ? -2.602 -11.438 28.777 1.00 86.88 463 GLY A C 1
ATOM 3225 O O . GLY A 1 463 ? -2.884 -12.572 29.173 1.00 86.88 463 GLY A O 1
ATOM 3226 N N . ALA A 1 464 ? -3.452 -10.684 28.076 1.00 91.69 464 ALA A N 1
ATOM 3227 C CA . ALA A 1 464 ? -4.606 -11.221 27.359 1.00 91.69 464 ALA A CA 1
ATOM 3228 C C . ALA A 1 464 ? -4.196 -11.690 25.952 1.00 91.69 464 ALA A C 1
ATOM 3230 O O . ALA A 1 464 ? -3.180 -11.255 25.408 1.00 91.69 464 ALA A O 1
ATOM 3231 N N . SER A 1 465 ? -4.999 -12.578 25.362 1.00 94.81 465 SER A N 1
ATOM 3232 C CA . SER A 1 465 ? -4.774 -13.080 24.006 1.00 94.81 465 SER A CA 1
ATOM 3233 C C . SER A 1 465 ? -6.041 -13.082 23.156 1.00 94.81 465 SER A C 1
ATOM 3235 O O . SER A 1 465 ? -7.125 -13.373 23.661 1.00 94.81 465 SER A O 1
ATOM 3237 N N . LEU A 1 466 ? -5.891 -12.805 21.863 1.00 97.81 466 LEU A N 1
ATOM 3238 C CA . LEU A 1 466 ? -6.902 -13.010 20.829 1.00 97.81 466 LEU A CA 1
ATOM 3239 C C . LEU A 1 466 ? -6.389 -14.085 19.867 1.00 97.81 466 LEU A C 1
ATOM 3241 O O . LEU A 1 466 ? -5.326 -13.920 19.272 1.00 97.81 466 LEU A O 1
ATOM 3245 N N . ALA A 1 467 ? -7.108 -15.198 19.728 1.00 98.25 467 ALA A N 1
ATOM 3246 C CA . ALA A 1 467 ? -6.639 -16.313 18.913 1.00 98.25 467 ALA A CA 1
ATOM 3247 C C . ALA A 1 467 ? -7.737 -16.965 18.075 1.00 98.25 467 ALA A C 1
ATOM 3249 O O . ALA A 1 467 ? -8.845 -17.168 18.573 1.00 98.25 467 ALA A O 1
ATOM 3250 N N . ASN A 1 468 ? -7.382 -17.418 16.868 1.00 98.19 468 ASN A N 1
ATOM 3251 C CA . ASN A 1 468 ? -8.218 -18.289 16.032 1.00 98.19 468 ASN A CA 1
ATOM 3252 C C . ASN A 1 468 ? -9.595 -17.699 15.679 1.00 98.19 468 ASN A C 1
ATOM 3254 O O . ASN A 1 468 ? -10.598 -18.418 15.691 1.00 98.19 468 ASN A O 1
ATOM 3258 N N . VAL A 1 469 ? -9.659 -16.401 15.380 1.00 98.25 469 VAL A N 1
ATOM 3259 C CA . VAL A 1 469 ? -10.904 -15.715 15.001 1.00 98.25 469 VAL A CA 1
ATOM 3260 C C . VAL A 1 469 ? -10.725 -14.860 13.750 1.00 98.25 469 VAL A C 1
ATOM 3262 O O . VAL A 1 469 ? -9.633 -14.370 13.465 1.00 98.25 469 VAL A O 1
ATOM 3265 N N . THR A 1 470 ? -11.815 -14.653 13.018 1.00 98.44 470 THR A N 1
ATOM 3266 C CA . THR A 1 470 ? -11.938 -13.549 12.062 1.00 98.44 470 THR A CA 1
ATOM 3267 C C . THR A 1 470 ? -12.557 -12.339 12.757 1.00 98.44 470 THR A C 1
ATOM 3269 O O . THR A 1 470 ? -13.566 -12.494 13.431 1.00 98.44 470 THR A O 1
ATOM 3272 N N . VAL A 1 471 ? -11.999 -11.144 12.578 1.00 97.12 471 VAL A N 1
ATOM 3273 C CA . VAL A 1 471 ? -12.550 -9.865 13.046 1.00 97.12 471 VAL A CA 1
ATOM 3274 C C . VAL A 1 471 ? -12.954 -9.023 11.836 1.00 97.12 471 VAL A C 1
ATOM 3276 O O . VAL A 1 471 ? -12.114 -8.739 10.975 1.00 97.12 471 VAL A O 1
ATOM 3279 N N . THR A 1 472 ? -14.231 -8.653 11.757 1.00 95.56 472 THR A N 1
ATOM 3280 C CA . THR A 1 472 ? -14.828 -7.912 10.629 1.00 95.56 472 THR A CA 1
ATOM 3281 C C . THR A 1 472 ? -15.866 -6.900 11.105 1.00 95.56 472 THR A C 1
ATOM 3283 O O . THR A 1 472 ? -16.247 -6.922 12.271 1.00 95.56 472 THR A O 1
ATOM 3286 N N . GLY A 1 473 ? -16.323 -6.007 10.224 1.00 89.06 473 GLY A N 1
ATOM 3287 C CA . GLY A 1 473 ? -17.422 -5.076 10.506 1.00 89.06 473 GLY A CA 1
ATOM 3288 C C . GLY A 1 473 ? -17.086 -3.975 11.520 1.00 89.06 473 GLY A C 1
ATOM 3289 O O . GLY A 1 473 ? -17.963 -3.204 11.919 1.00 89.06 473 GLY A O 1
ATOM 3290 N N . GLY A 1 474 ? -15.824 -3.874 11.946 1.00 85.50 474 GLY A N 1
ATOM 3291 C CA . GLY A 1 474 ? -15.336 -2.826 12.830 1.00 85.50 474 GLY A CA 1
ATOM 3292 C C . GLY A 1 474 ? -15.316 -1.467 12.132 1.00 85.50 474 GLY A C 1
ATOM 3293 O O . GLY A 1 474 ? -14.824 -1.343 11.012 1.00 85.50 474 GLY A O 1
ATOM 3294 N N . ASN A 1 475 ? -15.854 -0.439 12.794 1.00 79.19 475 ASN A N 1
ATOM 3295 C CA . ASN A 1 475 ? -15.937 0.935 12.277 1.00 79.19 475 ASN A CA 1
ATOM 3296 C C . ASN A 1 475 ? -14.895 1.896 12.878 1.00 79.19 475 ASN A C 1
ATOM 3298 O O . ASN A 1 475 ? -14.904 3.095 12.591 1.00 79.19 475 ASN A O 1
ATOM 3302 N N . ALA A 1 476 ? -14.014 1.364 13.720 1.00 76.12 476 ALA A N 1
ATOM 3303 C CA . ALA A 1 476 ? -12.883 2.052 14.329 1.00 76.12 476 ALA A CA 1
ATOM 3304 C C . ALA A 1 476 ? -11.590 1.230 14.163 1.00 76.12 476 ALA A C 1
ATOM 3306 O O . ALA A 1 476 ? -10.716 1.274 15.022 1.00 76.12 476 ALA A O 1
ATOM 3307 N N . GLY A 1 477 ? -11.508 0.445 13.084 1.00 85.69 477 GLY A N 1
ATOM 3308 C CA . GLY A 1 477 ? -10.542 -0.637 12.906 1.00 85.69 477 GLY A CA 1
ATOM 3309 C C . GLY A 1 477 ? -11.109 -1.988 13.349 1.00 85.69 477 GLY A C 1
ATOM 3310 O O . GLY A 1 477 ? -12.207 -2.068 13.902 1.00 85.69 477 GLY A O 1
ATOM 3311 N N . GLY A 1 478 ? -10.379 -3.067 13.083 1.00 90.69 478 GLY A N 1
ATOM 3312 C CA . GLY A 1 478 ? -10.731 -4.420 13.518 1.00 90.69 478 GLY A CA 1
ATOM 3313 C C . GLY A 1 478 ? -10.187 -4.740 14.908 1.00 90.69 478 GLY A C 1
ATOM 3314 O O . GLY A 1 478 ? -10.949 -5.091 15.803 1.00 90.69 478 GLY A O 1
ATOM 3315 N N . VAL A 1 479 ? -8.879 -4.587 15.123 1.00 92.88 479 VAL A N 1
ATOM 3316 C CA . VAL A 1 479 ? -8.233 -4.848 16.422 1.00 92.88 479 VAL A CA 1
ATOM 3317 C C . VAL A 1 479 ? -7.485 -3.607 16.885 1.00 92.88 479 VAL A C 1
ATOM 3319 O O . VAL A 1 479 ? -6.560 -3.152 16.213 1.00 92.88 479 VAL A O 1
ATOM 3322 N N . CYS A 1 480 ? -7.853 -3.087 18.054 1.00 89.75 480 CYS A N 1
ATOM 3323 C CA . CYS A 1 480 ? -7.220 -1.909 18.638 1.00 89.75 480 CYS A CA 1
ATOM 3324 C C . CYS A 1 480 ? -6.504 -2.275 19.937 1.00 89.75 480 CYS A C 1
ATOM 3326 O O . CYS A 1 480 ? -7.140 -2.618 20.939 1.00 89.75 480 CYS A O 1
ATOM 3328 N N . ILE A 1 481 ? -5.177 -2.171 19.921 1.00 90.38 481 ILE A N 1
ATOM 3329 C CA . ILE A 1 481 ? -4.339 -2.364 21.099 1.00 90.38 481 ILE A CA 1
ATOM 3330 C C . ILE A 1 481 ? -4.295 -1.050 21.887 1.00 90.38 481 ILE A C 1
ATOM 3332 O O . ILE A 1 481 ? -3.903 -0.027 21.317 1.00 90.38 481 ILE A O 1
ATOM 3336 N N . PRO A 1 482 ? -4.687 -1.052 23.173 1.00 87.31 482 PRO A N 1
ATOM 3337 C CA . PRO A 1 482 ? -4.610 0.140 24.009 1.00 87.31 482 PRO A CA 1
ATOM 3338 C C . PRO A 1 482 ? -3.155 0.590 24.241 1.00 87.31 482 PRO A C 1
ATOM 3340 O O . PRO A 1 482 ? -2.224 -0.218 24.199 1.00 87.31 482 PRO A O 1
ATOM 3343 N N . ALA A 1 483 ? -2.962 1.879 24.514 1.00 85.88 483 ALA A N 1
ATOM 3344 C CA . ALA A 1 483 ? -1.661 2.454 24.837 1.00 85.88 483 ALA A CA 1
ATOM 3345 C C . ALA A 1 483 ? -0.987 1.751 26.032 1.00 85.88 483 ALA A C 1
ATOM 3347 O O . ALA A 1 483 ? -1.626 1.462 27.048 1.00 85.88 483 ALA A O 1
ATOM 3348 N N . GLY A 1 484 ? 0.315 1.485 25.902 1.00 87.81 484 GLY A N 1
ATOM 3349 C CA . GLY A 1 484 ? 1.147 0.838 26.922 1.00 87.81 484 GLY A CA 1
ATOM 3350 C C . GLY A 1 484 ? 0.857 -0.646 27.178 1.00 87.81 484 GLY A C 1
ATOM 3351 O O . GLY A 1 484 ? 1.431 -1.214 28.105 1.00 87.81 484 GLY A O 1
ATOM 3352 N N . GLU A 1 485 ? -0.033 -1.285 26.409 1.00 91.00 485 GLU A N 1
ATOM 3353 C CA . GLU A 1 485 ? -0.395 -2.693 26.610 1.00 91.00 485 GLU A CA 1
ATOM 3354 C C . GLU A 1 485 ? 0.394 -3.646 25.689 1.00 91.00 485 GLU A C 1
ATOM 3356 O O . GLU A 1 485 ? 0.776 -3.300 24.569 1.00 91.00 485 GLU A O 1
ATOM 3361 N N . SER A 1 486 ? 0.610 -4.882 26.153 1.00 94.25 486 SER A N 1
ATOM 3362 C CA . SER A 1 486 ? 1.340 -5.947 25.437 1.00 94.25 486 SER A CA 1
ATOM 3363 C C . SER A 1 486 ? 0.545 -7.269 25.326 1.00 94.25 486 SER A C 1
ATOM 3365 O O . SER A 1 486 ? 0.914 -8.289 25.917 1.00 94.25 486 SER A O 1
ATOM 3367 N N . PRO A 1 487 ? -0.608 -7.289 24.629 1.00 95.62 487 PRO A N 1
ATOM 3368 C CA . PRO A 1 487 ? -1.359 -8.520 24.373 1.00 95.62 487 PRO A CA 1
ATOM 3369 C C . PRO A 1 487 ? -0.742 -9.384 23.258 1.00 95.62 487 PRO A C 1
ATOM 3371 O O . PRO A 1 487 ? 0.074 -8.920 22.460 1.00 95.62 487 PRO A O 1
ATOM 3374 N N . GLU A 1 488 ? -1.198 -10.636 23.164 1.00 97.38 488 GLU A N 1
ATOM 3375 C CA . GLU A 1 488 ? -0.867 -11.560 22.067 1.00 97.38 488 GLU A CA 1
ATOM 3376 C C . GLU A 1 488 ? -2.053 -11.714 21.098 1.00 97.38 488 GLU A C 1
ATOM 3378 O O . GLU A 1 488 ? -3.175 -12.006 21.513 1.00 97.38 488 GLU A O 1
ATOM 3383 N N . VAL A 1 489 ? -1.821 -11.573 19.794 1.00 98.31 489 VAL A N 1
ATOM 3384 C CA . VAL A 1 489 ? -2.810 -11.840 18.741 1.00 98.31 489 VAL A CA 1
ATOM 3385 C C . VAL A 1 489 ? -2.250 -12.896 17.795 1.00 98.31 489 VAL A C 1
ATOM 3387 O O . VAL A 1 489 ? -1.212 -12.687 17.169 1.00 98.31 489 VAL A O 1
ATOM 3390 N N . ARG A 1 490 ? -2.923 -14.041 17.667 1.00 98.06 490 ARG A N 1
ATOM 3391 C CA . ARG A 1 490 ? -2.394 -15.174 16.893 1.00 98.06 490 ARG A CA 1
ATOM 3392 C C . ARG A 1 490 ? -3.421 -15.851 16.002 1.00 98.06 490 ARG A C 1
ATOM 3394 O O . ARG A 1 490 ? -4.576 -15.997 16.396 1.00 98.06 490 ARG A O 1
ATOM 3401 N N . ASP A 1 491 ? -3.001 -16.287 14.821 1.00 98.12 491 ASP A N 1
ATOM 3402 C CA . ASP A 1 491 ? -3.820 -17.090 13.901 1.00 98.12 491 ASP A CA 1
ATOM 3403 C C . ASP A 1 491 ? -5.198 -16.456 13.613 1.00 98.12 491 ASP A C 1
ATOM 3405 O O . ASP A 1 491 ? -6.227 -17.131 13.527 1.00 98.12 491 ASP A O 1
ATOM 3409 N N . CYS A 1 492 ? -5.230 -15.123 13.535 1.00 98.62 492 CYS A N 1
ATOM 3410 C CA . CYS A 1 492 ? -6.444 -14.341 13.318 1.00 98.62 492 CYS A CA 1
ATOM 3411 C C . CYS A 1 492 ? -6.503 -13.784 11.894 1.00 98.62 492 CYS A C 1
ATOM 3413 O O . CYS A 1 492 ? -5.476 -13.519 11.267 1.00 98.62 492 CYS A O 1
ATOM 3415 N N . VAL A 1 493 ? -7.714 -13.533 11.404 1.00 98.62 493 VAL A N 1
ATOM 3416 C CA . VAL A 1 493 ? -7.952 -12.789 10.160 1.00 98.62 493 VAL A CA 1
ATOM 3417 C C . VAL A 1 493 ? -8.646 -11.478 10.513 1.00 98.62 493 VAL A C 1
ATOM 3419 O O . VAL A 1 493 ? -9.706 -11.493 11.116 1.00 98.62 493 VAL A O 1
ATOM 3422 N N . VAL A 1 494 ? -8.077 -10.337 10.147 1.00 97.50 494 VAL A N 1
ATOM 3423 C CA . VAL A 1 494 ? -8.683 -9.012 10.333 1.00 97.50 494 VAL A CA 1
ATOM 3424 C C . VAL A 1 494 ? -9.063 -8.497 8.954 1.00 97.50 494 VAL A C 1
ATOM 3426 O O . VAL A 1 494 ? -8.180 -8.248 8.132 1.00 97.50 494 VAL A O 1
ATOM 3429 N N . THR A 1 495 ? -10.357 -8.403 8.651 1.00 96.12 495 THR A N 1
ATOM 3430 C CA . THR A 1 495 ? -10.820 -8.133 7.283 1.00 96.12 495 THR A CA 1
ATOM 3431 C C . THR A 1 495 ? -12.065 -7.270 7.223 1.00 96.12 495 THR A C 1
ATOM 3433 O O . THR A 1 495 ? -12.875 -7.323 8.135 1.00 96.12 495 THR A O 1
ATOM 3436 N N . GLU A 1 496 ? -12.218 -6.493 6.147 1.00 92.69 496 GLU A N 1
ATOM 3437 C CA . GLU A 1 496 ? -13.421 -5.687 5.876 1.00 92.69 496 GLU A CA 1
ATOM 3438 C C . GLU A 1 496 ? -13.770 -4.692 6.999 1.00 92.69 496 GLU A C 1
ATOM 3440 O O . GLU A 1 496 ? -14.925 -4.318 7.192 1.00 92.69 496 GLU A O 1
ATOM 3445 N N . ASN A 1 497 ? -12.756 -4.232 7.734 1.00 90.56 497 ASN A N 1
ATOM 3446 C CA . ASN A 1 497 ? -12.912 -3.189 8.738 1.00 90.56 497 ASN A CA 1
ATOM 3447 C C . ASN A 1 497 ? -12.631 -1.809 8.127 1.00 90.56 497 ASN A C 1
ATOM 3449 O O . ASN A 1 497 ? -11.886 -1.662 7.150 1.00 90.56 497 ASN A O 1
ATOM 3453 N N . THR A 1 498 ? -13.242 -0.787 8.716 1.00 85.75 498 THR A N 1
ATOM 3454 C CA . THR A 1 498 ? -13.089 0.618 8.341 1.00 85.75 498 THR A CA 1
ATOM 3455 C C . THR A 1 498 ? -12.732 1.444 9.572 1.00 85.75 498 THR A C 1
ATOM 3457 O O . THR A 1 498 ? -13.018 1.054 10.706 1.00 85.75 498 THR A O 1
ATOM 3460 N N . ALA A 1 499 ? -12.088 2.589 9.369 1.00 75.56 499 ALA A N 1
ATOM 3461 C CA . ALA A 1 499 ? -11.748 3.505 10.449 1.00 75.56 499 ALA A CA 1
ATOM 3462 C C . ALA A 1 499 ? -11.826 4.956 9.976 1.00 75.56 499 ALA A C 1
ATOM 3464 O O . ALA A 1 499 ? -11.455 5.287 8.849 1.00 75.56 499 ALA A O 1
ATOM 3465 N N . TYR A 1 500 ? -12.258 5.846 10.866 1.00 63.03 500 TYR A N 1
ATOM 3466 C CA . TYR A 1 500 ? -12.181 7.285 10.643 1.00 63.03 500 TYR A CA 1
ATOM 3467 C C . TYR A 1 500 ? -10.814 7.792 11.108 1.00 63.03 500 TYR A C 1
ATOM 3469 O O . TYR A 1 500 ? -10.558 7.756 12.297 1.00 63.03 500 TYR A O 1
ATOM 3477 N N . HIS A 1 501 ? -9.986 8.289 10.179 1.00 55.56 501 HIS A N 1
ATOM 3478 C CA . HIS A 1 501 ? -8.730 9.032 10.412 1.00 55.56 501 HIS A CA 1
ATOM 3479 C C . HIS A 1 501 ? -7.694 8.421 11.388 1.00 55.56 501 HIS A C 1
ATOM 3481 O O . HIS A 1 501 ? -7.915 8.344 12.584 1.00 55.56 501 HIS A O 1
ATOM 3487 N N . PHE A 1 502 ? -6.479 8.137 10.895 1.00 54.44 502 PHE A N 1
ATOM 3488 C CA . PHE A 1 502 ? -5.260 7.797 11.668 1.00 54.44 502 PHE A CA 1
ATOM 3489 C C . PHE A 1 502 ? -5.310 6.563 12.598 1.00 54.44 502 PHE A C 1
ATOM 3491 O O . PHE A 1 502 ? -4.254 6.095 13.008 1.00 54.44 502 PHE A O 1
ATOM 3498 N N . SER A 1 503 ? -6.474 5.959 12.855 1.00 58.97 503 SER A N 1
ATOM 3499 C CA . SER A 1 503 ? -6.621 4.792 13.742 1.00 58.97 503 SER A CA 1
ATOM 3500 C C . SER A 1 503 ? -6.314 3.439 13.089 1.00 58.97 503 SER A C 1
ATOM 3502 O O . SER A 1 503 ? -6.481 2.425 13.739 1.00 58.97 503 SER A O 1
ATOM 3504 N N . GLY A 1 504 ? -5.902 3.381 11.819 1.00 62.69 504 GLY A N 1
ATOM 3505 C CA . GLY A 1 504 ? -5.709 2.119 11.090 1.00 62.69 504 GLY A CA 1
ATOM 3506 C C . GLY A 1 504 ? -7.023 1.394 10.750 1.00 62.69 504 GLY A C 1
ATOM 3507 O O . GLY A 1 504 ? -7.849 1.095 11.604 1.00 62.69 504 GLY A O 1
ATOM 3508 N N . GLY A 1 505 ? -7.242 1.096 9.471 1.00 76.44 505 GLY A N 1
ATOM 3509 C CA . GLY A 1 505 ? -8.434 0.421 8.969 1.00 76.44 505 GLY A CA 1
ATOM 3510 C C . GLY A 1 505 ? -8.562 -1.028 9.439 1.00 76.44 505 GLY A C 1
ATOM 3511 O O . GLY A 1 505 ? -9.678 -1.521 9.506 1.00 76.44 505 GLY A O 1
ATOM 3512 N N . GLY A 1 506 ? -7.459 -1.711 9.770 1.00 89.94 506 GLY A N 1
ATOM 3513 C CA . GLY A 1 506 ? -7.445 -3.098 10.248 1.00 89.94 506 GLY A CA 1
ATOM 3514 C C . GLY A 1 506 ? -6.942 -3.228 11.685 1.00 89.94 506 GLY A C 1
ATOM 3515 O O . GLY A 1 506 ? -7.706 -3.588 12.577 1.00 89.94 506 GLY A O 1
ATOM 3516 N N . VAL A 1 507 ? -5.660 -2.950 11.919 1.00 93.38 507 VAL A N 1
ATOM 3517 C CA . VAL A 1 507 ? -5.024 -3.065 13.239 1.00 93.38 507 VAL A CA 1
ATOM 3518 C C . VAL A 1 507 ? -4.423 -1.729 13.664 1.00 93.38 507 VAL A C 1
ATOM 3520 O O . VAL A 1 507 ? -3.715 -1.082 12.891 1.00 93.38 507 VAL A O 1
ATOM 3523 N N . TYR A 1 508 ? -4.667 -1.355 14.917 1.00 91.50 508 TYR A N 1
ATOM 3524 C CA . TYR A 1 508 ? -4.074 -0.191 15.566 1.00 91.50 508 TYR A CA 1
ATOM 3525 C C . TYR A 1 508 ? -3.218 -0.622 16.749 1.00 91.50 508 TYR A C 1
ATOM 3527 O O . TYR A 1 508 ? -3.733 -1.243 17.681 1.00 91.50 508 TYR A O 1
ATOM 3535 N N . CYS A 1 509 ? -1.936 -0.269 16.741 1.00 92.25 509 CYS A N 1
ATOM 3536 C CA . CYS A 1 509 ? -1.064 -0.406 17.902 1.00 92.25 509 CYS A CA 1
ATOM 3537 C C . CYS A 1 509 ? -0.931 0.961 18.576 1.00 92.25 509 CYS A C 1
ATOM 3539 O O . CYS A 1 509 ? -0.266 1.843 18.033 1.00 92.25 509 CYS A O 1
ATOM 3541 N N . GLY A 1 510 ? -1.592 1.141 19.726 1.00 88.44 510 GLY A N 1
ATOM 3542 C CA . GLY A 1 510 ? -1.596 2.403 20.467 1.00 88.44 510 GLY A CA 1
ATOM 3543 C C . GLY A 1 510 ? -0.223 2.807 21.010 1.00 88.44 510 GLY A C 1
ATOM 3544 O O . GLY A 1 510 ? 0.720 2.011 21.024 1.00 88.44 510 GLY A O 1
ATOM 3545 N N . THR A 1 511 ? -0.117 4.054 21.468 1.00 88.69 511 THR A N 1
ATOM 3546 C CA . THR A 1 511 ? 1.133 4.668 21.943 1.00 88.69 511 THR A CA 1
ATOM 3547 C C . THR A 1 511 ? 1.855 3.797 22.970 1.00 88.69 511 THR A C 1
ATOM 3549 O O . THR A 1 511 ? 1.242 3.340 23.935 1.00 88.69 511 THR A O 1
ATOM 3552 N N . GLY A 1 512 ? 3.149 3.541 22.769 1.00 91.69 512 GLY A N 1
ATOM 3553 C CA . GLY A 1 512 ? 3.963 2.733 23.686 1.00 91.69 512 GLY A CA 1
ATOM 3554 C C . GLY A 1 512 ? 3.525 1.269 23.845 1.00 91.69 512 GLY A C 1
ATOM 3555 O O . GLY A 1 512 ? 3.949 0.618 24.795 1.00 91.69 512 GLY A O 1
ATOM 3556 N N . SER A 1 513 ? 2.640 0.749 22.985 1.00 92.88 513 SER A N 1
ATOM 3557 C CA . SER A 1 513 ? 2.228 -0.662 23.035 1.00 92.88 513 SER A CA 1
ATOM 3558 C C . SER A 1 513 ? 3.326 -1.602 22.523 1.00 92.88 513 SER A C 1
ATOM 3560 O O . SER A 1 513 ? 4.079 -1.264 21.610 1.00 92.88 513 SER A O 1
ATOM 3562 N N . GLU A 1 514 ? 3.384 -2.811 23.081 1.00 96.56 514 GLU A N 1
ATOM 3563 C CA . GLU A 1 514 ? 4.375 -3.852 22.748 1.00 96.56 514 GLU A CA 1
ATOM 3564 C C . GLU A 1 514 ? 3.676 -5.180 22.397 1.00 96.56 514 GLU A C 1
ATOM 3566 O O . GLU A 1 514 ? 4.047 -6.261 22.855 1.00 96.56 514 GLU A O 1
ATOM 3571 N N . ALA A 1 515 ? 2.586 -5.110 21.626 1.00 96.12 515 ALA A N 1
ATOM 3572 C CA . ALA A 1 515 ? 1.801 -6.288 21.260 1.00 96.12 515 ALA A CA 1
ATOM 3573 C C . ALA A 1 515 ? 2.577 -7.280 20.375 1.00 96.12 515 ALA A C 1
ATOM 3575 O O . ALA A 1 515 ? 3.400 -6.902 19.537 1.00 96.12 515 ALA A O 1
ATOM 3576 N N . MET A 1 516 ? 2.264 -8.566 20.524 1.00 98.38 516 MET A N 1
ATOM 3577 C CA . MET A 1 516 ? 2.839 -9.646 19.722 1.00 98.38 516 MET A CA 1
ATOM 3578 C C . MET A 1 516 ? 1.801 -10.206 18.752 1.00 98.38 516 MET A C 1
ATOM 3580 O O . MET A 1 516 ? 0.743 -10.664 19.174 1.00 98.38 516 MET A O 1
ATOM 3584 N N . PHE A 1 517 ? 2.126 -10.226 17.463 1.00 98.62 517 PHE A N 1
ATOM 3585 C CA . PHE A 1 517 ? 1.288 -10.759 16.396 1.00 98.62 517 PHE A CA 1
ATOM 3586 C C . PHE A 1 517 ? 1.971 -11.955 15.725 1.00 98.62 517 PHE A C 1
ATOM 3588 O O . PHE A 1 517 ? 3.121 -11.855 15.292 1.00 98.62 517 PHE A O 1
ATOM 3595 N N . SER A 1 518 ? 1.264 -13.079 15.590 1.00 98.44 518 SER A N 1
ATOM 3596 C CA . SER A 1 518 ? 1.785 -14.271 14.905 1.00 98.44 518 SER A CA 1
ATOM 3597 C C . SER A 1 518 ? 0.747 -14.919 13.993 1.00 98.44 518 SER A C 1
ATOM 3599 O O . SER A 1 518 ? -0.373 -15.177 14.420 1.00 98.44 518 SER A O 1
ATOM 3601 N N . GLY A 1 519 ? 1.082 -15.166 12.723 1.00 97.69 519 GLY A N 1
ATOM 3602 C CA . GLY A 1 519 ? 0.148 -15.814 11.790 1.00 97.69 519 GLY A CA 1
ATOM 3603 C C . GLY A 1 519 ? -1.113 -14.988 11.493 1.00 97.69 519 GLY A C 1
ATOM 3604 O O . GLY A 1 519 ? -2.141 -15.537 11.097 1.00 97.69 519 GLY A O 1
ATOM 3605 N N . VAL A 1 520 ? -1.073 -13.670 11.721 1.00 98.62 520 VAL A N 1
ATOM 3606 C CA . VAL A 1 520 ? -2.233 -12.784 11.549 1.00 98.62 520 VAL A CA 1
ATOM 3607 C C . VAL A 1 520 ? -2.323 -12.304 10.104 1.00 98.62 520 VAL A C 1
ATOM 3609 O O . VAL A 1 520 ? -1.338 -11.835 9.535 1.00 98.62 520 VAL A O 1
ATOM 3612 N N . ARG A 1 521 ? -3.517 -12.383 9.512 1.00 98.44 521 ARG A N 1
ATOM 3613 C CA . ARG A 1 521 ? -3.804 -11.916 8.148 1.00 98.44 521 ARG A CA 1
ATOM 3614 C C . ARG A 1 521 ? -4.674 -10.658 8.190 1.00 98.44 521 ARG A C 1
ATOM 3616 O O . ARG A 1 521 ? -5.839 -10.744 8.556 1.00 98.44 521 ARG A O 1
ATOM 3623 N N . ILE A 1 522 ? -4.138 -9.510 7.790 1.00 97.25 522 ILE A N 1
ATOM 3624 C CA . ILE A 1 522 ? -4.822 -8.213 7.699 1.00 97.25 522 ILE A CA 1
ATOM 3625 C C . ILE A 1 522 ? -5.180 -7.965 6.229 1.00 97.25 522 ILE A C 1
ATOM 3627 O O . ILE A 1 522 ? -4.319 -7.606 5.426 1.00 97.25 522 ILE A O 1
ATOM 3631 N N . VAL A 1 523 ? -6.436 -8.217 5.856 1.00 95.44 523 VAL A N 1
ATOM 3632 C CA . VAL A 1 523 ? -6.844 -8.356 4.449 1.00 95.44 523 VAL A CA 1
ATOM 3633 C C . VAL A 1 523 ? -8.034 -7.468 4.095 1.00 95.44 523 VAL A C 1
ATOM 3635 O O . VAL A 1 523 ? -9.060 -7.553 4.762 1.00 95.44 523 VAL A O 1
ATOM 3638 N N . ARG A 1 524 ? -7.969 -6.702 2.997 1.00 92.31 524 ARG A N 1
ATOM 3639 C CA . ARG A 1 524 ? -9.115 -5.917 2.474 1.00 92.31 524 ARG A CA 1
ATOM 3640 C C . ARG A 1 524 ? -9.755 -4.974 3.511 1.00 92.31 524 ARG A C 1
ATOM 3642 O O . ARG A 1 524 ? -10.975 -4.858 3.589 1.00 92.31 524 ARG A O 1
ATOM 3649 N N . ASN A 1 525 ? -8.940 -4.328 4.338 1.00 90.75 525 ASN A N 1
ATOM 3650 C CA . ASN A 1 525 ? -9.385 -3.295 5.273 1.00 90.75 525 ASN A CA 1
ATOM 3651 C C . ASN A 1 525 ? -9.235 -1.895 4.664 1.00 90.75 525 ASN A C 1
ATOM 3653 O O . ASN A 1 525 ? -8.585 -1.706 3.631 1.00 90.75 525 ASN A O 1
ATOM 3657 N N . GLY A 1 526 ? -9.830 -0.916 5.343 1.00 81.00 526 GLY A N 1
ATOM 3658 C CA . GLY A 1 526 ? -9.826 0.485 4.935 1.00 81.00 526 GLY A CA 1
ATOM 3659 C C . GLY A 1 526 ? -10.978 0.860 4.004 1.00 81.00 526 GLY A C 1
ATOM 3660 O O . GLY A 1 526 ? -10.983 1.996 3.539 1.00 81.00 526 GLY A O 1
ATOM 3661 N N . VAL A 1 527 ? -11.954 -0.040 3.793 1.00 74.94 527 VAL A N 1
ATOM 3662 C CA . VAL A 1 527 ? -13.044 0.126 2.815 1.00 74.94 527 VAL A CA 1
ATOM 3663 C C . VAL A 1 527 ? -13.770 1.463 3.003 1.00 74.94 527 VAL A C 1
ATOM 3665 O O . VAL A 1 527 ? -14.375 1.705 4.054 1.00 74.94 527 VAL A O 1
ATOM 3668 N N . GLY A 1 528 ? -13.703 2.334 1.993 1.00 71.12 528 GLY A N 1
ATOM 3669 C CA . GLY A 1 528 ? -14.365 3.645 1.978 1.00 71.12 528 GLY A CA 1
ATOM 3670 C C . GLY A 1 528 ? -13.774 4.679 2.948 1.00 71.12 528 GLY A C 1
ATOM 3671 O O . GLY A 1 528 ? -14.415 5.693 3.227 1.00 71.12 528 GLY A O 1
ATOM 3672 N N . SER A 1 529 ? -12.570 4.437 3.469 1.00 72.62 529 SER A N 1
ATOM 3673 C CA . SER A 1 529 ? -11.833 5.329 4.377 1.00 72.62 529 SER A CA 1
ATOM 3674 C C . SER A 1 529 ? -10.464 5.692 3.799 1.00 72.62 529 SER A C 1
ATOM 3676 O O . SER A 1 529 ? -10.090 5.153 2.777 1.00 72.62 529 SER A O 1
ATOM 3678 N N . LYS A 1 530 ? -9.695 6.576 4.455 1.00 75.00 530 LYS A N 1
ATOM 3679 C CA . LYS A 1 530 ? -8.283 6.870 4.106 1.00 75.00 530 LYS A CA 1
ATOM 3680 C C . LYS A 1 530 ? -7.278 6.199 5.053 1.00 75.00 530 LYS A C 1
ATOM 3682 O O . LYS A 1 530 ? -6.178 6.710 5.242 1.00 75.00 530 LYS A O 1
ATOM 3687 N N . ALA A 1 531 ? -7.689 5.148 5.759 1.00 78.94 531 ALA A N 1
ATOM 3688 C CA . ALA A 1 531 ? -6.893 4.563 6.832 1.00 78.94 531 ALA A CA 1
ATOM 3689 C C . ALA A 1 531 ? -6.020 3.404 6.325 1.00 78.94 531 ALA A C 1
ATOM 3691 O O . ALA A 1 531 ? -6.519 2.495 5.665 1.00 78.94 531 ALA A O 1
ATOM 3692 N N . ALA A 1 532 ? -4.735 3.413 6.692 1.00 88.12 532 ALA A N 1
ATOM 3693 C CA . ALA A 1 532 ? -3.802 2.316 6.433 1.00 88.12 532 ALA A CA 1
ATOM 3694 C C . ALA A 1 532 ? -4.254 1.010 7.097 1.00 88.12 532 ALA A C 1
ATOM 3696 O O . ALA A 1 532 ? -4.918 1.050 8.129 1.00 88.12 532 ALA A O 1
ATOM 3697 N N . ALA A 1 533 ? -3.879 -0.152 6.571 1.00 91.81 533 ALA A N 1
ATOM 3698 C CA . ALA A 1 533 ? -4.341 -1.428 7.122 1.00 91.81 533 ALA A CA 1
ATOM 3699 C C . ALA A 1 533 ? -3.815 -1.695 8.540 1.00 91.81 533 ALA A C 1
ATOM 3701 O O . ALA A 1 533 ? -4.562 -2.170 9.397 1.00 91.81 533 ALA A O 1
ATOM 3702 N N . LEU A 1 534 ? -2.549 -1.361 8.784 1.00 94.00 534 LEU A N 1
ATOM 3703 C CA . LEU A 1 534 ? -1.879 -1.464 10.074 1.00 94.00 534 LEU A CA 1
ATOM 3704 C C . LEU A 1 534 ? -1.209 -0.130 10.414 1.00 94.00 534 LEU A C 1
ATOM 3706 O O . LEU A 1 534 ? -0.418 0.386 9.625 1.00 94.00 534 LEU A O 1
ATOM 3710 N N . VAL A 1 535 ? -1.484 0.392 11.608 1.00 93.31 535 VAL A N 1
ATOM 3711 C CA . VAL A 1 535 ? -0.842 1.604 12.132 1.00 93.31 535 VAL A CA 1
ATOM 3712 C C . VAL A 1 535 ? -0.110 1.297 13.435 1.00 93.31 535 VAL A C 1
ATOM 3714 O O . VAL A 1 535 ? -0.692 0.725 14.358 1.00 93.31 535 VAL A O 1
ATOM 3717 N N . CYS A 1 536 ? 1.156 1.707 13.506 1.00 94.12 536 CYS A N 1
ATOM 3718 C CA . CYS A 1 536 ? 1.960 1.731 14.728 1.00 94.12 536 CYS A CA 1
ATOM 3719 C C . CYS A 1 536 ? 2.101 3.185 15.197 1.00 94.12 536 CYS A C 1
ATOM 3721 O O . CYS A 1 536 ? 2.766 3.989 14.535 1.00 94.12 536 CYS A O 1
ATOM 3723 N N . ALA A 1 537 ? 1.431 3.520 16.303 1.00 90.12 537 ALA A N 1
ATOM 3724 C CA . ALA A 1 537 ? 1.426 4.859 16.886 1.00 90.12 537 ALA A CA 1
ATOM 3725 C C . ALA A 1 537 ? 2.731 5.170 17.639 1.00 90.12 537 ALA A C 1
ATOM 3727 O O . ALA A 1 537 ? 3.619 4.319 17.740 1.00 90.12 537 ALA A O 1
ATOM 3728 N N . SER A 1 538 ? 2.831 6.387 18.178 1.00 91.25 538 SER A N 1
ATOM 3729 C CA . SER A 1 538 ? 4.046 6.925 18.794 1.00 91.25 538 SER A CA 1
ATOM 3730 C C . SER A 1 538 ? 4.679 5.972 19.805 1.00 91.25 538 SER A C 1
ATOM 3732 O O . SER A 1 538 ? 3.986 5.396 20.646 1.00 91.25 538 SER A O 1
ATOM 3734 N N . ASP A 1 539 ? 5.995 5.794 19.711 1.00 94.06 539 ASP A N 1
ATOM 3735 C CA . ASP A 1 539 ? 6.799 4.954 20.611 1.00 94.06 539 ASP A CA 1
ATOM 3736 C C . ASP A 1 539 ? 6.323 3.491 20.768 1.00 94.06 539 ASP A C 1
ATOM 3738 O O . ASP A 1 539 ? 6.796 2.775 21.649 1.00 94.06 539 ASP A O 1
ATOM 3742 N N . SER A 1 540 ? 5.391 3.012 19.934 1.00 94.88 540 SER A N 1
ATOM 3743 C CA . SER A 1 540 ? 4.954 1.613 19.961 1.00 94.88 540 SER A CA 1
ATOM 3744 C C . SER A 1 540 ? 6.034 0.700 19.377 1.00 94.88 540 SER A C 1
ATOM 3746 O O . SER A 1 540 ? 6.688 1.043 18.390 1.00 94.88 540 SER A O 1
ATOM 3748 N N . ALA A 1 541 ? 6.221 -0.480 19.964 1.00 97.62 541 ALA A N 1
ATOM 3749 C CA . ALA A 1 541 ? 7.199 -1.476 19.526 1.00 97.62 541 ALA A CA 1
ATOM 3750 C C . ALA A 1 541 ? 6.585 -2.884 19.357 1.00 97.62 541 ALA A C 1
ATOM 3752 O O . ALA A 1 541 ? 7.093 -3.857 19.923 1.00 97.62 541 ALA A O 1
ATOM 3753 N N . PRO A 1 542 ? 5.481 -3.039 18.597 1.00 97.94 542 PRO A N 1
ATOM 3754 C CA . PRO A 1 542 ? 4.879 -4.347 18.374 1.00 97.94 542 PRO A CA 1
ATOM 3755 C C . PRO A 1 542 ? 5.768 -5.256 17.510 1.00 97.94 542 PRO A C 1
ATOM 3757 O O . PRO A 1 542 ? 6.552 -4.804 16.670 1.00 97.94 542 PRO A O 1
ATOM 3760 N N . THR A 1 543 ? 5.608 -6.568 17.678 1.00 98.56 543 THR A N 1
ATOM 3761 C CA . THR A 1 543 ? 6.315 -7.581 16.880 1.00 98.56 543 THR A CA 1
ATOM 3762 C C . THR A 1 543 ? 5.339 -8.377 16.025 1.00 98.56 543 THR A C 1
ATOM 3764 O O . THR A 1 543 ? 4.293 -8.804 16.502 1.00 98.56 543 THR A O 1
ATOM 3767 N N . PHE A 1 544 ? 5.685 -8.608 14.761 1.00 98.69 544 PHE A N 1
ATOM 3768 C CA . PHE A 1 544 ? 4.888 -9.370 13.803 1.00 98.69 544 PHE A CA 1
ATOM 3769 C C . PHE A 1 544 ? 5.729 -10.516 13.251 1.00 98.69 544 PHE A C 1
ATOM 3771 O O . PHE A 1 544 ? 6.813 -10.290 12.718 1.00 98.69 544 PHE A O 1
ATOM 3778 N N . THR A 1 545 ? 5.246 -11.751 13.374 1.00 98.69 545 THR A N 1
ATOM 3779 C CA . THR A 1 545 ? 5.942 -12.950 12.884 1.00 98.69 545 THR A CA 1
ATOM 3780 C C . THR A 1 545 ? 5.028 -13.767 11.982 1.00 98.69 545 THR A C 1
ATOM 3782 O O . THR A 1 545 ? 3.962 -14.202 12.417 1.00 98.69 545 THR A O 1
ATOM 3785 N N . ALA A 1 546 ? 5.457 -14.018 10.743 1.00 98.19 546 ALA A N 1
ATOM 3786 C CA . ALA A 1 546 ? 4.681 -14.761 9.746 1.00 98.19 546 ALA A CA 1
ATOM 3787 C C . ALA A 1 546 ? 3.261 -14.190 9.528 1.00 98.19 546 ALA A C 1
ATOM 3789 O O . ALA A 1 546 ? 2.296 -14.931 9.349 1.00 98.19 546 ALA A O 1
ATOM 3790 N N . CYS A 1 547 ? 3.126 -12.863 9.593 1.00 98.69 547 CYS A N 1
ATOM 3791 C CA . CYS A 1 547 ? 1.869 -12.156 9.350 1.00 98.69 547 CYS A CA 1
ATOM 3792 C C . CYS A 1 547 ? 1.754 -11.735 7.879 1.00 98.69 547 CYS A C 1
ATOM 3794 O O . CYS A 1 547 ? 2.760 -11.587 7.188 1.00 98.69 547 CYS A O 1
ATOM 3796 N N . ALA A 1 548 ? 0.531 -11.498 7.408 1.00 98.44 548 ALA A N 1
ATOM 3797 C CA . ALA A 1 548 ? 0.268 -11.051 6.044 1.00 98.44 548 ALA A CA 1
ATOM 3798 C C . ALA A 1 548 ? -0.609 -9.790 6.028 1.00 98.44 548 ALA A C 1
ATOM 3800 O O . ALA A 1 548 ? -1.657 -9.772 6.667 1.00 98.44 548 ALA A O 1
ATOM 3801 N N . VAL A 1 549 ? -0.214 -8.757 5.285 1.00 97.50 549 VAL A N 1
ATOM 3802 C CA . VAL A 1 549 ? -0.953 -7.502 5.072 1.00 97.50 549 VAL A CA 1
ATOM 3803 C C . VAL A 1 549 ? -1.270 -7.383 3.584 1.00 97.50 549 VAL A C 1
ATOM 3805 O O . VAL A 1 549 ? -0.408 -7.014 2.784 1.00 97.50 549 VAL A O 1
ATOM 3808 N N . LEU A 1 550 ? -2.492 -7.767 3.208 1.00 95.81 550 LEU A N 1
ATOM 3809 C CA . LEU A 1 550 ? -2.843 -8.083 1.823 1.00 95.81 550 LEU A CA 1
ATOM 3810 C C . LEU A 1 550 ? -4.040 -7.284 1.306 1.00 95.81 550 LEU A C 1
ATOM 3812 O O . LEU A 1 550 ? -5.070 -7.190 1.975 1.00 95.81 550 LEU A O 1
ATOM 3816 N N . ASP A 1 551 ? -3.951 -6.810 0.066 1.00 92.75 551 ASP A N 1
ATOM 3817 C CA . ASP A 1 551 ? -5.100 -6.311 -0.702 1.00 92.75 551 ASP A CA 1
ATOM 3818 C C . ASP A 1 551 ? -5.902 -5.188 -0.013 1.00 92.75 551 ASP A C 1
ATOM 3820 O O . ASP A 1 551 ? -7.113 -5.065 -0.223 1.00 92.75 551 ASP A O 1
ATOM 3824 N N . ASN A 1 552 ? -5.264 -4.386 0.842 1.00 91.06 552 ASN A N 1
ATOM 3825 C CA . ASN A 1 552 ? -5.940 -3.300 1.549 1.00 91.06 552 ASN A CA 1
ATOM 3826 C C . ASN A 1 552 ? -6.108 -2.070 0.639 1.00 91.06 552 ASN A C 1
ATOM 3828 O O . ASN A 1 552 ? -5.331 -1.849 -0.295 1.00 91.06 552 ASN A O 1
ATOM 3832 N N . GLU A 1 553 ? -7.151 -1.272 0.885 1.00 87.75 553 GLU A N 1
ATOM 3833 C CA . GLU A 1 553 ? -7.510 -0.159 -0.011 1.00 87.75 553 GLU A CA 1
ATOM 3834 C C . GLU A 1 553 ? -6.443 0.952 -0.031 1.00 87.75 553 GLU A C 1
ATOM 3836 O O . GLU A 1 553 ? -6.197 1.560 -1.075 1.00 87.75 553 GLU A O 1
ATOM 3841 N N . HIS A 1 554 ? -5.770 1.155 1.102 1.00 86.19 554 HIS A N 1
ATOM 3842 C CA . HIS A 1 554 ? -4.763 2.192 1.348 1.00 86.19 554 HIS A CA 1
ATOM 3843 C C . HIS A 1 554 ? -3.383 1.590 1.675 1.00 86.19 554 HIS A C 1
ATOM 3845 O O . HIS A 1 554 ? -3.141 0.421 1.362 1.00 86.19 554 HIS A O 1
ATOM 3851 N N . GLU A 1 555 ? -2.462 2.384 2.241 1.00 88.12 555 GLU A N 1
ATOM 3852 C CA . GLU A 1 555 ? -1.149 1.931 2.722 1.00 88.12 555 GLU A CA 1
ATOM 3853 C C . GLU A 1 555 ? -1.269 0.614 3.503 1.00 88.12 555 GLU A C 1
ATOM 3855 O O . GLU A 1 555 ? -2.190 0.431 4.306 1.00 88.12 555 GLU A O 1
ATOM 3860 N N . GLY A 1 556 ? -0.314 -0.297 3.297 1.00 92.38 556 GLY A N 1
ATOM 3861 C CA . GLY A 1 556 ? -0.278 -1.550 4.049 1.00 92.38 556 GLY A CA 1
ATOM 3862 C C . GLY A 1 556 ? 0.036 -1.286 5.521 1.00 92.38 556 GLY A C 1
ATOM 3863 O O . GLY A 1 556 ? -0.787 -1.532 6.403 1.00 92.38 556 GLY A O 1
ATOM 3864 N N . ILE A 1 557 ? 1.231 -0.758 5.779 1.00 95.00 557 ILE A N 1
ATOM 3865 C CA . ILE A 1 557 ? 1.764 -0.532 7.124 1.00 95.00 557 ILE A CA 1
ATOM 3866 C C . ILE A 1 557 ? 2.269 0.899 7.234 1.00 95.00 557 ILE A C 1
ATOM 3868 O O . ILE A 1 557 ? 3.057 1.342 6.397 1.00 95.00 557 ILE A O 1
ATOM 3872 N N . VAL A 1 558 ? 1.874 1.596 8.296 1.00 94.06 558 VAL A N 1
ATOM 3873 C CA . VAL A 1 558 ? 2.339 2.954 8.579 1.00 94.06 558 VAL A CA 1
ATOM 3874 C C . VAL A 1 558 ? 2.842 3.061 10.017 1.00 94.06 558 VAL A C 1
ATOM 3876 O O . VAL A 1 558 ? 2.149 2.685 10.962 1.00 94.06 558 VAL A O 1
ATOM 3879 N N . CYS A 1 559 ? 4.057 3.587 10.173 1.00 95.00 559 CYS A N 1
ATOM 3880 C CA . CYS A 1 559 ? 4.720 3.807 11.458 1.00 95.00 559 CYS A CA 1
ATOM 3881 C C . CYS A 1 559 ? 5.028 5.301 11.629 1.00 95.00 559 CYS A C 1
ATOM 3883 O O . CYS A 1 559 ? 5.601 5.906 10.719 1.00 95.00 559 CYS A O 1
ATOM 3885 N N . HIS A 1 560 ? 4.690 5.871 12.787 1.00 89.69 560 HIS A N 1
ATOM 3886 C CA . HIS A 1 560 ? 4.863 7.298 13.092 1.00 89.69 560 HIS A CA 1
ATOM 3887 C C . HIS A 1 560 ? 5.635 7.532 14.394 1.00 89.69 560 HIS A C 1
ATOM 3889 O O . HIS A 1 560 ? 5.680 6.656 15.255 1.00 89.69 560 HIS A O 1
ATOM 3895 N N . ALA A 1 561 ? 6.182 8.741 14.555 1.00 91.12 561 ALA A N 1
ATOM 3896 C CA . ALA A 1 561 ? 6.555 9.327 15.846 1.00 91.12 561 ALA A CA 1
ATOM 3897 C C . ALA A 1 561 ? 7.364 8.387 16.766 1.00 91.12 561 ALA A C 1
ATOM 3899 O O . ALA A 1 561 ? 6.951 8.074 17.880 1.00 91.12 561 ALA A O 1
ATOM 3900 N N . GLY A 1 562 ? 8.507 7.894 16.281 1.00 92.50 562 GLY A N 1
ATOM 3901 C CA . GLY A 1 562 ? 9.400 7.032 17.070 1.00 92.50 562 GLY A CA 1
ATOM 3902 C C . GLY A 1 562 ? 8.979 5.561 17.190 1.00 92.50 562 GLY A C 1
ATOM 3903 O O . GLY A 1 562 ? 9.701 4.785 17.813 1.00 92.50 562 GLY A O 1
ATOM 3904 N N . ALA A 1 563 ? 7.867 5.144 16.569 1.00 96.62 563 ALA A N 1
ATOM 3905 C CA . ALA A 1 563 ? 7.451 3.741 16.545 1.00 96.62 563 ALA A CA 1
ATOM 3906 C C . ALA A 1 563 ? 8.577 2.818 16.041 1.00 96.62 563 ALA A C 1
ATOM 3908 O O . ALA A 1 563 ? 9.187 3.076 15.001 1.00 96.62 563 ALA A O 1
ATOM 3909 N N . ASN A 1 564 ? 8.812 1.714 16.751 1.00 97.56 564 ASN A N 1
ATOM 3910 C CA . ASN A 1 564 ? 9.875 0.739 16.504 1.00 97.56 564 ASN A CA 1
ATOM 3911 C C . ASN A 1 564 ? 9.343 -0.699 16.337 1.00 97.56 564 ASN A C 1
ATOM 3913 O O . ASN A 1 564 ? 9.721 -1.596 17.099 1.00 97.56 564 ASN A O 1
ATOM 3917 N N . PRO A 1 565 ? 8.428 -0.957 15.387 1.00 98.31 565 PRO A N 1
ATOM 3918 C CA . PRO A 1 565 ? 7.911 -2.300 15.189 1.00 98.31 565 PRO A CA 1
ATOM 3919 C C . PRO A 1 565 ? 8.930 -3.205 14.485 1.00 98.31 565 PRO A C 1
ATOM 3921 O O . PRO A 1 565 ? 9.718 -2.762 13.645 1.00 98.31 565 PRO A O 1
ATOM 3924 N N . THR A 1 566 ? 8.871 -4.505 14.781 1.00 98.62 566 THR A N 1
ATOM 3925 C CA . THR A 1 566 ? 9.686 -5.531 14.108 1.00 98.62 566 THR A CA 1
ATOM 3926 C C . THR A 1 566 ? 8.802 -6.500 13.331 1.00 98.62 566 THR A C 1
ATOM 3928 O O . THR A 1 566 ? 7.915 -7.126 13.909 1.00 98.62 566 THR A O 1
ATOM 3931 N N . PHE A 1 567 ? 9.090 -6.692 12.045 1.00 98.69 567 PHE A N 1
ATOM 3932 C CA . PHE A 1 567 ? 8.412 -7.643 11.165 1.00 98.69 567 PHE A CA 1
ATOM 3933 C C . PHE A 1 567 ? 9.375 -8.755 10.751 1.00 98.69 567 PHE A C 1
ATOM 3935 O O . PHE A 1 567 ? 10.453 -8.478 10.228 1.00 98.69 567 PHE A O 1
ATOM 3942 N N . ARG A 1 568 ? 8.986 -10.013 10.979 1.00 98.69 568 ARG A N 1
ATOM 3943 C CA . ARG A 1 568 ? 9.771 -11.212 10.658 1.00 98.69 568 ARG A CA 1
ATOM 3944 C C . ARG A 1 568 ? 8.989 -12.149 9.757 1.00 98.69 568 ARG A C 1
ATOM 3946 O O . ARG A 1 568 ? 7.902 -12.592 10.136 1.00 98.69 568 ARG A O 1
ATOM 3953 N N . GLY A 1 569 ? 9.524 -12.466 8.581 1.00 98.19 569 GLY A N 1
ATOM 3954 C CA . GLY A 1 569 ? 8.887 -13.410 7.658 1.00 98.19 569 GLY A CA 1
ATOM 3955 C C . GLY A 1 569 ? 7.482 -12.986 7.219 1.00 98.19 569 GLY A C 1
ATOM 3956 O O . GLY A 1 569 ? 6.629 -13.845 7.021 1.00 98.19 569 GLY A O 1
ATOM 3957 N N . CYS A 1 570 ? 7.200 -11.680 7.180 1.00 98.69 570 CYS A N 1
ATOM 3958 C CA . CYS A 1 570 ? 5.869 -11.160 6.874 1.00 98.69 570 CYS A CA 1
ATOM 3959 C C . CYS A 1 570 ? 5.688 -10.906 5.372 1.00 98.69 570 CYS A C 1
ATOM 3961 O O . CYS A 1 570 ? 6.644 -10.583 4.666 1.00 98.69 570 CYS A O 1
ATOM 3963 N N . GLU A 1 571 ? 4.449 -11.008 4.899 1.00 98.50 571 GLU A N 1
ATOM 3964 C CA . GLU A 1 571 ? 4.055 -10.720 3.517 1.00 98.50 571 GLU A CA 1
ATOM 3965 C C . GLU A 1 571 ? 3.245 -9.418 3.461 1.00 98.50 571 GLU A C 1
ATOM 3967 O O . GLU A 1 571 ? 2.245 -9.277 4.157 1.00 98.50 571 GLU A O 1
ATOM 3972 N N . ILE A 1 572 ? 3.661 -8.454 2.642 1.00 98.12 572 ILE A N 1
ATOM 3973 C CA . ILE A 1 572 ? 2.991 -7.164 2.460 1.00 98.12 572 ILE A CA 1
ATOM 3974 C C . ILE A 1 572 ? 2.739 -6.977 0.965 1.00 98.12 572 ILE A C 1
ATOM 3976 O O . ILE A 1 572 ? 3.650 -6.603 0.221 1.00 98.12 572 ILE A O 1
ATOM 3980 N N . SER A 1 573 ? 1.518 -7.264 0.505 1.00 96.12 573 SER A N 1
ATOM 3981 C CA . SER A 1 573 ? 1.247 -7.343 -0.932 1.00 96.12 573 SER A CA 1
ATOM 3982 C C . SER A 1 573 ? -0.111 -6.815 -1.387 1.00 96.12 573 SER A C 1
ATOM 3984 O O . SER A 1 573 ? -1.100 -6.891 -0.663 1.00 96.12 573 SER A O 1
ATOM 3986 N N . GLY A 1 574 ? -0.162 -6.261 -2.603 1.00 91.44 574 GLY A N 1
ATOM 3987 C CA . GLY A 1 574 ? -1.412 -5.849 -3.252 1.00 91.44 574 GLY A CA 1
ATOM 3988 C C . GLY A 1 574 ? -2.119 -4.655 -2.601 1.00 91.44 574 GLY A C 1
ATOM 3989 O O . GLY A 1 574 ? -3.305 -4.441 -2.851 1.00 91.44 574 GLY A O 1
ATOM 3990 N N . ASN A 1 575 ? -1.434 -3.890 -1.744 1.00 90.81 575 ASN A N 1
ATOM 3991 C CA . ASN A 1 575 ? -2.026 -2.755 -1.032 1.00 90.81 575 ASN A CA 1
ATOM 3992 C C . ASN A 1 575 ? -2.086 -1.489 -1.913 1.00 90.81 575 ASN A C 1
ATOM 3994 O O . ASN A 1 575 ? -1.492 -1.439 -2.997 1.00 90.81 575 ASN A O 1
ATOM 3998 N N . ALA A 1 576 ? -2.786 -0.459 -1.421 1.00 82.88 576 ALA A N 1
ATOM 3999 C CA . ALA A 1 576 ? -3.032 0.823 -2.091 1.00 82.88 576 ALA A CA 1
ATOM 4000 C C . ALA A 1 576 ? -3.920 0.739 -3.352 1.00 82.88 576 ALA A C 1
ATOM 4002 O O . ALA A 1 576 ? -3.645 1.375 -4.368 1.00 82.88 576 ALA A O 1
ATOM 4003 N N . ARG A 1 577 ? -5.009 -0.042 -3.297 1.00 73.81 577 ARG A N 1
ATOM 4004 C CA . ARG A 1 577 ? -5.921 -0.282 -4.438 1.00 73.81 577 ARG A CA 1
ATOM 4005 C C . ARG A 1 577 ? -6.761 0.922 -4.881 1.00 73.81 577 ARG A C 1
ATOM 4007 O O . ARG A 1 577 ? -7.303 0.889 -5.988 1.00 73.81 577 ARG A O 1
ATOM 4014 N N . ALA A 1 578 ? -6.881 1.971 -4.069 1.00 67.88 578 ALA A N 1
ATOM 4015 C CA . ALA A 1 578 ? -7.622 3.174 -4.447 1.00 67.88 578 ALA A CA 1
ATOM 4016 C C . ALA A 1 578 ? -6.896 4.001 -5.533 1.00 67.88 578 ALA A C 1
ATOM 4018 O O . ALA A 1 578 ? -5.700 4.271 -5.445 1.00 67.88 578 ALA A O 1
ATOM 4019 N N . LEU A 1 579 ? -7.653 4.495 -6.524 1.00 52.72 579 LEU A N 1
ATOM 4020 C CA . LEU A 1 579 ? -7.202 5.224 -7.733 1.00 52.72 579 LEU A CA 1
ATOM 4021 C C . LEU A 1 579 ? -6.420 6.546 -7.498 1.00 52.72 579 LEU A C 1
ATOM 4023 O O . LEU A 1 579 ? -6.092 7.240 -8.460 1.00 52.72 579 LEU A O 1
ATOM 4027 N N . HIS A 1 580 ? -6.105 6.916 -6.252 1.00 51.44 580 HIS A N 1
ATOM 4028 C CA . HIS A 1 580 ? -5.487 8.201 -5.892 1.00 51.44 580 HIS A CA 1
ATOM 4029 C C . HIS A 1 580 ? -4.252 8.104 -4.978 1.00 51.44 580 HIS A C 1
ATOM 4031 O O . HIS A 1 580 ? -3.795 9.127 -4.468 1.00 51.44 580 HIS A O 1
ATOM 4037 N N . ALA A 1 581 ? -3.695 6.913 -4.766 1.00 49.84 581 ALA A N 1
ATOM 4038 C CA . ALA A 1 581 ? -2.679 6.686 -3.745 1.00 49.84 581 ALA A CA 1
ATOM 4039 C C . ALA A 1 581 ? -1.264 6.465 -4.321 1.00 49.84 581 ALA A C 1
ATOM 4041 O O . ALA A 1 581 ? -0.971 5.442 -4.928 1.00 49.84 581 ALA A O 1
ATOM 4042 N N . VAL A 1 582 ? -0.344 7.395 -4.036 1.00 59.75 582 VAL A N 1
ATOM 4043 C CA . VAL A 1 582 ? 1.124 7.169 -4.007 1.00 59.75 582 VAL A CA 1
ATOM 4044 C C . VAL A 1 582 ? 1.526 6.493 -2.682 1.00 59.75 582 VAL A C 1
ATOM 4046 O O . VAL A 1 582 ? 2.515 6.846 -2.043 1.00 59.75 582 VAL A O 1
ATOM 4049 N N . SER A 1 583 ? 0.707 5.547 -2.231 1.00 79.56 583 SER A N 1
ATOM 4050 C CA . SER A 1 583 ? 0.778 4.951 -0.898 1.00 79.56 583 SER A CA 1
ATOM 4051 C C . SER A 1 583 ? 1.701 3.739 -0.897 1.00 79.56 583 SER A C 1
ATOM 4053 O O . SER A 1 583 ? 1.665 2.919 -1.813 1.00 79.56 583 SER A O 1
ATOM 4055 N N . ALA A 1 584 ? 2.550 3.637 0.123 1.00 89.56 584 ALA A N 1
ATOM 4056 C CA . ALA A 1 584 ? 3.554 2.586 0.199 1.00 89.56 584 ALA A CA 1
ATOM 4057 C C . ALA A 1 584 ? 2.987 1.264 0.740 1.00 89.56 584 ALA A C 1
ATOM 4059 O O . ALA A 1 584 ? 1.993 1.247 1.473 1.00 89.56 584 ALA A O 1
ATOM 4060 N N . GLY A 1 585 ? 3.673 0.159 0.440 1.00 93.81 585 GLY A N 1
ATOM 4061 C CA . GLY A 1 585 ? 3.474 -1.100 1.160 1.00 93.81 585 GLY A CA 1
ATOM 4062 C C . GLY A 1 585 ? 3.815 -0.937 2.645 1.00 93.81 585 GLY A C 1
ATOM 4063 O O . GLY A 1 585 ? 2.985 -1.223 3.508 1.00 93.81 585 GLY A O 1
ATOM 4064 N N . VAL A 1 586 ? 5.007 -0.405 2.934 1.00 96.75 586 VAL A N 1
ATOM 4065 C CA . VAL A 1 586 ? 5.463 -0.062 4.291 1.00 96.75 586 VAL A CA 1
ATOM 4066 C C . VAL A 1 586 ? 5.987 1.370 4.324 1.00 96.75 586 VAL A C 1
ATOM 4068 O O . VAL A 1 586 ? 6.829 1.746 3.508 1.00 96.75 586 VAL A O 1
ATOM 4071 N N . ALA A 1 587 ? 5.525 2.158 5.290 1.00 95.31 587 ALA A N 1
ATOM 4072 C CA . ALA A 1 587 ? 5.933 3.541 5.470 1.00 95.31 587 ALA A CA 1
ATOM 4073 C C . ALA A 1 587 ? 6.475 3.824 6.879 1.00 95.31 587 ALA A C 1
ATOM 4075 O O . ALA A 1 587 ? 5.862 3.442 7.879 1.00 95.31 587 ALA A O 1
ATOM 4076 N N . ALA A 1 588 ? 7.605 4.530 6.941 1.00 96.56 588 ALA A N 1
ATOM 4077 C CA . ALA A 1 588 ? 8.195 5.069 8.164 1.00 96.56 588 ALA A CA 1
ATOM 4078 C C . ALA A 1 588 ? 8.254 6.599 8.097 1.00 96.56 588 ALA A C 1
ATOM 4080 O O . ALA A 1 588 ? 8.923 7.163 7.223 1.00 96.56 588 ALA A O 1
ATOM 4081 N N . TYR A 1 589 ? 7.576 7.249 9.040 1.00 93.12 589 TYR A N 1
ATOM 4082 C CA . TYR A 1 589 ? 7.457 8.699 9.135 1.00 93.12 589 TYR A CA 1
ATOM 4083 C C . TYR A 1 589 ? 7.856 9.211 10.520 1.00 93.12 589 TYR A C 1
ATOM 4085 O O . TYR A 1 589 ? 7.819 8.471 11.502 1.00 93.12 589 TYR A O 1
ATOM 4093 N N . GLU A 1 590 ? 8.208 10.495 10.596 1.00 92.44 590 GLU A N 1
ATOM 4094 C CA . GLU A 1 590 ? 8.347 11.254 11.850 1.00 92.44 590 GLU A CA 1
ATOM 4095 C C . GLU A 1 590 ? 9.264 10.559 12.874 1.00 92.44 590 GLU A C 1
ATOM 4097 O O . GLU A 1 590 ? 8.908 10.358 14.033 1.00 92.44 590 GLU A O 1
ATOM 4102 N N . GLY A 1 591 ? 10.450 10.127 12.440 1.00 94.06 591 GLY A N 1
ATOM 4103 C CA . GLY A 1 591 ? 11.416 9.459 13.319 1.00 94.06 591 GLY A CA 1
ATOM 4104 C C . GLY A 1 591 ? 11.106 7.998 13.669 1.00 94.06 591 GLY A C 1
ATOM 4105 O O . GLY A 1 591 ? 11.823 7.426 14.487 1.00 94.06 591 GLY A O 1
ATOM 4106 N N . ALA A 1 592 ? 10.080 7.375 13.076 1.00 97.06 592 ALA A N 1
ATOM 4107 C CA . ALA A 1 592 ? 9.837 5.938 13.228 1.00 97.06 592 ALA A CA 1
ATOM 4108 C C . ALA A 1 592 ? 11.050 5.109 12.767 1.00 97.06 592 ALA A C 1
ATOM 4110 O O . ALA A 1 592 ? 11.728 5.480 11.809 1.00 97.06 592 ALA A O 1
ATOM 4111 N N . VAL A 1 593 ? 11.300 3.984 13.438 1.00 97.94 593 VAL A N 1
ATOM 4112 C CA . VAL A 1 593 ? 12.486 3.119 13.288 1.00 97.94 593 VAL A CA 1
ATOM 4113 C C . VAL A 1 593 ? 12.144 1.640 12.973 1.00 97.94 593 VAL A C 1
ATOM 4115 O O . VAL A 1 593 ? 12.741 0.750 13.574 1.00 97.94 593 VAL A O 1
ATOM 4118 N N . PRO A 1 594 ? 11.193 1.309 12.072 1.00 98.12 594 PRO A N 1
ATOM 4119 C CA . PRO A 1 594 ? 10.799 -0.082 11.827 1.00 98.12 594 PRO A CA 1
ATOM 4120 C C . PRO A 1 594 ? 11.938 -0.988 11.325 1.00 98.12 594 PRO A C 1
ATOM 4122 O O . PRO A 1 594 ? 12.835 -0.570 10.580 1.00 98.12 594 PRO A O 1
ATOM 4125 N N . VAL A 1 595 ? 11.839 -2.272 11.678 1.00 98.62 595 VAL A N 1
ATOM 4126 C CA . VAL A 1 595 ? 12.757 -3.338 11.248 1.00 98.62 595 VAL A CA 1
ATOM 4127 C C . VAL A 1 595 ? 12.003 -4.390 10.436 1.00 98.62 595 VAL A C 1
ATOM 4129 O O . VAL A 1 595 ? 11.029 -4.967 10.918 1.00 98.62 595 VAL A O 1
ATOM 4132 N N . LEU A 1 596 ? 12.477 -4.662 9.219 1.00 98.75 596 LEU A N 1
ATOM 4133 C CA . LEU A 1 596 ? 11.986 -5.719 8.333 1.00 98.75 596 LEU A CA 1
ATOM 4134 C C . LEU A 1 596 ? 13.060 -6.802 8.182 1.00 98.75 596 LEU A C 1
ATOM 4136 O O . LEU A 1 596 ? 14.180 -6.511 7.762 1.00 98.75 596 LEU A O 1
ATOM 4140 N N . ASP A 1 597 ? 12.710 -8.041 8.507 1.00 98.62 597 ASP A N 1
ATOM 4141 C CA . ASP A 1 597 ? 13.610 -9.197 8.482 1.00 98.62 597 ASP A CA 1
ATOM 4142 C C . ASP A 1 597 ? 12.930 -10.380 7.777 1.00 98.62 597 ASP A C 1
ATOM 4144 O O . ASP A 1 597 ? 11.832 -10.797 8.160 1.00 98.62 597 ASP A O 1
ATOM 4148 N N . GLY A 1 598 ? 13.514 -10.889 6.692 1.00 98.31 598 GLY A N 1
ATOM 4149 C CA . GLY A 1 598 ? 12.942 -12.013 5.939 1.00 98.31 598 GLY A CA 1
ATOM 4150 C C . GLY A 1 598 ? 11.577 -11.733 5.291 1.00 98.31 598 GLY A C 1
ATOM 4151 O O . GLY A 1 598 ? 10.819 -12.665 5.033 1.00 98.31 598 GLY A O 1
ATOM 4152 N N . CYS A 1 599 ? 11.197 -10.466 5.103 1.00 98.75 599 CYS A N 1
ATOM 4153 C CA . CYS A 1 599 ? 9.860 -10.080 4.642 1.00 98.75 599 CYS A CA 1
ATOM 4154 C C . CYS A 1 599 ? 9.757 -10.014 3.111 1.00 98.75 599 CYS A C 1
ATOM 4156 O O . CYS A 1 599 ? 10.718 -9.683 2.416 1.00 98.75 599 CYS A O 1
ATOM 4158 N N . THR A 1 600 ? 8.559 -10.267 2.581 1.00 98.69 600 THR A N 1
ATOM 4159 C CA . THR A 1 600 ? 8.226 -10.067 1.163 1.00 98.69 600 THR A CA 1
ATOM 4160 C C . THR A 1 600 ? 7.302 -8.863 1.016 1.00 98.69 600 THR A C 1
ATOM 4162 O O . THR A 1 600 ? 6.221 -8.843 1.594 1.00 98.69 600 THR A O 1
ATOM 4165 N N . ILE A 1 601 ? 7.715 -7.866 0.235 1.00 98.44 601 ILE A N 1
ATOM 4166 C CA . ILE A 1 601 ? 6.962 -6.645 -0.060 1.00 98.44 601 ILE A CA 1
ATOM 4167 C C . ILE A 1 601 ? 6.734 -6.591 -1.568 1.00 98.44 601 ILE A C 1
ATOM 4169 O O . ILE A 1 601 ? 7.655 -6.259 -2.321 1.00 98.44 601 ILE A O 1
ATOM 4173 N N . ALA A 1 602 ? 5.533 -6.954 -2.019 1.00 96.38 602 ALA A N 1
ATOM 4174 C CA . ALA A 1 602 ? 5.314 -7.237 -3.431 1.00 96.38 602 ALA A CA 1
ATOM 4175 C C . ALA A 1 602 ? 4.015 -6.702 -4.020 1.00 96.38 602 ALA A C 1
ATOM 4177 O O . ALA A 1 602 ? 2.995 -6.652 -3.346 1.00 96.38 602 ALA A O 1
ATOM 4178 N N . ASP A 1 603 ? 4.027 -6.369 -5.309 1.00 93.62 603 ASP A N 1
ATOM 4179 C CA . ASP A 1 603 ? 2.805 -6.098 -6.080 1.00 93.62 603 ASP A CA 1
ATOM 4180 C C . ASP A 1 603 ? 1.934 -4.951 -5.499 1.00 93.62 603 ASP A C 1
ATOM 4182 O O . ASP A 1 603 ? 0.728 -4.886 -5.735 1.00 93.62 603 ASP A O 1
ATOM 4186 N N . ASN A 1 604 ? 2.527 -4.033 -4.721 1.00 92.56 604 ASN A N 1
ATOM 4187 C CA . ASN A 1 604 ? 1.831 -2.847 -4.213 1.00 92.56 604 ASN A CA 1
ATOM 4188 C C . ASN A 1 604 ? 1.728 -1.779 -5.318 1.00 92.56 604 ASN A C 1
ATOM 4190 O O . ASN A 1 604 ? 2.619 -1.650 -6.161 1.00 92.56 604 ASN A O 1
ATOM 4194 N N . LEU A 1 605 ? 0.647 -0.993 -5.311 1.00 90.38 605 LEU A N 1
ATOM 4195 C CA . LEU A 1 605 ? 0.377 0.009 -6.355 1.00 90.38 605 LEU A CA 1
ATOM 4196 C C . LEU A 1 605 ? 1.232 1.283 -6.250 1.00 90.38 605 LEU A C 1
ATOM 4198 O O . LEU A 1 605 ? 1.370 2.007 -7.236 1.00 90.38 605 LEU A O 1
ATOM 4202 N N . GLY A 1 606 ? 1.828 1.547 -5.088 1.00 89.25 606 GLY A N 1
ATOM 4203 C CA . GLY A 1 606 ? 2.823 2.599 -4.890 1.00 89.25 606 GLY A CA 1
ATOM 4204 C C . GLY A 1 606 ? 4.231 2.038 -4.663 1.00 89.25 606 GLY A C 1
ATOM 4205 O O . GLY A 1 606 ? 4.552 0.946 -5.143 1.00 89.25 606 GLY A O 1
ATOM 4206 N N . PRO A 1 607 ? 5.108 2.785 -3.967 1.00 93.25 607 PRO A N 1
ATOM 4207 C CA . PRO A 1 607 ? 6.410 2.275 -3.558 1.00 93.25 607 PRO A CA 1
ATOM 4208 C C . PRO A 1 607 ? 6.298 1.032 -2.668 1.00 93.25 607 PRO A C 1
ATOM 4210 O O . PRO A 1 607 ? 5.353 0.905 -1.888 1.00 93.25 607 PRO A O 1
ATOM 4213 N N . GLY A 1 608 ? 7.280 0.132 -2.734 1.00 95.56 608 GLY A N 1
ATOM 4214 C CA . GLY A 1 608 ? 7.348 -0.994 -1.799 1.00 95.56 608 GLY A CA 1
ATOM 4215 C C . GLY A 1 608 ? 7.557 -0.488 -0.370 1.00 95.56 608 GLY A C 1
ATOM 4216 O O . GLY A 1 608 ? 6.739 -0.724 0.520 1.00 95.56 608 GLY A O 1
ATOM 4217 N N . VAL A 1 609 ? 8.626 0.284 -0.187 1.00 97.19 609 VAL A N 1
ATOM 4218 C CA . VAL A 1 609 ? 9.002 0.926 1.072 1.00 97.19 609 VAL A CA 1
ATOM 4219 C C . VAL A 1 609 ? 9.175 2.427 0.872 1.00 97.19 609 VAL A C 1
ATOM 4221 O O . VAL A 1 609 ? 9.842 2.859 -0.070 1.00 97.19 609 VAL A O 1
ATOM 4224 N N . THR A 1 610 ? 8.653 3.209 1.816 1.00 96.38 610 THR A N 1
ATOM 4225 C CA . THR A 1 610 ? 8.894 4.651 1.917 1.00 96.38 610 THR A CA 1
ATOM 4226 C C . THR A 1 610 ? 9.427 5.017 3.298 1.00 96.38 610 THR A C 1
ATOM 4228 O O . THR A 1 610 ? 8.854 4.648 4.320 1.00 96.38 610 THR A O 1
ATOM 4231 N N . VAL A 1 611 ? 10.498 5.804 3.325 1.00 96.88 611 VAL A N 1
ATOM 4232 C CA . VAL A 1 611 ? 11.061 6.403 4.535 1.00 96.88 611 VAL A CA 1
ATOM 4233 C C . VAL A 1 611 ? 11.156 7.909 4.328 1.00 96.88 611 VAL A C 1
ATOM 4235 O O . VAL A 1 611 ? 11.799 8.368 3.378 1.00 96.88 611 VAL A O 1
ATOM 4238 N N . SER A 1 612 ? 10.532 8.693 5.204 1.00 94.38 612 SER A N 1
ATOM 4239 C CA . SER A 1 612 ? 10.659 10.150 5.152 1.00 94.38 612 SER A CA 1
ATOM 4240 C C . SER A 1 612 ? 10.467 10.829 6.501 1.00 94.38 612 SER A C 1
ATOM 4242 O O . SER A 1 612 ? 10.093 10.177 7.469 1.00 94.38 612 SER A O 1
ATOM 4244 N N . GLN A 1 613 ? 10.683 12.148 6.551 1.00 91.00 613 GLN A N 1
ATOM 4245 C CA . GLN A 1 613 ? 10.481 12.967 7.758 1.00 91.00 613 GLN A CA 1
ATOM 4246 C C . GLN A 1 613 ? 11.286 12.421 8.949 1.00 91.00 613 GLN A C 1
ATOM 4248 O O . GLN A 1 613 ? 10.726 12.059 9.979 1.00 91.00 613 GLN A O 1
ATOM 4253 N N . ASP A 1 614 ? 12.600 12.277 8.765 1.00 93.69 614 ASP A N 1
ATOM 4254 C CA . ASP A 1 614 ? 13.543 11.733 9.750 1.00 93.69 614 ASP A CA 1
ATOM 4255 C C . ASP A 1 614 ? 13.306 10.263 10.142 1.00 93.69 614 ASP A C 1
ATOM 4257 O O . ASP A 1 614 ? 13.971 9.744 11.042 1.00 93.69 614 ASP A O 1
ATOM 4261 N N . GLY A 1 615 ? 12.403 9.565 9.444 1.00 96.50 615 GLY A N 1
ATOM 4262 C CA . GLY A 1 615 ? 12.225 8.124 9.568 1.00 96.50 615 GLY A CA 1
ATOM 4263 C C . GLY A 1 615 ? 13.521 7.357 9.287 1.00 96.50 615 GLY A C 1
ATOM 4264 O O . GLY A 1 615 ? 14.375 7.776 8.495 1.00 96.50 615 GLY A O 1
ATOM 4265 N N . ARG A 1 616 ? 13.657 6.208 9.943 1.00 97.44 616 ARG A N 1
ATOM 4266 C CA . ARG A 1 616 ? 14.788 5.292 9.827 1.00 97.44 616 ARG A CA 1
ATOM 4267 C C . ARG A 1 616 ? 14.254 3.887 9.588 1.00 97.44 616 ARG A C 1
ATOM 4269 O O . ARG A 1 616 ? 13.293 3.485 10.223 1.00 97.44 616 ARG A O 1
ATOM 4276 N N . MET A 1 617 ? 14.851 3.106 8.700 1.00 97.88 617 MET A N 1
ATOM 4277 C CA . MET A 1 617 ? 14.411 1.718 8.513 1.00 97.88 617 MET A CA 1
ATOM 4278 C C . MET A 1 617 ? 15.590 0.783 8.303 1.00 97.88 617 MET A C 1
ATOM 4280 O O . MET A 1 617 ? 16.524 1.108 7.567 1.00 97.88 617 MET A O 1
ATOM 4284 N N . THR A 1 618 ? 15.521 -0.393 8.928 1.00 98.56 618 THR A N 1
ATOM 4285 C CA . THR A 1 618 ? 16.449 -1.497 8.659 1.00 98.56 618 THR A CA 1
ATOM 4286 C C . THR A 1 618 ? 15.712 -2.611 7.933 1.00 98.56 618 THR A C 1
ATOM 4288 O O . THR A 1 618 ? 14.683 -3.080 8.407 1.00 98.56 618 THR A O 1
ATOM 4291 N N . ILE A 1 619 ? 16.248 -3.037 6.795 1.00 98.75 619 ILE A N 1
ATOM 4292 C CA . ILE A 1 619 ? 15.698 -4.090 5.941 1.00 98.75 619 ILE A CA 1
ATOM 4293 C C . ILE A 1 619 ? 16.783 -5.149 5.766 1.00 98.75 619 ILE A C 1
ATOM 4295 O O . ILE A 1 619 ? 17.892 -4.824 5.347 1.00 98.75 619 ILE A O 1
ATOM 4299 N N . THR A 1 620 ? 16.511 -6.400 6.124 1.00 98.75 620 THR A N 1
ATOM 4300 C CA . THR A 1 620 ? 17.477 -7.507 6.038 1.00 98.75 620 THR A CA 1
ATOM 4301 C C . THR A 1 620 ? 16.807 -8.753 5.468 1.00 98.75 620 THR A C 1
ATOM 4303 O O . THR A 1 620 ? 15.667 -9.050 5.815 1.00 98.75 620 THR A O 1
ATOM 4306 N N . ASP A 1 621 ? 17.488 -9.446 4.553 1.00 98.38 621 ASP A N 1
ATOM 4307 C CA . ASP A 1 621 ? 17.027 -10.703 3.942 1.00 98.38 621 ASP A CA 1
ATOM 4308 C C . ASP A 1 621 ? 15.612 -10.617 3.319 1.00 98.38 621 ASP A C 1
ATOM 4310 O O . ASP A 1 621 ? 14.857 -11.587 3.294 1.00 98.38 621 ASP A O 1
ATOM 4314 N N . CYS A 1 622 ? 15.219 -9.438 2.822 1.00 98.75 622 CYS A N 1
ATOM 4315 C CA . CYS A 1 622 ? 13.877 -9.181 2.297 1.00 98.75 622 CYS A CA 1
ATOM 4316 C C . CYS A 1 622 ? 13.803 -9.286 0.764 1.00 98.75 622 CYS A C 1
ATOM 4318 O O . CYS A 1 622 ? 14.780 -9.061 0.044 1.00 98.75 622 CYS A O 1
ATOM 4320 N N . ALA A 1 623 ? 12.598 -9.541 0.253 1.00 98.38 623 ALA A N 1
ATOM 4321 C CA . ALA A 1 623 ? 12.263 -9.475 -1.167 1.00 98.38 623 ALA A CA 1
ATOM 4322 C C . ALA A 1 623 ? 11.291 -8.314 -1.429 1.00 98.38 623 ALA A C 1
ATOM 4324 O O . ALA A 1 623 ? 10.127 -8.380 -1.050 1.00 98.38 623 ALA A O 1
ATOM 4325 N N . ILE A 1 624 ? 11.755 -7.255 -2.091 1.00 98.44 624 ILE A N 1
ATOM 4326 C CA . ILE A 1 624 ? 10.963 -6.076 -2.467 1.00 98.44 624 ILE A CA 1
ATOM 4327 C C . ILE A 1 624 ? 10.750 -6.109 -3.980 1.00 98.44 624 ILE A C 1
ATOM 4329 O O . ILE A 1 624 ? 11.623 -5.689 -4.747 1.00 98.44 624 ILE A O 1
ATOM 4333 N N . VAL A 1 625 ? 9.628 -6.673 -4.426 1.00 95.44 625 VAL A N 1
ATOM 4334 C CA . VAL A 1 625 ? 9.491 -7.124 -5.818 1.00 95.44 625 VAL A CA 1
ATOM 4335 C C . VAL A 1 625 ? 8.193 -6.701 -6.498 1.00 95.44 625 VAL A C 1
ATOM 4337 O O . VAL A 1 625 ? 7.130 -6.753 -5.898 1.00 95.44 625 VAL A O 1
ATOM 4340 N N . ARG A 1 626 ? 8.251 -6.339 -7.783 1.00 92.88 626 ARG A N 1
ATOM 4341 C CA . ARG A 1 626 ? 7.066 -6.048 -8.622 1.00 92.88 626 ARG A CA 1
ATOM 4342 C C . ARG A 1 626 ? 6.120 -4.966 -8.080 1.00 92.88 626 ARG A C 1
ATOM 4344 O O . ARG A 1 626 ? 4.942 -4.943 -8.420 1.00 92.88 626 ARG A O 1
ATOM 4351 N N . ASN A 1 627 ? 6.609 -4.053 -7.248 1.00 93.19 627 ASN A N 1
ATOM 4352 C CA . ASN A 1 627 ? 5.820 -2.896 -6.839 1.00 93.19 627 ASN A CA 1
ATOM 4353 C C . ASN A 1 627 ? 5.721 -1.921 -8.019 1.00 93.19 627 ASN A C 1
ATOM 4355 O O . ASN A 1 627 ? 6.702 -1.691 -8.730 1.00 93.19 627 ASN A O 1
ATOM 4359 N N . ALA A 1 628 ? 4.544 -1.343 -8.245 1.00 90.75 628 ALA A N 1
ATOM 4360 C CA . ALA A 1 628 ? 4.333 -0.446 -9.378 1.00 90.75 628 ALA A CA 1
ATOM 4361 C C . ALA A 1 628 ? 5.149 0.857 -9.250 1.00 90.75 628 ALA A C 1
ATOM 4363 O O . ALA A 1 628 ? 5.526 1.446 -10.264 1.00 90.75 628 ALA A O 1
ATOM 4364 N N . GLY A 1 629 ? 5.447 1.292 -8.018 1.00 90.88 629 GLY A N 1
ATOM 4365 C CA . GLY A 1 629 ? 6.373 2.385 -7.713 1.00 90.88 629 GLY A CA 1
ATOM 4366 C C . GLY A 1 629 ? 7.811 1.923 -7.448 1.00 90.88 629 GLY A C 1
ATOM 4367 O O . GLY A 1 629 ? 8.193 0.797 -7.748 1.00 90.88 629 GLY A O 1
ATOM 4368 N N . VAL A 1 630 ? 8.627 2.809 -6.870 1.00 94.25 630 VAL A N 1
ATOM 4369 C CA . VAL A 1 630 ? 10.016 2.499 -6.484 1.00 94.25 630 VAL A CA 1
ATOM 4370 C C . VAL A 1 630 ? 10.041 1.418 -5.395 1.00 94.25 630 VAL A C 1
ATOM 4372 O O . VAL A 1 630 ? 9.239 1.464 -4.466 1.00 94.25 630 VAL A O 1
ATOM 4375 N N . GLY A 1 631 ? 10.973 0.469 -5.465 1.00 96.62 631 GLY A N 1
ATOM 4376 C CA . GLY A 1 631 ? 11.147 -0.566 -4.446 1.00 96.62 631 GLY A CA 1
ATOM 4377 C C . GLY A 1 631 ? 11.428 0.035 -3.066 1.00 96.62 631 GLY A C 1
ATOM 4378 O O . GLY A 1 631 ? 10.642 -0.158 -2.142 1.00 96.62 631 GLY A O 1
ATOM 4379 N N . VAL A 1 632 ? 12.510 0.809 -2.942 1.00 97.94 632 VAL A N 1
ATOM 4380 C CA . VAL A 1 632 ? 12.873 1.533 -1.710 1.00 97.94 632 VAL A CA 1
ATOM 4381 C C . VAL A 1 632 ? 13.001 3.027 -1.992 1.00 97.94 632 VAL A C 1
ATOM 4383 O O . VAL A 1 632 ? 13.869 3.447 -2.752 1.00 97.94 632 VAL A O 1
ATOM 4386 N N . SER A 1 633 ? 12.164 3.846 -1.364 1.00 96.44 633 SER A N 1
ATOM 4387 C CA . SER A 1 633 ? 12.188 5.305 -1.489 1.00 96.44 633 SER A CA 1
ATOM 4388 C C . SER A 1 633 ? 12.547 5.955 -0.155 1.00 96.44 633 SER A C 1
ATOM 4390 O O . SER A 1 633 ? 11.848 5.767 0.838 1.00 96.44 633 SER A O 1
ATOM 4392 N N . VAL A 1 634 ? 13.616 6.750 -0.124 1.00 96.88 634 VAL A N 1
ATOM 4393 C CA . VAL A 1 634 ? 14.096 7.449 1.077 1.00 96.88 634 VAL A CA 1
ATOM 4394 C C . VAL A 1 634 ? 14.214 8.939 0.778 1.00 96.88 634 VAL A C 1
ATOM 4396 O O . VAL A 1 634 ? 14.898 9.336 -0.166 1.00 96.88 634 VAL A O 1
ATOM 4399 N N . THR A 1 635 ? 13.542 9.781 1.561 1.00 95.50 635 THR A N 1
ATOM 4400 C CA . THR A 1 635 ? 13.535 11.241 1.374 1.00 95.50 635 THR A CA 1
ATOM 4401 C C . THR A 1 635 ? 13.650 11.954 2.716 1.00 95.50 635 THR A C 1
ATOM 4403 O O . THR A 1 635 ? 12.730 11.868 3.523 1.00 95.50 635 THR A O 1
ATOM 4406 N N . TYR A 1 636 ? 14.755 12.666 2.964 1.00 94.31 636 TYR A N 1
ATOM 4407 C CA . TYR A 1 636 ? 15.048 13.272 4.278 1.00 94.31 636 TYR A CA 1
ATOM 4408 C C . TYR A 1 636 ? 14.966 12.254 5.432 1.00 94.31 636 TYR A C 1
ATOM 4410 O O . TYR A 1 636 ? 14.284 12.478 6.429 1.00 94.31 636 TYR A O 1
ATOM 4418 N N . GLY A 1 637 ? 15.601 11.094 5.262 1.00 94.81 637 GLY A N 1
ATOM 4419 C CA . GLY A 1 637 ? 15.589 10.005 6.239 1.00 94.81 637 GLY A CA 1
ATOM 4420 C C . GLY A 1 637 ? 16.791 9.080 6.077 1.00 94.81 637 GLY A C 1
ATOM 4421 O O . GLY A 1 637 ? 17.704 9.364 5.290 1.00 94.81 637 GLY A O 1
ATOM 4422 N N . GLU A 1 638 ? 16.783 7.969 6.811 1.00 96.69 638 GLU A N 1
ATOM 4423 C CA . GLU A 1 638 ? 17.863 6.982 6.780 1.00 96.69 638 GLU A CA 1
ATOM 4424 C C . GLU A 1 638 ? 17.337 5.574 6.490 1.00 96.69 638 GLU A C 1
ATOM 4426 O O . GLU A 1 638 ? 16.338 5.131 7.049 1.00 96.69 638 GLU A O 1
ATOM 4431 N N . CYS A 1 639 ? 18.013 4.823 5.630 1.00 98.06 639 CYS A N 1
ATOM 4432 C CA . CYS A 1 639 ? 17.638 3.435 5.385 1.00 98.06 639 CYS A CA 1
ATOM 4433 C C . CYS A 1 639 ? 18.876 2.568 5.222 1.00 98.06 639 CYS A C 1
ATOM 4435 O O . CYS A 1 639 ? 19.817 2.930 4.514 1.00 98.06 639 CYS A O 1
ATOM 4437 N N . THR A 1 640 ? 18.869 1.415 5.883 1.00 98.56 640 THR A N 1
ATOM 4438 C CA . THR A 1 640 ? 19.877 0.378 5.688 1.00 98.56 640 THR A CA 1
ATOM 4439 C C . THR A 1 640 ? 19.217 -0.868 5.131 1.00 98.56 640 THR A C 1
ATOM 4441 O O . THR A 1 640 ? 18.320 -1.424 5.759 1.00 98.56 640 THR A O 1
ATOM 4444 N N . VAL A 1 641 ? 19.687 -1.318 3.974 1.00 98.62 641 VAL A N 1
ATOM 4445 C CA . VAL A 1 641 ? 19.205 -2.518 3.294 1.00 98.62 641 VAL A CA 1
ATOM 4446 C C . VAL A 1 641 ? 20.348 -3.523 3.207 1.00 98.62 641 VAL A C 1
ATOM 4448 O O . VAL A 1 641 ? 21.433 -3.182 2.738 1.00 98.62 641 VAL A O 1
ATOM 4451 N N . ARG A 1 642 ? 20.130 -4.755 3.671 1.00 98.50 642 ARG A N 1
ATOM 4452 C CA . ARG A 1 642 ? 21.133 -5.826 3.661 1.00 98.50 642 ARG A CA 1
ATOM 4453 C C . ARG A 1 642 ? 20.599 -7.098 3.032 1.00 98.50 642 ARG A C 1
ATOM 4455 O O . ARG A 1 642 ? 19.457 -7.470 3.298 1.00 98.50 642 ARG A O 1
ATOM 4462 N N . ASN A 1 643 ? 21.424 -7.768 2.228 1.00 97.38 643 ASN A N 1
ATOM 4463 C CA . ASN A 1 643 ? 21.167 -9.113 1.694 1.00 97.38 643 ASN A CA 1
ATOM 4464 C C . ASN A 1 643 ? 19.781 -9.274 1.041 1.00 97.38 643 ASN A C 1
ATOM 4466 O O . ASN A 1 643 ? 19.170 -10.337 1.081 1.00 97.38 643 ASN A O 1
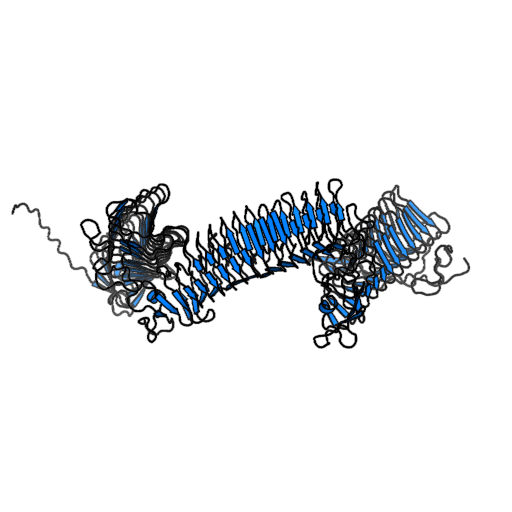ATOM 4470 N N . SER A 1 644 ? 19.243 -8.188 0.487 1.00 98.31 644 SER A N 1
ATOM 4471 C CA . SER A 1 644 ? 17.856 -8.129 0.030 1.00 98.31 644 SER A CA 1
ATOM 4472 C C . SER A 1 644 ? 17.788 -8.061 -1.490 1.00 98.31 644 SER A C 1
ATOM 4474 O O . SER A 1 644 ? 18.683 -7.529 -2.155 1.00 98.31 644 SER A O 1
ATOM 4476 N N . THR A 1 645 ? 16.700 -8.586 -2.047 1.00 97.00 645 THR A N 1
ATOM 4477 C CA . THR A 1 645 ? 16.406 -8.503 -3.481 1.00 97.00 645 THR A CA 1
ATOM 4478 C C . THR A 1 645 ? 15.407 -7.385 -3.733 1.00 97.00 645 THR A C 1
ATOM 4480 O O . THR A 1 645 ? 14.331 -7.373 -3.145 1.00 97.00 645 THR A O 1
ATOM 4483 N N . ILE A 1 646 ? 15.748 -6.462 -4.627 1.00 98.06 646 ILE A N 1
ATOM 4484 C CA . ILE A 1 646 ? 14.905 -5.345 -5.053 1.00 98.06 646 ILE A CA 1
ATOM 4485 C C . ILE A 1 646 ? 14.728 -5.467 -6.564 1.00 98.06 646 ILE A C 1
ATOM 4487 O O . ILE A 1 646 ? 15.631 -5.093 -7.321 1.00 98.06 646 ILE A O 1
ATOM 4491 N N . SER A 1 647 ? 13.612 -6.043 -7.019 1.00 93.00 647 SER A N 1
ATOM 4492 C CA . SER A 1 647 ? 13.476 -6.397 -8.435 1.00 93.00 647 SER A CA 1
ATOM 4493 C C . SER A 1 647 ? 12.107 -6.210 -9.077 1.00 93.00 647 SER A C 1
ATOM 4495 O O . SER A 1 647 ? 11.066 -6.353 -8.447 1.00 93.00 647 SER A O 1
ATOM 4497 N N . GLY A 1 648 ? 12.102 -5.900 -10.375 1.00 85.00 648 GLY A N 1
ATOM 4498 C CA . GLY A 1 648 ? 10.869 -5.752 -11.156 1.00 85.00 648 GLY A CA 1
ATOM 4499 C C . GLY A 1 648 ? 9.979 -4.577 -10.736 1.00 85.00 648 GLY A C 1
ATOM 4500 O O . GLY A 1 648 ? 8.805 -4.566 -11.088 1.00 85.00 648 GLY A O 1
ATOM 4501 N N . ASN A 1 649 ? 10.494 -3.617 -9.964 1.00 92.69 649 ASN A N 1
ATOM 4502 C CA . ASN A 1 649 ? 9.724 -2.468 -9.487 1.00 92.69 649 ASN A CA 1
ATOM 4503 C C . ASN A 1 649 ? 9.733 -1.308 -10.511 1.00 92.69 649 ASN A C 1
ATOM 4505 O O . ASN A 1 649 ? 10.562 -1.282 -11.429 1.00 92.69 649 ASN A O 1
ATOM 4509 N N . GLY A 1 650 ? 8.901 -0.282 -10.293 1.00 88.38 650 GLY A N 1
ATOM 4510 C CA . GLY A 1 650 ? 8.901 1.013 -11.009 1.00 88.38 650 GLY A CA 1
ATOM 4511 C C . GLY A 1 650 ? 10.154 1.894 -10.801 1.00 88.38 650 GLY A C 1
ATOM 4512 O O . GLY A 1 650 ? 10.136 3.096 -11.075 1.00 88.38 650 GLY A O 1
ATOM 4513 N N . GLY A 1 651 ? 11.229 1.296 -10.285 1.00 92.00 651 GLY A N 1
ATOM 4514 C CA . GLY A 1 651 ? 12.526 1.856 -9.905 1.00 92.00 651 GLY A CA 1
ATOM 4515 C C . GLY A 1 651 ? 13.094 1.043 -8.737 1.00 92.00 651 GLY A C 1
ATOM 4516 O O . GLY A 1 651 ? 12.325 0.568 -7.908 1.00 92.00 651 GLY A O 1
ATOM 4517 N N . GLY A 1 652 ? 14.405 0.819 -8.665 1.00 96.25 652 GLY A N 1
ATOM 4518 C CA . GLY A 1 652 ? 14.992 -0.001 -7.600 1.00 96.25 652 GLY A CA 1
ATOM 4519 C C . GLY A 1 652 ? 15.029 0.744 -6.267 1.00 96.25 652 GLY A C 1
ATOM 4520 O O . GLY A 1 652 ? 14.218 0.487 -5.375 1.00 96.25 652 GLY A O 1
ATOM 4521 N N . ILE A 1 653 ? 15.958 1.689 -6.144 1.00 97.38 653 ILE A N 1
ATOM 4522 C CA . ILE A 1 653 ? 16.131 2.528 -4.959 1.00 97.38 653 ILE A CA 1
ATOM 4523 C C . ILE A 1 653 ? 16.173 4.005 -5.352 1.00 97.38 653 ILE A C 1
ATOM 4525 O O . ILE A 1 653 ? 16.898 4.383 -6.266 1.00 97.38 653 ILE A O 1
ATOM 4529 N N . ALA A 1 654 ? 15.457 4.859 -4.626 1.00 95.94 654 ALA A N 1
ATOM 4530 C CA . ALA A 1 654 ? 15.543 6.309 -4.748 1.00 95.94 654 ALA A CA 1
ATOM 4531 C C . ALA A 1 654 ? 15.948 6.934 -3.408 1.00 95.94 654 ALA A C 1
ATOM 4533 O O . ALA A 1 654 ? 15.299 6.700 -2.391 1.00 95.94 654 ALA A O 1
ATOM 4534 N N . ALA A 1 655 ? 17.004 7.748 -3.409 1.00 95.88 655 ALA A N 1
ATOM 4535 C CA . ALA A 1 655 ? 17.494 8.468 -2.237 1.00 95.88 655 ALA A CA 1
ATOM 4536 C C . ALA A 1 655 ? 17.569 9.977 -2.516 1.00 95.88 655 ALA A C 1
ATOM 4538 O O . ALA A 1 655 ? 18.448 10.441 -3.245 1.00 95.88 655 ALA A O 1
ATOM 4539 N N . THR A 1 656 ? 16.663 10.749 -1.915 1.00 94.88 656 THR A N 1
ATOM 4540 C CA . THR A 1 656 ? 16.620 12.216 -2.024 1.00 94.88 656 THR A CA 1
ATOM 4541 C C . THR A 1 656 ? 17.057 12.844 -0.708 1.00 94.88 656 THR A C 1
ATOM 4543 O O . THR A 1 656 ? 16.333 12.758 0.284 1.00 94.88 656 THR A O 1
ATOM 4546 N N . SER A 1 657 ? 18.225 13.486 -0.685 1.00 93.38 657 SER A N 1
ATOM 4547 C CA . SER A 1 657 ? 18.797 14.100 0.519 1.00 93.38 657 SER A CA 1
ATOM 4548 C C . SER A 1 657 ? 18.722 13.162 1.728 1.00 93.38 657 SER A C 1
ATOM 4550 O O . SER A 1 657 ? 18.205 13.522 2.786 1.00 93.38 657 SER A O 1
ATOM 4552 N N . ALA A 1 658 ? 19.166 11.919 1.534 1.00 94.00 658 ALA A N 1
ATOM 4553 C CA . ALA A 1 658 ? 18.900 10.810 2.439 1.00 94.00 658 ALA A CA 1
ATOM 4554 C C . ALA A 1 658 ? 20.128 9.916 2.624 1.00 94.00 658 ALA A C 1
ATOM 4556 O O . ALA A 1 658 ? 20.857 9.635 1.671 1.00 94.00 658 ALA A O 1
ATOM 4557 N N . ALA A 1 659 ? 20.343 9.438 3.852 1.00 93.44 659 ALA A N 1
ATOM 4558 C CA . ALA A 1 659 ? 21.433 8.519 4.153 1.00 93.44 659 ALA A CA 1
ATOM 4559 C C . ALA A 1 659 ? 20.984 7.082 3.867 1.00 93.44 659 ALA A C 1
ATOM 4561 O O . ALA A 1 659 ? 20.229 6.480 4.628 1.00 93.44 659 ALA A O 1
ATOM 4562 N N . LEU A 1 660 ? 21.445 6.531 2.750 1.00 97.19 660 LEU A N 1
ATOM 4563 C CA . LEU A 1 660 ? 21.129 5.169 2.333 1.00 97.19 660 LEU A CA 1
ATOM 4564 C C . LEU A 1 660 ? 22.391 4.306 2.367 1.00 97.19 660 LEU A C 1
ATOM 4566 O O . LEU A 1 660 ? 23.401 4.675 1.768 1.00 97.19 660 LEU A O 1
ATOM 4570 N N . ILE A 1 661 ? 22.305 3.142 3.007 1.00 98.31 661 ILE A N 1
ATOM 4571 C CA . ILE A 1 661 ? 23.324 2.091 2.946 1.00 98.31 661 ILE A CA 1
ATOM 4572 C C . ILE A 1 661 ? 22.680 0.842 2.345 1.00 98.31 661 ILE A C 1
ATOM 4574 O O . ILE A 1 661 ? 21.700 0.342 2.893 1.00 98.31 661 ILE A O 1
ATOM 4578 N N . ALA A 1 662 ? 23.231 0.323 1.250 1.00 98.12 662 ALA A N 1
ATOM 4579 C CA . ALA A 1 662 ? 22.860 -0.984 0.714 1.00 98.12 662 ALA A CA 1
ATOM 4580 C C . ALA A 1 662 ? 24.076 -1.919 0.721 1.00 98.12 662 ALA A C 1
ATOM 4582 O O . ALA A 1 662 ? 25.127 -1.568 0.184 1.00 98.12 662 ALA A O 1
ATOM 4583 N N . GLU A 1 663 ? 23.939 -3.095 1.327 1.00 98.06 663 GLU A N 1
ATOM 4584 C CA . GLU A 1 663 ? 25.015 -4.079 1.484 1.00 98.06 663 GLU A CA 1
ATOM 4585 C C . GLU A 1 663 ? 24.548 -5.461 1.013 1.00 98.06 663 GLU A C 1
ATOM 4587 O O . GLU A 1 663 ? 23.472 -5.910 1.407 1.00 98.06 663 GLU A O 1
ATOM 4592 N N . GLY A 1 664 ? 25.302 -6.138 0.144 1.00 95.94 664 GLY A N 1
ATOM 4593 C CA . GLY A 1 664 ? 24.944 -7.493 -0.304 1.00 95.94 664 GLY A CA 1
ATOM 4594 C C . GLY A 1 664 ? 23.620 -7.575 -1.080 1.00 95.94 664 GLY A C 1
ATOM 4595 O O . GLY A 1 664 ? 22.996 -8.632 -1.134 1.00 95.94 664 GLY A O 1
ATOM 4596 N N . CYS A 1 665 ? 23.123 -6.457 -1.617 1.00 97.25 665 CYS A N 1
ATOM 4597 C CA . CYS A 1 665 ? 21.792 -6.390 -2.223 1.00 97.25 665 CYS A CA 1
ATOM 4598 C C . CYS A 1 665 ? 21.817 -6.729 -3.716 1.00 97.25 665 CYS A C 1
ATOM 4600 O O . CYS A 1 665 ? 22.739 -6.346 -4.439 1.00 97.25 665 CYS A O 1
ATOM 4602 N N . ARG A 1 666 ? 20.749 -7.371 -4.203 1.00 94.75 666 ARG A N 1
ATOM 4603 C CA . ARG A 1 666 ? 20.497 -7.586 -5.635 1.00 94.75 666 ARG A CA 1
ATOM 4604 C C . ARG A 1 666 ? 19.415 -6.624 -6.123 1.00 94.75 666 ARG A C 1
ATOM 4606 O O . ARG A 1 666 ? 18.238 -6.831 -5.849 1.00 94.75 666 ARG A O 1
ATOM 4613 N N . ILE A 1 667 ? 19.808 -5.601 -6.873 1.00 95.94 667 ILE A N 1
ATOM 4614 C CA . ILE A 1 667 ? 18.933 -4.578 -7.458 1.00 95.94 667 ILE A CA 1
ATOM 4615 C C . ILE A 1 667 ? 18.780 -4.893 -8.947 1.00 95.94 667 ILE A C 1
ATOM 4617 O O . ILE A 1 667 ? 19.685 -4.596 -9.731 1.00 95.94 667 ILE A O 1
ATOM 4621 N N . ALA A 1 668 ? 17.684 -5.554 -9.334 1.00 90.00 668 ALA A N 1
ATOM 4622 C CA . ALA A 1 668 ? 17.592 -6.169 -10.658 1.00 90.00 668 ALA A CA 1
ATOM 4623 C C . ALA A 1 668 ? 16.279 -5.954 -11.421 1.00 90.00 668 ALA A C 1
ATOM 4625 O O . ALA A 1 668 ? 15.201 -6.092 -10.856 1.00 90.00 668 ALA A O 1
ATOM 4626 N N . GLY A 1 669 ? 16.341 -5.706 -12.730 1.00 82.81 669 GLY A N 1
ATOM 4627 C CA . GLY A 1 669 ? 15.138 -5.693 -13.575 1.00 82.81 669 GLY A CA 1
ATOM 4628 C C . GLY A 1 669 ? 14.151 -4.561 -13.267 1.00 82.81 669 GLY A C 1
ATOM 4629 O O . GLY A 1 669 ? 12.972 -4.668 -13.598 1.00 82.81 669 GLY A O 1
ATOM 4630 N N . ASN A 1 670 ? 14.583 -3.499 -12.583 1.00 89.69 670 ASN A N 1
ATOM 4631 C CA . ASN A 1 670 ? 13.711 -2.378 -12.240 1.00 89.69 670 ASN A CA 1
ATOM 4632 C C . ASN A 1 670 ? 13.626 -1.389 -13.409 1.00 89.69 670 ASN A C 1
ATOM 4634 O O . ASN A 1 670 ? 14.612 -1.160 -14.111 1.00 89.69 670 ASN A O 1
ATOM 4638 N N . THR A 1 671 ? 12.454 -0.790 -13.625 1.00 86.44 671 THR A N 1
ATOM 4639 C CA . THR A 1 671 ? 12.220 0.137 -14.742 1.00 86.44 671 THR A CA 1
ATOM 4640 C C . THR A 1 671 ? 11.709 1.477 -14.236 1.00 86.44 671 THR A C 1
ATOM 4642 O O . THR A 1 671 ? 10.595 1.553 -13.731 1.00 86.44 671 THR A O 1
ATOM 4645 N N . ALA A 1 672 ? 12.473 2.544 -14.456 1.00 88.00 672 ALA A N 1
ATOM 4646 C CA . ALA A 1 672 ? 12.093 3.907 -14.087 1.00 88.00 672 ALA A CA 1
ATOM 4647 C C . ALA A 1 672 ? 12.219 4.871 -15.276 1.00 88.00 672 ALA A C 1
ATOM 4649 O O . ALA A 1 672 ? 12.735 4.528 -16.336 1.00 88.00 672 ALA A O 1
ATOM 4650 N N . LYS A 1 673 ? 11.780 6.122 -15.108 1.00 83.12 673 LYS A N 1
ATOM 4651 C CA . LYS A 1 673 ? 12.119 7.195 -16.062 1.00 83.12 673 LYS A CA 1
ATOM 4652 C C . LYS A 1 673 ? 13.600 7.594 -15.960 1.00 83.12 673 LYS A C 1
ATOM 4654 O O . LYS A 1 673 ? 14.212 7.935 -16.967 1.00 83.12 673 LYS A O 1
ATOM 4659 N N . SER A 1 674 ? 14.150 7.512 -14.755 1.00 80.56 674 SER A N 1
ATOM 4660 C CA . SER A 1 674 ? 15.462 8.005 -14.336 1.00 80.56 674 SER A CA 1
ATOM 4661 C C . SER A 1 674 ? 15.984 7.099 -13.223 1.00 80.56 674 SER A C 1
ATOM 4663 O O . SER A 1 674 ? 15.197 6.782 -12.333 1.00 80.56 674 SER A O 1
ATOM 4665 N N . GLY A 1 675 ? 17.254 6.682 -13.259 1.00 78.38 675 GLY A N 1
ATOM 4666 C CA . GLY A 1 675 ? 17.857 5.893 -12.174 1.00 78.38 675 GLY A CA 1
ATOM 4667 C C . GLY A 1 675 ? 17.186 4.535 -11.956 1.00 78.38 675 GLY A C 1
ATOM 4668 O O . GLY A 1 675 ? 16.666 4.272 -10.875 1.00 78.38 675 GLY A O 1
ATOM 4669 N N . GLY A 1 676 ? 17.149 3.696 -12.996 1.00 85.50 676 GLY A N 1
ATOM 4670 C CA . GLY A 1 676 ? 16.398 2.432 -13.011 1.00 85.50 676 GLY A CA 1
ATOM 4671 C C . GLY A 1 676 ? 16.726 1.532 -11.822 1.00 85.50 676 GLY A C 1
ATOM 4672 O O . GLY A 1 676 ? 15.819 1.076 -11.129 1.00 85.50 676 GLY A O 1
ATOM 4673 N N . GLY A 1 677 ? 18.017 1.323 -11.561 1.00 93.38 677 GLY A N 1
ATOM 4674 C CA . GLY A 1 677 ? 18.514 0.625 -10.381 1.00 93.38 677 GLY A CA 1
ATOM 4675 C C . GLY A 1 677 ? 18.531 1.538 -9.163 1.00 93.38 677 GLY A C 1
ATOM 4676 O O . GLY A 1 677 ? 17.830 1.282 -8.188 1.00 93.38 677 GLY A O 1
ATOM 4677 N N . VAL A 1 678 ? 19.323 2.606 -9.219 1.00 95.88 678 VAL A N 1
ATOM 4678 C CA . VAL A 1 678 ? 19.479 3.566 -8.126 1.00 95.88 678 VAL A CA 1
ATOM 4679 C C . VAL A 1 678 ? 19.395 4.992 -8.659 1.00 95.88 678 VAL A C 1
ATOM 4681 O O . VAL A 1 678 ? 20.096 5.375 -9.594 1.00 95.88 678 VAL A O 1
ATOM 4684 N N . TRP A 1 679 ? 18.576 5.811 -8.018 1.00 95.50 679 TRP A N 1
ATOM 4685 C CA . TRP A 1 679 ? 18.547 7.252 -8.212 1.00 95.50 679 TRP A CA 1
ATOM 4686 C C . TRP A 1 679 ? 18.994 7.946 -6.928 1.00 95.50 679 TRP A C 1
ATOM 4688 O O . TRP A 1 679 ? 18.494 7.635 -5.844 1.00 95.50 679 TRP A O 1
ATOM 4698 N N . CYS A 1 680 ? 19.913 8.902 -7.032 1.00 93.81 680 CYS A N 1
ATOM 4699 C CA . CYS A 1 680 ? 20.330 9.715 -5.897 1.00 93.81 680 CYS A CA 1
ATOM 4700 C C . CYS A 1 680 ? 20.331 11.211 -6.221 1.00 93.81 680 CYS A C 1
ATOM 4702 O O . CYS A 1 680 ? 20.837 11.650 -7.256 1.00 93.81 680 CYS A O 1
ATOM 4704 N N . GLY A 1 681 ? 19.758 11.995 -5.307 1.00 94.19 681 GLY A N 1
ATOM 4705 C CA . GLY A 1 681 ? 19.562 13.431 -5.459 1.00 94.19 681 GLY A CA 1
ATOM 4706 C C . GLY A 1 681 ? 19.954 14.200 -4.205 1.00 94.19 681 GLY A C 1
ATOM 4707 O O . GLY A 1 681 ? 19.302 14.052 -3.177 1.00 94.19 681 GLY A O 1
ATOM 4708 N N . GLY A 1 682 ? 20.969 15.060 -4.290 1.00 92.69 682 GLY A N 1
ATOM 4709 C CA . GLY A 1 682 ? 21.445 15.863 -3.159 1.00 92.69 682 GLY A CA 1
ATOM 4710 C C . GLY A 1 682 ? 22.199 15.066 -2.072 1.00 92.69 682 GLY A C 1
ATOM 4711 O O . GLY A 1 682 ? 22.157 13.836 -2.043 1.00 92.69 682 GLY A O 1
ATOM 4712 N N . PRO A 1 683 ? 22.910 15.751 -1.155 1.00 89.69 683 PRO A N 1
ATOM 4713 C CA . PRO A 1 683 ? 23.557 15.128 0.001 1.00 89.69 683 PRO A CA 1
ATOM 4714 C C . PRO A 1 683 ? 22.582 14.900 1.181 1.00 89.69 683 PRO A C 1
ATOM 4716 O O . PRO A 1 683 ? 21.593 15.632 1.290 1.00 89.69 683 PRO A O 1
ATOM 4719 N N . PRO A 1 684 ? 22.885 13.964 2.109 1.00 92.50 684 PRO A N 1
ATOM 4720 C CA . PRO A 1 684 ? 23.996 13.004 2.058 1.00 92.50 684 PRO A CA 1
ATOM 4721 C C . PRO A 1 684 ? 23.803 11.972 0.939 1.00 92.50 684 PRO A C 1
ATOM 4723 O O . PRO A 1 684 ? 22.690 11.748 0.479 1.00 92.50 684 PRO A O 1
ATOM 4726 N N . SER A 1 685 ? 24.901 11.392 0.452 1.00 89.00 685 SER A N 1
ATOM 4727 C CA . SER A 1 685 ? 24.876 10.487 -0.703 1.00 89.00 685 SER A CA 1
ATOM 4728 C C . SER A 1 685 ? 24.890 9.007 -0.291 1.00 89.00 685 SER A C 1
ATOM 4730 O O . SER A 1 685 ? 25.502 8.675 0.726 1.00 89.00 685 SER A O 1
ATOM 4732 N N . PRO A 1 686 ? 24.250 8.112 -1.070 1.00 94.00 686 PRO A N 1
ATOM 4733 C CA . PRO A 1 686 ? 24.216 6.680 -0.776 1.00 94.00 686 PRO A CA 1
ATOM 4734 C C . PRO A 1 686 ? 25.580 5.987 -0.729 1.00 94.00 686 PRO A C 1
ATOM 4736 O O . PRO A 1 686 ? 26.504 6.349 -1.459 1.00 94.00 686 PRO A O 1
ATOM 4739 N N . GLN A 1 687 ? 25.661 4.922 0.063 1.00 97.50 687 GLN A N 1
ATOM 4740 C CA . GLN A 1 687 ? 26.781 3.985 0.091 1.00 97.50 687 GLN A CA 1
ATOM 4741 C C . GLN A 1 687 ? 26.291 2.595 -0.311 1.00 97.50 687 GLN A C 1
ATOM 4743 O O . GLN A 1 687 ? 25.334 2.076 0.264 1.00 97.50 687 GLN A O 1
ATOM 4748 N N . LEU A 1 688 ? 26.934 2.001 -1.310 1.00 98.00 688 LEU A N 1
ATOM 4749 C CA . LEU A 1 688 ? 26.624 0.664 -1.791 1.00 98.00 688 LEU A CA 1
ATOM 4750 C C . LEU A 1 688 ? 27.866 -0.211 -1.674 1.00 98.00 688 LEU A C 1
ATOM 4752 O O . LEU A 1 688 ? 28.955 0.171 -2.110 1.00 98.00 688 LEU A O 1
ATOM 4756 N N . ARG A 1 689 ? 27.700 -1.392 -1.087 1.00 96.75 689 ARG A N 1
ATOM 4757 C CA . ARG A 1 689 ? 28.788 -2.329 -0.844 1.00 96.75 689 ARG A CA 1
ATOM 4758 C C . ARG A 1 689 ? 28.361 -3.742 -1.207 1.00 96.75 689 ARG A C 1
ATOM 4760 O O . ARG A 1 689 ? 27.290 -4.175 -0.804 1.00 96.75 689 ARG A O 1
ATOM 4767 N N . ASP A 1 690 ? 29.204 -4.474 -1.928 1.00 95.38 690 ASP A N 1
ATOM 4768 C CA . ASP A 1 690 ? 28.945 -5.885 -2.246 1.00 95.38 690 ASP A CA 1
ATOM 4769 C C . ASP A 1 690 ? 27.591 -6.087 -2.976 1.00 95.38 690 ASP A C 1
ATOM 4771 O O . ASP A 1 690 ? 26.944 -7.122 -2.852 1.00 95.38 690 ASP A O 1
ATOM 4775 N N . CYS A 1 691 ? 27.136 -5.079 -3.736 1.00 96.81 691 CYS A N 1
ATOM 4776 C CA . CYS A 1 691 ? 25.833 -5.079 -4.403 1.00 96.81 691 CYS A CA 1
ATOM 4777 C C . CYS A 1 691 ? 25.917 -5.509 -5.873 1.00 96.81 691 CYS A C 1
ATOM 4779 O O . CYS A 1 691 ? 26.854 -5.169 -6.602 1.00 96.81 691 CYS A O 1
ATOM 4781 N N . LEU A 1 692 ? 24.861 -6.181 -6.328 1.00 93.44 692 LEU A N 1
ATOM 4782 C CA . LEU A 1 692 ? 24.610 -6.517 -7.724 1.00 93.44 692 LEU A CA 1
ATOM 4783 C C . LEU A 1 692 ? 23.555 -5.561 -8.299 1.00 93.44 692 LEU A C 1
ATOM 4785 O O . LEU A 1 692 ? 22.419 -5.562 -7.828 1.00 93.44 692 LEU A O 1
ATOM 4789 N N . ILE A 1 693 ? 23.901 -4.773 -9.320 1.00 93.56 693 ILE A N 1
ATOM 4790 C CA . ILE A 1 693 ? 22.984 -3.838 -9.996 1.00 93.56 693 ILE A CA 1
ATOM 4791 C C . ILE A 1 693 ? 22.840 -4.275 -11.452 1.00 93.56 693 ILE A C 1
ATOM 4793 O O . ILE A 1 693 ? 23.721 -4.021 -12.274 1.00 93.56 693 ILE A O 1
ATOM 4797 N N . ILE A 1 694 ? 21.759 -4.990 -11.758 1.00 86.69 694 ILE A N 1
ATOM 4798 C CA . ILE A 1 694 ? 21.680 -5.792 -12.983 1.00 86.69 694 ILE A CA 1
ATOM 4799 C C . ILE A 1 694 ? 20.397 -5.504 -13.756 1.00 86.69 694 ILE A C 1
ATOM 4801 O O . ILE A 1 694 ? 19.332 -5.411 -13.157 1.00 86.69 694 ILE A O 1
ATOM 4805 N N . ASP A 1 695 ? 20.459 -5.424 -15.080 1.00 80.19 695 ASP A N 1
ATOM 4806 C CA . ASP A 1 695 ? 19.263 -5.475 -15.936 1.00 80.19 695 ASP A CA 1
ATOM 4807 C C . ASP A 1 695 ? 18.228 -4.372 -15.645 1.00 80.19 695 ASP A C 1
ATOM 4809 O O . ASP A 1 695 ? 17.042 -4.509 -15.946 1.00 80.19 695 ASP A O 1
ATOM 4813 N N . ASN A 1 696 ? 18.647 -3.263 -15.029 1.00 86.19 696 ASN A N 1
ATOM 4814 C CA . ASN A 1 696 ? 17.756 -2.144 -14.756 1.00 86.19 696 ASN A CA 1
ATOM 4815 C C . ASN A 1 696 ? 17.637 -1.247 -15.990 1.00 86.19 696 ASN A C 1
ATOM 4817 O O . ASN A 1 696 ? 18.553 -1.149 -16.810 1.00 86.19 696 ASN A O 1
ATOM 4821 N N . ARG A 1 697 ? 16.498 -0.563 -16.112 1.00 81.88 697 ARG A N 1
ATOM 4822 C CA . ARG A 1 697 ? 16.191 0.299 -17.251 1.00 81.88 697 ARG A CA 1
ATOM 4823 C C . ARG A 1 697 ? 15.764 1.691 -16.821 1.00 81.88 697 ARG A C 1
ATOM 4825 O O . ARG A 1 697 ? 14.903 1.843 -15.954 1.00 81.88 697 ARG A O 1
ATOM 4832 N N . ALA A 1 698 ? 16.289 2.701 -17.507 1.00 86.06 698 ALA A N 1
ATOM 4833 C CA . ALA A 1 698 ? 15.764 4.057 -17.423 1.00 86.06 698 ALA A CA 1
ATOM 4834 C C . ALA A 1 698 ? 15.948 4.858 -18.713 1.00 86.06 698 ALA A C 1
ATOM 4836 O O . ALA A 1 698 ? 16.706 4.474 -19.599 1.00 86.06 698 ALA A O 1
ATOM 4837 N N . GLY A 1 699 ? 15.286 6.013 -18.808 1.00 73.94 699 GLY A N 1
ATOM 4838 C CA . GLY A 1 699 ? 15.604 7.000 -19.840 1.00 73.94 699 GLY A CA 1
ATOM 4839 C C . GLY A 1 699 ? 17.038 7.520 -19.705 1.00 73.94 699 GLY A C 1
ATOM 4840 O O . GLY A 1 699 ? 17.716 7.732 -20.705 1.00 73.94 699 GLY A O 1
ATOM 4841 N N . SER A 1 700 ? 17.510 7.659 -18.466 1.00 76.44 700 SER A N 1
ATOM 4842 C CA . SER A 1 700 ? 18.806 8.225 -18.088 1.00 76.44 700 SER A CA 1
ATOM 4843 C C . SER A 1 700 ? 19.346 7.514 -16.832 1.00 76.44 700 SER A C 1
ATOM 4845 O O . SER A 1 700 ? 18.561 7.159 -15.948 1.00 76.44 700 SER A O 1
ATOM 4847 N N . GLY A 1 701 ? 20.661 7.253 -16.801 1.00 76.50 701 GLY A N 1
ATOM 4848 C CA . GLY A 1 701 ? 21.390 6.532 -15.745 1.00 76.50 701 GLY A CA 1
ATOM 4849 C C . GLY A 1 701 ? 20.738 5.218 -15.313 1.00 76.50 701 GLY A C 1
ATOM 4850 O O . GLY A 1 701 ? 20.207 5.129 -14.209 1.00 76.50 701 GLY A O 1
ATOM 4851 N N . ALA A 1 702 ? 20.719 4.201 -16.181 1.00 84.50 702 ALA A N 1
ATOM 4852 C CA . ALA A 1 702 ? 19.886 3.019 -15.941 1.00 84.50 702 ALA A CA 1
ATOM 4853 C C . ALA A 1 702 ? 20.297 2.186 -14.718 1.00 84.50 702 ALA A C 1
ATOM 4855 O O . ALA A 1 702 ? 19.409 1.746 -13.989 1.00 84.50 702 ALA A O 1
ATOM 4856 N N . ALA A 1 703 ? 21.593 2.026 -14.431 1.00 90.56 703 ALA A N 1
ATOM 4857 C CA . ALA A 1 703 ? 22.027 1.420 -13.171 1.00 90.56 703 ALA A CA 1
ATOM 4858 C C . ALA A 1 703 ? 22.041 2.438 -12.026 1.00 90.56 703 ALA A C 1
ATOM 4860 O O . ALA A 1 703 ? 21.497 2.172 -10.955 1.00 90.56 703 ALA A O 1
ATOM 4861 N N . LEU A 1 704 ? 22.657 3.598 -12.259 1.00 93.38 704 LEU A N 1
ATOM 4862 C CA . LEU A 1 704 ? 22.810 4.664 -11.279 1.00 93.38 704 LEU A CA 1
ATOM 4863 C C . LEU A 1 704 ? 22.691 6.040 -11.944 1.00 93.38 704 LEU A C 1
ATOM 4865 O O . LEU A 1 704 ? 23.462 6.369 -12.847 1.00 93.38 704 LEU A O 1
ATOM 4869 N N . GLN A 1 705 ? 21.788 6.878 -11.440 1.00 93.81 705 GLN A N 1
ATOM 4870 C CA . GLN A 1 705 ? 21.734 8.298 -11.787 1.00 93.81 705 GLN A CA 1
ATOM 4871 C C . GLN A 1 705 ? 22.044 9.161 -10.564 1.00 93.81 705 GLN A C 1
ATOM 4873 O O . GLN A 1 705 ? 21.349 9.080 -9.550 1.00 93.81 705 GLN A O 1
ATOM 4878 N N . CYS A 1 706 ? 23.067 10.006 -10.691 1.00 94.12 706 CYS A N 1
ATOM 4879 C CA . CYS A 1 706 ? 23.546 10.916 -9.658 1.00 94.12 706 CYS A CA 1
ATOM 4880 C C . CYS A 1 706 ? 23.232 12.361 -10.027 1.00 94.12 706 CYS A C 1
ATOM 4882 O O . CYS A 1 706 ? 23.669 12.867 -11.063 1.00 94.12 706 CYS A O 1
ATOM 4884 N N . VAL A 1 707 ? 22.504 13.039 -9.148 1.00 95.00 707 VAL A N 1
ATOM 4885 C CA . VAL A 1 707 ? 22.061 14.411 -9.356 1.00 95.00 707 VAL A CA 1
ATOM 4886 C C . VAL A 1 707 ? 22.438 15.255 -8.146 1.00 95.00 707 VAL A C 1
ATOM 4888 O O . VAL A 1 707 ? 21.785 15.188 -7.106 1.00 95.00 707 VAL A O 1
ATOM 4891 N N . GLN A 1 708 ? 23.487 16.072 -8.266 1.00 95.56 708 GLN A N 1
ATOM 4892 C CA . GLN A 1 708 ? 24.076 16.772 -7.116 1.00 95.56 708 GLN A CA 1
ATOM 4893 C C . GLN A 1 708 ? 24.375 15.807 -5.946 1.00 95.56 708 GLN A C 1
ATOM 4895 O O . GLN A 1 708 ? 24.165 16.131 -4.775 1.00 95.56 708 GLN A O 1
ATOM 4900 N N . ALA A 1 709 ? 24.812 14.589 -6.274 1.00 94.25 709 ALA A N 1
ATOM 4901 C CA . ALA A 1 709 ? 25.059 13.507 -5.331 1.00 94.25 709 ALA A CA 1
ATOM 4902 C C . ALA A 1 709 ? 26.341 12.755 -5.711 1.00 94.25 709 ALA A C 1
ATOM 4904 O O . ALA A 1 709 ? 26.666 12.595 -6.885 1.00 94.25 709 ALA A O 1
ATOM 4905 N N . SER A 1 710 ? 27.062 12.268 -4.708 1.00 95.00 710 SER A N 1
ATOM 4906 C CA . SER A 1 710 ? 28.356 11.600 -4.868 1.00 95.00 710 SER A CA 1
ATOM 4907 C C . SER A 1 710 ? 28.352 10.271 -4.112 1.00 95.00 710 SER A C 1
ATOM 4909 O O . SER A 1 710 ? 28.954 10.175 -3.041 1.00 95.00 710 SER A O 1
ATOM 4911 N N . PRO A 1 711 ? 27.604 9.262 -4.594 1.00 95.69 711 PRO A N 1
ATOM 4912 C CA . PRO A 1 711 ? 27.538 7.971 -3.927 1.00 95.69 711 PRO A CA 1
ATOM 4913 C C . PRO A 1 711 ? 28.880 7.233 -3.983 1.00 95.69 711 PRO A C 1
ATOM 4915 O O . PRO A 1 711 ? 29.675 7.409 -4.910 1.00 95.69 711 PRO A O 1
ATOM 4918 N N . VAL A 1 712 ? 29.104 6.374 -2.992 1.00 97.31 712 VAL A N 1
ATOM 4919 C CA . VAL A 1 712 ? 30.298 5.525 -2.894 1.00 97.31 712 VAL A CA 1
ATOM 4920 C C . VAL A 1 712 ? 29.901 4.083 -3.162 1.00 97.31 712 VAL A C 1
ATOM 4922 O O . VAL A 1 712 ? 29.036 3.543 -2.471 1.00 97.31 712 VAL A O 1
ATOM 4925 N N . LEU A 1 713 ? 30.523 3.471 -4.166 1.00 97.44 713 LEU A N 1
ATOM 4926 C CA . LEU A 1 713 ? 30.324 2.075 -4.533 1.00 97.44 713 LEU A CA 1
ATOM 4927 C C . LEU A 1 713 ? 31.618 1.307 -4.270 1.00 97.44 713 LEU A C 1
ATOM 4929 O O . LEU A 1 713 ? 32.657 1.607 -4.862 1.00 97.44 713 LEU A O 1
ATOM 4933 N N . THR A 1 714 ? 31.542 0.295 -3.413 1.00 95.75 714 THR A N 1
ATOM 4934 C CA . THR A 1 714 ? 32.675 -0.576 -3.086 1.00 95.75 714 THR A CA 1
ATOM 4935 C C . THR A 1 714 ? 32.325 -2.011 -3.427 1.00 95.75 714 THR A C 1
ATOM 4937 O O . THR A 1 714 ? 31.307 -2.532 -2.974 1.00 95.75 714 THR A O 1
ATOM 4940 N N . ASN A 1 715 ? 33.178 -2.660 -4.213 1.00 94.06 715 ASN A N 1
ATOM 4941 C CA . ASN A 1 715 ? 33.030 -4.064 -4.573 1.00 94.06 715 ASN A CA 1
ATOM 4942 C C . ASN A 1 715 ? 31.651 -4.404 -5.170 1.00 94.06 715 ASN A C 1
ATOM 4944 O O . ASN A 1 715 ? 31.037 -5.391 -4.797 1.00 94.06 715 ASN A O 1
ATOM 4948 N N . CYS A 1 716 ? 31.124 -3.553 -6.054 1.00 96.00 716 CYS A N 1
ATOM 4949 C CA . CYS A 1 716 ? 29.820 -3.746 -6.697 1.00 96.00 716 CYS A CA 1
ATOM 4950 C C . CYS A 1 716 ? 29.972 -4.265 -8.137 1.00 96.00 716 CYS A C 1
ATOM 4952 O O . CYS A 1 716 ? 30.960 -3.966 -8.809 1.00 96.00 716 CYS A O 1
ATOM 4954 N N . THR A 1 717 ? 28.975 -5.003 -8.627 1.00 93.31 717 THR A N 1
ATOM 4955 C CA . THR A 1 717 ? 28.917 -5.500 -10.015 1.00 93.31 717 THR A CA 1
ATOM 4956 C C . THR A 1 717 ? 27.708 -4.895 -10.728 1.00 93.31 717 THR A C 1
ATOM 4958 O O . THR A 1 717 ? 26.568 -5.133 -10.330 1.00 93.31 717 THR A O 1
ATOM 4961 N N . ILE A 1 718 ? 27.966 -4.101 -11.769 1.00 92.56 718 ILE A N 1
ATOM 4962 C CA . ILE A 1 718 ? 26.982 -3.354 -12.559 1.00 92.56 718 ILE A CA 1
ATOM 4963 C C . ILE A 1 718 ? 26.971 -3.907 -13.985 1.00 92.56 718 ILE A C 1
ATOM 4965 O O . ILE A 1 718 ? 27.918 -3.670 -14.741 1.00 92.56 718 ILE A O 1
ATOM 4969 N N . VAL A 1 719 ? 25.925 -4.648 -14.358 1.00 86.31 719 VAL A N 1
ATOM 4970 C CA . VAL A 1 719 ? 25.892 -5.375 -15.641 1.00 86.31 719 VAL A CA 1
ATOM 4971 C C . VAL A 1 719 ? 24.514 -5.337 -16.293 1.00 86.31 719 VAL A C 1
ATOM 4973 O O . VAL A 1 719 ? 23.506 -5.412 -15.601 1.00 86.31 719 VAL A O 1
ATOM 4976 N N . GLY A 1 720 ? 24.447 -5.221 -17.619 1.00 78.56 720 GLY A N 1
ATOM 4977 C CA . GLY A 1 720 ? 23.192 -5.399 -18.356 1.00 78.56 720 GLY A CA 1
ATOM 4978 C C . GLY A 1 720 ? 22.184 -4.266 -18.228 1.00 78.56 720 GLY A C 1
ATOM 4979 O O . GLY A 1 720 ? 21.036 -4.410 -18.638 1.00 78.56 720 GLY A O 1
ATOM 4980 N N . ASN A 1 721 ? 22.566 -3.132 -17.643 1.00 83.00 721 ASN A N 1
ATOM 4981 C CA . ASN A 1 721 ? 21.647 -2.019 -17.456 1.00 83.00 721 ASN A CA 1
ATOM 4982 C C . ASN A 1 721 ? 21.490 -1.245 -18.773 1.00 83.00 721 ASN A C 1
ATOM 4984 O O . ASN A 1 721 ? 22.468 -0.903 -19.445 1.00 83.00 721 ASN A O 1
ATOM 4988 N N . VAL A 1 722 ? 20.239 -0.980 -19.149 1.00 75.38 722 VAL A N 1
ATOM 4989 C CA . VAL A 1 722 ? 19.872 -0.466 -20.475 1.00 75.38 722 VAL A CA 1
ATOM 4990 C C . VAL A 1 722 ? 19.282 0.930 -20.357 1.00 75.38 722 VAL A C 1
ATOM 4992 O O . VAL A 1 722 ? 18.302 1.140 -19.644 1.00 75.38 722 VAL A O 1
ATOM 4995 N N . CYS A 1 723 ? 19.823 1.882 -21.115 1.00 75.12 723 CYS A N 1
ATOM 4996 C CA . CYS A 1 723 ? 19.269 3.229 -21.208 1.00 75.12 723 CYS A CA 1
ATOM 4997 C C . CYS A 1 723 ? 18.601 3.499 -22.560 1.00 75.12 723 CYS A C 1
ATOM 4999 O O . CYS A 1 723 ? 18.994 2.936 -23.583 1.00 75.12 723 CYS A O 1
ATOM 5001 N N . ASP A 1 724 ? 17.594 4.377 -22.557 1.00 67.62 724 ASP A N 1
ATOM 5002 C CA . ASP A 1 724 ? 16.914 4.800 -23.788 1.00 67.62 724 ASP A CA 1
ATOM 5003 C C . ASP A 1 724 ? 17.571 6.032 -24.447 1.00 67.62 724 ASP A C 1
ATOM 5005 O O . ASP A 1 724 ? 17.456 6.187 -25.663 1.00 67.62 724 ASP A O 1
ATOM 5009 N N . LEU A 1 725 ? 18.247 6.906 -23.679 1.00 62.88 725 LEU A N 1
ATOM 5010 C CA . LEU A 1 725 ? 18.797 8.180 -24.183 1.00 62.88 725 LEU A CA 1
ATOM 5011 C C . LEU A 1 725 ? 20.304 8.383 -23.934 1.00 62.88 725 LEU A C 1
ATOM 5013 O O . LEU A 1 725 ? 20.988 8.858 -24.836 1.00 62.88 725 LEU A O 1
ATOM 5017 N N . ASN A 1 726 ? 20.815 8.063 -22.735 1.00 68.25 726 ASN A N 1
ATOM 5018 C CA . ASN A 1 726 ? 22.137 8.527 -22.271 1.00 68.25 726 ASN A CA 1
ATOM 5019 C C . ASN A 1 726 ? 23.092 7.395 -21.833 1.00 68.25 726 ASN A C 1
ATOM 5021 O O . ASN A 1 726 ? 23.685 6.739 -22.688 1.00 68.25 726 ASN A O 1
ATOM 5025 N N . ALA A 1 727 ? 23.317 7.216 -20.521 1.00 73.19 727 ALA A N 1
ATOM 5026 C CA . ALA A 1 727 ? 24.267 6.238 -19.981 1.00 73.19 727 ALA A CA 1
ATOM 5027 C C . ALA A 1 727 ? 23.580 4.956 -19.512 1.00 73.19 727 ALA A C 1
ATOM 5029 O O . ALA A 1 727 ? 22.638 5.010 -18.712 1.00 73.19 727 ALA A O 1
ATOM 5030 N N . GLY A 1 728 ? 24.084 3.799 -19.947 1.00 72.19 728 GLY A N 1
ATOM 5031 C CA . GLY A 1 728 ? 23.531 2.513 -19.519 1.00 72.19 728 GLY A CA 1
ATOM 5032 C C . GLY A 1 728 ? 23.924 2.131 -18.092 1.00 72.19 728 GLY A C 1
ATOM 5033 O O . GLY A 1 728 ? 23.075 1.649 -17.353 1.00 72.19 728 GLY A O 1
ATOM 5034 N N . ALA A 1 729 ? 25.150 2.418 -17.639 1.00 85.06 729 ALA A N 1
ATOM 5035 C CA . ALA A 1 729 ? 25.512 2.195 -16.238 1.00 85.06 729 ALA A CA 1
ATOM 5036 C C . ALA A 1 729 ? 25.286 3.449 -15.390 1.00 85.06 729 ALA A C 1
ATOM 5038 O O . ALA A 1 729 ? 24.410 3.456 -14.530 1.00 85.06 729 ALA A O 1
ATOM 5039 N N . LEU A 1 730 ? 26.065 4.505 -15.614 1.00 90.50 730 LEU A N 1
ATOM 5040 C CA . LEU A 1 730 ? 26.200 5.594 -14.654 1.00 90.50 730 LEU A CA 1
ATOM 5041 C C . LEU A 1 730 ? 26.086 6.963 -15.321 1.00 90.50 730 LEU A C 1
ATOM 5043 O O . LEU A 1 730 ? 26.829 7.280 -16.251 1.00 90.50 730 LEU A O 1
ATOM 5047 N N . GLU A 1 731 ? 25.171 7.783 -14.809 1.00 91.94 731 GLU A N 1
ATOM 5048 C CA . GLU A 1 731 ? 24.976 9.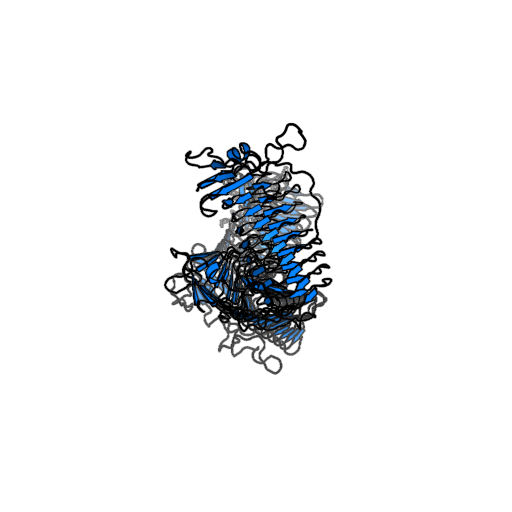160 -15.257 1.00 91.94 731 GLU A CA 1
ATOM 5049 C C . GLU A 1 731 ? 25.175 10.164 -14.121 1.00 91.94 731 GLU A C 1
ATOM 5051 O O . GLU A 1 731 ? 24.593 10.007 -13.047 1.00 91.94 731 GLU A O 1
ATOM 5056 N N . CYS A 1 732 ? 25.979 11.201 -14.370 1.00 92.38 732 CYS A N 1
ATOM 5057 C CA . CYS A 1 732 ? 26.302 12.246 -13.398 1.00 92.38 732 CYS A CA 1
ATOM 5058 C C . CYS A 1 732 ? 25.912 13.637 -13.892 1.00 92.38 732 CYS A C 1
ATOM 5060 O O . CYS A 1 732 ? 26.411 14.105 -14.919 1.00 92.38 732 CYS A O 1
ATOM 5062 N N . GLU A 1 733 ? 25.119 14.338 -13.087 1.00 93.25 733 GLU A N 1
ATOM 5063 C CA . GLU A 1 733 ? 24.693 15.712 -13.341 1.00 93.25 733 GLU A CA 1
ATOM 5064 C C . GLU A 1 733 ? 24.957 16.629 -12.143 1.00 93.25 733 GLU A C 1
ATOM 5066 O O . GLU A 1 733 ? 24.918 16.199 -10.985 1.00 93.25 733 GLU A O 1
ATOM 5071 N N . ARG A 1 734 ? 25.099 17.931 -12.413 1.00 92.81 734 ARG A N 1
ATOM 5072 C CA . ARG A 1 734 ? 25.101 19.010 -11.413 1.00 92.81 734 ARG A CA 1
ATOM 5073 C C . ARG A 1 734 ? 26.145 18.801 -10.317 1.00 92.81 734 ARG A C 1
ATOM 5075 O O . ARG A 1 734 ? 25.802 18.690 -9.141 1.00 92.81 734 ARG A O 1
ATOM 5082 N N . THR A 1 735 ? 27.424 18.808 -10.688 1.00 93.44 735 THR A N 1
ATOM 5083 C CA . THR A 1 735 ? 28.570 18.666 -9.763 1.00 93.44 735 THR A CA 1
ATOM 5084 C C . THR A 1 735 ? 28.610 17.341 -8.992 1.00 93.44 735 THR A C 1
ATOM 5086 O O . THR A 1 735 ? 29.108 17.281 -7.869 1.00 93.44 735 THR A O 1
ATOM 5089 N N . SER A 1 736 ? 28.086 16.269 -9.589 1.00 95.44 736 SER A N 1
ATOM 5090 C CA . SER A 1 736 ? 28.135 14.925 -9.003 1.00 95.44 736 SER A CA 1
ATOM 5091 C C . SER A 1 736 ? 29.520 14.296 -9.157 1.00 95.44 736 SER A C 1
ATOM 5093 O O . SER A 1 736 ? 30.173 14.456 -10.191 1.00 95.44 736 SER A O 1
ATOM 5095 N N . GLY A 1 737 ? 29.954 13.562 -8.131 1.00 95.00 737 GLY A N 1
ATOM 5096 C CA . GLY A 1 737 ? 31.265 12.913 -8.078 1.00 95.00 737 GLY A CA 1
ATOM 5097 C C . GLY A 1 737 ? 31.221 11.514 -7.465 1.00 95.00 737 GLY A C 1
ATOM 5098 O O . GLY A 1 737 ? 31.810 11.330 -6.399 1.00 95.00 737 GLY A O 1
ATOM 5099 N N . PRO A 1 738 ? 30.506 10.538 -8.059 1.00 95.19 738 PRO A N 1
ATOM 5100 C CA . PRO A 1 738 ? 30.519 9.168 -7.563 1.00 95.19 738 PRO A CA 1
ATOM 5101 C C . PRO A 1 738 ? 31.930 8.574 -7.558 1.00 95.19 738 PRO A C 1
ATOM 5103 O O . PRO A 1 738 ? 32.755 8.865 -8.433 1.00 95.19 738 PRO A O 1
ATOM 5106 N N . TYR A 1 739 ? 32.181 7.714 -6.571 1.00 96.31 739 TYR A N 1
ATOM 5107 C CA . TYR A 1 739 ? 33.455 7.024 -6.382 1.00 96.31 739 TYR A CA 1
ATOM 5108 C C . TYR A 1 739 ? 33.258 5.510 -6.432 1.00 96.31 739 TYR A C 1
ATOM 5110 O O . TYR A 1 739 ? 32.445 4.963 -5.684 1.00 96.31 739 TYR A O 1
ATOM 5118 N N . LEU A 1 740 ? 34.006 4.847 -7.314 1.00 96.38 740 LEU A N 1
ATOM 5119 C CA . LEU A 1 740 ? 33.986 3.400 -7.514 1.00 96.38 740 LEU A CA 1
ATOM 5120 C C . LEU A 1 740 ? 35.311 2.803 -7.041 1.00 96.38 740 LEU A C 1
ATOM 5122 O O . LEU A 1 740 ? 36.376 3.161 -7.545 1.00 96.38 740 LEU A O 1
ATOM 5126 N N . ALA A 1 741 ? 35.240 1.849 -6.120 1.00 94.94 741 ALA A N 1
ATOM 5127 C CA . ALA A 1 741 ? 36.387 1.080 -5.659 1.00 94.94 741 ALA A CA 1
ATOM 5128 C C . ALA A 1 741 ? 36.140 -0.413 -5.870 1.00 94.94 741 ALA A C 1
ATOM 5130 O O . ALA A 1 741 ? 35.157 -0.963 -5.372 1.00 94.94 741 ALA A O 1
ATOM 5131 N N . SER A 1 742 ? 37.045 -1.088 -6.581 1.00 94.12 742 SER A N 1
ATOM 5132 C CA . SER A 1 742 ? 36.951 -2.534 -6.842 1.00 94.12 742 SER A CA 1
ATOM 5133 C C . SER A 1 742 ? 35.630 -2.970 -7.492 1.00 94.12 742 SER A C 1
ATOM 5135 O O . SER A 1 742 ? 35.114 -4.037 -7.182 1.00 94.12 742 SER A O 1
ATOM 5137 N N . CYS A 1 743 ? 35.058 -2.155 -8.381 1.00 95.31 743 CYS A N 1
ATOM 5138 C CA . CYS A 1 743 ? 33.771 -2.439 -9.026 1.00 95.31 743 CYS A CA 1
ATOM 5139 C C . CYS A 1 743 ? 33.931 -3.004 -10.446 1.00 95.31 743 CYS A C 1
ATOM 5141 O O . CYS A 1 743 ? 34.889 -2.671 -11.145 1.00 95.31 743 CYS A O 1
ATOM 5143 N N . ILE A 1 744 ? 32.967 -3.814 -10.892 1.00 93.31 744 ILE A N 1
ATOM 5144 C CA . ILE A 1 744 ? 32.826 -4.214 -12.301 1.00 93.31 744 ILE A CA 1
ATOM 5145 C C . ILE A 1 744 ? 31.688 -3.406 -12.933 1.00 93.31 744 ILE A C 1
ATOM 5147 O O . ILE A 1 744 ? 30.580 -3.389 -12.402 1.00 93.31 744 ILE A O 1
ATOM 5151 N N . VAL A 1 745 ? 31.948 -2.773 -14.076 1.00 92.56 745 VAL A N 1
ATOM 5152 C CA . VAL A 1 745 ? 30.958 -2.092 -14.922 1.00 92.56 745 VAL A CA 1
ATOM 5153 C C . VAL A 1 745 ? 31.088 -2.641 -16.337 1.00 92.56 745 VAL A C 1
ATOM 5155 O O . VAL A 1 745 ? 31.978 -2.240 -17.088 1.00 92.56 745 VAL A O 1
ATOM 5158 N N . TRP A 1 746 ? 30.216 -3.578 -16.702 1.00 86.94 746 TRP A N 1
ATOM 5159 C CA . TRP A 1 746 ? 30.361 -4.353 -17.937 1.00 86.94 746 TRP A CA 1
ATOM 5160 C C . TRP A 1 746 ? 29.025 -4.573 -18.649 1.00 86.94 746 TRP A C 1
ATOM 5162 O O . TRP A 1 746 ? 27.999 -4.628 -17.990 1.00 86.94 746 TRP A O 1
ATOM 5172 N N . ASP A 1 747 ? 29.013 -4.665 -19.979 1.00 79.69 747 ASP A N 1
ATOM 5173 C CA . ASP A 1 747 ? 27.797 -4.907 -20.779 1.00 79.69 747 ASP A CA 1
ATOM 5174 C C . ASP A 1 747 ? 26.612 -3.962 -20.465 1.00 79.69 747 ASP A C 1
ATOM 5176 O O . ASP A 1 747 ? 25.453 -4.362 -20.429 1.00 79.69 747 ASP A O 1
ATOM 5180 N N . ASN A 1 748 ? 26.886 -2.667 -20.258 1.00 78.81 748 ASN A N 1
ATOM 5181 C CA . ASN A 1 748 ? 25.855 -1.631 -20.058 1.00 78.81 748 ASN A CA 1
ATOM 5182 C C . ASN A 1 748 ? 25.711 -0.715 -21.294 1.00 78.81 748 ASN A C 1
ATOM 5184 O O . ASN A 1 748 ? 25.460 0.483 -21.175 1.00 78.81 748 ASN A O 1
ATOM 5188 N N . GLY A 1 749 ? 25.936 -1.260 -22.493 1.00 71.94 749 GLY A N 1
ATOM 5189 C CA . GLY A 1 749 ? 25.904 -0.525 -23.763 1.00 71.94 749 GLY A CA 1
ATOM 5190 C C . GLY A 1 749 ? 27.169 0.274 -24.094 1.00 71.94 749 GLY A C 1
ATOM 5191 O O . GLY A 1 749 ? 28.137 0.284 -23.341 1.00 71.94 749 GLY A O 1
ATOM 5192 N N . GLU A 1 750 ? 27.165 0.936 -25.257 1.00 67.19 750 GLU A N 1
ATOM 5193 C CA . GLU A 1 750 ? 28.358 1.596 -25.828 1.00 67.19 750 GLU A CA 1
ATOM 5194 C C . GLU A 1 750 ? 28.824 2.833 -25.042 1.00 67.19 750 GLU A C 1
ATOM 5196 O O . GLU A 1 750 ? 29.970 3.268 -25.160 1.00 67.19 750 GLU A O 1
ATOM 5201 N N . ARG A 1 751 ? 27.936 3.409 -24.223 1.00 73.12 751 ARG A N 1
ATOM 5202 C CA . ARG A 1 751 ? 28.220 4.548 -23.341 1.00 73.12 751 ARG A CA 1
ATOM 5203 C C . ARG A 1 751 ? 27.880 4.174 -21.898 1.00 73.12 751 ARG A C 1
ATOM 5205 O O . ARG A 1 751 ? 26.848 4.607 -21.385 1.00 73.12 751 ARG A O 1
ATOM 5212 N N . PRO A 1 752 ? 28.716 3.372 -21.218 1.00 79.94 752 PRO A N 1
ATOM 5213 C CA . PRO A 1 752 ? 28.415 2.947 -19.855 1.00 79.94 752 PRO A CA 1
ATOM 5214 C C . PRO A 1 752 ? 28.419 4.132 -18.882 1.00 79.94 752 PRO A C 1
ATOM 5216 O O . PRO A 1 752 ? 27.635 4.135 -17.943 1.00 79.94 752 PRO A O 1
ATOM 5219 N N . VAL A 1 753 ? 29.243 5.159 -19.117 1.00 88.62 753 VAL A N 1
ATOM 5220 C CA . VAL A 1 753 ? 29.372 6.326 -18.234 1.00 88.62 753 VAL A CA 1
ATOM 5221 C C . VAL A 1 753 ? 29.153 7.618 -19.017 1.00 88.62 753 VAL A C 1
ATOM 5223 O O . VAL A 1 753 ? 29.789 7.835 -20.052 1.00 88.62 753 VAL A O 1
ATOM 5226 N N . VAL A 1 754 ? 28.293 8.503 -18.506 1.00 88.31 754 VAL A N 1
ATOM 5227 C CA . VAL A 1 754 ? 28.121 9.874 -19.014 1.00 88.31 754 VAL A CA 1
ATOM 5228 C C . VAL A 1 754 ? 28.124 10.858 -17.849 1.00 88.31 754 VAL A C 1
ATOM 5230 O O . VAL A 1 754 ? 27.366 10.713 -16.897 1.00 88.31 754 VAL A O 1
ATOM 5233 N N . CYS A 1 755 ? 28.950 11.896 -17.949 1.00 90.12 755 CYS A N 1
ATOM 5234 C CA . CYS A 1 755 ? 28.971 13.009 -17.005 1.00 90.12 755 CYS A CA 1
ATOM 5235 C C . CYS A 1 755 ? 28.712 14.316 -17.756 1.00 90.12 755 CYS A C 1
ATOM 5237 O O . CYS A 1 755 ? 29.218 14.498 -18.868 1.00 90.12 755 CYS A O 1
ATOM 5239 N N . ASP A 1 756 ? 27.953 15.232 -17.153 1.00 88.31 756 ASP A N 1
ATOM 5240 C CA . ASP A 1 756 ? 27.882 16.607 -17.648 1.00 88.31 756 ASP A CA 1
ATOM 5241 C C . ASP A 1 756 ? 29.231 17.335 -17.481 1.00 88.31 756 ASP A C 1
ATOM 5243 O O . ASP A 1 756 ? 30.146 16.859 -16.809 1.00 88.31 756 ASP A O 1
ATOM 5247 N N . GLY A 1 757 ? 29.367 18.524 -18.075 1.00 88.56 757 GLY A N 1
ATOM 5248 C CA . GLY A 1 757 ? 30.619 19.292 -18.017 1.00 88.56 757 GLY A CA 1
ATOM 5249 C C . GLY A 1 757 ? 31.026 19.778 -16.617 1.00 88.56 757 GLY A C 1
ATOM 5250 O O . GLY A 1 757 ? 32.084 20.386 -16.478 1.00 88.56 757 GLY A O 1
ATOM 5251 N N . THR A 1 758 ? 30.198 19.550 -15.593 1.00 92.00 758 THR A N 1
ATOM 5252 C CA . THR A 1 758 ? 30.457 19.939 -14.198 1.00 92.00 758 THR A CA 1
ATOM 5253 C C . THR A 1 758 ? 30.711 18.749 -13.276 1.00 92.00 758 THR A C 1
ATOM 5255 O O . THR A 1 758 ? 31.078 18.953 -12.121 1.00 92.00 758 THR A O 1
ATOM 5258 N N . SER A 1 759 ? 30.515 17.527 -13.769 1.00 95.25 759 SER A N 1
ATOM 5259 C CA . SER A 1 759 ? 30.527 16.292 -12.989 1.00 95.25 759 SER A CA 1
ATOM 5260 C C . SER A 1 759 ? 31.639 15.360 -13.463 1.00 95.25 759 SER A C 1
ATOM 5262 O O . SER A 1 759 ? 32.120 15.456 -14.592 1.00 95.25 759 SER A O 1
ATOM 5264 N N . SER A 1 760 ? 32.057 14.428 -12.612 1.00 93.38 760 SER A N 1
ATOM 5265 C CA . SER A 1 760 ? 33.086 13.446 -12.961 1.00 93.38 760 SER A CA 1
ATOM 5266 C C . SER A 1 760 ? 32.855 12.115 -12.253 1.00 93.38 760 SER A C 1
ATOM 5268 O O . SER A 1 760 ? 32.173 12.045 -11.238 1.00 93.38 760 SER A O 1
ATOM 5270 N N . LEU A 1 761 ? 33.408 11.041 -12.814 1.00 94.19 761 LEU A N 1
ATOM 5271 C CA . LEU A 1 761 ? 33.450 9.728 -12.177 1.00 94.19 761 LEU A CA 1
ATOM 5272 C C . LEU A 1 761 ? 34.892 9.446 -11.759 1.00 94.19 761 LEU A C 1
ATOM 5274 O O . LEU A 1 761 ? 35.791 9.484 -12.604 1.00 94.19 761 LEU A O 1
ATOM 5278 N N . ASN A 1 762 ? 35.098 9.125 -10.482 1.00 95.06 762 ASN A N 1
ATOM 5279 C CA . ASN A 1 762 ? 36.381 8.638 -9.993 1.00 95.06 762 ASN A CA 1
ATOM 5280 C C . ASN A 1 762 ? 36.308 7.121 -9.770 1.00 95.06 762 ASN A C 1
ATOM 5282 O O . ASN A 1 762 ? 35.370 6.634 -9.139 1.00 95.06 762 ASN A O 1
ATOM 5286 N N . ALA A 1 763 ? 37.278 6.380 -10.299 1.00 95.50 763 ALA A N 1
ATOM 5287 C CA . ALA A 1 763 ? 37.320 4.928 -10.197 1.00 95.50 763 ALA A CA 1
ATOM 5288 C C . ALA A 1 763 ? 38.741 4.445 -9.906 1.00 95.50 763 ALA A C 1
ATOM 5290 O O . ALA A 1 763 ? 39.699 4.901 -10.534 1.00 95.50 763 ALA A O 1
ATOM 5291 N N . GLU A 1 764 ? 38.867 3.495 -8.985 1.00 95.62 764 GLU A N 1
ATOM 5292 C CA . GLU A 1 764 ? 40.128 2.839 -8.642 1.00 95.62 764 GLU A CA 1
ATOM 5293 C C . GLU A 1 764 ? 39.932 1.326 -8.521 1.00 95.62 764 GLU A C 1
ATOM 5295 O O . GLU A 1 764 ? 38.889 0.838 -8.064 1.00 95.62 764 GLU A O 1
ATOM 5300 N N . TYR A 1 765 ? 40.950 0.578 -8.945 1.00 95.19 765 TYR A N 1
ATOM 5301 C CA . TYR A 1 765 ? 40.990 -0.883 -8.949 1.00 95.19 765 TYR A CA 1
ATOM 5302 C C . TYR A 1 765 ? 39.742 -1.523 -9.570 1.00 95.19 765 TYR A C 1
ATOM 5304 O O . TYR A 1 765 ? 39.307 -2.580 -9.131 1.00 95.19 765 TYR A O 1
ATOM 5312 N N . SER A 1 766 ? 39.122 -0.860 -10.547 1.00 95.25 766 SER A N 1
ATOM 5313 C CA . SER A 1 766 ? 37.815 -1.229 -11.096 1.00 95.25 766 SER A CA 1
ATOM 5314 C C . SER A 1 766 ? 37.926 -1.670 -12.555 1.00 95.25 766 SER A C 1
ATOM 5316 O O . SER A 1 766 ? 38.799 -1.210 -13.288 1.00 95.25 766 SER A O 1
ATOM 5318 N N . CYS A 1 767 ? 37.039 -2.559 -12.994 1.00 93.19 767 CYS A N 1
ATOM 5319 C CA . CYS A 1 767 ? 36.976 -3.040 -14.373 1.00 93.19 767 CYS A CA 1
ATOM 5320 C C . CYS A 1 767 ? 35.807 -2.377 -15.109 1.00 93.19 767 CYS A C 1
ATOM 5322 O O . CYS A 1 767 ? 34.656 -2.591 -14.733 1.00 93.19 767 CYS A O 1
ATOM 5324 N N . LEU A 1 768 ? 36.094 -1.545 -16.114 1.00 92.69 768 LEU A N 1
ATOM 5325 C CA . LEU A 1 768 ? 35.087 -0.777 -16.849 1.00 92.69 768 LEU A CA 1
ATOM 5326 C C . LEU A 1 768 ? 35.187 -1.064 -18.353 1.00 92.69 768 LEU A C 1
ATOM 5328 O O . LEU A 1 768 ? 36.260 -0.927 -18.938 1.00 92.69 768 LEU A O 1
ATOM 5332 N N . ALA A 1 769 ? 34.056 -1.408 -18.973 1.00 86.62 769 ALA A N 1
ATOM 5333 C CA . ALA A 1 769 ? 33.925 -1.619 -20.417 1.00 86.62 769 ALA A CA 1
ATOM 5334 C C . ALA A 1 769 ? 33.912 -0.290 -21.198 1.00 86.62 769 ALA A C 1
ATOM 5336 O O . ALA A 1 769 ? 32.864 0.146 -21.672 1.00 86.62 769 ALA A O 1
ATOM 5337 N N . THR A 1 770 ? 35.050 0.390 -21.319 1.00 82.44 770 THR A N 1
ATOM 5338 C CA . THR A 1 770 ? 35.174 1.667 -22.056 1.00 82.44 770 THR A CA 1
ATOM 5339 C C . THR A 1 770 ? 36.087 1.538 -23.282 1.00 82.44 770 THR A C 1
ATOM 5341 O O . THR A 1 770 ? 36.736 0.512 -23.439 1.00 82.44 770 THR A O 1
ATOM 5344 N N . PRO A 1 771 ? 36.155 2.519 -24.206 1.00 80.00 771 PRO A N 1
ATOM 5345 C CA . PRO A 1 771 ? 37.078 2.425 -25.346 1.00 80.00 771 PRO A CA 1
ATOM 5346 C C . PRO A 1 771 ? 38.552 2.345 -24.922 1.00 80.00 771 PRO A C 1
ATOM 5348 O O . PRO A 1 771 ? 39.312 1.541 -25.453 1.00 80.00 771 PRO A O 1
ATOM 5351 N N . ASP A 1 772 ? 38.925 3.131 -23.910 1.00 84.81 772 ASP A N 1
ATOM 5352 C CA . ASP A 1 772 ? 40.245 3.134 -23.279 1.00 84.81 772 ASP A CA 1
ATOM 5353 C C . ASP A 1 772 ? 40.134 2.713 -21.807 1.00 84.81 772 ASP A C 1
ATOM 5355 O O . ASP A 1 772 ? 39.045 2.719 -21.233 1.00 84.81 772 ASP A O 1
ATOM 5359 N N . VAL A 1 773 ? 41.257 2.368 -21.169 1.00 88.38 773 VAL A N 1
ATOM 5360 C CA . VAL A 1 773 ? 41.296 2.124 -19.715 1.00 88.38 773 VAL A CA 1
ATOM 5361 C C . VAL A 1 773 ? 40.896 3.399 -18.968 1.00 88.38 773 VAL A C 1
ATOM 5363 O O . VAL A 1 773 ? 41.484 4.459 -19.193 1.00 88.38 773 VAL A O 1
ATOM 5366 N N . TRP A 1 774 ? 39.919 3.300 -18.061 1.00 92.12 774 TRP A N 1
ATOM 5367 C CA . TRP A 1 774 ? 39.455 4.457 -17.295 1.00 92.12 774 TRP A CA 1
ATOM 5368 C C . TRP A 1 774 ? 40.581 5.046 -16.425 1.00 92.12 774 TRP A C 1
ATOM 5370 O O . TRP A 1 774 ? 41.246 4.287 -15.709 1.00 92.12 774 TRP A O 1
ATOM 5380 N N . PRO A 1 775 ? 40.795 6.377 -16.422 1.00 91.00 775 PRO A N 1
ATOM 5381 C CA . PRO A 1 775 ? 41.835 7.002 -15.611 1.00 91.00 775 PRO A CA 1
ATOM 5382 C C . PRO A 1 775 ? 41.696 6.666 -14.122 1.00 91.00 775 PRO A C 1
ATOM 5384 O O . PRO A 1 775 ? 40.608 6.762 -13.561 1.00 91.00 775 PRO A O 1
ATOM 5387 N N . GLY A 1 776 ? 42.802 6.289 -13.480 1.00 90.69 776 GLY A N 1
ATOM 5388 C CA . GLY A 1 776 ? 42.833 5.915 -12.065 1.00 90.69 776 GLY A CA 1
ATOM 5389 C C . GLY A 1 776 ? 43.835 4.799 -11.784 1.00 90.69 776 GLY A C 1
ATOM 5390 O O . GLY A 1 776 ? 44.424 4.218 -12.698 1.00 90.69 776 GLY A O 1
ATOM 5391 N N . VAL A 1 777 ? 44.073 4.515 -10.504 1.00 92.94 777 VAL A N 1
ATOM 5392 C CA . VAL A 1 777 ? 45.025 3.475 -10.092 1.00 92.94 777 VAL A CA 1
ATOM 5393 C C . VAL A 1 777 ? 44.383 2.099 -10.245 1.00 92.94 777 VAL A C 1
ATOM 5395 O O . VAL A 1 777 ? 43.301 1.870 -9.723 1.00 92.94 777 VAL A O 1
ATOM 5398 N N . GLY A 1 778 ? 45.063 1.170 -10.924 1.00 91.38 778 GLY A N 1
ATOM 5399 C CA . GLY A 1 778 ? 44.681 -0.249 -10.956 1.00 91.38 778 GLY A CA 1
ATOM 5400 C C . GLY A 1 778 ? 43.430 -0.588 -11.773 1.00 91.38 778 GLY A C 1
ATOM 5401 O O . GLY A 1 778 ? 42.954 -1.715 -11.687 1.00 91.38 778 GLY A O 1
ATOM 5402 N N . ASN A 1 779 ? 42.891 0.354 -12.552 1.00 94.81 779 ASN A N 1
ATOM 5403 C CA . ASN A 1 779 ? 41.715 0.093 -13.379 1.00 94.81 779 ASN A CA 1
ATOM 5404 C C . ASN A 1 779 ? 42.033 -0.833 -14.559 1.00 94.81 779 ASN A C 1
ATOM 5406 O O . ASN A 1 779 ? 43.124 -0.796 -15.132 1.00 94.81 779 ASN A O 1
ATOM 5410 N N . LEU A 1 780 ? 41.040 -1.632 -14.941 1.00 93.75 780 LEU A N 1
ATOM 5411 C CA . LEU A 1 780 ? 41.081 -2.553 -16.068 1.00 93.75 780 LEU A CA 1
ATOM 5412 C C . LEU A 1 780 ? 40.038 -2.175 -17.121 1.00 93.75 780 LEU A C 1
ATOM 5414 O O . LEU A 1 780 ? 38.969 -1.659 -16.805 1.00 93.75 780 LEU A O 1
ATOM 5418 N N . ASN A 1 781 ? 40.345 -2.524 -18.366 1.00 91.06 781 ASN A N 1
ATOM 5419 C CA . ASN A 1 781 ? 39.404 -2.574 -19.480 1.00 91.06 781 ASN A CA 1
ATOM 5420 C C . ASN A 1 781 ? 39.630 -3.894 -20.229 1.00 91.06 781 ASN A C 1
ATOM 5422 O O . ASN A 1 781 ? 40.222 -3.942 -21.305 1.00 91.06 781 ASN A O 1
ATOM 5426 N N . LEU A 1 782 ? 39.300 -4.988 -19.550 1.00 87.62 782 LEU A N 1
ATOM 5427 C CA . LEU A 1 782 ? 39.440 -6.355 -20.036 1.00 87.62 782 LEU A CA 1
ATOM 5428 C C . LEU A 1 782 ? 38.160 -7.093 -19.684 1.00 87.62 782 LEU A C 1
ATOM 5430 O O . LEU A 1 782 ? 37.617 -6.856 -18.609 1.00 87.62 782 LEU A O 1
ATOM 5434 N N . ASP A 1 783 ? 37.735 -8.002 -20.558 1.00 84.25 783 ASP A N 1
ATOM 5435 C CA . ASP A 1 783 ? 36.588 -8.869 -20.305 1.00 84.25 783 ASP A CA 1
ATOM 5436 C C . ASP A 1 783 ? 36.703 -9.515 -18.909 1.00 84.25 783 ASP A C 1
ATOM 5438 O O . ASP A 1 783 ? 37.694 -10.206 -18.643 1.00 84.25 783 ASP A O 1
ATOM 5442 N N . PRO A 1 784 ? 35.729 -9.297 -18.003 1.00 86.56 784 PRO A N 1
ATOM 5443 C CA . PRO A 1 784 ? 35.685 -9.938 -16.698 1.00 86.56 784 PRO A CA 1
ATOM 5444 C C . PRO A 1 784 ? 35.611 -11.462 -16.789 1.00 86.56 784 PRO A C 1
ATOM 5446 O O . PRO A 1 784 ? 35.867 -12.130 -15.792 1.00 86.56 784 PRO A O 1
ATOM 5449 N N . GLN A 1 785 ? 35.290 -12.029 -17.954 1.00 83.38 785 GLN A N 1
ATOM 5450 C CA . GLN A 1 785 ? 35.135 -13.463 -18.177 1.00 83.38 785 GLN A CA 1
ATOM 5451 C C . GLN A 1 785 ? 34.132 -14.069 -17.200 1.00 83.38 785 GLN A C 1
ATOM 5453 O O . GLN A 1 785 ? 34.456 -14.987 -16.432 1.00 83.38 785 GLN A O 1
ATOM 5458 N N . PHE A 1 786 ? 32.914 -13.524 -17.214 1.00 81.62 786 PHE A N 1
ATOM 5459 C CA . PHE A 1 786 ? 31.821 -14.106 -16.458 1.00 81.62 786 PHE A CA 1
ATOM 5460 C C . PHE A 1 786 ? 31.576 -15.557 -16.897 1.00 81.62 786 PHE A C 1
ATOM 5462 O O . PHE A 1 786 ? 31.713 -15.928 -18.065 1.00 81.62 786 PHE A O 1
ATOM 5469 N N . CYS A 1 787 ? 31.192 -16.390 -15.937 1.00 77.19 787 CYS A N 1
ATOM 5470 C CA . CYS A 1 787 ? 30.807 -17.779 -16.124 1.00 77.19 787 CYS A CA 1
ATOM 5471 C C . CYS A 1 787 ? 29.637 -17.899 -17.080 1.00 77.19 787 CYS A C 1
ATOM 5473 O O . CYS A 1 787 ? 29.506 -18.934 -17.724 1.00 77.19 787 CYS A O 1
ATOM 5475 N N . GLY A 1 788 ? 28.861 -16.825 -17.254 1.00 62.50 788 GLY A N 1
ATOM 5476 C CA . GLY A 1 788 ? 28.189 -16.637 -18.513 1.00 62.50 788 GLY A CA 1
ATOM 5477 C C . GLY A 1 788 ? 26.964 -17.506 -18.612 1.00 62.50 788 GLY A C 1
ATOM 5478 O O . GLY A 1 788 ? 25.895 -17.357 -18.033 1.00 62.50 788 GLY A O 1
ATOM 5479 N N . TRP A 1 789 ? 27.223 -18.551 -19.329 1.00 66.06 789 TRP A N 1
ATOM 5480 C CA . TRP A 1 789 ? 26.298 -19.521 -19.784 1.00 66.06 789 TRP A CA 1
ATOM 5481 C C . TRP A 1 789 ? 27.045 -20.830 -19.560 1.00 66.06 789 TRP A C 1
ATOM 5483 O O . TRP A 1 789 ? 28.270 -20.874 -19.708 1.00 66.06 789 TRP A O 1
ATOM 5493 N N . GLY A 1 790 ? 26.341 -21.908 -19.209 1.00 64.06 790 GLY A N 1
ATOM 5494 C CA . GLY A 1 790 ? 26.950 -23.240 -19.292 1.00 64.06 790 GLY A CA 1
ATOM 5495 C C . GLY A 1 790 ? 27.600 -23.466 -20.670 1.00 64.06 790 GLY A C 1
ATOM 5496 O O . GLY A 1 790 ? 27.377 -22.694 -21.600 1.00 64.06 790 GLY A O 1
ATOM 5497 N N . GLU A 1 791 ? 28.369 -24.540 -20.833 1.00 68.44 791 GLU A N 1
ATOM 5498 C CA . GLU A 1 791 ? 29.222 -24.768 -22.019 1.00 68.44 791 GLU A CA 1
ATOM 5499 C C . GLU A 1 791 ? 28.480 -24.769 -23.380 1.00 68.44 791 GLU A C 1
ATOM 5501 O O . GLU A 1 791 ? 29.101 -24.633 -24.434 1.00 68.44 791 GLU A O 1
ATOM 5506 N N . ASN A 1 792 ? 27.149 -24.882 -23.378 1.00 74.56 792 ASN A N 1
ATOM 5507 C CA . ASN A 1 792 ? 26.321 -24.927 -24.580 1.00 74.56 792 ASN A CA 1
ATOM 5508 C C . ASN A 1 792 ? 26.064 -23.528 -25.173 1.00 74.56 792 ASN A C 1
ATOM 5510 O O . ASN A 1 792 ? 25.281 -22.735 -24.642 1.00 74.56 792 ASN A O 1
ATOM 5514 N N . ALA A 1 793 ? 26.679 -23.271 -26.333 1.00 82.25 793 ALA A N 1
ATOM 5515 C CA . ALA A 1 793 ? 26.413 -22.103 -27.181 1.00 82.25 793 ALA A CA 1
ATOM 5516 C C . ALA A 1 793 ? 25.024 -22.133 -27.828 1.00 82.25 793 ALA A C 1
ATOM 5518 O O . ALA A 1 793 ? 24.442 -21.079 -28.068 1.00 82.25 793 ALA A O 1
ATOM 5519 N N . ASP A 1 794 ? 24.503 -23.325 -28.108 1.00 90.00 794 ASP A N 1
ATOM 5520 C CA . ASP A 1 794 ? 23.184 -23.556 -28.686 1.00 90.00 794 ASP A CA 1
ATOM 5521 C C . ASP A 1 794 ? 22.309 -24.273 -27.659 1.00 90.00 794 ASP A C 1
ATOM 5523 O O . ASP A 1 794 ? 22.679 -25.347 -27.179 1.00 90.00 794 ASP A O 1
ATOM 5527 N N . VAL A 1 795 ? 21.153 -23.690 -27.340 1.00 91.00 795 VAL A N 1
ATOM 5528 C CA . VAL A 1 795 ? 20.142 -24.306 -26.476 1.00 91.00 795 VAL A CA 1
ATOM 5529 C C . VAL A 1 795 ? 18.790 -24.354 -27.171 1.00 91.00 795 VAL A C 1
ATOM 5531 O O . VAL A 1 795 ? 18.439 -23.454 -27.932 1.00 91.00 795 VAL A O 1
ATOM 5534 N N . TYR A 1 796 ? 18.035 -25.411 -26.911 1.00 92.62 796 TYR A N 1
ATOM 5535 C CA . TYR A 1 796 ? 16.759 -25.688 -27.559 1.00 92.62 796 TYR A CA 1
ATOM 5536 C C . TYR A 1 796 ? 15.631 -25.553 -26.540 1.00 92.62 796 TYR A C 1
ATOM 5538 O O . TYR A 1 796 ? 15.774 -26.009 -25.405 1.00 92.62 796 TYR A O 1
ATOM 5546 N N . VAL A 1 797 ? 14.528 -24.926 -26.945 1.00 91.38 797 VAL A N 1
ATOM 5547 C CA . VAL A 1 797 ? 13.316 -24.757 -26.140 1.00 91.38 797 VAL A CA 1
ATOM 5548 C C . VAL A 1 797 ? 12.139 -25.368 -26.884 1.00 91.38 797 VAL A C 1
ATOM 5550 O O . VAL A 1 797 ? 11.846 -24.985 -28.019 1.00 91.38 797 VAL A O 1
ATOM 5553 N N . ASP A 1 798 ? 11.449 -26.292 -26.230 1.00 91.94 798 ASP A N 1
ATOM 5554 C CA . ASP A 1 798 ? 10.245 -26.934 -26.740 1.00 91.94 798 ASP A CA 1
ATOM 5555 C C . ASP A 1 798 ? 9.186 -26.992 -25.625 1.00 91.94 798 ASP A C 1
ATOM 5557 O O . ASP A 1 798 ? 9.381 -27.699 -24.633 1.00 91.94 798 ASP A O 1
ATOM 5561 N N . PRO A 1 799 ? 8.049 -26.283 -25.759 1.00 86.62 799 PRO A N 1
ATOM 5562 C CA . PRO A 1 799 ? 7.009 -26.259 -24.731 1.00 86.62 799 PRO A CA 1
ATOM 5563 C C . PRO A 1 799 ? 6.354 -27.633 -24.504 1.00 86.62 799 PRO A C 1
ATOM 5565 O O . PRO A 1 799 ? 5.707 -27.839 -23.471 1.00 86.62 799 PRO A O 1
ATOM 5568 N N . ALA A 1 800 ? 6.524 -28.578 -25.437 1.00 87.56 800 ALA A N 1
ATOM 5569 C CA . ALA A 1 800 ? 6.064 -29.957 -25.310 1.00 87.56 800 ALA A CA 1
ATOM 5570 C C . ALA A 1 800 ? 7.057 -30.876 -24.568 1.00 87.56 800 ALA A C 1
ATOM 5572 O O . ALA A 1 800 ? 6.713 -32.026 -24.278 1.00 87.56 800 ALA A O 1
ATOM 5573 N N . ALA A 1 801 ? 8.267 -30.404 -24.249 1.00 86.62 801 ALA A N 1
ATOM 5574 C CA . ALA A 1 801 ? 9.284 -31.203 -23.575 1.00 86.62 801 ALA A CA 1
ATOM 5575 C C . ALA A 1 801 ? 8.959 -31.452 -22.086 1.00 86.62 801 ALA A C 1
ATOM 5577 O O . ALA A 1 801 ? 8.386 -30.586 -21.416 1.00 86.62 801 ALA A O 1
ATOM 5578 N N . PRO A 1 802 ? 9.321 -32.629 -21.534 1.00 80.69 802 PRO A N 1
ATOM 5579 C CA . PRO A 1 802 ? 9.171 -32.914 -20.108 1.00 80.69 802 PRO A CA 1
ATOM 5580 C C . PRO A 1 802 ? 10.162 -32.103 -19.254 1.00 80.69 802 PRO A C 1
ATOM 5582 O O . PRO A 1 802 ? 11.279 -31.825 -19.683 1.00 80.69 802 PRO A O 1
ATOM 5585 N N . GLU A 1 803 ? 9.783 -31.769 -18.016 1.00 76.69 803 GLU A N 1
ATOM 5586 C CA . GLU A 1 803 ? 10.694 -31.139 -17.047 1.00 76.69 803 GLU A CA 1
ATOM 5587 C C . GLU A 1 803 ? 11.497 -32.175 -16.239 1.00 76.69 803 GLU A C 1
ATOM 5589 O O . GLU A 1 803 ? 10.934 -33.208 -15.858 1.00 76.69 803 GLU A O 1
ATOM 5594 N N . PRO A 1 804 ? 12.769 -31.891 -15.883 1.00 71.00 804 PRO A N 1
ATOM 5595 C CA . PRO A 1 804 ? 13.596 -30.753 -16.305 1.00 71.00 804 PRO A CA 1
ATOM 5596 C C . PRO A 1 804 ? 14.406 -31.063 -17.582 1.00 71.00 804 PRO A C 1
ATOM 5598 O O . PRO A 1 804 ? 15.026 -32.120 -17.685 1.00 71.00 804 PRO A O 1
ATOM 5601 N N . GLY A 1 805 ? 14.433 -30.126 -18.535 1.00 81.94 805 GLY A N 1
ATOM 5602 C CA . GLY A 1 805 ? 15.341 -30.173 -19.691 1.00 81.94 805 GLY A CA 1
ATOM 5603 C C . GLY A 1 805 ? 16.742 -29.649 -19.352 1.00 81.94 805 GLY A C 1
ATOM 5604 O O . GLY A 1 805 ? 16.892 -28.864 -18.416 1.00 81.94 805 GLY A O 1
ATOM 5605 N N . ASP A 1 806 ? 17.763 -30.054 -20.114 1.00 85.00 806 ASP A N 1
ATOM 5606 C CA . ASP A 1 806 ? 19.147 -29.555 -19.990 1.00 85.00 806 ASP A CA 1
ATOM 5607 C C . ASP A 1 806 ? 19.534 -28.546 -21.092 1.00 85.00 806 ASP A C 1
ATOM 5609 O O . ASP A 1 806 ? 20.646 -28.010 -21.104 1.00 85.00 8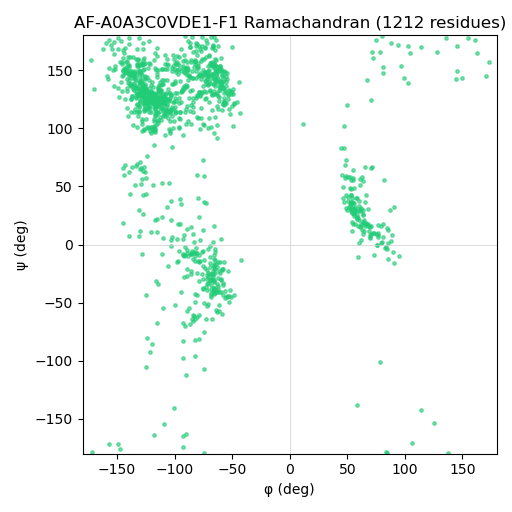06 ASP A O 1
ATOM 5613 N N . GLY A 1 807 ? 18.605 -28.276 -22.014 1.00 86.06 807 GLY A N 1
ATOM 5614 C CA . GLY A 1 807 ? 18.780 -27.346 -23.123 1.00 86.06 807 GLY A CA 1
ATOM 5615 C C . GLY A 1 807 ? 19.490 -27.946 -24.331 1.00 86.06 807 GLY A C 1
ATOM 5616 O O . GLY A 1 807 ? 19.622 -27.257 -25.340 1.00 86.06 807 GLY A O 1
ATOM 5617 N N . SER A 1 808 ? 19.932 -29.204 -24.284 1.00 89.50 808 SER A N 1
ATOM 5618 C CA . SER A 1 808 ? 20.446 -29.905 -25.462 1.00 89.50 808 SER A CA 1
ATOM 5619 C C . SER A 1 808 ? 19.319 -30.223 -26.451 1.00 89.50 808 SER A C 1
ATOM 5621 O O . SER A 1 808 ? 18.146 -30.269 -26.095 1.00 89.50 808 SER A O 1
ATOM 5623 N N . ALA A 1 809 ? 19.661 -30.519 -27.708 1.00 88.75 809 ALA A N 1
ATOM 5624 C CA . ALA A 1 809 ? 18.666 -30.934 -28.702 1.00 88.75 809 ALA A CA 1
ATOM 5625 C C . ALA A 1 809 ? 17.920 -32.231 -28.314 1.00 88.75 809 ALA A C 1
ATOM 5627 O O . ALA A 1 809 ? 16.814 -32.468 -28.790 1.00 88.75 809 ALA A O 1
ATOM 5628 N N . ALA A 1 810 ? 18.528 -33.081 -27.477 1.00 88.44 810 ALA A N 1
ATOM 5629 C CA . ALA A 1 810 ? 17.932 -34.335 -27.014 1.00 88.44 810 ALA A CA 1
ATOM 5630 C C . ALA A 1 810 ? 17.029 -34.153 -25.779 1.00 88.44 810 ALA A C 1
ATOM 5632 O O . ALA A 1 810 ? 16.156 -34.987 -25.543 1.00 88.44 810 ALA A O 1
ATOM 5633 N N . ALA A 1 811 ? 17.240 -33.084 -25.007 1.00 89.56 811 ALA A N 1
ATOM 5634 C CA . ALA A 1 811 ? 16.472 -32.737 -23.814 1.00 89.56 811 ALA A CA 1
ATOM 5635 C C . ALA A 1 811 ? 16.294 -31.203 -23.719 1.00 89.56 811 ALA A C 1
ATOM 5637 O O . ALA A 1 811 ? 16.877 -30.560 -22.839 1.00 89.56 811 ALA A O 1
ATOM 5638 N N . PRO A 1 812 ? 15.513 -30.597 -24.637 1.00 91.25 812 PRO A N 1
ATOM 5639 C CA . PRO A 1 812 ? 15.317 -29.151 -24.686 1.00 91.25 812 PRO A CA 1
ATOM 5640 C C . PRO A 1 812 ? 14.690 -28.617 -23.394 1.00 91.25 812 PRO A C 1
ATOM 5642 O O . PRO A 1 812 ? 13.961 -29.326 -22.698 1.00 91.25 812 PRO A O 1
ATOM 5645 N N . PHE A 1 813 ? 14.952 -27.349 -23.080 1.00 89.12 813 PHE A N 1
ATOM 5646 C CA . PHE A 1 813 ? 14.233 -26.654 -22.018 1.00 89.12 813 PHE A CA 1
ATOM 5647 C C . PHE A 1 813 ? 12.750 -26.542 -22.371 1.00 89.12 813 PHE A C 1
ATOM 5649 O O . PHE A 1 813 ? 12.385 -26.399 -23.535 1.00 89.12 813 PHE A O 1
ATOM 5656 N N . ARG A 1 814 ? 11.887 -26.564 -21.357 1.00 86.50 814 ARG A N 1
ATOM 5657 C CA . ARG A 1 814 ? 10.449 -26.391 -21.571 1.00 86.50 814 ARG A CA 1
ATOM 5658 C C . ARG A 1 814 ? 10.060 -24.926 -21.780 1.00 86.50 814 ARG A C 1
ATOM 5660 O O . ARG A 1 814 ? 9.121 -24.634 -22.513 1.00 86.50 814 ARG A O 1
ATOM 5667 N N . ASP A 1 815 ? 10.787 -24.003 -21.156 1.00 82.94 815 ASP A N 1
ATOM 5668 C CA . ASP A 1 815 ? 10.510 -22.569 -21.187 1.00 82.94 815 ASP A CA 1
ATOM 5669 C C . ASP A 1 815 ? 11.750 -21.737 -21.564 1.00 82.94 815 ASP A C 1
ATOM 5671 O O . ASP A 1 815 ? 12.900 -22.143 -21.372 1.00 82.94 815 ASP A O 1
ATOM 5675 N N . ALA A 1 816 ? 11.510 -20.541 -22.107 1.00 79.31 816 ALA A N 1
ATOM 5676 C CA . ALA A 1 816 ? 12.572 -19.635 -22.531 1.00 79.31 816 ALA A CA 1
ATOM 5677 C C . ALA A 1 816 ? 13.348 -19.012 -21.353 1.00 79.31 816 ALA A C 1
ATOM 5679 O O . ALA A 1 816 ? 14.510 -18.655 -21.530 1.00 79.31 816 ALA A O 1
ATOM 5680 N N . ALA A 1 817 ? 12.768 -18.902 -20.150 1.00 76.06 817 ALA A N 1
ATOM 5681 C CA . ALA A 1 817 ? 13.462 -18.323 -18.995 1.00 76.06 817 ALA A CA 1
ATOM 5682 C C . ALA A 1 817 ? 14.606 -19.233 -18.514 1.00 76.06 817 ALA A C 1
ATOM 5684 O O . ALA A 1 817 ? 15.704 -18.755 -18.218 1.00 76.06 817 ALA A O 1
ATOM 5685 N N . SER A 1 818 ? 14.398 -20.550 -18.550 1.00 78.88 818 SER A N 1
ATOM 5686 C CA . SER A 1 818 ? 15.443 -21.554 -18.330 1.00 78.88 818 SER A CA 1
ATOM 5687 C C . SER A 1 818 ? 16.603 -21.393 -19.326 1.00 78.88 818 SER A C 1
ATOM 5689 O O . SER A 1 818 ? 17.771 -21.378 -18.931 1.00 78.88 818 SER A O 1
ATOM 5691 N N . ALA A 1 819 ? 16.301 -21.155 -20.609 1.00 79.38 819 ALA A N 1
ATOM 5692 C CA . ALA A 1 819 ? 17.313 -20.904 -21.640 1.00 79.38 819 ALA A CA 1
ATOM 5693 C C . ALA A 1 819 ? 18.089 -19.587 -21.438 1.00 79.38 819 ALA A C 1
ATOM 5695 O O . ALA A 1 819 ? 19.239 -19.474 -21.873 1.00 79.38 819 ALA A O 1
ATOM 5696 N N . LEU A 1 820 ? 17.490 -18.614 -20.750 1.00 75.81 820 LEU A N 1
ATOM 5697 C CA . LEU A 1 820 ? 18.050 -17.287 -20.476 1.00 75.81 820 LEU A CA 1
ATOM 5698 C C . LEU A 1 820 ? 18.698 -17.155 -19.089 1.00 75.81 820 LEU A C 1
ATOM 5700 O O . LEU A 1 820 ? 19.185 -16.081 -18.739 1.00 75.81 820 LEU A O 1
ATOM 5704 N N . THR A 1 821 ? 18.781 -18.238 -18.314 1.00 73.12 821 THR A N 1
ATOM 5705 C CA . THR A 1 821 ? 19.462 -18.226 -17.012 1.00 73.12 821 THR A CA 1
ATOM 5706 C C . THR A 1 821 ? 20.987 -18.161 -17.177 1.00 73.12 821 THR A C 1
ATOM 5708 O O . THR A 1 821 ? 21.589 -19.012 -17.841 1.00 73.12 821 THR A O 1
ATOM 5711 N N . PHE A 1 822 ? 21.606 -17.168 -16.532 1.00 71.94 822 PHE A N 1
ATOM 5712 C CA . PHE A 1 822 ? 23.033 -16.828 -16.595 1.00 71.94 822 PHE A CA 1
ATOM 5713 C C . PHE A 1 822 ? 23.630 -16.668 -15.173 1.00 71.94 822 PHE A C 1
ATOM 5715 O O . PHE A 1 822 ? 22.910 -16.328 -14.230 1.00 71.94 822 PHE A O 1
ATOM 5722 N N . SER A 1 823 ? 24.947 -16.878 -15.010 1.00 75.69 823 SER A N 1
ATOM 5723 C CA . SER A 1 823 ? 25.680 -16.683 -13.740 1.00 75.69 823 SER A CA 1
ATOM 5724 C C . SER A 1 823 ? 26.762 -15.599 -13.845 1.00 75.69 823 SER A C 1
ATOM 5726 O O . SER A 1 823 ? 27.661 -15.697 -14.680 1.00 75.69 823 SER A O 1
ATOM 5728 N N . LEU A 1 824 ? 26.739 -14.623 -12.924 1.00 77.31 824 LEU A N 1
ATOM 5729 C CA . LEU A 1 824 ? 27.763 -13.569 -12.786 1.00 77.31 824 LEU A CA 1
ATOM 5730 C C . LEU A 1 824 ? 29.074 -14.072 -12.142 1.00 77.31 824 LEU A C 1
ATOM 5732 O O . LEU A 1 824 ? 29.885 -13.264 -11.684 1.00 77.31 824 LEU A O 1
ATOM 5736 N N . GLY A 1 825 ? 29.277 -15.389 -12.012 1.00 83.19 825 GLY A N 1
ATOM 5737 C CA . GLY A 1 825 ? 30.503 -15.923 -11.420 1.00 83.19 825 GLY A CA 1
ATOM 5738 C C . GLY A 1 825 ? 31.699 -15.532 -12.283 1.00 83.19 825 GLY A C 1
ATOM 5739 O O . GLY A 1 825 ? 31.537 -15.342 -13.481 1.00 83.19 825 GLY A O 1
ATOM 5740 N N . LEU A 1 826 ? 32.902 -15.411 -11.728 1.00 86.38 826 LEU A N 1
ATOM 5741 C CA . LEU A 1 826 ? 34.099 -15.162 -12.544 1.00 86.38 826 LEU A CA 1
ATOM 5742 C C . LEU A 1 826 ? 34.771 -16.488 -12.909 1.00 86.38 826 LEU A C 1
ATOM 5744 O O . LEU A 1 826 ? 34.963 -17.352 -12.048 1.00 86.38 826 LEU A O 1
ATOM 5748 N N . SER A 1 827 ? 35.162 -16.666 -14.168 1.00 86.44 827 SER A N 1
ATOM 5749 C CA . SER A 1 827 ? 35.940 -17.846 -14.551 1.00 86.44 827 SER A CA 1
ATOM 5750 C C . SER A 1 827 ? 37.325 -17.841 -13.893 1.00 86.44 827 SER A C 1
ATOM 5752 O O . SER A 1 827 ? 37.861 -16.788 -13.549 1.00 86.44 827 SER A O 1
ATOM 5754 N N . ALA A 1 828 ? 37.937 -19.015 -13.732 1.00 85.12 828 ALA A N 1
ATOM 5755 C CA . ALA A 1 828 ? 39.250 -19.168 -13.099 1.00 85.12 828 ALA A CA 1
ATOM 5756 C C . ALA A 1 828 ? 40.380 -18.377 -13.795 1.00 85.12 828 ALA A C 1
ATOM 5758 O O . ALA A 1 828 ? 41.401 -18.104 -13.168 1.00 85.12 828 ALA A O 1
ATOM 5759 N N . GLY A 1 829 ? 40.203 -18.014 -15.072 1.00 85.38 829 GLY A N 1
ATOM 5760 C CA . GLY A 1 829 ? 41.140 -17.190 -15.843 1.00 85.38 829 GLY A CA 1
ATOM 5761 C C . GLY A 1 829 ? 40.875 -15.684 -15.777 1.00 85.38 829 GLY A C 1
ATOM 5762 O O . GLY A 1 829 ? 41.637 -14.920 -16.368 1.00 85.38 829 GLY A O 1
ATOM 5763 N N . SER A 1 830 ? 39.820 -15.259 -15.077 1.00 90.00 830 SER A N 1
ATOM 5764 C CA . SER A 1 830 ? 39.350 -13.877 -15.102 1.00 90.00 830 SER A CA 1
ATOM 5765 C C . SER A 1 830 ? 40.415 -12.887 -14.612 1.00 90.00 830 SER A C 1
ATOM 5767 O O . SER A 1 830 ? 40.979 -13.072 -13.525 1.00 90.00 830 SER A O 1
ATOM 5769 N N . PRO A 1 831 ? 40.641 -11.774 -15.340 1.00 89.44 831 PRO A N 1
ATOM 5770 C CA . PRO A 1 831 ? 41.561 -10.723 -14.907 1.00 89.44 831 PRO A CA 1
ATOM 5771 C C . PRO A 1 831 ? 41.075 -10.005 -13.637 1.00 89.44 831 PRO A C 1
ATOM 5773 O O . PRO A 1 831 ? 41.868 -9.383 -12.933 1.00 89.44 831 PRO A O 1
ATOM 5776 N N . CYS A 1 832 ? 39.786 -10.114 -13.306 1.00 90.81 832 CYS A N 1
ATOM 5777 C CA . CYS A 1 832 ? 39.176 -9.469 -12.148 1.00 90.81 832 CYS A CA 1
ATOM 5778 C C . CYS A 1 832 ? 39.413 -10.219 -10.827 1.00 90.81 832 CYS A C 1
ATOM 5780 O O . CYS A 1 832 ? 39.085 -9.685 -9.768 1.00 90.81 832 CYS A O 1
ATOM 5782 N N . LEU A 1 833 ? 39.990 -11.428 -10.840 1.00 88.62 833 LEU A N 1
ATOM 5783 C CA . LEU A 1 833 ? 40.180 -12.223 -9.618 1.00 88.62 833 LEU A CA 1
ATOM 5784 C C . LEU A 1 833 ? 41.262 -11.684 -8.674 1.00 88.62 833 LEU A C 1
ATOM 5786 O O . LEU A 1 833 ? 41.145 -11.888 -7.468 1.00 88.62 833 LEU A O 1
ATOM 5790 N N . THR A 1 834 ? 42.295 -11.019 -9.198 1.00 85.19 834 THR A N 1
ATOM 5791 C CA . THR A 1 834 ? 43.467 -10.576 -8.412 1.00 85.19 834 THR A CA 1
ATOM 5792 C C . THR A 1 834 ? 43.842 -9.108 -8.628 1.00 85.19 834 THR A C 1
ATOM 5794 O O . THR A 1 834 ? 44.910 -8.677 -8.198 1.00 85.19 834 THR A O 1
ATOM 5797 N N . ALA A 1 835 ? 43.019 -8.346 -9.350 1.00 86.56 835 ALA A N 1
ATOM 5798 C CA . ALA A 1 835 ? 43.333 -6.975 -9.764 1.00 86.56 835 ALA A CA 1
ATOM 5799 C C . ALA A 1 835 ? 42.759 -5.885 -8.843 1.00 86.56 835 ALA A C 1
ATOM 5801 O O . ALA A 1 835 ? 43.056 -4.706 -9.027 1.00 86.56 835 ALA A O 1
ATOM 5802 N N . GLY A 1 836 ? 41.958 -6.266 -7.849 1.00 85.00 836 GLY A N 1
ATOM 5803 C CA . GLY A 1 836 ? 41.431 -5.365 -6.833 1.00 85.00 836 GLY A CA 1
ATOM 5804 C C . GLY A 1 836 ? 42.520 -4.830 -5.901 1.00 85.00 836 GLY A C 1
ATOM 5805 O O . GLY A 1 836 ? 43.659 -5.311 -5.864 1.00 85.00 836 GLY A O 1
ATOM 5806 N N . GLN A 1 837 ? 42.160 -3.831 -5.097 1.00 82.19 837 GLN A N 1
ATOM 5807 C CA . GLN A 1 837 ? 43.085 -3.189 -4.164 1.00 82.19 837 GLN A CA 1
ATOM 5808 C C . GLN A 1 837 ? 43.705 -4.209 -3.188 1.00 82.19 837 GLN A C 1
ATOM 5810 O O . GLN A 1 837 ? 43.002 -4.895 -2.455 1.00 82.19 837 GLN A O 1
ATOM 5815 N N . GLY A 1 838 ? 45.037 -4.311 -3.154 1.00 81.38 838 GLY A N 1
ATOM 5816 C CA . GLY A 1 838 ? 45.727 -5.291 -2.301 1.00 81.38 838 GLY A CA 1
ATOM 5817 C C . GLY A 1 838 ? 45.702 -6.733 -2.829 1.00 81.38 838 GLY A C 1
ATOM 5818 O O . GLY A 1 838 ? 45.980 -7.655 -2.066 1.00 81.38 838 GLY A O 1
ATOM 5819 N N . GLY A 1 839 ? 45.393 -6.937 -4.115 1.00 79.94 839 GLY A N 1
ATOM 5820 C CA . GLY A 1 839 ? 45.358 -8.257 -4.757 1.00 79.94 839 GLY A CA 1
ATOM 5821 C C . GLY A 1 839 ? 44.039 -9.009 -4.565 1.00 79.94 839 GLY A C 1
ATOM 5822 O O . GLY A 1 839 ? 43.984 -10.215 -4.797 1.00 79.94 839 GLY A O 1
ATOM 5823 N N . VAL A 1 840 ? 42.994 -8.313 -4.109 1.00 84.69 840 VAL A N 1
ATOM 5824 C CA . VAL A 1 840 ? 41.651 -8.875 -3.916 1.00 84.69 840 VAL A CA 1
ATOM 5825 C C . VAL A 1 840 ? 40.877 -8.945 -5.237 1.00 84.69 840 VAL A C 1
ATOM 5827 O O . VAL A 1 840 ? 41.322 -8.446 -6.270 1.00 84.69 840 VAL A O 1
ATOM 5830 N N . ARG A 1 841 ? 39.705 -9.576 -5.211 1.00 88.06 841 ARG A N 1
ATOM 5831 C CA . ARG A 1 841 ? 38.779 -9.627 -6.347 1.00 88.06 841 ARG A CA 1
ATOM 5832 C C . ARG A 1 841 ? 38.121 -8.261 -6.589 1.00 88.06 841 ARG A C 1
ATOM 5834 O O . ARG A 1 841 ? 37.878 -7.519 -5.644 1.00 88.06 841 ARG A O 1
ATOM 5841 N N . ILE A 1 842 ? 37.802 -7.969 -7.848 1.00 90.94 842 ILE A N 1
ATOM 5842 C CA . ILE A 1 842 ? 36.934 -6.862 -8.272 1.00 90.94 842 ILE A CA 1
ATOM 5843 C C . ILE A 1 842 ? 35.498 -7.397 -8.439 1.00 90.94 842 ILE A C 1
ATOM 5845 O O . ILE A 1 842 ? 35.310 -8.398 -9.129 1.00 90.94 842 ILE A O 1
ATOM 5849 N N . GLY A 1 843 ? 34.501 -6.720 -7.864 1.00 88.12 843 GLY A N 1
ATOM 5850 C CA . GLY A 1 843 ? 33.069 -6.987 -8.048 1.00 88.12 843 GLY A CA 1
ATOM 5851 C C . GLY A 1 843 ? 32.400 -7.853 -6.968 1.00 88.12 843 GLY A C 1
ATOM 5852 O O . GLY A 1 843 ? 33.021 -8.702 -6.325 1.00 88.12 843 GLY A O 1
ATOM 5853 N N . ALA A 1 844 ? 31.088 -7.656 -6.816 1.00 83.69 844 ALA A N 1
ATOM 5854 C CA . ALA A 1 844 ? 30.214 -8.392 -5.903 1.00 83.69 844 ALA A CA 1
ATOM 5855 C C . ALA A 1 844 ? 29.966 -9.836 -6.382 1.00 83.69 844 ALA A C 1
ATOM 5857 O O . ALA A 1 844 ? 29.841 -10.097 -7.581 1.00 83.69 844 ALA A O 1
ATOM 5858 N N . GLU A 1 845 ? 29.911 -10.774 -5.432 1.00 69.31 845 GLU A N 1
ATOM 5859 C CA . GLU A 1 845 ? 30.020 -12.224 -5.646 1.00 69.31 845 GLU A CA 1
ATOM 5860 C C . GLU A 1 845 ? 28.812 -12.900 -6.320 1.00 69.31 845 GLU A C 1
ATOM 5862 O O . GLU A 1 845 ? 27.664 -12.593 -6.017 1.00 69.31 845 GLU A O 1
ATOM 5867 N N . THR A 1 846 ? 29.086 -13.942 -7.124 1.00 64.44 846 THR A N 1
ATOM 5868 C CA . THR A 1 846 ? 28.192 -15.110 -7.342 1.00 64.44 846 THR A CA 1
ATOM 5869 C C . THR A 1 846 ? 28.964 -16.440 -7.544 1.00 64.44 846 THR A C 1
ATOM 5871 O O . THR A 1 846 ? 28.413 -17.421 -8.040 1.00 64.44 846 THR A O 1
ATOM 5874 N N . GLY A 1 847 ? 30.246 -16.505 -7.140 1.00 73.19 847 GLY A N 1
ATOM 5875 C CA . GLY A 1 847 ? 31.098 -17.707 -7.237 1.00 73.19 847 GLY A CA 1
ATOM 5876 C C . GLY A 1 847 ? 32.172 -17.663 -8.337 1.00 73.19 847 GLY A C 1
ATOM 5877 O O . GLY A 1 847 ? 32.429 -16.615 -8.931 1.00 73.19 847 GLY A O 1
ATOM 5878 N N . THR A 1 848 ? 32.838 -18.800 -8.580 1.00 80.25 848 THR A N 1
ATOM 5879 C CA . THR A 1 848 ? 33.790 -18.997 -9.690 1.00 80.25 848 THR A CA 1
ATOM 5880 C C . THR A 1 848 ? 33.518 -20.296 -10.442 1.00 80.25 848 THR A C 1
ATOM 5882 O O . THR A 1 848 ? 32.972 -21.242 -9.876 1.00 80.25 848 THR A O 1
ATOM 5885 N N . CYS A 1 849 ? 33.926 -20.365 -11.708 1.00 78.94 849 CYS A N 1
ATOM 5886 C CA . CYS A 1 849 ? 33.810 -21.570 -12.535 1.00 78.94 849 CYS A CA 1
ATOM 5887 C C . CYS A 1 849 ? 35.127 -21.903 -13.267 1.00 78.94 849 CYS A C 1
ATOM 5889 O O . CYS A 1 849 ? 35.975 -21.023 -13.436 1.00 78.94 849 CYS A O 1
ATOM 5891 N N . PRO A 1 850 ? 35.333 -23.161 -13.710 1.00 75.19 850 PRO A N 1
ATOM 5892 C CA . PRO A 1 850 ? 36.587 -23.585 -14.342 1.00 75.19 850 PRO A CA 1
ATOM 5893 C C . PRO A 1 850 ? 36.844 -22.964 -15.722 1.00 75.19 850 PRO A C 1
ATOM 5895 O O . PRO A 1 850 ? 38.000 -22.775 -16.092 1.00 75.19 850 PRO A O 1
ATOM 5898 N N . ALA A 1 851 ? 35.786 -22.658 -16.475 1.00 70.19 851 ALA A N 1
ATOM 5899 C CA . ALA A 1 851 ? 35.853 -22.156 -17.844 1.00 70.19 851 ALA A CA 1
ATOM 5900 C C . ALA A 1 851 ? 34.999 -20.891 -18.001 1.00 70.19 851 ALA A C 1
ATOM 5902 O O . ALA A 1 851 ? 33.981 -20.753 -17.331 1.00 70.19 851 ALA A O 1
ATOM 5903 N N . GLY A 1 852 ? 35.413 -19.970 -18.875 1.00 66.31 852 GLY A N 1
ATOM 5904 C CA . GLY A 1 852 ? 34.570 -18.840 -19.274 1.00 66.31 852 GLY A CA 1
ATOM 5905 C C . GLY A 1 852 ? 33.332 -19.330 -20.022 1.00 66.31 852 GLY A C 1
ATOM 5906 O O . GLY A 1 852 ? 33.424 -20.289 -20.791 1.00 66.31 852 GLY A O 1
ATOM 5907 N N . GLY A 1 853 ? 32.183 -18.697 -19.781 1.00 67.81 853 GLY A N 1
ATOM 5908 C CA . GLY A 1 853 ? 30.956 -19.021 -20.504 1.00 67.81 853 GLY A CA 1
ATOM 5909 C C . GLY A 1 853 ? 31.031 -18.651 -21.986 1.00 67.81 853 GLY A C 1
ATOM 5910 O O . GLY A 1 853 ? 31.957 -17.976 -22.439 1.00 67.81 853 GLY A O 1
ATOM 5911 N N . VAL A 1 854 ? 30.035 -19.081 -22.761 1.00 71.56 854 VAL A N 1
ATOM 5912 C CA . VAL A 1 854 ? 29.932 -18.710 -24.182 1.00 71.56 854 VAL A CA 1
ATOM 5913 C C . VAL A 1 854 ? 29.591 -17.220 -24.337 1.00 71.56 854 VAL A C 1
ATOM 5915 O O . VAL A 1 854 ? 28.667 -16.747 -23.695 1.00 71.56 854 VAL A O 1
ATOM 5918 N N . PRO A 1 855 ? 30.277 -16.450 -25.196 1.00 67.12 855 PRO A N 1
ATOM 5919 C CA . PRO A 1 855 ? 30.073 -14.998 -25.284 1.00 67.12 855 PRO A CA 1
ATOM 5920 C C . PRO A 1 855 ? 28.708 -14.597 -25.866 1.00 67.12 855 PRO A C 1
ATOM 5922 O O . PRO A 1 855 ? 28.212 -13.515 -25.573 1.00 67.12 855 PRO A O 1
ATOM 5925 N N . VAL A 1 856 ? 28.094 -15.463 -26.682 1.00 77.19 856 VAL A N 1
ATOM 5926 C CA . VAL A 1 856 ? 26.736 -15.288 -27.215 1.00 77.19 856 VAL A CA 1
ATOM 5927 C C . VAL A 1 856 ? 26.005 -16.627 -27.140 1.00 77.19 856 VAL A C 1
ATOM 5929 O O . VAL A 1 856 ? 26.496 -17.616 -27.692 1.00 77.19 856 VAL A O 1
ATOM 5932 N N . ARG A 1 857 ? 24.829 -16.674 -26.505 1.00 84.19 857 ARG A N 1
ATOM 5933 C CA . ARG A 1 857 ? 23.967 -17.869 -26.484 1.00 84.19 857 ARG A CA 1
ATOM 5934 C C . ARG A 1 857 ? 22.930 -17.800 -27.609 1.00 84.19 857 ARG A C 1
ATOM 5936 O O . ARG A 1 857 ? 22.280 -16.777 -27.803 1.00 84.19 857 ARG A O 1
ATOM 5943 N N . ARG A 1 858 ? 22.765 -18.885 -28.364 1.00 89.25 858 ARG A N 1
ATOM 5944 C CA . ARG A 1 858 ? 21.715 -19.055 -29.377 1.00 89.25 858 ARG A CA 1
ATOM 5945 C C . ARG A 1 858 ? 20.587 -19.907 -28.809 1.00 89.25 858 ARG A C 1
ATOM 5947 O O . ARG A 1 858 ? 20.825 -21.034 -28.383 1.00 89.25 858 ARG A O 1
ATOM 5954 N N . VAL A 1 859 ? 19.376 -19.362 -28.805 1.00 91.12 859 VAL A N 1
ATOM 5955 C CA . VAL A 1 859 ? 18.162 -20.027 -28.322 1.00 91.12 859 VAL A CA 1
ATOM 5956 C C . VAL A 1 859 ? 17.301 -20.409 -29.519 1.00 91.12 859 VAL A C 1
ATOM 5958 O O . VAL A 1 859 ? 16.818 -19.540 -30.245 1.00 91.12 859 VAL A O 1
ATOM 5961 N N . HIS A 1 860 ? 17.113 -21.710 -29.718 1.00 94.12 860 HIS A N 1
ATOM 5962 C CA . HIS A 1 860 ? 16.262 -22.279 -30.759 1.00 94.12 860 HIS A CA 1
ATOM 5963 C C . HIS A 1 860 ? 14.881 -22.566 -30.174 1.00 94.12 860 HIS A C 1
ATOM 5965 O O . HIS A 1 860 ? 14.753 -23.414 -29.293 1.00 94.12 860 HIS A O 1
ATOM 5971 N N . LEU A 1 861 ? 13.855 -21.861 -30.643 1.00 93.25 861 LEU A N 1
ATOM 5972 C CA . LEU A 1 861 ? 12.471 -22.036 -30.214 1.00 93.25 861 LEU A CA 1
ATOM 5973 C C . LEU A 1 861 ? 11.734 -22.952 -31.192 1.00 93.25 861 LEU A C 1
ATOM 5975 O O . LEU A 1 861 ? 11.692 -22.689 -32.396 1.00 93.25 861 LEU A O 1
ATOM 5979 N N . ALA A 1 862 ? 11.120 -24.010 -30.667 1.00 94.19 862 ALA A N 1
ATOM 5980 C CA . ALA A 1 862 ? 10.222 -24.863 -31.434 1.00 94.19 862 ALA A CA 1
ATOM 5981 C C . ALA A 1 862 ? 8.940 -24.115 -31.864 1.00 94.19 862 ALA A C 1
ATOM 5983 O O . ALA A 1 862 ? 8.721 -22.940 -31.546 1.00 94.19 862 ALA A O 1
ATOM 5984 N N . ALA A 1 863 ? 8.069 -24.807 -32.601 1.00 94.00 863 ALA A N 1
ATOM 5985 C CA . ALA A 1 863 ? 6.736 -24.297 -32.900 1.00 94.00 863 ALA A CA 1
ATOM 5986 C C . ALA A 1 863 ? 5.933 -24.129 -31.597 1.00 94.00 863 ALA A C 1
ATOM 5988 O O . ALA A 1 863 ? 5.876 -25.046 -30.777 1.00 94.00 863 ALA A O 1
ATOM 5989 N N . GLY A 1 864 ? 5.315 -22.965 -31.402 1.00 90.69 864 GLY A N 1
ATOM 5990 C CA . GLY A 1 864 ? 4.600 -22.637 -30.173 1.00 90.69 864 GLY A CA 1
ATOM 5991 C C . GLY A 1 864 ? 4.507 -21.140 -29.894 1.00 90.69 864 GLY A C 1
ATOM 5992 O O . GLY A 1 864 ? 5.037 -20.309 -30.634 1.00 90.69 864 GLY A O 1
ATOM 5993 N N . GLN A 1 865 ? 3.816 -20.818 -28.803 1.00 89.50 865 GLN A N 1
ATOM 5994 C CA . GLN A 1 865 ? 3.686 -19.464 -28.271 1.00 89.50 865 GLN A CA 1
ATOM 5995 C C . GLN A 1 865 ? 4.550 -19.317 -27.018 1.00 89.50 865 GLN A C 1
ATOM 5997 O O . GLN A 1 865 ? 4.516 -20.173 -26.133 1.00 89.50 865 GLN A O 1
ATOM 6002 N N . PHE A 1 866 ? 5.303 -18.224 -26.937 1.00 85.94 866 PHE A N 1
ATOM 6003 C CA . PHE A 1 866 ? 6.189 -17.913 -25.819 1.00 85.94 866 PHE A CA 1
ATOM 6004 C C . PHE A 1 866 ? 6.012 -16.450 -25.414 1.00 85.94 866 PHE A C 1
ATOM 6006 O O . PHE A 1 866 ? 5.782 -15.592 -26.262 1.00 85.94 866 PHE A O 1
ATOM 6013 N N . ALA A 1 867 ? 6.163 -16.137 -24.129 1.00 77.00 867 ALA A N 1
ATOM 6014 C CA . ALA A 1 867 ? 6.177 -14.748 -23.683 1.00 77.00 867 ALA A CA 1
ATOM 6015 C C . ALA A 1 867 ? 7.435 -14.029 -24.211 1.00 77.00 867 ALA A C 1
ATOM 6017 O O . ALA A 1 867 ? 8.555 -14.515 -24.050 1.00 77.00 867 ALA A O 1
ATOM 6018 N N . ALA A 1 868 ? 7.249 -12.862 -24.829 1.00 65.31 868 ALA A N 1
ATOM 6019 C CA . ALA A 1 868 ? 8.315 -12.022 -25.375 1.00 65.31 868 ALA A CA 1
ATOM 6020 C C . ALA A 1 868 ? 8.970 -11.118 -24.322 1.00 65.31 868 ALA A C 1
ATOM 6022 O O . ALA A 1 868 ? 9.972 -10.473 -24.632 1.00 65.31 868 ALA A O 1
ATOM 6023 N N . GLU A 1 869 ? 8.428 -11.060 -23.096 1.00 58.44 869 GLU A N 1
ATOM 6024 C CA . GLU A 1 869 ? 9.031 -10.352 -21.957 1.00 58.44 869 GLU A CA 1
ATOM 6025 C C . GLU A 1 869 ? 10.227 -11.153 -21.415 1.00 58.44 869 GLU A C 1
ATOM 6027 O O . GLU A 1 869 ? 10.282 -11.618 -20.279 1.00 58.44 869 GLU A O 1
ATOM 6032 N N . LEU A 1 870 ? 11.187 -11.370 -22.306 1.00 53.41 870 LEU A N 1
ATOM 6033 C CA . LEU A 1 870 ? 12.473 -11.965 -22.025 1.00 53.41 870 LEU A CA 1
ATOM 6034 C C . LEU A 1 870 ? 13.214 -10.953 -21.148 1.00 53.41 870 LEU A C 1
ATOM 6036 O O . LEU A 1 870 ? 13.463 -9.821 -21.576 1.00 53.41 870 LEU A O 1
ATOM 6040 N N . VAL A 1 871 ? 13.503 -11.339 -19.901 1.00 49.12 871 VAL A N 1
ATOM 6041 C CA . VAL A 1 871 ? 14.383 -10.585 -18.996 1.00 49.12 871 VAL A CA 1
ATOM 6042 C C . VAL A 1 871 ? 15.618 -10.204 -19.808 1.00 49.12 871 VAL A C 1
ATOM 6044 O O . VAL A 1 871 ? 16.205 -11.112 -20.402 1.00 49.12 871 VAL A O 1
ATOM 6047 N N . PRO A 1 872 ? 15.969 -8.906 -19.927 1.00 52.94 872 PRO A N 1
ATOM 6048 C CA . PRO A 1 872 ? 17.073 -8.505 -20.781 1.00 52.94 872 PRO A CA 1
ATOM 6049 C C . PRO A 1 872 ? 18.300 -9.242 -20.261 1.00 52.94 872 PRO A C 1
ATOM 6051 O O . PRO A 1 872 ? 18.648 -9.057 -19.098 1.00 52.94 872 PRO A O 1
ATOM 6054 N N . PRO A 1 873 ? 18.908 -10.142 -21.047 1.00 50.34 873 PRO A N 1
ATOM 6055 C CA . PRO A 1 873 ? 20.099 -10.781 -20.570 1.00 50.34 873 PRO A CA 1
ATOM 6056 C C . PRO A 1 873 ? 21.154 -9.682 -20.570 1.00 50.34 873 PRO A C 1
ATOM 6058 O O . PRO A 1 873 ? 21.467 -9.099 -21.608 1.00 50.34 873 PRO A O 1
ATOM 6061 N N . ALA A 1 874 ? 21.738 -9.444 -19.405 1.00 49.97 874 ALA A N 1
ATOM 6062 C CA . ALA A 1 874 ? 23.028 -8.795 -19.242 1.00 49.97 874 ALA A CA 1
ATOM 6063 C C . ALA A 1 874 ? 24.102 -9.261 -20.249 1.00 49.97 874 ALA A C 1
ATOM 6065 O O . ALA A 1 874 ? 25.126 -8.603 -20.382 1.00 49.97 874 ALA A O 1
ATOM 6066 N N . HIS A 1 875 ? 23.870 -10.369 -20.968 1.00 65.75 875 HIS A N 1
ATOM 6067 C CA . HIS A 1 875 ? 24.773 -10.975 -21.929 1.00 65.75 875 HIS A CA 1
ATOM 6068 C C . HIS A 1 875 ? 24.134 -11.258 -23.298 1.00 65.75 875 HIS A C 1
ATOM 6070 O O . HIS A 1 875 ? 22.930 -11.491 -23.389 1.00 65.75 875 HIS A O 1
ATOM 6076 N N . PRO A 1 876 ? 24.933 -11.314 -24.379 1.00 75.06 876 PRO A N 1
ATOM 6077 C CA . PRO A 1 876 ? 24.429 -11.524 -25.729 1.00 75.06 876 PRO A CA 1
ATOM 6078 C C . PRO A 1 876 ? 23.608 -12.794 -25.966 1.00 75.06 876 PRO A C 1
ATOM 6080 O O . PRO A 1 876 ? 24.103 -13.906 -25.783 1.00 75.06 876 PRO A O 1
ATOM 6083 N N . VAL A 1 877 ? 22.371 -12.638 -26.456 1.00 81.31 877 VAL A N 1
ATOM 6084 C CA . VAL A 1 877 ? 21.499 -13.754 -26.853 1.00 81.31 877 VAL A CA 1
ATOM 6085 C C . VAL A 1 877 ? 20.917 -13.532 -28.246 1.00 81.31 877 VAL A C 1
ATOM 6087 O O . VAL A 1 877 ? 20.349 -12.486 -28.542 1.00 81.31 877 VAL A O 1
ATOM 6090 N N . SER A 1 878 ? 21.029 -14.544 -29.104 1.00 89.25 878 SER A N 1
ATOM 6091 C CA . SER A 1 878 ? 20.320 -14.605 -30.386 1.00 89.25 878 SER A CA 1
ATOM 6092 C C . SER A 1 878 ? 19.182 -15.616 -30.319 1.00 89.25 878 SER A C 1
ATOM 6094 O O . SER A 1 878 ? 19.341 -16.682 -29.726 1.00 89.25 878 SER A O 1
ATOM 6096 N N . ILE A 1 879 ? 18.053 -15.304 -30.948 1.00 91.44 879 ILE A N 1
ATOM 6097 C CA . ILE A 1 879 ? 16.837 -16.119 -30.897 1.00 91.44 879 ILE A CA 1
ATOM 6098 C C . ILE A 1 879 ? 16.454 -16.534 -32.312 1.00 91.44 879 ILE A C 1
ATOM 6100 O O . ILE A 1 879 ? 16.351 -15.705 -33.217 1.00 91.44 879 ILE A O 1
ATOM 6104 N N . GLN A 1 880 ? 16.226 -17.829 -32.476 1.00 94.81 880 GLN A N 1
ATOM 6105 C CA . GLN A 1 880 ? 15.924 -18.480 -33.738 1.00 94.81 880 GLN A CA 1
ATOM 6106 C C . GLN A 1 880 ? 14.633 -19.285 -33.567 1.00 94.81 880 GLN A C 1
ATOM 6108 O O . GLN A 1 880 ? 14.602 -20.229 -32.784 1.00 94.81 880 GLN A O 1
ATOM 6113 N N . GLY A 1 881 ? 13.567 -18.915 -34.271 1.00 94.44 881 GLY A N 1
ATOM 6114 C CA . GLY A 1 881 ? 12.330 -19.694 -34.309 1.00 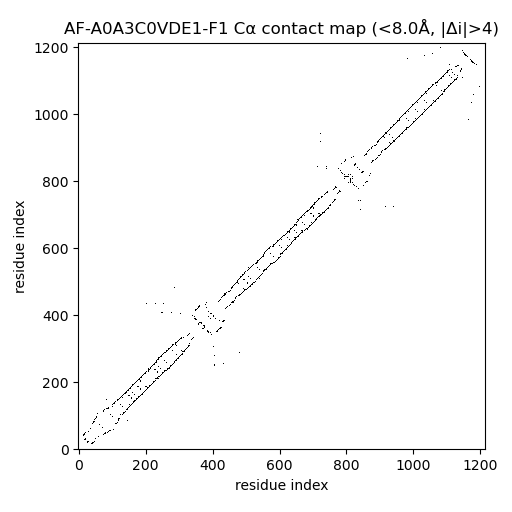94.44 881 GLY A CA 1
ATOM 6115 C C . GLY A 1 881 ? 12.348 -20.786 -35.377 1.00 94.44 881 GLY A C 1
ATOM 6116 O O . GLY A 1 881 ? 13.263 -20.872 -36.203 1.00 94.44 881 GLY A O 1
ATOM 6117 N N . ALA A 1 882 ? 11.302 -21.612 -35.369 1.00 94.38 882 ALA A N 1
ATOM 6118 C CA . ALA A 1 882 ? 11.072 -22.659 -36.364 1.00 94.38 882 ALA A CA 1
ATOM 6119 C C . ALA A 1 882 ? 10.440 -22.128 -37.670 1.00 94.38 882 ALA A C 1
ATOM 6121 O O . ALA A 1 882 ? 10.290 -22.879 -38.635 1.00 94.38 882 ALA A O 1
ATOM 6122 N N . GLY A 1 883 ? 10.050 -20.853 -37.700 1.00 95.50 883 GLY A N 1
ATOM 6123 C CA . GLY A 1 883 ? 9.406 -20.175 -38.820 1.00 95.50 883 GLY A CA 1
ATOM 6124 C C . GLY A 1 883 ? 8.381 -19.139 -38.334 1.00 95.50 883 GLY A C 1
ATOM 6125 O O . GLY A 1 883 ? 7.744 -19.353 -37.298 1.00 95.50 883 GLY A O 1
ATOM 6126 N N . PRO A 1 884 ? 8.154 -18.043 -39.085 1.00 92.75 884 PRO A N 1
ATOM 6127 C CA . PRO A 1 884 ? 7.231 -16.977 -38.684 1.00 92.75 884 PRO A CA 1
ATOM 6128 C C . PRO A 1 884 ? 5.787 -17.454 -38.473 1.00 92.75 884 PRO A C 1
ATOM 6130 O O . PRO A 1 884 ? 5.098 -16.946 -37.598 1.00 92.75 884 PRO A O 1
ATOM 6133 N N . GLU A 1 885 ? 5.348 -18.483 -39.197 1.00 93.00 885 GLU A N 1
ATOM 6134 C CA . GLU A 1 885 ? 4.006 -19.071 -39.050 1.00 93.00 885 GLU A CA 1
ATOM 6135 C C . GLU A 1 885 ? 3.894 -20.085 -37.896 1.00 93.00 885 GLU A C 1
ATOM 6137 O O . GLU A 1 885 ? 2.802 -20.550 -37.576 1.00 93.00 885 GLU A O 1
ATOM 6142 N N . LEU A 1 886 ? 5.023 -20.483 -37.299 1.00 94.88 886 LEU A N 1
ATOM 6143 C CA . LEU A 1 886 ? 5.103 -21.595 -36.346 1.00 94.88 886 LEU A CA 1
ATOM 6144 C C . LEU A 1 886 ? 5.484 -21.143 -34.936 1.00 94.88 886 LEU A C 1
ATOM 6146 O O . LEU A 1 886 ? 5.023 -21.739 -33.964 1.00 94.88 886 LEU A O 1
ATOM 6150 N N . THR A 1 887 ? 6.319 -20.112 -34.817 1.00 94.75 887 THR A N 1
ATOM 6151 C CA . THR A 1 887 ? 6.833 -19.608 -33.539 1.00 94.75 887 THR A CA 1
ATOM 6152 C C . THR A 1 887 ? 6.348 -18.179 -33.313 1.00 94.75 887 THR A C 1
ATOM 6154 O O . THR A 1 887 ? 6.634 -17.292 -34.119 1.00 94.75 887 THR A O 1
ATOM 6157 N N . VAL A 1 888 ? 5.653 -17.940 -32.198 1.00 92.81 888 VAL A N 1
ATOM 6158 C CA . VAL A 1 888 ? 5.135 -16.618 -31.811 1.00 92.81 888 VAL A CA 1
ATOM 6159 C C . VAL A 1 888 ? 5.703 -16.202 -30.455 1.00 92.81 888 VAL A C 1
ATOM 6161 O O . VAL A 1 888 ? 5.588 -16.932 -29.474 1.00 92.81 888 VAL A O 1
ATOM 6164 N N . LEU A 1 889 ? 6.280 -15.005 -30.403 1.00 90.38 889 LEU A N 1
ATOM 6165 C CA . LEU A 1 889 ? 6.652 -14.291 -29.188 1.00 90.38 889 LEU A CA 1
ATOM 6166 C C . LEU A 1 889 ? 5.571 -13.243 -28.869 1.00 90.38 889 LEU A C 1
ATOM 6168 O O . LEU A 1 889 ? 5.416 -12.274 -29.611 1.00 90.38 889 LEU A O 1
ATOM 6172 N N . GLU A 1 890 ? 4.831 -13.419 -27.775 1.00 88.31 890 GLU A N 1
ATOM 6173 C CA . GLU A 1 890 ? 3.778 -12.492 -27.330 1.00 88.31 890 GLU A CA 1
ATOM 6174 C C . GLU A 1 890 ? 4.334 -11.422 -26.377 1.00 88.31 890 GLU A C 1
ATOM 6176 O O . GLU A 1 890 ? 4.772 -11.723 -25.265 1.00 88.31 890 GLU A O 1
ATOM 6181 N N . GLY A 1 891 ? 4.326 -10.161 -26.806 1.00 83.19 891 GLY A N 1
ATOM 6182 C CA . GLY A 1 891 ? 4.813 -8.992 -26.075 1.00 83.19 891 GLY A CA 1
ATOM 6183 C C . GLY A 1 891 ? 5.858 -8.189 -26.862 1.00 83.19 891 GLY A C 1
ATOM 6184 O O . GLY A 1 891 ? 5.877 -8.177 -28.089 1.00 83.19 891 GLY A O 1
ATOM 6185 N N . THR A 1 892 ? 6.737 -7.480 -26.148 1.00 81.25 892 THR A N 1
ATOM 6186 C CA . THR A 1 892 ? 7.785 -6.636 -26.750 1.00 81.25 892 THR A CA 1
ATOM 6187 C C . THR A 1 892 ? 9.164 -7.284 -26.592 1.00 81.25 892 THR A C 1
ATOM 6189 O O . THR A 1 892 ? 9.642 -7.412 -25.467 1.00 81.25 892 THR A O 1
ATOM 6192 N N . VAL A 1 893 ? 9.852 -7.592 -27.699 1.00 83.44 893 VAL A N 1
ATOM 6193 C CA . VAL A 1 893 ? 11.253 -8.059 -27.695 1.00 83.44 893 VAL A CA 1
ATOM 6194 C C . VAL A 1 893 ? 12.198 -6.873 -27.486 1.00 83.44 893 VAL A C 1
ATOM 6196 O O . VAL A 1 893 ? 12.124 -5.859 -28.186 1.00 83.44 893 VAL A O 1
ATOM 6199 N N . ARG A 1 894 ? 13.106 -6.978 -26.512 1.00 74.69 894 ARG A N 1
ATOM 6200 C CA . ARG A 1 894 ? 14.035 -5.903 -26.113 1.00 74.69 894 ARG A CA 1
ATOM 6201 C C . ARG A 1 894 ? 15.422 -6.484 -25.842 1.00 74.69 894 ARG A C 1
ATOM 6203 O O . ARG A 1 894 ? 15.552 -7.677 -25.605 1.00 74.69 894 ARG A O 1
ATOM 6210 N N . GLY A 1 895 ? 16.446 -5.628 -25.841 1.00 68.62 895 GLY A N 1
ATOM 6211 C CA . GLY A 1 895 ? 17.804 -6.018 -25.433 1.00 68.62 895 GLY A CA 1
ATOM 6212 C C . GLY A 1 895 ? 18.657 -6.652 -26.535 1.00 68.62 895 GLY A C 1
ATOM 6213 O O . GLY A 1 895 ? 19.720 -7.181 -26.240 1.00 68.62 895 GLY A O 1
ATOM 6214 N N . LEU A 1 896 ? 18.234 -6.575 -27.802 1.00 77.75 896 LEU A N 1
ATOM 6215 C CA . LEU A 1 896 ? 19.048 -7.009 -28.940 1.00 77.75 896 LEU A CA 1
ATOM 6216 C C . LEU A 1 896 ? 20.221 -6.036 -29.153 1.00 77.75 896 LEU A C 1
ATOM 6218 O O . LEU A 1 896 ? 20.042 -4.959 -29.724 1.00 77.75 896 LEU A O 1
ATOM 6222 N N . MET A 1 897 ? 21.410 -6.408 -28.678 1.00 76.81 897 MET A N 1
ATOM 6223 C CA . MET A 1 897 ? 22.644 -5.621 -28.820 1.00 76.81 897 MET A CA 1
ATOM 6224 C C . MET A 1 897 ? 23.383 -5.947 -30.130 1.00 76.81 897 MET A C 1
ATOM 6226 O O . MET A 1 897 ? 23.003 -6.847 -30.881 1.00 76.81 897 MET A O 1
ATOM 6230 N N . THR A 1 898 ? 24.466 -5.221 -30.413 1.00 81.94 898 THR A N 1
ATOM 6231 C CA . THR A 1 898 ? 25.339 -5.474 -31.569 1.00 81.94 898 THR A CA 1
ATOM 6232 C C . THR A 1 898 ? 25.828 -6.927 -31.603 1.00 81.94 898 THR A C 1
ATOM 6234 O O . THR A 1 898 ? 26.324 -7.447 -30.608 1.00 81.94 898 THR A O 1
ATOM 6237 N N . GLY A 1 899 ? 25.683 -7.587 -32.756 1.00 81.19 899 GLY A N 1
ATOM 6238 C CA . GLY A 1 899 ? 26.057 -8.996 -32.943 1.00 81.19 899 GLY A CA 1
ATOM 6239 C C . GLY A 1 899 ? 24.994 -10.019 -32.519 1.00 81.19 899 GLY A C 1
ATOM 6240 O O . GLY A 1 899 ? 25.188 -11.212 -32.747 1.00 81.19 899 GLY A O 1
ATOM 6241 N N . MET A 1 900 ? 23.867 -9.579 -31.948 1.00 87.56 900 MET A N 1
ATOM 6242 C CA . MET A 1 900 ? 22.709 -10.441 -31.697 1.00 87.56 900 MET A CA 1
ATOM 6243 C C . MET A 1 900 ? 21.790 -10.520 -32.921 1.00 87.56 900 MET A C 1
ATOM 6245 O O . MET A 1 900 ? 21.755 -9.605 -33.748 1.00 87.56 900 MET A O 1
ATOM 6249 N N . SER A 1 901 ? 21.004 -11.596 -33.008 1.00 92.31 901 SER A N 1
ATOM 6250 C CA . SER A 1 901 ? 20.010 -11.776 -34.065 1.00 92.31 901 SER A CA 1
ATOM 6251 C C . SER A 1 901 ? 18.656 -12.269 -33.560 1.00 92.31 901 SER A C 1
ATOM 6253 O O . SER A 1 901 ? 18.572 -13.000 -32.573 1.00 92.31 901 SER A O 1
ATOM 6255 N N . LEU A 1 902 ? 17.599 -11.866 -34.262 1.00 93.50 902 LEU A N 1
ATOM 6256 C CA . LEU A 1 902 ? 16.242 -12.387 -34.121 1.00 93.50 902 LEU A CA 1
ATOM 6257 C C . LEU A 1 902 ? 15.805 -12.921 -35.484 1.00 93.50 902 LEU A C 1
ATOM 6259 O O . LEU A 1 902 ? 15.774 -12.151 -36.448 1.00 93.50 902 LEU A O 1
ATOM 6263 N N . ALA A 1 903 ? 15.497 -14.212 -35.578 1.00 96.75 903 ALA A N 1
ATOM 6264 C CA . ALA A 1 903 ? 15.212 -14.828 -36.866 1.00 96.75 903 ALA A CA 1
ATOM 6265 C C . ALA A 1 903 ? 14.068 -15.847 -36.852 1.00 96.75 903 ALA A C 1
ATOM 6267 O O . ALA A 1 903 ? 13.879 -16.573 -35.877 1.00 96.75 903 ALA A O 1
ATOM 6268 N N . ASP A 1 904 ? 13.357 -15.915 -37.982 1.00 97.38 904 ASP A N 1
ATOM 6269 C CA . ASP A 1 904 ? 12.383 -16.956 -38.331 1.00 97.38 904 ASP A CA 1
ATOM 6270 C C . ASP A 1 904 ? 11.248 -17.128 -37.295 1.00 97.38 904 ASP A C 1
ATOM 6272 O O . ASP A 1 904 ? 10.941 -18.240 -36.862 1.00 97.38 904 ASP A O 1
ATOM 6276 N N . LEU A 1 905 ? 10.618 -16.023 -36.877 1.00 96.44 905 LEU A N 1
ATOM 6277 C CA . LEU A 1 905 ? 9.509 -16.016 -35.909 1.00 96.44 905 LEU A CA 1
ATOM 6278 C C . LEU A 1 905 ? 8.579 -14.800 -36.050 1.00 96.44 905 LEU A C 1
ATOM 6280 O O . LEU A 1 905 ? 8.904 -13.822 -36.724 1.00 96.44 905 LEU A O 1
ATOM 6284 N N . THR A 1 906 ? 7.429 -14.849 -35.377 1.00 95.62 906 THR A N 1
ATOM 6285 C CA . THR A 1 906 ? 6.505 -13.716 -35.225 1.00 95.62 906 THR A CA 1
ATOM 6286 C C . THR A 1 906 ? 6.648 -13.069 -33.846 1.00 95.62 906 THR A C 1
ATOM 6288 O O . THR A 1 906 ? 6.710 -13.774 -32.844 1.00 95.62 906 THR A O 1
ATOM 6291 N N . VAL A 1 907 ? 6.634 -11.736 -33.774 1.00 93.50 907 VAL A N 1
ATOM 6292 C CA . VAL A 1 907 ? 6.459 -10.946 -32.543 1.00 93.50 907 VAL A CA 1
ATOM 6293 C C . VAL A 1 907 ? 5.091 -10.259 -32.597 1.00 93.50 907 VAL A C 1
ATOM 6295 O O . VAL A 1 907 ? 4.812 -9.533 -33.554 1.00 93.50 907 VAL A O 1
ATOM 6298 N N . ALA A 1 908 ? 4.239 -10.493 -31.597 1.00 91.25 908 ALA A N 1
ATOM 6299 C CA . ALA A 1 908 ? 2.850 -10.023 -31.569 1.00 91.25 908 ALA A CA 1
ATOM 6300 C C . ALA A 1 908 ? 2.476 -9.351 -30.235 1.00 91.25 908 ALA A C 1
ATOM 6302 O O . ALA A 1 908 ? 3.117 -9.602 -29.223 1.00 91.25 908 ALA A O 1
ATOM 6303 N N . GLU A 1 909 ? 1.418 -8.531 -30.214 1.00 86.88 909 GLU A N 1
ATOM 6304 C CA . GLU A 1 909 ? 0.797 -7.974 -28.988 1.00 86.88 909 GLU A CA 1
ATOM 6305 C C . GLU A 1 909 ? 1.722 -7.091 -28.116 1.00 86.88 909 GLU A C 1
ATOM 6307 O O . GLU A 1 909 ? 1.589 -6.982 -26.891 1.00 86.88 909 GLU A O 1
ATOM 6312 N N . GLY A 1 910 ? 2.696 -6.426 -28.742 1.00 79.00 910 GLY A N 1
ATOM 6313 C CA . GLY A 1 910 ? 3.689 -5.611 -28.044 1.00 79.00 910 GLY A CA 1
ATOM 6314 C C . GLY A 1 910 ? 3.158 -4.250 -27.576 1.00 79.00 910 GLY A C 1
ATOM 6315 O O . GLY A 1 910 ? 2.988 -3.339 -28.378 1.00 79.00 910 GLY A O 1
ATOM 6316 N N . ARG A 1 911 ? 2.964 -4.046 -26.264 1.00 73.75 911 ARG A N 1
ATOM 6317 C CA . ARG A 1 911 ? 2.399 -2.787 -25.712 1.00 73.75 911 ARG A CA 1
ATOM 6318 C C . ARG A 1 911 ? 3.329 -1.564 -25.759 1.00 73.75 911 ARG A C 1
ATOM 6320 O O . ARG A 1 911 ? 2.845 -0.439 -25.661 1.00 73.75 911 ARG A O 1
ATOM 6327 N N . LYS A 1 912 ? 4.651 -1.763 -25.846 1.00 65.25 912 LYS A N 1
ATOM 6328 C CA . LYS A 1 912 ? 5.680 -0.695 -25.898 1.00 65.25 912 LYS A CA 1
ATOM 6329 C C . LYS A 1 912 ? 6.470 -0.710 -27.220 1.00 65.25 912 LYS A C 1
ATOM 6331 O O . LYS A 1 912 ? 7.595 -0.216 -27.268 1.00 65.25 912 LYS A O 1
ATOM 6336 N N . GLY A 1 913 ? 5.897 -1.315 -28.255 1.00 76.31 913 GLY A N 1
ATOM 6337 C CA . GLY A 1 913 ? 6.501 -1.649 -29.543 1.00 76.31 913 GLY A CA 1
ATOM 6338 C C . GLY A 1 913 ? 6.589 -3.164 -29.734 1.00 76.31 913 GLY A C 1
ATOM 6339 O O . GLY A 1 913 ? 6.354 -3.919 -28.792 1.00 76.31 913 GLY A O 1
ATOM 6340 N N . GLY A 1 914 ? 6.933 -3.616 -30.940 1.00 83.69 914 GLY A N 1
ATOM 6341 C CA . GLY A 1 914 ? 7.197 -5.031 -31.223 1.00 83.69 914 GLY A CA 1
ATOM 6342 C C . GLY A 1 914 ? 8.637 -5.399 -30.867 1.00 83.69 914 GLY A C 1
ATOM 6343 O O . GLY A 1 914 ? 8.872 -6.192 -29.961 1.00 83.69 914 GLY A O 1
ATOM 6344 N N . VAL A 1 915 ? 9.610 -4.753 -31.515 1.00 88.44 915 VAL A N 1
ATOM 6345 C CA . VAL A 1 915 ? 11.049 -4.910 -31.248 1.00 88.44 915 VAL A CA 1
ATOM 6346 C C . VAL A 1 915 ? 11.676 -3.558 -30.909 1.00 88.44 915 VAL A C 1
ATOM 6348 O O . VAL A 1 915 ? 11.537 -2.598 -31.664 1.00 88.44 915 VAL A O 1
ATOM 6351 N N . VAL A 1 916 ? 12.399 -3.468 -29.792 1.00 84.31 916 VAL A N 1
ATOM 6352 C CA . VAL A 1 916 ? 13.083 -2.234 -29.363 1.00 84.31 916 VAL A CA 1
ATOM 6353 C C . VAL A 1 916 ? 14.593 -2.451 -29.325 1.00 84.31 916 VAL A C 1
ATOM 6355 O O . VAL A 1 916 ? 15.101 -3.186 -28.473 1.00 84.31 916 VAL A O 1
ATOM 6358 N N . VAL A 1 917 ? 15.303 -1.772 -30.227 1.00 83.25 917 VAL A N 1
ATOM 6359 C CA . VAL A 1 917 ? 16.764 -1.781 -30.350 1.00 83.25 917 VAL A CA 1
ATOM 6360 C C . VAL A 1 917 ? 17.360 -0.679 -29.460 1.00 83.25 917 VAL A C 1
ATOM 6362 O O . VAL A 1 917 ? 17.027 0.496 -29.659 1.00 83.25 917 VAL A O 1
ATOM 6365 N N . PRO A 1 918 ? 18.210 -1.027 -28.472 1.00 74.44 918 PRO A N 1
ATOM 6366 C CA . PRO A 1 918 ? 18.845 -0.061 -27.573 1.00 74.44 918 PRO A CA 1
ATOM 6367 C C . PRO A 1 918 ? 19.720 0.972 -28.296 1.00 74.44 918 PRO A C 1
ATOM 6369 O O . PRO A 1 918 ? 20.163 0.748 -29.421 1.00 74.44 918 PRO A O 1
ATOM 6372 N N . ALA A 1 919 ? 20.006 2.092 -27.629 1.00 72.00 919 ALA A N 1
ATOM 6373 C CA . ALA A 1 919 ? 20.918 3.105 -28.155 1.00 72.00 919 ALA A CA 1
ATOM 6374 C C . ALA A 1 919 ? 22.321 2.519 -28.433 1.00 72.00 919 ALA A C 1
ATOM 6376 O O . ALA A 1 919 ? 22.839 1.734 -27.636 1.00 72.00 919 ALA A O 1
ATOM 6377 N N . GLY A 1 920 ? 22.913 2.874 -29.577 1.00 73.69 920 GLY A N 1
ATOM 6378 C CA . GLY A 1 920 ? 24.203 2.350 -30.060 1.00 73.69 920 GLY A CA 1
ATOM 6379 C C . GLY A 1 920 ? 24.180 0.903 -30.580 1.00 73.69 920 GLY A C 1
ATOM 6380 O O . GLY A 1 920 ? 25.147 0.438 -31.170 1.00 73.69 920 GLY A O 1
ATOM 6381 N N . ALA A 1 921 ? 23.087 0.152 -30.415 1.00 81.00 921 ALA A N 1
ATOM 6382 C CA . ALA A 1 921 ? 23.061 -1.256 -30.807 1.00 81.00 921 ALA A CA 1
ATOM 6383 C C . ALA A 1 921 ? 22.843 -1.465 -32.317 1.00 81.00 921 ALA A C 1
ATOM 6385 O O . ALA A 1 921 ? 22.061 -0.765 -32.963 1.00 81.00 921 ALA A O 1
ATOM 6386 N N . SER A 1 922 ? 23.484 -2.498 -32.870 1.00 88.56 922 SER A N 1
ATOM 6387 C CA . SER A 1 922 ? 23.370 -2.893 -34.284 1.00 88.56 922 SER A CA 1
ATOM 6388 C C . SER A 1 922 ? 23.058 -4.395 -34.462 1.00 88.56 922 SER A C 1
ATOM 6390 O O . SER A 1 922 ? 23.911 -5.142 -34.949 1.00 88.56 922 SER A O 1
ATOM 6392 N N . PRO A 1 923 ? 21.876 -4.885 -34.029 1.00 91.25 923 PRO A N 1
ATOM 6393 C CA . PRO A 1 923 ? 21.467 -6.283 -34.207 1.00 91.25 923 PRO A CA 1
ATOM 6394 C C . PRO A 1 923 ? 20.973 -6.592 -35.634 1.00 91.25 923 PRO A C 1
ATOM 6396 O O . PRO A 1 923 ? 20.682 -5.686 -36.423 1.00 91.25 923 PRO A O 1
ATOM 6399 N N . GLU A 1 924 ? 20.817 -7.882 -35.946 1.00 95.75 924 GLU A N 1
ATOM 6400 C CA . GLU A 1 924 ? 20.196 -8.364 -37.189 1.00 95.75 924 GLU A CA 1
ATOM 6401 C C . GLU A 1 924 ? 18.797 -8.958 -36.943 1.00 95.75 924 GLU A C 1
ATOM 6403 O O . GLU A 1 924 ? 18.612 -9.822 -36.090 1.00 95.75 924 GLU A O 1
ATOM 6408 N N . LEU A 1 925 ? 17.800 -8.533 -37.718 1.00 96.69 925 LEU A N 1
ATOM 6409 C CA . LEU A 1 925 ? 16.481 -9.169 -37.783 1.00 96.69 925 LEU A CA 1
ATOM 6410 C C . LEU A 1 925 ? 16.339 -9.843 -39.149 1.00 96.69 925 LEU A C 1
ATOM 6412 O O . LEU A 1 925 ? 16.565 -9.182 -40.164 1.00 96.69 925 LEU A O 1
ATOM 6416 N N . ARG A 1 926 ? 15.946 -11.121 -39.197 1.00 97.81 926 ARG A N 1
ATOM 6417 C CA . ARG A 1 926 ? 15.824 -11.871 -40.458 1.00 97.81 926 ARG A CA 1
ATOM 6418 C C . ARG A 1 926 ? 14.553 -12.713 -40.519 1.00 97.81 926 ARG A C 1
ATOM 6420 O O . ARG A 1 926 ? 14.346 -13.559 -39.660 1.00 97.81 926 ARG A O 1
ATOM 6427 N N . ASN A 1 927 ? 13.764 -12.567 -41.583 1.00 97.56 927 ASN A N 1
ATOM 6428 C CA . ASN A 1 927 ? 12.571 -13.389 -41.825 1.00 97.56 927 ASN A CA 1
ATOM 6429 C C . ASN A 1 927 ? 11.595 -13.406 -40.627 1.00 97.56 927 ASN A C 1
ATOM 6431 O O . ASN A 1 927 ? 11.087 -14.452 -40.221 1.00 97.56 927 ASN A O 1
ATOM 6435 N N . CYS A 1 928 ? 11.376 -12.236 -40.021 1.00 97.44 928 CYS A N 1
ATOM 6436 C CA . CYS A 1 928 ? 10.464 -12.069 -38.890 1.00 97.44 928 CYS A CA 1
ATOM 6437 C C . CYS A 1 928 ? 9.179 -11.348 -39.302 1.00 97.44 928 CYS A C 1
ATOM 6439 O O . CYS A 1 928 ? 9.206 -10.476 -40.174 1.00 97.44 928 CYS A O 1
ATOM 6441 N N . VAL A 1 929 ? 8.079 -11.642 -38.609 1.00 97.25 929 VAL A N 1
ATOM 6442 C CA . VAL A 1 929 ? 6.820 -10.883 -38.708 1.00 97.25 929 VAL A CA 1
ATOM 6443 C C . VAL A 1 929 ? 6.612 -10.086 -37.421 1.00 97.25 929 VAL A C 1
ATOM 6445 O O . VAL A 1 929 ? 6.722 -10.641 -36.333 1.00 97.25 929 VAL A O 1
ATOM 6448 N N . ILE A 1 930 ? 6.334 -8.787 -37.516 1.00 95.81 930 ILE A N 1
ATOM 6449 C CA . ILE A 1 930 ? 6.069 -7.912 -36.367 1.00 95.81 930 ILE A CA 1
ATOM 6450 C C . ILE A 1 930 ? 4.672 -7.316 -36.531 1.00 95.81 930 ILE A C 1
ATOM 6452 O O . ILE A 1 930 ? 4.450 -6.532 -37.462 1.00 95.81 930 ILE A O 1
ATOM 6456 N N . ARG A 1 931 ? 3.745 -7.670 -35.632 1.00 94.00 931 ARG A N 1
ATOM 6457 C CA . ARG A 1 931 ? 2.334 -7.268 -35.734 1.00 94.00 931 ARG A CA 1
ATOM 6458 C C . ARG A 1 931 ? 1.674 -6.896 -34.413 1.00 94.00 931 ARG A C 1
ATOM 6460 O O . ARG A 1 931 ? 2.147 -7.270 -33.344 1.00 94.00 931 ARG A O 1
ATOM 6467 N N . HIS A 1 932 ? 0.557 -6.174 -34.504 1.00 89.00 932 HIS A N 1
ATOM 6468 C CA . HIS A 1 932 ? -0.292 -5.780 -33.366 1.00 89.00 932 HIS A CA 1
ATOM 6469 C C . HIS A 1 932 ? 0.462 -5.048 -32.241 1.00 89.00 932 HIS A C 1
ATOM 6471 O O . HIS A 1 932 ? 0.062 -5.069 -31.080 1.00 89.00 932 HIS A O 1
ATOM 6477 N N . ALA A 1 933 ? 1.562 -4.372 -32.575 1.00 85.75 933 ALA A N 1
ATOM 6478 C CA . ALA A 1 933 ? 2.296 -3.538 -31.639 1.00 85.75 933 ALA A CA 1
ATOM 6479 C C . ALA A 1 933 ? 1.603 -2.181 -31.426 1.00 85.75 933 ALA A C 1
ATOM 6481 O O . ALA A 1 933 ? 1.043 -1.584 -32.350 1.00 85.75 933 ALA A O 1
ATOM 6482 N N . LEU A 1 934 ? 1.712 -1.673 -30.202 1.00 75.75 934 LEU A N 1
ATOM 6483 C CA . LEU A 1 934 ? 1.302 -0.345 -29.746 1.00 75.75 934 LEU A CA 1
ATOM 6484 C C . LEU A 1 934 ? 2.543 0.455 -29.314 1.00 75.75 934 LEU A C 1
ATOM 6486 O O . LEU A 1 934 ? 3.593 -0.125 -29.061 1.00 75.75 934 LEU A O 1
ATOM 6490 N N . GLY A 1 935 ? 2.452 1.782 -29.199 1.00 70.31 935 GLY A N 1
ATOM 6491 C CA . GLY A 1 935 ? 3.563 2.632 -28.735 1.00 70.31 935 GLY A CA 1
ATOM 6492 C C . GLY A 1 935 ? 4.103 3.576 -29.811 1.00 70.31 935 GLY A C 1
ATOM 6493 O O . GLY A 1 935 ? 3.325 4.130 -30.581 1.00 70.31 935 GLY A O 1
ATOM 6494 N N . THR A 1 936 ? 5.422 3.810 -29.860 1.00 66.69 936 THR A N 1
ATOM 6495 C CA . THR A 1 936 ? 6.045 4.764 -30.808 1.00 66.69 936 THR A CA 1
ATOM 6496 C C . THR A 1 936 ? 6.441 4.149 -32.149 1.00 66.69 936 THR A C 1
ATOM 6498 O O . THR A 1 936 ? 6.563 4.893 -33.119 1.00 66.69 936 THR A O 1
ATOM 6501 N N . GLY A 1 937 ? 6.618 2.826 -32.219 1.00 74.44 937 GLY A N 1
ATOM 6502 C CA . GLY A 1 937 ? 6.834 2.075 -33.455 1.00 74.44 937 GLY A CA 1
ATOM 6503 C C . GLY A 1 937 ? 6.820 0.560 -33.242 1.00 74.44 937 GLY A C 1
ATOM 6504 O O . GLY A 1 937 ? 7.034 0.088 -32.125 1.00 74.44 937 GLY A O 1
ATOM 6505 N N . ALA A 1 938 ? 6.569 -0.208 -34.302 1.00 77.06 938 ALA A N 1
ATOM 6506 C CA . ALA A 1 938 ? 6.621 -1.666 -34.267 1.00 77.06 938 ALA A CA 1
ATOM 6507 C C . ALA A 1 938 ? 8.072 -2.155 -34.175 1.00 77.06 938 ALA A C 1
ATOM 6509 O O . ALA A 1 938 ? 8.359 -3.080 -33.421 1.00 77.06 938 ALA A O 1
ATOM 6510 N N . ILE A 1 939 ? 8.997 -1.468 -34.848 1.00 87.38 939 ILE A N 1
ATOM 6511 C CA . ILE A 1 939 ? 10.438 -1.546 -34.592 1.00 87.38 939 ILE A CA 1
ATOM 6512 C C . ILE A 1 939 ? 10.930 -0.161 -34.171 1.00 87.38 939 ILE A C 1
ATOM 6514 O O . ILE A 1 939 ? 10.760 0.807 -34.912 1.00 87.38 939 ILE A O 1
ATOM 6518 N N . VAL A 1 940 ? 11.545 -0.060 -32.993 1.00 84.75 940 VAL A N 1
ATOM 6519 C CA . VAL A 1 940 ? 12.051 1.202 -32.432 1.00 84.75 940 VAL A CA 1
ATOM 6520 C C . VAL A 1 940 ? 13.573 1.158 -32.366 1.00 84.75 940 VAL A C 1
ATOM 6522 O O . VAL A 1 940 ? 14.133 0.326 -31.656 1.00 84.75 940 VAL A O 1
ATOM 6525 N N . CYS A 1 941 ? 14.238 2.065 -33.076 1.00 87.12 941 CYS A N 1
ATOM 6526 C CA . CYS A 1 941 ? 15.691 2.225 -33.067 1.00 87.12 941 CYS A CA 1
ATOM 6527 C C . CYS A 1 941 ? 16.063 3.415 -32.174 1.00 87.12 941 CYS A C 1
ATOM 6529 O O . CYS A 1 941 ? 15.677 4.548 -32.476 1.00 87.12 941 CYS A O 1
ATOM 6531 N N . GLY A 1 942 ? 16.787 3.158 -31.079 1.00 79.00 942 GLY A N 1
ATOM 6532 C CA . GLY A 1 942 ? 17.316 4.200 -30.193 1.00 79.00 942 GLY A CA 1
ATOM 6533 C C . GLY A 1 942 ? 18.352 5.110 -30.866 1.00 79.00 942 GLY A C 1
ATOM 6534 O O . GLY A 1 942 ? 18.743 4.899 -32.016 1.00 79.00 942 GLY A O 1
ATOM 6535 N N . ALA A 1 943 ? 18.814 6.136 -30.148 1.00 75.12 943 ALA A N 1
ATOM 6536 C CA . ALA A 1 943 ? 19.861 7.030 -30.649 1.00 75.12 943 ALA A CA 1
ATOM 6537 C C . ALA A 1 943 ? 21.139 6.239 -30.976 1.00 75.12 943 ALA A C 1
ATOM 6539 O O . ALA A 1 943 ? 21.507 5.332 -30.232 1.00 75.12 943 ALA A O 1
ATOM 6540 N N . LEU A 1 944 ? 21.810 6.554 -32.088 1.00 81.56 944 LEU A N 1
ATOM 6541 C CA . LEU A 1 944 ? 23.006 5.848 -32.585 1.00 81.56 944 LEU A CA 1
ATOM 6542 C C . LEU A 1 944 ? 22.814 4.353 -32.911 1.00 81.56 944 LEU A C 1
ATOM 6544 O O . LEU A 1 944 ? 23.771 3.700 -33.314 1.00 81.56 944 LEU A O 1
ATOM 6548 N N . ALA A 1 945 ? 21.609 3.793 -32.765 1.00 85.88 945 ALA A N 1
ATOM 6549 C CA . ALA A 1 945 ? 21.340 2.413 -33.157 1.00 85.88 945 ALA A CA 1
ATOM 6550 C C . ALA A 1 945 ? 21.434 2.258 -34.682 1.00 85.88 945 ALA A C 1
ATOM 6552 O O . ALA A 1 945 ? 21.057 3.174 -35.408 1.00 85.88 945 ALA A O 1
ATOM 6553 N N . ALA A 1 946 ? 21.884 1.105 -35.178 1.00 91.62 946 ALA A N 1
ATOM 6554 C CA . ALA A 1 946 ? 21.969 0.829 -36.616 1.00 91.62 946 ALA A CA 1
ATOM 6555 C C . ALA A 1 946 ? 21.652 -0.642 -36.970 1.00 91.62 946 ALA A C 1
ATOM 6557 O O . ALA A 1 946 ? 22.492 -1.344 -37.540 1.00 91.62 946 ALA A O 1
ATOM 6558 N N . PRO A 1 947 ? 20.443 -1.149 -36.654 1.00 95.31 947 PRO A N 1
ATOM 6559 C CA . PRO A 1 947 ? 20.063 -2.519 -36.978 1.00 95.31 947 PRO A CA 1
ATOM 6560 C C . PRO A 1 947 ? 19.984 -2.779 -38.490 1.00 95.31 947 PRO A C 1
ATOM 6562 O O . PRO A 1 947 ? 19.628 -1.903 -39.289 1.00 95.31 947 PRO A O 1
ATOM 6565 N N . THR A 1 948 ? 20.249 -4.033 -38.865 1.00 97.56 948 THR A N 1
ATOM 6566 C CA . THR A 1 948 ? 19.975 -4.561 -40.210 1.00 97.56 948 THR A CA 1
ATOM 6567 C C . THR A 1 948 ? 18.733 -5.445 -40.170 1.00 97.56 948 THR A C 1
ATOM 6569 O O . THR A 1 948 ? 18.670 -6.390 -39.392 1.00 97.56 948 THR A O 1
ATOM 6572 N N . ILE A 1 949 ? 17.750 -5.158 -41.018 1.00 97.81 949 ILE A N 1
ATOM 6573 C CA . ILE A 1 949 ? 16.476 -5.879 -41.094 1.00 97.81 949 ILE A CA 1
ATOM 6574 C C . ILE A 1 949 ? 16.378 -6.508 -42.485 1.00 97.81 949 ILE A C 1
ATOM 6576 O O . ILE A 1 949 ? 16.496 -5.802 -43.487 1.00 97.81 949 ILE A O 1
ATOM 6580 N N . ARG A 1 950 ? 16.191 -7.825 -42.562 1.00 98.06 950 ARG A N 1
ATOM 6581 C CA . ARG A 1 950 ? 16.175 -8.585 -43.815 1.00 98.06 950 ARG A CA 1
ATOM 6582 C C . ARG A 1 950 ? 14.926 -9.435 -43.933 1.00 98.06 950 ARG A C 1
ATOM 6584 O O . ARG A 1 950 ? 14.624 -10.201 -43.025 1.00 98.06 950 ARG A O 1
ATOM 6591 N N . ASP A 1 951 ? 14.238 -9.330 -45.062 1.00 97.38 951 ASP A N 1
ATOM 6592 C CA . ASP A 1 951 ? 13.112 -10.201 -45.416 1.00 97.38 951 ASP A CA 1
ATOM 6593 C C . ASP A 1 951 ? 12.000 -10.232 -44.344 1.00 97.38 951 ASP A C 1
ATOM 6595 O O . ASP A 1 951 ? 11.289 -11.220 -44.195 1.00 97.38 951 ASP A O 1
ATOM 6599 N N . CYS A 1 952 ? 11.859 -9.155 -43.562 1.00 98.00 952 CYS A N 1
ATOM 6600 C CA . CYS A 1 952 ? 10.864 -9.062 -42.494 1.00 98.00 952 CYS A CA 1
ATOM 6601 C C . CYS A 1 952 ? 9.560 -8.420 -42.981 1.00 98.00 952 CYS A C 1
ATOM 6603 O O . CYS A 1 952 ? 9.565 -7.548 -43.856 1.00 98.00 952 CYS A O 1
ATOM 6605 N N . VAL A 1 953 ? 8.452 -8.785 -42.336 1.00 97.75 953 VAL A N 1
ATOM 6606 C CA . VAL A 1 953 ? 7.126 -8.185 -42.533 1.00 97.75 953 VAL A CA 1
ATOM 6607 C C . VAL A 1 953 ? 6.732 -7.404 -41.278 1.00 97.75 953 VAL A C 1
ATOM 6609 O O . VAL A 1 953 ? 6.715 -7.949 -40.181 1.00 97.75 953 VAL A O 1
ATOM 6612 N N . ILE A 1 954 ? 6.429 -6.117 -41.424 1.00 97.25 954 ILE A N 1
ATOM 6613 C CA . ILE A 1 954 ? 5.994 -5.225 -40.346 1.00 97.25 954 ILE A CA 1
ATOM 6614 C C . ILE A 1 954 ? 4.569 -4.782 -40.670 1.00 97.25 954 ILE A C 1
ATOM 6616 O O . ILE A 1 954 ? 4.376 -3.927 -41.546 1.00 97.25 954 ILE A O 1
ATOM 6620 N N . GLU A 1 955 ? 3.576 -5.366 -39.999 1.00 94.12 955 GLU A N 1
ATOM 6621 C CA . GLU A 1 955 ? 2.178 -5.207 -40.399 1.00 94.12 955 GLU A CA 1
ATOM 6622 C C . GLU A 1 955 ? 1.154 -5.054 -39.280 1.00 94.12 955 GLU A C 1
ATOM 6624 O O . GLU A 1 955 ? 1.352 -5.524 -38.171 1.00 94.12 955 GLU A O 1
ATOM 6629 N N . GLU A 1 956 ? 0.032 -4.401 -39.592 1.00 89.50 956 GLU A N 1
ATOM 6630 C CA . GLU A 1 956 ? -1.135 -4.290 -38.700 1.00 89.50 956 GLU A CA 1
ATOM 6631 C C . GLU A 1 956 ? -0.822 -3.706 -37.310 1.00 89.50 956 GLU A C 1
ATOM 6633 O O . GLU A 1 956 ? -1.461 -4.037 -36.311 1.00 89.50 956 GLU A O 1
ATOM 6638 N N . ASN A 1 957 ? 0.171 -2.821 -37.219 1.00 89.69 957 ASN A N 1
ATOM 6639 C CA . ASN A 1 957 ? 0.523 -2.186 -35.954 1.00 89.69 957 ASN A CA 1
ATOM 6640 C C . ASN A 1 957 ? -0.303 -0.911 -35.735 1.00 89.69 957 ASN A C 1
ATOM 6642 O O . ASN A 1 957 ? -0.512 -0.122 -36.661 1.00 89.69 957 ASN A O 1
ATOM 6646 N N . GLY A 1 958 ? -0.719 -0.673 -34.489 1.00 83.31 958 GLY A N 1
ATOM 6647 C CA . GLY A 1 958 ? -1.399 0.554 -34.047 1.00 83.31 958 GLY A CA 1
ATOM 6648 C C . GLY A 1 958 ? -0.439 1.724 -33.812 1.00 83.31 958 GLY A C 1
ATOM 6649 O O . GLY A 1 958 ? -0.713 2.606 -33.003 1.00 83.31 958 GLY A O 1
ATOM 6650 N N . THR A 1 959 ? 0.721 1.692 -34.465 1.00 86.00 959 THR A N 1
ATOM 6651 C CA . THR A 1 959 ? 1.767 2.712 -34.415 1.00 86.00 959 THR A CA 1
ATOM 6652 C C . THR A 1 959 ? 2.524 2.752 -35.750 1.00 86.00 959 THR A C 1
ATOM 6654 O O . THR A 1 959 ? 2.099 2.133 -36.728 1.00 86.00 959 THR A O 1
ATOM 6657 N N . CYS A 1 960 ? 3.630 3.495 -35.841 1.00 90.06 960 CYS A N 1
ATOM 6658 C CA . CYS A 1 960 ? 4.478 3.459 -37.029 1.00 90.06 960 CYS A CA 1
ATOM 6659 C C . CYS A 1 960 ? 5.110 2.071 -37.226 1.00 90.06 960 CYS A C 1
ATOM 6661 O O . CYS A 1 960 ? 5.388 1.373 -36.254 1.00 90.06 960 CYS A O 1
ATOM 6663 N N . GLY A 1 961 ? 5.380 1.664 -38.465 1.00 92.94 961 GLY A N 1
ATOM 6664 C CA . GLY A 1 961 ? 6.096 0.419 -38.732 1.00 92.94 961 GLY A CA 1
ATOM 6665 C C . GLY A 1 961 ? 7.518 0.464 -38.165 1.00 92.94 961 GLY A C 1
ATOM 6666 O O . GLY A 1 961 ? 7.886 -0.342 -37.313 1.00 92.94 961 GLY A O 1
ATOM 6667 N N . ILE A 1 962 ? 8.315 1.442 -38.595 1.00 95.38 962 ILE A N 1
ATOM 6668 C CA . ILE A 1 962 ? 9.697 1.622 -38.129 1.00 95.38 962 ILE A CA 1
ATOM 6669 C C . ILE A 1 962 ? 9.887 3.052 -37.618 1.00 95.38 962 ILE A C 1
ATOM 6671 O O . ILE A 1 962 ? 9.733 4.011 -38.376 1.00 95.38 962 ILE A O 1
ATOM 6675 N N . ALA A 1 963 ? 10.267 3.192 -36.348 1.00 93.25 963 ALA A N 1
ATOM 6676 C CA . ALA A 1 963 ? 10.660 4.450 -35.719 1.00 93.25 963 ALA A CA 1
ATOM 6677 C C . ALA A 1 963 ? 12.174 4.495 -35.524 1.00 93.25 963 ALA A C 1
ATOM 6679 O O . ALA A 1 963 ? 12.739 3.644 -34.840 1.00 93.25 963 ALA A O 1
ATOM 6680 N N . VAL A 1 964 ? 12.819 5.531 -36.049 1.00 92.69 964 VAL A N 1
ATOM 6681 C CA . VAL A 1 964 ? 14.233 5.831 -35.807 1.00 92.69 964 VAL A CA 1
ATOM 6682 C C . VAL A 1 964 ? 14.326 7.111 -34.986 1.00 92.69 964 VAL A C 1
ATOM 6684 O O . VAL A 1 964 ? 13.814 8.153 -35.405 1.00 92.69 964 VAL A O 1
ATOM 6687 N N . ALA A 1 965 ? 14.952 7.031 -33.811 1.00 86.75 965 ALA A N 1
ATOM 6688 C CA . ALA A 1 965 ? 15.201 8.182 -32.950 1.00 86.75 965 ALA A CA 1
ATOM 6689 C C . ALA A 1 965 ? 16.194 9.174 -33.585 1.00 86.75 965 ALA A C 1
ATOM 6691 O O . ALA A 1 965 ? 16.802 8.912 -34.627 1.00 86.75 965 ALA A O 1
ATOM 6692 N N . ASP A 1 966 ? 16.356 10.334 -32.949 1.00 85.19 966 ASP A N 1
ATOM 6693 C CA . ASP A 1 966 ? 17.390 11.294 -33.333 1.00 85.19 966 ASP A CA 1
ATOM 6694 C C . ASP A 1 966 ? 18.782 10.634 -33.244 1.00 85.19 966 ASP A C 1
ATOM 6696 O O . ASP A 1 966 ? 19.036 9.829 -32.349 1.00 85.19 966 ASP A O 1
ATOM 6700 N N . ASP A 1 967 ? 19.659 10.934 -34.205 1.00 86.56 967 ASP A N 1
ATOM 6701 C CA . ASP A 1 967 ? 21.004 10.350 -34.362 1.00 86.56 967 ASP A CA 1
ATOM 6702 C C . ASP A 1 967 ? 21.046 8.822 -34.596 1.00 86.56 967 ASP A C 1
ATOM 6704 O O . ASP A 1 967 ? 22.126 8.241 -34.661 1.00 86.56 967 ASP A O 1
ATOM 6708 N N . GLY A 1 968 ? 19.900 8.145 -34.722 1.00 88.56 968 GLY A N 1
ATOM 6709 C CA . GLY A 1 968 ? 19.822 6.712 -35.026 1.00 88.56 968 GLY A CA 1
ATOM 6710 C C . GLY A 1 968 ? 19.881 6.392 -36.523 1.00 88.56 968 GLY A C 1
ATOM 6711 O O . GLY A 1 968 ? 19.894 7.272 -37.386 1.00 88.56 968 GLY A O 1
ATOM 6712 N N . GLY A 1 969 ? 19.847 5.111 -36.863 1.00 93.25 969 GLY A N 1
ATOM 6713 C CA . GLY A 1 969 ? 19.762 4.644 -38.237 1.00 93.25 969 GLY A CA 1
ATOM 6714 C C . GLY A 1 969 ? 19.148 3.257 -38.386 1.00 93.25 969 GLY A C 1
ATOM 6715 O O . GLY A 1 969 ? 18.868 2.574 -37.407 1.00 93.25 969 GLY A O 1
ATOM 6716 N N . VAL A 1 970 ? 18.891 2.851 -39.630 1.00 96.38 970 VAL A N 1
ATOM 6717 C CA . VAL A 1 970 ? 18.383 1.510 -39.966 1.00 96.38 970 VAL A CA 1
ATOM 6718 C C . VAL A 1 970 ? 18.703 1.149 -41.417 1.00 96.38 970 VAL A C 1
ATOM 6720 O O . VAL A 1 970 ? 18.612 1.994 -42.314 1.00 96.38 970 VAL A O 1
ATOM 6723 N N . THR A 1 971 ? 19.040 -0.121 -41.659 1.00 97.94 971 THR A N 1
ATOM 6724 C CA . THR A 1 971 ? 19.156 -0.694 -43.010 1.00 97.94 971 THR A CA 1
ATOM 6725 C C . THR A 1 971 ? 18.130 -1.806 -43.197 1.00 97.94 971 THR A C 1
ATOM 6727 O O . THR A 1 971 ? 18.202 -2.818 -42.509 1.00 97.94 971 THR A O 1
ATOM 6730 N N . CYS A 1 972 ? 17.203 -1.654 -44.145 1.00 97.81 972 CYS A N 1
ATOM 6731 C CA . CYS A 1 972 ? 16.242 -2.701 -44.508 1.00 97.81 972 CYS A CA 1
ATOM 6732 C C . CYS A 1 972 ? 16.533 -3.270 -45.899 1.00 97.81 972 CYS A C 1
ATOM 6734 O O . CYS A 1 972 ? 16.814 -2.515 -46.834 1.00 97.81 972 CYS A O 1
ATOM 6736 N N . ILE A 1 973 ? 16.427 -4.590 -46.045 1.00 97.81 973 ILE A N 1
ATOM 6737 C CA . ILE A 1 973 ? 16.655 -5.321 -47.295 1.00 97.81 973 ILE A CA 1
ATOM 6738 C C . ILE A 1 973 ? 15.499 -6.305 -47.494 1.00 97.81 973 ILE A C 1
ATOM 6740 O O . ILE A 1 973 ? 15.280 -7.158 -46.644 1.00 97.81 973 ILE A O 1
ATOM 6744 N N . GLY A 1 974 ? 14.745 -6.194 -48.590 1.00 95.88 974 GLY A N 1
ATOM 6745 C CA . GLY A 1 974 ? 13.656 -7.139 -48.892 1.00 95.88 974 GLY A CA 1
ATOM 6746 C C . GLY A 1 974 ? 12.438 -7.060 -47.958 1.00 95.88 974 GLY A C 1
ATOM 6747 O O . GLY A 1 974 ? 11.581 -7.939 -47.992 1.00 95.88 974 GLY A O 1
ATOM 6748 N N . CYS A 1 975 ? 12.336 -6.029 -47.114 1.00 97.88 975 CYS A N 1
ATOM 6749 C CA . CYS A 1 975 ? 11.277 -5.924 -46.107 1.00 97.88 975 CYS A CA 1
ATOM 6750 C C . CYS A 1 975 ? 9.943 -5.419 -46.680 1.00 97.88 975 CYS A C 1
ATOM 6752 O O . CYS A 1 975 ? 9.911 -4.632 -47.633 1.00 97.88 975 CYS A O 1
ATOM 6754 N N . LEU A 1 976 ? 8.841 -5.806 -46.036 1.00 97.00 976 LEU A N 1
ATOM 6755 C CA . LEU A 1 976 ? 7.483 -5.330 -46.308 1.00 97.00 976 LEU A CA 1
ATOM 6756 C C . LEU A 1 976 ? 6.928 -4.592 -45.081 1.00 97.00 976 LEU A C 1
ATOM 6758 O O . LEU A 1 976 ? 6.736 -5.197 -44.036 1.00 97.00 976 LEU A O 1
ATOM 6762 N N . VAL A 1 977 ? 6.639 -3.298 -45.210 1.00 96.94 977 VAL A N 1
ATOM 6763 C CA . VAL A 1 977 ? 6.013 -2.461 -44.174 1.00 96.94 977 VAL A CA 1
ATOM 6764 C C . VAL A 1 977 ? 4.610 -2.094 -44.645 1.00 96.94 977 VAL A C 1
ATOM 6766 O O . VAL A 1 977 ? 4.477 -1.279 -45.564 1.00 96.94 977 VAL A O 1
ATOM 6769 N N . ARG A 1 978 ? 3.565 -2.686 -44.053 1.00 92.75 978 ARG A N 1
ATOM 6770 C CA . ARG A 1 978 ? 2.189 -2.496 -44.539 1.00 92.75 978 ARG A CA 1
ATOM 6771 C C . ARG A 1 978 ? 1.113 -2.393 -43.474 1.00 92.75 978 ARG A C 1
ATOM 6773 O O . ARG A 1 978 ? 1.273 -2.898 -42.379 1.00 92.75 978 ARG A O 1
ATOM 6780 N N . HIS A 1 979 ? -0.017 -1.774 -43.804 1.00 87.81 979 HIS A N 1
ATOM 6781 C CA . HIS A 1 979 ? -1.197 -1.697 -42.926 1.00 87.81 979 HIS A CA 1
ATOM 6782 C C . HIS A 1 979 ? -0.950 -1.116 -41.518 1.00 87.81 979 HIS A C 1
ATOM 6784 O O . HIS A 1 979 ? -1.795 -1.269 -40.637 1.00 87.81 979 HIS A O 1
ATOM 6790 N N . ASN A 1 980 ? 0.165 -0.417 -41.297 1.00 90.19 980 ASN A N 1
ATOM 6791 C CA . ASN A 1 980 ? 0.457 0.233 -40.023 1.00 90.19 980 ASN A CA 1
ATOM 6792 C C . ASN A 1 980 ? -0.329 1.544 -39.911 1.00 90.19 980 ASN A C 1
ATOM 6794 O O . ASN A 1 980 ? -0.573 2.222 -40.921 1.00 90.19 980 ASN A O 1
ATOM 6798 N N . ARG A 1 981 ? -0.749 1.892 -38.691 1.00 85.00 981 ARG A N 1
ATOM 6799 C CA . ARG A 1 981 ? -1.647 3.020 -38.406 1.00 85.00 981 ARG A CA 1
ATOM 6800 C C . ARG A 1 981 ? -1.070 3.890 -37.299 1.00 85.00 981 ARG A C 1
ATOM 6802 O O . ARG A 1 981 ? -0.818 3.406 -36.209 1.00 85.00 981 ARG A O 1
ATOM 6809 N N . SER A 1 982 ? -0.875 5.179 -37.559 1.00 84.19 982 SER A N 1
ATOM 6810 C CA . SER A 1 982 ? -0.204 6.080 -36.611 1.00 84.19 982 SER A CA 1
ATOM 6811 C C . SER A 1 982 ? -0.807 7.480 -36.624 1.00 84.19 982 SER A C 1
ATOM 6813 O O . SER A 1 982 ? -1.279 7.945 -37.662 1.00 84.19 982 SER A O 1
ATOM 6815 N N . GLU A 1 983 ? -0.741 8.187 -35.492 1.00 79.44 983 GLU A N 1
ATOM 6816 C CA . GLU A 1 983 ? -1.031 9.625 -35.459 1.00 79.44 983 GLU A CA 1
ATOM 6817 C C . GLU A 1 983 ? 0.047 10.425 -36.204 1.00 79.44 983 GLU A C 1
ATOM 6819 O O . GLU A 1 983 ? -0.251 11.403 -36.875 1.00 79.44 983 GLU A O 1
ATOM 6824 N N . GLY A 1 984 ? 1.309 9.992 -36.150 1.00 84.25 984 GLY A N 1
ATOM 6825 C CA . GLY A 1 984 ? 2.440 10.697 -36.751 1.00 84.25 984 GLY A CA 1
ATOM 6826 C C . GLY A 1 984 ? 2.754 10.230 -38.169 1.00 84.25 984 GLY A C 1
ATOM 6827 O O . GLY A 1 984 ? 2.181 10.698 -39.150 1.00 84.25 984 GLY A O 1
ATOM 6828 N N . VAL A 1 985 ? 3.737 9.344 -38.284 1.00 85.31 985 VAL A N 1
ATOM 6829 C CA . VAL A 1 985 ? 4.167 8.728 -39.545 1.00 85.31 985 VAL A CA 1
ATOM 6830 C C . VAL A 1 985 ? 3.836 7.248 -39.459 1.00 85.31 985 VAL A C 1
ATOM 6832 O O . VAL A 1 985 ? 4.098 6.651 -38.421 1.00 85.31 985 VAL A O 1
ATOM 6835 N N . ALA A 1 986 ? 3.232 6.665 -40.491 1.00 81.12 986 ALA A N 1
ATOM 6836 C CA . ALA A 1 986 ? 2.705 5.304 -40.402 1.00 81.12 986 ALA A CA 1
ATOM 6837 C C . ALA A 1 986 ? 3.680 4.222 -40.893 1.00 81.12 986 ALA A C 1
ATOM 6839 O O . ALA A 1 986 ? 3.804 3.197 -40.235 1.00 81.12 986 ALA A O 1
ATOM 6840 N N . GLY A 1 987 ? 4.411 4.433 -41.990 1.00 90.06 987 GLY A N 1
ATOM 6841 C CA . GLY A 1 987 ? 5.405 3.472 -42.478 1.00 90.06 987 GLY A CA 1
ATOM 6842 C C . GLY A 1 987 ? 6.750 3.593 -41.756 1.00 90.06 987 GLY A C 1
ATOM 6843 O O . GLY A 1 987 ? 7.029 2.834 -40.830 1.00 90.06 987 GLY A O 1
ATOM 6844 N N . VAL A 1 988 ? 7.594 4.540 -42.178 1.00 94.81 988 VAL A N 1
ATOM 6845 C CA . VAL A 1 988 ? 8.958 4.733 -41.647 1.00 94.81 988 VAL A CA 1
ATOM 6846 C C . VAL A 1 988 ? 9.166 6.175 -41.186 1.00 94.81 988 VAL A C 1
ATOM 6848 O O . VAL A 1 988 ? 9.122 7.112 -41.985 1.00 94.81 988 VAL A O 1
ATOM 6851 N N . SER A 1 989 ? 9.408 6.352 -39.890 1.00 93.62 989 SER A N 1
ATOM 6852 C CA . SER A 1 989 ? 9.638 7.642 -39.241 1.00 93.62 989 SER A CA 1
ATOM 6853 C C . SER A 1 989 ? 11.112 7.834 -38.910 1.00 93.62 989 SER A C 1
ATOM 6855 O O . SER A 1 989 ? 11.668 7.056 -38.136 1.00 93.62 989 SER A O 1
ATOM 6857 N N . CYS A 1 990 ? 11.723 8.910 -39.407 1.00 91.88 990 CYS A N 1
ATOM 6858 C CA . CYS A 1 990 ? 13.129 9.218 -39.153 1.00 91.88 990 CYS A CA 1
ATOM 6859 C C . CYS A 1 990 ? 13.287 10.492 -38.305 1.00 91.88 990 CYS A C 1
ATOM 6861 O O . CYS A 1 990 ? 12.790 11.565 -38.669 1.00 91.88 990 CYS A O 1
ATOM 6863 N N . GLY A 1 991 ? 13.999 10.377 -37.181 1.00 87.50 991 GLY A N 1
ATOM 6864 C CA . GLY A 1 991 ? 14.396 11.484 -36.309 1.00 87.50 991 GLY A CA 1
ATOM 6865 C C . GLY A 1 991 ? 15.422 12.433 -36.940 1.00 87.50 991 GLY A C 1
ATOM 6866 O O . GLY A 1 991 ? 15.867 12.243 -38.074 1.00 87.50 991 GLY A O 1
ATOM 6867 N N . ALA A 1 992 ? 15.803 13.475 -36.206 1.00 87.62 992 ALA A N 1
ATOM 6868 C CA . ALA A 1 992 ? 16.833 14.425 -36.623 1.00 87.62 992 ALA A CA 1
ATOM 6869 C C . ALA A 1 992 ? 18.205 13.744 -36.764 1.00 87.62 992 ALA A C 1
ATOM 6871 O O . ALA A 1 992 ? 18.544 12.880 -35.962 1.00 87.62 992 ALA A O 1
ATOM 6872 N N . ARG A 1 993 ? 19.004 14.149 -37.762 1.00 92.19 993 ARG A N 1
ATOM 6873 C CA . ARG A 1 993 ? 20.364 13.621 -38.035 1.00 92.19 993 ARG A CA 1
ATOM 6874 C C . ARG A 1 993 ? 20.448 12.092 -38.192 1.00 92.19 993 ARG A C 1
ATOM 6876 O O . ARG A 1 993 ? 21.525 11.520 -38.074 1.00 92.19 993 ARG A O 1
ATOM 6883 N N . SER A 1 994 ? 19.324 11.435 -38.470 1.00 93.50 994 SER A N 1
ATOM 6884 C CA . SER A 1 994 ? 19.258 9.981 -38.627 1.00 93.50 994 SER A CA 1
ATOM 6885 C C . SER A 1 994 ? 19.715 9.507 -40.014 1.00 93.50 994 SER A C 1
ATOM 6887 O O . SER A 1 994 ? 19.762 10.296 -40.962 1.00 93.50 994 SER A O 1
ATOM 6889 N N . SER A 1 995 ? 20.026 8.214 -40.151 1.00 93.81 995 SER A N 1
ATOM 6890 C CA . SER A 1 995 ? 20.431 7.583 -41.420 1.00 93.81 995 SER A CA 1
ATOM 6891 C C . SER A 1 995 ? 19.561 6.371 -41.765 1.00 93.81 995 SER A C 1
ATOM 6893 O O . SER A 1 995 ? 19.578 5.365 -41.059 1.00 93.81 995 SER A O 1
ATOM 6895 N N . VAL A 1 996 ? 18.804 6.433 -42.863 1.00 95.31 996 VAL A N 1
ATOM 6896 C CA . VAL A 1 996 ? 17.884 5.353 -43.268 1.00 95.31 996 VAL A CA 1
ATOM 6897 C C . VAL A 1 996 ? 18.203 4.848 -44.668 1.00 95.31 996 VAL A C 1
ATOM 6899 O O . VAL A 1 996 ? 18.229 5.619 -45.627 1.00 95.31 996 VAL A O 1
ATOM 6902 N N . THR A 1 997 ? 18.397 3.534 -44.794 1.00 97.56 997 THR A N 1
ATOM 6903 C CA . THR A 1 997 ? 18.619 2.851 -46.076 1.00 97.56 997 THR A CA 1
ATOM 6904 C C . THR A 1 997 ? 17.573 1.761 -46.287 1.00 97.56 997 THR A C 1
ATOM 6906 O O . THR A 1 997 ? 17.477 0.840 -45.479 1.00 97.56 997 THR A O 1
ATOM 6909 N N . LEU A 1 998 ? 16.816 1.825 -47.386 1.00 97.88 998 LEU A N 1
ATOM 6910 C CA . LEU A 1 998 ? 15.913 0.752 -47.818 1.00 97.88 998 LEU A CA 1
ATOM 6911 C C . LEU A 1 998 ? 16.360 0.216 -49.186 1.00 97.88 998 LEU A C 1
ATOM 6913 O O . LEU A 1 998 ? 16.568 0.989 -50.125 1.00 97.88 998 LEU A O 1
ATOM 6917 N N . ARG A 1 999 ? 16.486 -1.108 -49.306 1.00 96.25 999 ARG A N 1
ATOM 6918 C CA . ARG A 1 999 ? 16.809 -1.813 -50.555 1.00 96.25 999 ARG A CA 1
ATOM 6919 C C . ARG A 1 999 ? 15.794 -2.908 -50.825 1.00 96.25 999 ARG A C 1
ATOM 6921 O O . ARG A 1 999 ? 15.516 -3.705 -49.936 1.00 96.25 999 ARG A O 1
ATOM 6928 N N . ASP A 1 1000 ? 15.237 -2.950 -52.031 1.00 94.81 1000 ASP A N 1
ATOM 6929 C CA . ASP A 1 1000 ? 14.263 -3.984 -52.426 1.00 94.81 1000 ASP A CA 1
ATOM 6930 C C . ASP A 1 1000 ? 13.044 -4.058 -51.478 1.00 94.81 1000 ASP A C 1
ATOM 6932 O O . ASP A 1 1000 ? 12.419 -5.103 -51.316 1.00 94.81 1000 ASP A O 1
ATOM 6936 N N . CYS A 1 1001 ? 12.721 -2.947 -50.807 1.00 97.06 1001 CYS A N 1
ATOM 6937 C CA . CYS A 1 1001 ? 11.673 -2.885 -49.793 1.00 97.06 1001 CYS A CA 1
ATOM 6938 C C . CYS A 1 1001 ? 10.342 -2.394 -50.370 1.00 97.06 1001 CYS A C 1
ATOM 6940 O O . CYS A 1 1001 ? 10.289 -1.620 -51.334 1.00 97.06 1001 CYS A O 1
ATOM 6942 N N . ARG A 1 1002 ? 9.255 -2.790 -49.714 1.00 95.31 1002 ARG A N 1
ATOM 6943 C CA . ARG A 1 1002 ? 7.889 -2.350 -50.000 1.00 95.31 1002 ARG A CA 1
ATOM 6944 C C . ARG A 1 1002 ? 7.315 -1.635 -48.782 1.00 95.31 1002 ARG A C 1
ATOM 6946 O O . ARG A 1 1002 ? 7.276 -2.212 -47.703 1.00 95.31 1002 ARG A O 1
ATOM 6953 N N . VAL A 1 1003 ? 6.889 -0.386 -48.948 1.00 95.31 1003 VAL A N 1
ATOM 6954 C CA . VAL A 1 1003 ? 6.175 0.406 -47.935 1.00 95.31 1003 VAL A CA 1
ATOM 6955 C C . VAL A 1 1003 ? 4.799 0.713 -48.505 1.00 95.31 1003 VAL A C 1
ATOM 6957 O O . VAL A 1 1003 ? 4.651 1.610 -49.339 1.00 95.31 1003 VAL A O 1
ATOM 6960 N N . GLU A 1 1004 ? 3.811 -0.091 -48.129 1.00 90.19 1004 GLU A N 1
ATOM 6961 C CA . GLU A 1 1004 ? 2.540 -0.159 -48.848 1.00 90.19 1004 GLU A CA 1
ATOM 6962 C C . GLU A 1 1004 ? 1.339 -0.033 -47.902 1.00 90.19 1004 GLU A C 1
ATOM 6964 O O . GLU A 1 1004 ? 1.337 -0.585 -46.812 1.00 90.19 1004 GLU A O 1
ATOM 6969 N N . GLU A 1 1005 ? 0.298 0.697 -48.301 1.00 85.19 1005 GLU A N 1
ATOM 6970 C CA . GLU A 1 1005 ? -1.007 0.703 -47.607 1.00 85.19 1005 GLU A CA 1
ATOM 6971 C C . GLU A 1 1005 ? -0.997 1.142 -46.122 1.00 85.19 1005 GLU A C 1
ATOM 6973 O O . GLU A 1 1005 ? -1.912 0.831 -45.345 1.00 85.19 1005 GLU A O 1
ATOM 6978 N N . ASN A 1 1006 ? 0.013 1.907 -45.703 1.00 87.75 1006 ASN A N 1
ATOM 6979 C CA . ASN A 1 1006 ? 0.091 2.482 -44.356 1.00 87.75 1006 ASN A CA 1
ATOM 6980 C C . ASN A 1 1006 ? -0.757 3.760 -44.251 1.00 87.75 1006 ASN A C 1
ATOM 6982 O O . ASN A 1 1006 ? -0.929 4.481 -45.233 1.00 87.75 1006 ASN A O 1
ATOM 6986 N N . GLY A 1 1007 ? -1.307 4.048 -43.067 1.00 84.44 1007 GLY A N 1
ATOM 6987 C CA . GLY A 1 1007 ? -2.263 5.147 -42.871 1.00 84.44 1007 GLY A CA 1
ATOM 6988 C C . GLY A 1 1007 ? -1.908 6.052 -41.699 1.00 84.44 1007 GLY A C 1
ATOM 6989 O O . GLY A 1 1007 ? -1.831 5.583 -40.565 1.00 84.44 1007 GLY A O 1
ATOM 6990 N N . SER A 1 1008 ? -1.734 7.346 -41.963 1.00 84.38 1008 SER A N 1
ATOM 6991 C CA . SER A 1 1008 ? -1.486 8.364 -40.938 1.00 84.38 1008 SER A CA 1
ATOM 6992 C C . SER A 1 1008 ? -2.666 9.323 -40.770 1.00 84.38 1008 SER A C 1
ATOM 6994 O O . SER A 1 1008 ? -3.286 9.741 -41.750 1.00 84.38 1008 SER A O 1
ATOM 6996 N N . THR A 1 1009 ? -2.964 9.716 -39.532 1.00 78.06 1009 THR A N 1
ATOM 6997 C CA . THR A 1 1009 ? -3.973 10.753 -39.245 1.00 78.06 1009 THR A CA 1
ATOM 6998 C C . THR A 1 1009 ? -3.392 12.166 -39.177 1.00 78.06 1009 THR A C 1
ATOM 7000 O O . THR A 1 1009 ? -4.167 13.121 -39.167 1.00 78.06 1009 THR A O 1
ATOM 7003 N N . ALA A 1 1010 ? -2.064 12.333 -39.187 1.00 78.19 1010 ALA A N 1
ATOM 7004 C CA . ALA A 1 1010 ? -1.436 13.650 -39.254 1.00 78.19 1010 ALA A CA 1
ATOM 7005 C C . ALA A 1 1010 ? -0.463 13.792 -40.423 1.00 78.19 1010 ALA A C 1
ATOM 7007 O O . ALA A 1 1010 ? -0.813 14.409 -41.428 1.00 78.19 1010 ALA A O 1
ATOM 7008 N N . ASN A 1 1011 ? 0.760 13.280 -40.284 1.00 79.88 1011 ASN A N 1
ATOM 7009 C CA . ASN A 1 1011 ? 1.846 13.574 -41.213 1.00 79.88 1011 ASN A CA 1
ATOM 7010 C C . ASN A 1 1011 ? 1.868 12.548 -42.346 1.00 79.88 1011 ASN A C 1
ATOM 7012 O O . ASN A 1 1011 ? 0.956 12.536 -43.149 1.00 79.88 1011 ASN A O 1
ATOM 7016 N N . CYS A 1 1012 ? 2.879 11.687 -42.443 1.00 87.94 1012 CYS A N 1
ATOM 7017 C CA . CYS A 1 1012 ? 3.122 10.886 -43.643 1.00 87.94 1012 CYS A CA 1
ATOM 7018 C C . CYS A 1 1012 ? 2.599 9.447 -43.527 1.00 87.94 1012 CYS A C 1
ATOM 7020 O O . CYS A 1 1012 ? 2.782 8.793 -42.499 1.00 87.94 1012 CYS A O 1
ATOM 7022 N N . GLY A 1 1013 ? 2.002 8.931 -44.603 1.00 84.50 1013 GLY A N 1
ATOM 7023 C CA . GLY A 1 1013 ? 1.624 7.521 -44.709 1.00 84.50 1013 GLY A CA 1
ATOM 7024 C C . GLY A 1 1013 ? 2.837 6.612 -44.938 1.00 84.50 1013 GLY A C 1
ATOM 7025 O O . GLY A 1 1013 ? 3.016 5.643 -44.210 1.00 84.50 1013 GLY A O 1
ATOM 7026 N N . GLY A 1 1014 ? 3.683 6.936 -45.919 1.00 91.44 1014 GLY A N 1
ATOM 7027 C CA . GLY A 1 1014 ? 4.848 6.134 -46.307 1.00 91.44 1014 GLY A CA 1
ATOM 7028 C C . GLY A 1 1014 ? 6.083 6.376 -45.435 1.00 91.44 1014 GLY A C 1
ATOM 7029 O O . GLY A 1 1014 ? 6.233 5.758 -44.385 1.00 91.44 1014 GLY A O 1
ATOM 7030 N N . LEU A 1 1015 ? 7.002 7.241 -45.871 1.00 94.81 1015 LEU A N 1
ATOM 7031 C CA . LEU A 1 1015 ? 8.247 7.541 -45.144 1.00 94.81 1015 LEU A CA 1
ATOM 7032 C C . LEU A 1 1015 ? 8.424 9.044 -44.939 1.00 94.81 1015 LEU A C 1
ATOM 7034 O O . LEU A 1 1015 ? 8.230 9.834 -45.865 1.00 94.81 1015 LEU A O 1
ATOM 7038 N N . ALA A 1 1016 ? 8.832 9.446 -43.735 1.00 93.19 1016 ALA A N 1
ATOM 7039 C CA . ALA A 1 1016 ? 9.165 10.835 -43.441 1.00 93.19 1016 ALA A CA 1
ATOM 7040 C C . ALA A 1 1016 ? 10.487 10.979 -42.691 1.00 93.19 1016 ALA A C 1
ATOM 7042 O O . ALA A 1 1016 ? 10.713 10.305 -41.689 1.00 93.19 1016 ALA A O 1
ATOM 7043 N N . ALA A 1 1017 ? 11.314 11.926 -43.136 1.00 91.69 1017 ALA A N 1
ATOM 7044 C CA . ALA A 1 1017 ? 12.589 12.265 -42.517 1.00 91.69 1017 ALA A CA 1
ATOM 7045 C C . ALA A 1 1017 ? 12.723 13.775 -42.292 1.00 91.69 1017 ALA A C 1
ATOM 7047 O O . ALA A 1 1017 ? 12.271 14.578 -43.115 1.00 91.69 1017 ALA A O 1
ATOM 7048 N N . LYS A 1 1018 ? 13.354 14.164 -41.174 1.00 86.88 1018 LYS A N 1
ATOM 7049 C CA . LYS A 1 1018 ? 13.462 15.570 -40.759 1.00 86.88 1018 LYS A CA 1
ATOM 7050 C C . LYS A 1 1018 ? 14.864 15.988 -40.310 1.00 86.88 1018 LYS A C 1
ATOM 7052 O O . LYS A 1 1018 ? 15.656 15.153 -39.891 1.00 86.88 1018 LYS A O 1
ATOM 7057 N N . SER A 1 1019 ? 15.134 17.294 -40.331 1.00 88.75 1019 SER A N 1
ATOM 7058 C CA . SER A 1 1019 ? 16.219 17.957 -39.582 1.00 88.75 1019 SER A CA 1
ATOM 7059 C C . SER A 1 1019 ? 17.597 17.288 -39.723 1.00 88.75 1019 SER A C 1
ATOM 7061 O O . SER A 1 1019 ? 18.103 16.664 -38.792 1.00 88.75 1019 SER A O 1
ATOM 7063 N N . SER A 1 1020 ? 18.211 17.439 -40.892 1.00 89.06 1020 SER A N 1
ATOM 7064 C CA . SER A 1 1020 ? 19.526 16.917 -41.277 1.00 89.06 1020 SER A CA 1
ATOM 7065 C C . SER A 1 1020 ? 19.632 15.391 -41.369 1.00 89.06 1020 SER A C 1
ATOM 7067 O O . SER A 1 1020 ? 20.739 14.865 -41.389 1.00 89.06 1020 SER A O 1
ATOM 7069 N N . ALA A 1 1021 ? 18.511 14.671 -41.451 1.00 91.75 1021 ALA A N 1
ATOM 7070 C CA . ALA A 1 1021 ? 18.515 13.238 -41.747 1.00 91.75 1021 ALA A CA 1
ATOM 7071 C C . ALA A 1 1021 ? 18.999 12.935 -43.181 1.00 91.75 1021 ALA A C 1
ATOM 7073 O O . ALA A 1 1021 ? 18.869 13.776 -44.079 1.00 91.75 1021 ALA A O 1
ATOM 7074 N N . PHE A 1 1022 ? 19.514 11.723 -43.391 1.00 93.62 1022 PHE A N 1
ATOM 7075 C CA . PHE A 1 1022 ? 19.962 11.198 -44.681 1.00 93.62 1022 PHE A CA 1
ATOM 7076 C C . PHE A 1 1022 ? 19.170 9.940 -45.060 1.00 93.62 1022 PHE A C 1
ATOM 7078 O O . PHE A 1 1022 ? 19.026 9.025 -44.247 1.00 93.62 1022 PHE A O 1
ATOM 7085 N N . VAL A 1 1023 ? 18.649 9.885 -46.291 1.00 95.88 1023 VAL A N 1
ATOM 7086 C CA . VAL A 1 1023 ? 17.801 8.771 -46.756 1.00 95.88 1023 VAL A CA 1
ATOM 7087 C C . VAL A 1 1023 ? 18.282 8.221 -48.098 1.00 95.88 1023 VAL A C 1
ATOM 7089 O O . VAL A 1 1023 ? 18.457 8.970 -49.057 1.00 95.88 1023 VAL A O 1
ATOM 7092 N N . THR A 1 1024 ? 18.439 6.899 -48.190 1.00 97.00 1024 THR A N 1
ATOM 7093 C CA . THR A 1 1024 ? 18.761 6.183 -49.436 1.00 97.00 1024 THR A CA 1
ATOM 7094 C C . THR A 1 1024 ? 17.710 5.116 -49.725 1.00 97.00 1024 THR A C 1
ATOM 7096 O O . THR A 1 1024 ? 17.499 4.218 -48.912 1.00 97.00 1024 THR A O 1
ATOM 7099 N N . LEU A 1 1025 ? 17.065 5.196 -50.890 1.00 97.31 1025 LEU A N 1
ATOM 7100 C CA . LEU A 1 1025 ? 16.105 4.202 -51.372 1.00 97.31 1025 LEU A CA 1
ATOM 7101 C C . LEU A 1 1025 ? 16.592 3.608 -52.696 1.00 97.31 1025 LEU A C 1
ATOM 7103 O O . LEU A 1 1025 ? 16.795 4.333 -53.672 1.00 97.31 1025 LEU A O 1
ATOM 7107 N N . GLU A 1 1026 ? 16.724 2.286 -52.753 1.00 95.00 1026 GLU A N 1
ATOM 7108 C CA . GLU A 1 1026 ? 17.096 1.561 -53.969 1.00 95.00 1026 GLU A CA 1
ATOM 7109 C C . GLU A 1 1026 ? 16.067 0.465 -54.260 1.00 95.00 1026 GLU A C 1
ATOM 7111 O O . GLU A 1 1026 ? 15.791 -0.377 -53.406 1.00 95.00 1026 GLU A O 1
ATOM 7116 N N . ARG A 1 1027 ? 15.498 0.454 -55.472 1.00 92.56 1027 ARG A N 1
ATOM 7117 C CA . ARG A 1 1027 ? 14.525 -0.570 -55.909 1.00 92.56 1027 ARG A CA 1
ATOM 7118 C C . ARG A 1 1027 ? 13.331 -0.738 -54.955 1.00 92.56 1027 ARG A C 1
ATOM 7120 O O . ARG A 1 1027 ? 12.838 -1.842 -54.746 1.00 92.56 1027 ARG A O 1
ATOM 7127 N N . CYS A 1 1028 ? 12.870 0.361 -54.359 1.00 95.31 1028 CYS A N 1
ATOM 7128 C CA . CYS A 1 1028 ? 11.777 0.347 -53.387 1.00 95.31 1028 CYS A CA 1
ATOM 7129 C C . CYS A 1 1028 ? 10.425 0.710 -54.014 1.00 95.31 1028 CYS A C 1
ATOM 7131 O O . CYS A 1 1028 ? 10.357 1.509 -54.955 1.00 95.31 1028 CYS A O 1
ATOM 7133 N N . ARG A 1 1029 ? 9.338 0.170 -53.452 1.00 93.00 1029 ARG A N 1
ATOM 7134 C CA . ARG A 1 1029 ? 7.953 0.515 -53.814 1.00 93.00 1029 ARG A CA 1
ATOM 7135 C C . ARG A 1 1029 ? 7.258 1.194 -52.641 1.00 93.00 1029 ARG A C 1
ATOM 7137 O O . ARG A 1 1029 ? 7.177 0.615 -51.565 1.00 93.00 1029 ARG A O 1
ATOM 7144 N N . ILE A 1 1030 ? 6.766 2.409 -52.858 1.00 94.00 1030 ILE A N 1
ATOM 7145 C CA . ILE A 1 1030 ? 6.046 3.227 -51.880 1.00 94.00 1030 ILE A CA 1
ATOM 7146 C C . ILE A 1 1030 ? 4.638 3.457 -52.432 1.00 94.00 1030 ILE A C 1
ATOM 7148 O O . ILE A 1 1030 ? 4.413 4.411 -53.187 1.00 94.00 1030 ILE A O 1
ATOM 7152 N N . ILE A 1 1031 ? 3.728 2.516 -52.167 1.00 88.00 1031 ILE A N 1
ATOM 7153 C CA . ILE A 1 1031 ? 2.457 2.408 -52.900 1.00 88.00 1031 ILE A CA 1
ATOM 7154 C C . ILE A 1 1031 ? 1.247 2.434 -51.967 1.00 88.00 1031 ILE A C 1
ATOM 7156 O O . ILE A 1 1031 ? 1.198 1.709 -50.984 1.00 88.00 1031 ILE A O 1
ATOM 7160 N N . GLY A 1 1032 ? 0.234 3.238 -52.286 1.00 82.06 1032 GLY A N 1
ATOM 7161 C CA . GLY A 1 1032 ? -1.056 3.162 -51.588 1.00 82.06 1032 GLY A CA 1
ATOM 7162 C C . GLY A 1 1032 ? -1.058 3.651 -50.150 1.00 82.06 1032 GLY A C 1
ATOM 7163 O O . GLY A 1 1032 ? -1.987 3.354 -49.406 1.00 82.06 1032 GLY A O 1
ATOM 7164 N N . ASN A 1 1033 ? -0.035 4.392 -49.736 1.00 87.19 1033 ASN A N 1
ATOM 7165 C CA . ASN A 1 1033 ? -0.013 4.971 -48.405 1.00 87.19 1033 ASN A CA 1
ATOM 7166 C C . ASN A 1 1033 ? -0.946 6.185 -48.348 1.00 87.19 1033 ASN A C 1
ATOM 7168 O O . ASN A 1 1033 ? -1.089 6.927 -49.324 1.00 87.19 1033 ASN A O 1
ATOM 7172 N N . ALA A 1 1034 ? -1.573 6.395 -47.197 1.00 82.25 1034 ALA A N 1
ATOM 7173 C CA . ALA A 1 1034 ? -2.573 7.429 -46.995 1.00 82.25 1034 ALA A CA 1
ATOM 7174 C C . ALA A 1 1034 ? -2.206 8.352 -45.829 1.00 82.25 1034 ALA A C 1
ATOM 7176 O O . ALA A 1 1034 ? -1.680 7.905 -44.805 1.00 82.25 1034 ALA A O 1
ATOM 7177 N N . SER A 1 1035 ? -2.533 9.636 -45.956 1.00 82.69 1035 SER A N 1
ATOM 7178 C CA . SER A 1 1035 ? -2.501 10.578 -44.840 1.00 82.69 1035 SER A CA 1
ATOM 7179 C C . SER A 1 1035 ? -3.706 11.508 -44.819 1.00 82.69 1035 SER A C 1
ATOM 7181 O O . SER A 1 1035 ? -4.214 11.922 -45.858 1.00 82.69 1035 SER A O 1
ATOM 7183 N N . VAL A 1 1036 ? -4.171 11.875 -43.625 1.00 77.44 1036 VAL A N 1
ATOM 7184 C CA . VAL A 1 1036 ? -5.240 12.875 -43.504 1.00 77.44 1036 VAL A CA 1
ATOM 7185 C C . VAL A 1 1036 ? -4.703 14.268 -43.852 1.00 77.44 1036 VAL A C 1
ATOM 7187 O O . VAL A 1 1036 ? -5.262 14.893 -44.749 1.00 77.44 1036 VAL A O 1
ATOM 7190 N N . ASN A 1 1037 ? -3.604 14.745 -43.245 1.00 72.75 1037 ASN A N 1
ATOM 7191 C CA . ASN A 1 1037 ? -3.139 16.116 -43.504 1.00 72.75 1037 ASN A CA 1
ATOM 7192 C C . ASN A 1 1037 ? -2.134 16.219 -44.665 1.00 72.75 1037 ASN A C 1
ATOM 7194 O O . ASN A 1 1037 ? -2.475 16.776 -45.699 1.00 72.75 1037 ASN A O 1
ATOM 7198 N N . TYR A 1 1038 ? -0.893 15.734 -44.534 1.00 72.25 1038 TYR A N 1
ATOM 7199 C CA . TYR A 1 1038 ? 0.177 16.093 -45.488 1.00 72.25 1038 TYR A CA 1
ATOM 7200 C C . TYR A 1 1038 ? 0.958 14.887 -46.039 1.00 72.25 1038 TYR A C 1
ATOM 7202 O O . TYR A 1 1038 ? 1.122 13.896 -45.357 1.00 72.25 1038 TYR A O 1
ATOM 7210 N N . TYR A 1 1039 ? 1.481 14.968 -47.267 1.00 82.12 1039 TYR A N 1
ATOM 7211 C CA . TYR A 1 1039 ? 2.492 14.058 -47.865 1.00 82.12 1039 TYR A CA 1
ATOM 7212 C C . TYR A 1 1039 ? 2.269 12.546 -47.659 1.00 82.12 1039 TYR A C 1
ATOM 7214 O O . TYR A 1 1039 ? 2.869 11.930 -46.781 1.00 82.12 1039 TYR A O 1
ATOM 7222 N N . PRO A 1 1040 ? 1.445 11.897 -48.484 1.00 80.56 1040 PRO A N 1
ATOM 7223 C CA . PRO A 1 1040 ? 1.085 10.508 -48.242 1.00 80.56 1040 PRO A CA 1
ATOM 7224 C C . PRO A 1 1040 ? 2.183 9.504 -48.615 1.00 80.56 1040 PRO A C 1
ATOM 7226 O O . PRO A 1 1040 ? 2.230 8.430 -48.024 1.00 80.56 1040 PRO A O 1
ATOM 7229 N N . GLY A 1 1041 ? 3.078 9.846 -49.551 1.00 87.75 1041 GLY A N 1
ATOM 7230 C CA . GLY A 1 1041 ? 4.169 8.976 -50.008 1.00 87.75 1041 GLY A CA 1
ATOM 7231 C C . GLY A 1 1041 ? 5.478 9.198 -49.246 1.00 87.75 1041 GLY A C 1
ATOM 7232 O O . GLY A 1 1041 ? 5.806 8.450 -48.328 1.00 87.75 1041 GLY A O 1
ATOM 7233 N N . LEU A 1 1042 ? 6.250 10.207 -49.654 1.00 93.81 1042 LEU A N 1
ATOM 7234 C CA . LEU A 1 1042 ? 7.558 10.545 -49.088 1.00 93.81 1042 LEU A CA 1
ATOM 7235 C C . LEU A 1 1042 ? 7.614 12.015 -48.665 1.00 93.81 1042 LEU A C 1
ATOM 7237 O O . LEU A 1 1042 ? 7.290 12.903 -49.456 1.00 93.81 1042 LEU A O 1
ATOM 7241 N N . ALA A 1 1043 ? 8.082 12.272 -47.444 1.00 92.12 1043 ALA A N 1
ATOM 7242 C CA . ALA A 1 1043 ? 8.233 13.616 -46.894 1.00 92.12 1043 ALA A CA 1
ATOM 7243 C C . ALA A 1 1043 ? 9.662 13.868 -46.394 1.00 92.12 1043 ALA A C 1
ATOM 7245 O O . ALA A 1 1043 ? 10.124 13.232 -45.446 1.00 92.12 1043 ALA A O 1
ATOM 7246 N N . PHE A 1 1044 ? 10.351 14.829 -47.004 1.00 92.38 1044 PHE A N 1
ATOM 7247 C CA . PHE A 1 1044 ? 11.709 15.226 -46.646 1.00 92.38 1044 PHE A CA 1
ATOM 7248 C C . PHE A 1 1044 ? 11.726 16.686 -46.184 1.00 92.38 1044 PHE A C 1
ATOM 7250 O O . PHE A 1 1044 ? 11.617 17.605 -46.997 1.00 92.38 1044 PHE A O 1
ATOM 7257 N N . THR A 1 1045 ? 11.879 16.902 -44.876 1.00 89.75 1045 THR A N 1
ATOM 7258 C CA . THR A 1 1045 ? 11.753 18.231 -44.259 1.00 89.75 1045 THR A CA 1
ATOM 7259 C C . THR A 1 1045 ? 13.069 18.668 -43.611 1.00 89.75 1045 THR A C 1
ATOM 7261 O O . THR A 1 1045 ? 13.442 18.174 -42.551 1.00 89.75 1045 THR A O 1
ATOM 7264 N N . ARG A 1 1046 ? 13.775 19.632 -44.204 1.00 88.56 1046 ARG A N 1
ATOM 7265 C CA . ARG A 1 1046 ? 15.093 20.127 -43.771 1.00 88.56 1046 ARG A CA 1
ATOM 7266 C C . ARG A 1 1046 ? 16.136 19.012 -43.710 1.00 88.56 1046 ARG A C 1
ATOM 7268 O O . ARG A 1 1046 ? 16.878 18.929 -42.738 1.00 88.56 1046 ARG A O 1
ATOM 7275 N N . VAL A 1 1047 ? 16.131 18.091 -44.672 1.00 85.38 1047 VAL A N 1
ATOM 7276 C CA . VAL A 1 1047 ? 17.043 16.931 -44.698 1.00 85.38 1047 VAL A CA 1
ATOM 7277 C C . VAL A 1 1047 ? 18.451 17.329 -45.143 1.00 85.38 1047 VAL A C 1
ATOM 7279 O O . VAL A 1 1047 ? 18.629 18.325 -45.839 1.00 85.38 1047 VAL A O 1
ATOM 7282 N N . ALA A 1 1048 ? 19.458 16.530 -44.785 1.00 82.69 1048 ALA A N 1
ATOM 7283 C CA . ALA A 1 1048 ? 20.808 16.701 -45.328 1.00 82.69 1048 ALA A CA 1
ATOM 7284 C C . ALA A 1 1048 ? 20.864 16.267 -46.805 1.00 82.69 1048 ALA A C 1
ATOM 7286 O O . ALA A 1 1048 ? 21.558 16.884 -47.610 1.00 82.69 1048 ALA A O 1
ATOM 7287 N N . GLY A 1 1049 ? 20.084 15.243 -47.168 1.00 88.06 1049 GLY A N 1
ATOM 7288 C CA . GLY A 1 1049 ? 19.856 14.820 -48.547 1.00 88.06 1049 GLY A CA 1
ATOM 7289 C C . GLY A 1 1049 ? 19.059 13.517 -48.635 1.00 88.06 1049 GLY A C 1
ATOM 7290 O O . GLY A 1 1049 ? 19.041 12.729 -47.685 1.00 88.06 1049 GLY A O 1
ATOM 7291 N N . ALA A 1 1050 ? 18.405 13.283 -49.774 1.00 93.00 1050 ALA A N 1
ATOM 7292 C CA . ALA A 1 1050 ? 17.769 12.003 -50.081 1.00 93.00 1050 ALA A CA 1
ATOM 7293 C C . ALA A 1 1050 ? 18.072 11.546 -51.514 1.00 93.00 1050 ALA A C 1
ATOM 7295 O O . ALA A 1 1050 ? 18.003 12.337 -52.456 1.00 93.00 1050 ALA A O 1
ATOM 7296 N N . ALA A 1 1051 ? 18.377 10.260 -51.685 1.00 95.19 1051 ALA A N 1
ATOM 7297 C CA . ALA A 1 1051 ? 18.660 9.654 -52.983 1.00 95.19 1051 ALA A CA 1
ATOM 7298 C C . ALA A 1 1051 ? 17.722 8.474 -53.247 1.00 95.19 1051 ALA A C 1
ATOM 7300 O O . ALA A 1 1051 ? 17.643 7.534 -52.455 1.00 95.19 1051 ALA A O 1
ATOM 7301 N N . LEU A 1 1052 ? 17.013 8.524 -54.373 1.00 96.56 1052 LEU A N 1
ATOM 7302 C CA . LEU A 1 1052 ? 16.110 7.479 -54.835 1.00 96.56 1052 LEU A CA 1
ATOM 7303 C C . LEU A 1 1052 ? 16.622 6.942 -56.168 1.00 96.56 1052 LEU A C 1
ATOM 7305 O O . LEU A 1 1052 ? 16.792 7.703 -57.120 1.00 96.56 1052 LEU A O 1
ATOM 7309 N N . THR A 1 1053 ? 16.840 5.631 -56.248 1.00 94.12 1053 THR A N 1
ATOM 7310 C CA . THR A 1 1053 ? 17.282 4.971 -57.480 1.00 94.12 1053 THR A CA 1
ATOM 7311 C C . THR A 1 1053 ? 16.394 3.773 -57.786 1.00 94.12 1053 THR A C 1
ATOM 7313 O O . THR A 1 1053 ? 16.278 2.856 -56.972 1.00 94.12 1053 THR A O 1
ATOM 7316 N N . ASN A 1 1054 ? 15.802 3.741 -58.981 1.00 91.44 1054 ASN A N 1
ATOM 7317 C CA . ASN A 1 1054 ? 14.923 2.653 -59.427 1.00 91.44 1054 ASN A CA 1
ATOM 7318 C C . ASN A 1 1054 ? 13.682 2.455 -58.535 1.00 91.44 1054 ASN A C 1
ATOM 7320 O O . ASN A 1 1054 ? 13.233 1.328 -58.345 1.00 91.44 1054 ASN A O 1
ATOM 7324 N N . CYS A 1 1055 ? 13.144 3.528 -57.953 1.00 94.38 1055 CYS A N 1
ATOM 7325 C CA . CYS A 1 1055 ? 12.016 3.461 -57.022 1.00 94.38 1055 CYS A CA 1
ATOM 7326 C C . CYS A 1 1055 ? 10.677 3.791 -57.694 1.00 94.38 1055 CYS A C 1
ATOM 7328 O O . CYS A 1 1055 ? 10.613 4.538 -58.672 1.00 94.38 1055 CYS A O 1
ATOM 7330 N N . CYS A 1 1056 ? 9.591 3.278 -57.122 1.00 92.88 1056 CYS A N 1
ATOM 7331 C CA . CYS A 1 1056 ? 8.224 3.586 -57.530 1.00 92.88 1056 CYS A CA 1
ATOM 7332 C C . CYS A 1 1056 ? 7.460 4.226 -56.364 1.00 92.88 1056 CYS A C 1
ATOM 7334 O O . CYS A 1 1056 ? 7.327 3.603 -55.314 1.00 92.88 1056 CYS A O 1
ATOM 7336 N N . VAL A 1 1057 ? 6.945 5.443 -56.548 1.00 93.94 1057 VAL A N 1
ATOM 7337 C CA . VAL A 1 1057 ? 6.111 6.170 -55.577 1.00 93.94 1057 VAL A CA 1
ATOM 7338 C C . VAL A 1 1057 ? 4.752 6.424 -56.212 1.00 93.94 1057 VAL A C 1
ATOM 7340 O O . VAL A 1 1057 ? 4.601 7.325 -57.042 1.00 93.94 1057 VAL A O 1
ATOM 7343 N N . ALA A 1 1058 ? 3.764 5.603 -55.869 1.00 89.19 1058 ALA A N 1
ATOM 7344 C CA . ALA A 1 1058 ? 2.509 5.601 -56.605 1.00 89.19 1058 ALA A CA 1
ATOM 7345 C C . ALA A 1 1058 ? 1.268 5.418 -55.749 1.00 89.19 1058 ALA A C 1
ATOM 7347 O O . ALA A 1 1058 ? 1.339 4.867 -54.658 1.00 89.19 1058 ALA A O 1
ATOM 7348 N N . ALA A 1 1059 ? 0.118 5.850 -56.264 1.00 83.00 1059 ALA A N 1
ATOM 7349 C CA . ALA A 1 1059 ? -1.174 5.616 -55.622 1.00 83.00 1059 ALA A CA 1
ATOM 7350 C C . ALA A 1 1059 ? -1.291 6.145 -54.177 1.00 83.00 1059 ALA A C 1
ATOM 7352 O O . ALA A 1 1059 ? -2.173 5.721 -53.434 1.00 83.00 1059 ALA A O 1
ATOM 7353 N N . ASN A 1 1060 ? -0.404 7.048 -53.745 1.00 85.94 1060 ASN A N 1
ATOM 7354 C CA . ASN A 1 1060 ? -0.448 7.587 -52.390 1.00 85.94 1060 ASN A CA 1
ATOM 7355 C C . ASN A 1 1060 ? -1.483 8.715 -52.316 1.00 85.94 1060 ASN A C 1
ATOM 7357 O O . ASN A 1 1060 ? -1.633 9.493 -53.263 1.00 85.94 1060 ASN A O 1
ATOM 7361 N N . SER A 1 1061 ? -2.193 8.810 -51.193 1.00 80.12 1061 SER A N 1
ATOM 7362 C CA . SER A 1 1061 ? -3.390 9.643 -51.075 1.00 80.12 1061 SER A CA 1
ATOM 7363 C C . SER A 1 1061 ? -3.428 10.557 -49.869 1.00 80.12 1061 SER A C 1
ATOM 7365 O O . SER A 1 1061 ? -3.213 10.104 -48.748 1.00 80.12 1061 SER A O 1
ATOM 7367 N N . SER A 1 1062 ? -3.790 11.821 -50.088 1.00 78.00 1062 SER A N 1
ATOM 7368 C CA . SER A 1 1062 ? -4.073 12.759 -49.008 1.00 78.00 1062 SER A CA 1
ATOM 7369 C C . SER A 1 1062 ? -5.487 13.319 -49.077 1.00 78.00 1062 SER A C 1
ATOM 7371 O O . SER A 1 1062 ? -6.078 13.386 -50.153 1.00 78.00 1062 SER A O 1
ATOM 7373 N N . SER A 1 1063 ? -6.023 13.750 -47.930 1.00 72.56 1063 SER A N 1
ATOM 7374 C CA . SER A 1 1063 ? -7.297 14.478 -47.883 1.00 72.56 1063 SER A CA 1
ATOM 7375 C C . SER A 1 1063 ? -7.155 15.995 -48.093 1.00 72.56 1063 SER A C 1
ATOM 7377 O O . SER A 1 1063 ? -8.164 16.675 -48.278 1.00 72.56 1063 SER A O 1
ATOM 7379 N N . LEU A 1 1064 ? -5.925 16.534 -48.123 1.00 68.94 1064 LEU A N 1
ATOM 7380 C CA . LEU A 1 1064 ? -5.654 17.940 -48.450 1.00 68.94 1064 LEU A CA 1
ATOM 7381 C C . LEU A 1 1064 ? -5.143 18.119 -49.889 1.00 68.94 1064 LEU A C 1
ATOM 7383 O O . LEU A 1 1064 ? -4.230 17.427 -50.335 1.00 68.94 1064 LEU A O 1
ATOM 7387 N N . PHE A 1 1065 ? -5.654 19.158 -50.557 1.00 58.84 1065 PHE A N 1
ATOM 7388 C CA . PHE A 1 1065 ? -5.330 19.570 -51.937 1.00 58.84 1065 PHE A CA 1
ATOM 7389 C C . PHE A 1 1065 ? -3.887 20.074 -52.159 1.00 58.84 1065 PHE A C 1
ATOM 7391 O O . PHE A 1 1065 ? -3.545 20.536 -53.245 1.00 58.84 1065 PHE A O 1
ATOM 7398 N N . ASP A 1 1066 ? -3.032 20.064 -51.130 1.00 64.19 1066 ASP A N 1
ATOM 7399 C CA . ASP A 1 1066 ? -1.687 20.656 -51.190 1.00 64.19 1066 ASP A CA 1
ATOM 7400 C C . ASP A 1 1066 ? -0.551 19.651 -50.915 1.00 64.19 1066 ASP A C 1
ATOM 7402 O O . ASP A 1 1066 ? 0.614 20.029 -50.771 1.00 64.19 1066 ASP A O 1
ATOM 7406 N N . ALA A 1 1067 ? -0.880 18.357 -50.883 1.00 74.81 1067 ALA A N 1
ATOM 7407 C CA . ALA A 1 1067 ? 0.059 17.264 -50.653 1.00 74.81 1067 ALA A CA 1
ATOM 7408 C C . ALA A 1 1067 ? 0.891 16.899 -51.901 1.00 74.81 1067 ALA A C 1
ATOM 7410 O O . ALA A 1 1067 ? 0.616 17.339 -53.020 1.00 74.81 1067 ALA A O 1
ATOM 7411 N N . ALA A 1 1068 ? 1.908 16.046 -51.720 1.00 84.19 1068 ALA A N 1
ATOM 7412 C CA . ALA A 1 1068 ? 2.671 15.451 -52.818 1.00 84.19 1068 ALA A CA 1
ATOM 7413 C C . ALA A 1 1068 ? 3.050 13.990 -52.555 1.00 84.19 1068 ALA A C 1
ATOM 7415 O O . ALA A 1 1068 ? 3.258 13.600 -51.406 1.00 84.19 1068 ALA A O 1
ATOM 7416 N N . GLY A 1 1069 ? 3.188 13.209 -53.630 1.00 85.81 1069 GLY A N 1
ATOM 7417 C CA . GLY A 1 1069 ? 3.771 11.868 -53.600 1.00 85.81 1069 GLY A CA 1
ATOM 7418 C C . GLY A 1 1069 ? 5.211 11.900 -53.087 1.00 85.81 1069 GLY A C 1
ATOM 7419 O O . GLY A 1 1069 ? 5.574 11.078 -52.252 1.00 85.81 1069 GLY A O 1
ATOM 7420 N N . VAL A 1 1070 ? 5.999 12.894 -53.510 1.00 92.94 1070 VAL A N 1
ATOM 7421 C CA . VAL A 1 1070 ? 7.326 13.191 -52.951 1.00 92.94 1070 VAL A CA 1
ATOM 7422 C C . VAL A 1 1070 ? 7.435 14.683 -52.626 1.00 92.94 1070 VAL A C 1
ATOM 7424 O O . VAL A 1 1070 ? 7.345 15.531 -53.514 1.00 92.94 1070 VAL A O 1
ATOM 7427 N N . ALA A 1 1071 ? 7.646 15.015 -51.355 1.00 90.81 1071 ALA A N 1
ATOM 7428 C CA . ALA A 1 1071 ? 7.788 16.389 -50.882 1.00 90.81 1071 ALA A CA 1
ATOM 7429 C C . ALA A 1 1071 ? 9.198 16.671 -50.351 1.00 90.81 1071 ALA A C 1
ATOM 7431 O O . ALA A 1 1071 ? 9.720 15.910 -49.538 1.00 90.81 1071 ALA A O 1
ATOM 7432 N N . CYS A 1 1072 ? 9.783 17.793 -50.774 1.00 90.69 1072 CYS A N 1
ATOM 7433 C CA . CYS A 1 1072 ? 11.048 18.329 -50.279 1.00 90.69 1072 CYS A CA 1
ATOM 7434 C C . CYS A 1 1072 ? 10.857 19.776 -49.801 1.00 90.69 1072 CYS A C 1
ATOM 7436 O O . CYS A 1 1072 ? 10.388 20.629 -50.558 1.00 90.69 1072 CYS A O 1
ATOM 7438 N N . ILE A 1 1073 ? 11.162 20.043 -48.530 1.00 88.12 1073 ILE A N 1
ATOM 7439 C CA . ILE A 1 1073 ? 10.816 21.304 -47.857 1.00 88.12 1073 ILE A CA 1
ATOM 7440 C C . ILE A 1 1073 ? 11.957 21.729 -46.937 1.00 88.12 1073 ILE A C 1
ATOM 7442 O O . ILE A 1 1073 ? 12.381 20.934 -46.107 1.00 88.12 1073 ILE A O 1
ATOM 7446 N N . GLY A 1 1074 ? 12.394 22.986 -46.988 1.00 81.31 1074 GLY A N 1
ATOM 7447 C CA . GLY A 1 1074 ? 13.206 23.598 -45.925 1.00 81.31 1074 GLY A CA 1
ATOM 7448 C C . GLY A 1 1074 ? 14.724 23.469 -46.086 1.00 81.31 1074 GLY A C 1
ATOM 7449 O O . GLY A 1 1074 ? 15.434 23.391 -45.083 1.00 81.31 1074 GLY A O 1
ATOM 7450 N N . GLY A 1 1075 ? 15.222 23.451 -47.322 1.00 70.69 1075 GLY A N 1
ATOM 7451 C CA . GLY A 1 1075 ? 16.639 23.267 -47.643 1.00 70.69 1075 GLY A CA 1
ATOM 7452 C C . GLY A 1 1075 ? 17.083 21.797 -47.629 1.00 70.69 1075 GLY A C 1
ATOM 7453 O O . GLY A 1 1075 ? 16.497 20.960 -46.940 1.00 70.69 1075 GLY A O 1
ATOM 7454 N N . GLY A 1 1076 ? 18.115 21.485 -48.421 1.00 75.38 1076 GLY A N 1
ATOM 7455 C CA . GLY A 1 1076 ? 18.552 20.112 -48.722 1.00 75.38 1076 GLY A CA 1
ATOM 7456 C C . GLY A 1 1076 ? 18.145 19.659 -50.130 1.00 75.38 1076 GLY A C 1
ATOM 7457 O O . GLY A 1 1076 ? 17.318 20.306 -50.774 1.00 75.38 1076 GLY A O 1
ATOM 7458 N N . GLY A 1 1077 ? 18.754 18.573 -50.621 1.00 85.31 1077 GLY A N 1
ATOM 7459 C CA . GLY A 1 1077 ? 18.556 18.081 -51.989 1.00 85.31 1077 GLY A CA 1
ATOM 7460 C C . GLY A 1 1077 ? 17.978 16.670 -52.067 1.00 85.31 1077 GLY A C 1
ATOM 7461 O O . GLY A 1 1077 ? 18.428 15.767 -51.359 1.00 85.31 1077 GLY A O 1
ATOM 7462 N N . VAL A 1 1078 ? 16.999 16.473 -52.950 1.00 92.88 1078 VAL A N 1
ATOM 7463 C CA . VAL A 1 1078 ? 16.399 15.171 -53.266 1.00 92.88 1078 VAL A CA 1
ATOM 7464 C C . VAL A 1 1078 ? 16.714 14.813 -54.716 1.00 92.88 1078 VAL A C 1
ATOM 7466 O O . VAL A 1 1078 ? 16.349 15.543 -55.635 1.00 92.88 1078 VAL A O 1
ATOM 7469 N N . ARG A 1 1079 ? 17.376 13.677 -54.937 1.00 95.56 1079 AR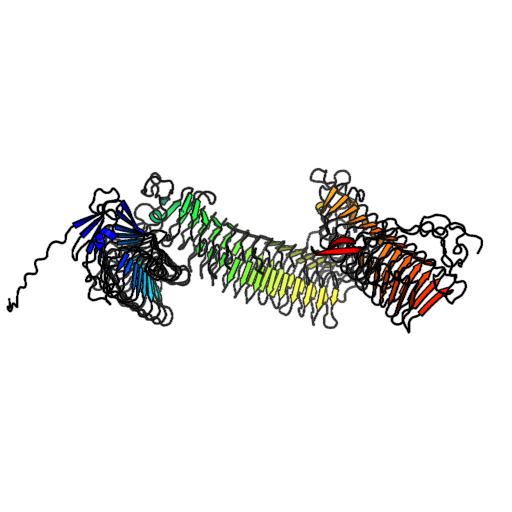G A N 1
ATOM 7470 C CA . ARG A 1 1079 ? 17.767 13.212 -56.274 1.00 95.56 1079 ARG A CA 1
ATOM 7471 C C . ARG A 1 1079 ? 17.052 11.916 -56.629 1.00 95.56 1079 ARG A C 1
ATOM 7473 O O . ARG A 1 1079 ? 17.177 10.927 -55.907 1.00 95.56 1079 ARG A O 1
ATOM 7480 N N . LEU A 1 1080 ? 16.319 11.921 -57.739 1.00 96.06 1080 LEU A N 1
ATOM 7481 C CA . LEU A 1 1080 ? 15.615 10.761 -58.283 1.00 96.06 1080 LEU A CA 1
ATOM 7482 C C . LEU A 1 1080 ? 16.296 10.324 -59.580 1.00 96.06 1080 LEU A C 1
ATOM 7484 O O . LEU A 1 1080 ? 16.432 11.108 -60.518 1.00 96.06 1080 LEU A O 1
ATOM 7488 N N . VAL A 1 1081 ? 16.686 9.053 -59.645 1.00 94.44 1081 VAL A N 1
ATOM 7489 C CA . VAL A 1 1081 ? 17.272 8.432 -60.836 1.00 94.44 1081 VAL A CA 1
ATOM 7490 C C . VAL A 1 1081 ? 16.459 7.192 -61.196 1.00 94.44 1081 VAL A C 1
ATOM 7492 O O . VAL A 1 1081 ? 16.271 6.311 -60.355 1.00 94.44 1081 VAL A O 1
ATOM 7495 N N . ASN A 1 1082 ? 15.961 7.107 -62.431 1.00 91.62 1082 ASN A N 1
ATOM 7496 C CA . ASN A 1 1082 ? 15.142 5.982 -62.910 1.00 91.62 1082 ASN A CA 1
ATOM 7497 C C . ASN A 1 1082 ? 13.893 5.708 -62.047 1.00 91.62 1082 ASN A C 1
ATOM 7499 O O . ASN A 1 1082 ? 13.528 4.555 -61.819 1.00 91.62 1082 ASN A O 1
ATOM 7503 N N . CYS A 1 1083 ? 13.260 6.752 -61.509 1.00 94.19 1083 CYS A N 1
ATOM 7504 C CA . CYS A 1 1083 ? 12.114 6.609 -60.609 1.00 94.19 1083 CYS A CA 1
ATOM 7505 C C . CYS A 1 1083 ? 10.782 6.884 -61.315 1.00 94.19 1083 CYS A C 1
ATOM 7507 O O . CYS A 1 1083 ? 10.706 7.711 -62.221 1.00 94.19 1083 CYS A O 1
ATOM 7509 N N . THR A 1 1084 ? 9.714 6.227 -60.861 1.00 93.06 1084 THR A N 1
ATOM 7510 C CA . THR A 1 1084 ? 8.338 6.493 -61.310 1.00 93.06 1084 THR A CA 1
ATOM 7511 C C . THR A 1 1084 ? 7.532 7.110 -60.171 1.00 93.06 1084 THR A C 1
ATOM 7513 O O . THR A 1 1084 ? 7.425 6.509 -59.105 1.00 93.06 1084 THR A O 1
ATOM 7516 N N . VAL A 1 1085 ? 6.960 8.295 -60.389 1.00 94.06 1085 VAL A N 1
ATOM 7517 C CA . VAL A 1 1085 ? 6.071 9.001 -59.456 1.00 94.06 1085 VAL A CA 1
ATOM 7518 C C . VAL A 1 1085 ? 4.719 9.215 -60.130 1.00 94.06 1085 VAL A C 1
ATOM 7520 O O . VAL A 1 1085 ? 4.545 10.154 -60.915 1.00 94.06 1085 VAL A O 1
ATOM 7523 N N . ALA A 1 1086 ? 3.761 8.326 -59.876 1.00 90.00 1086 ALA A N 1
ATOM 7524 C CA . ALA A 1 1086 ? 2.532 8.300 -60.663 1.00 90.00 1086 ALA A CA 1
ATOM 7525 C C . ALA A 1 1086 ? 1.268 7.981 -59.871 1.00 90.00 1086 ALA A C 1
ATOM 7527 O O . ALA A 1 1086 ? 1.308 7.284 -58.866 1.00 90.00 1086 ALA A O 1
ATOM 7528 N N . GLU A 1 1087 ? 0.129 8.468 -60.360 1.00 85.69 1087 GLU A N 1
ATOM 7529 C CA . GLU A 1 1087 ? -1.199 8.147 -59.811 1.00 85.69 1087 GLU A CA 1
ATOM 7530 C C . GLU A 1 1087 ? -1.396 8.511 -58.338 1.00 85.69 1087 GLU A C 1
ATOM 7532 O O . GLU A 1 1087 ? -2.254 7.955 -57.660 1.00 85.69 1087 GLU A O 1
ATOM 7537 N N . ASN A 1 1088 ? -0.616 9.454 -57.817 1.00 85.00 1088 ASN A N 1
ATOM 7538 C CA . ASN A 1 1088 ? -0.844 9.958 -56.473 1.00 85.00 1088 ASN A CA 1
ATOM 7539 C C . ASN A 1 1088 ? -2.064 10.894 -56.490 1.00 85.00 1088 ASN A C 1
ATOM 7541 O O . ASN A 1 1088 ? -2.191 11.761 -57.365 1.00 85.00 1088 ASN A O 1
ATOM 7545 N N . ASN A 1 1089 ? -2.941 10.749 -55.496 1.00 80.44 1089 ASN A N 1
ATOM 7546 C CA . ASN A 1 1089 ? -4.018 11.702 -55.211 1.00 80.44 1089 ASN A CA 1
ATOM 7547 C C . ASN A 1 1089 ? -3.464 12.887 -54.419 1.00 80.44 1089 ASN A C 1
ATOM 7549 O O . ASN A 1 1089 ? -3.757 13.094 -53.243 1.00 80.44 1089 ASN A O 1
ATOM 7553 N N . ALA A 1 1090 ? -2.515 13.543 -55.068 1.00 78.31 1090 ALA A N 1
ATOM 7554 C CA . ALA A 1 1090 ? -1.683 14.629 -54.601 1.00 78.31 1090 ALA A CA 1
ATOM 7555 C C . ALA A 1 1090 ? -0.908 15.151 -55.824 1.00 78.31 1090 ALA A C 1
ATOM 7557 O O . ALA A 1 1090 ? -1.026 14.611 -56.931 1.00 78.31 1090 ALA A O 1
ATOM 7558 N N . ARG A 1 1091 ? -0.045 16.152 -55.648 1.00 87.25 1091 ARG A N 1
ATOM 7559 C CA . ARG A 1 1091 ? 0.965 16.470 -56.670 1.00 87.25 1091 ARG A CA 1
ATOM 7560 C C . ARG A 1 1091 ? 1.967 15.325 -56.798 1.00 87.25 1091 ARG A C 1
ATOM 7562 O O . ARG A 1 1091 ? 2.201 14.593 -55.840 1.00 87.25 1091 ARG A O 1
ATOM 7569 N N . GLY A 1 1092 ? 2.605 15.173 -57.956 1.00 88.00 1092 GLY A N 1
ATOM 7570 C CA . GLY A 1 1092 ? 3.729 14.238 -58.078 1.00 88.00 1092 GLY A CA 1
ATOM 7571 C C . GLY A 1 1092 ? 4.872 14.640 -57.140 1.00 88.00 1092 GLY A C 1
ATOM 7572 O O . GLY A 1 1092 ? 5.256 13.886 -56.246 1.00 88.00 1092 GLY A O 1
ATOM 7573 N N . LEU A 1 1093 ? 5.358 15.871 -57.311 1.00 91.38 1093 LEU A N 1
ATOM 7574 C CA . LEU A 1 1093 ? 6.495 16.441 -56.588 1.00 91.38 1093 LEU A CA 1
ATOM 7575 C C . LEU A 1 1093 ? 6.145 17.802 -55.962 1.00 91.38 1093 LEU A C 1
ATOM 7577 O O . LEU A 1 1093 ? 5.430 18.602 -56.563 1.00 91.38 1093 LEU A O 1
ATOM 7581 N N . THR A 1 1094 ? 6.705 18.110 -54.796 1.00 89.62 1094 THR A N 1
ATOM 7582 C CA . THR A 1 1094 ? 6.663 19.464 -54.212 1.00 89.62 1094 THR A CA 1
ATOM 7583 C C . THR A 1 1094 ? 8.050 19.874 -53.728 1.00 89.62 1094 THR A C 1
ATOM 7585 O O . THR A 1 1094 ? 8.715 19.092 -53.052 1.00 89.62 1094 THR A O 1
ATOM 7588 N N . CYS A 1 1095 ? 8.463 21.103 -54.049 1.00 89.50 1095 CYS A N 1
ATOM 7589 C CA . CYS A 1 1095 ? 9.746 21.695 -53.665 1.00 89.50 1095 CYS A CA 1
ATOM 7590 C C . CYS A 1 1095 ? 9.522 23.097 -53.059 1.00 89.50 1095 CYS A C 1
ATOM 7592 O O . CYS A 1 1095 ? 9.040 23.993 -53.760 1.00 89.50 1095 CYS A O 1
ATOM 7594 N N . ARG A 1 1096 ? 9.808 23.278 -51.761 1.00 90.06 1096 ARG A N 1
ATOM 7595 C CA . ARG A 1 1096 ? 9.528 24.513 -50.992 1.00 90.06 1096 ARG A CA 1
ATOM 7596 C C . ARG A 1 1096 ? 10.687 24.939 -50.090 1.00 90.06 1096 ARG A C 1
ATOM 7598 O O . ARG A 1 1096 ? 11.534 24.118 -49.738 1.00 90.06 1096 ARG A O 1
ATOM 7605 N N . ASP A 1 1097 ? 10.685 26.204 -49.666 1.00 88.88 1097 ASP A N 1
ATOM 7606 C CA . ASP A 1 1097 ? 11.641 26.764 -48.697 1.00 88.88 1097 ASP A CA 1
ATOM 7607 C C . ASP A 1 1097 ? 13.125 26.483 -49.036 1.00 88.88 1097 ASP A C 1
ATOM 7609 O O . ASP A 1 1097 ? 13.856 25.877 -48.249 1.00 88.88 1097 ASP A O 1
ATOM 7613 N N . SER A 1 1098 ? 13.589 26.912 -50.215 1.00 89.69 1098 SER A N 1
ATOM 7614 C CA . SER A 1 1098 ? 14.982 26.746 -50.686 1.00 89.69 1098 SER A CA 1
ATOM 7615 C C . SER A 1 1098 ? 15.439 25.290 -50.875 1.00 89.69 1098 SER A C 1
ATOM 7617 O O . SER A 1 1098 ? 16.632 24.989 -50.789 1.00 89.69 1098 SER A O 1
ATOM 7619 N N . ALA A 1 1099 ? 14.504 24.371 -51.117 1.00 90.56 1099 ALA A N 1
ATOM 7620 C CA . ALA A 1 1099 ? 14.799 22.976 -51.435 1.00 90.56 1099 ALA A CA 1
ATOM 7621 C C . ALA A 1 1099 ? 15.284 22.789 -52.887 1.00 90.56 1099 ALA A C 1
ATOM 7623 O O . ALA A 1 1099 ? 15.033 23.628 -53.763 1.00 90.56 1099 ALA A O 1
ATOM 7624 N N . THR A 1 1100 ? 15.960 21.666 -53.156 1.00 91.94 1100 THR A N 1
ATOM 7625 C CA . THR A 1 1100 ? 16.360 21.266 -54.513 1.00 91.94 1100 THR A CA 1
ATOM 7626 C C . THR A 1 1100 ? 15.885 19.849 -54.846 1.00 91.94 1100 THR A C 1
ATOM 7628 O O . THR A 1 1100 ? 16.014 18.927 -54.041 1.00 91.94 1100 THR A O 1
ATOM 7631 N N . VAL A 1 1101 ? 15.315 19.665 -56.039 1.00 93.38 1101 VAL A N 1
ATOM 7632 C CA . VAL A 1 1101 ? 14.910 18.353 -56.569 1.00 93.38 1101 VAL A CA 1
ATOM 7633 C C . VAL A 1 1101 ? 15.537 18.142 -57.948 1.00 93.38 1101 VAL A C 1
ATOM 7635 O O . VAL A 1 1101 ? 15.348 18.962 -58.841 1.00 93.38 1101 VAL A O 1
ATOM 7638 N N . GLU A 1 1102 ? 16.260 17.040 -58.134 1.00 94.75 1102 GLU A N 1
ATOM 7639 C CA . GLU A 1 1102 ? 16.886 16.661 -59.409 1.00 94.75 1102 GLU A CA 1
ATOM 7640 C C . GLU A 1 1102 ? 16.270 15.356 -59.925 1.00 94.75 1102 GLU A C 1
ATOM 7642 O O . GLU A 1 1102 ? 16.260 14.347 -59.215 1.00 94.75 1102 GLU A O 1
ATOM 7647 N N . LEU A 1 1103 ? 15.776 15.369 -61.165 1.00 94.94 1103 LEU A N 1
ATOM 7648 C CA . LEU A 1 1103 ? 15.221 14.203 -61.850 1.00 94.94 1103 LEU A CA 1
ATOM 7649 C C . LEU A 1 1103 ? 16.118 13.784 -63.021 1.00 94.94 1103 LEU A C 1
ATOM 7651 O O . LEU A 1 1103 ? 16.407 14.585 -63.910 1.00 94.94 1103 LEU A O 1
ATOM 7655 N N . LEU A 1 1104 ? 16.487 12.506 -63.065 1.00 94.00 1104 LEU A N 1
ATOM 7656 C CA . LEU A 1 1104 ? 17.172 11.886 -64.199 1.00 94.00 1104 LEU A CA 1
ATOM 7657 C C . LEU A 1 1104 ? 16.463 10.586 -64.580 1.00 94.00 1104 LEU A C 1
ATOM 7659 O O . LEU A 1 1104 ? 16.266 9.718 -63.727 1.00 94.00 1104 LEU A O 1
ATOM 7663 N N . ASN A 1 1105 ? 16.101 10.425 -65.854 1.00 92.38 1105 ASN A N 1
ATOM 7664 C CA . ASN A 1 1105 ? 15.438 9.215 -66.361 1.00 92.38 1105 ASN A CA 1
ATOM 7665 C C . ASN A 1 1105 ? 14.128 8.858 -65.621 1.00 92.38 1105 ASN A C 1
ATOM 7667 O O . ASN A 1 1105 ? 13.819 7.682 -65.423 1.00 92.38 1105 ASN A O 1
ATOM 7671 N N . CYS A 1 1106 ? 13.380 9.847 -65.132 1.00 94.25 1106 CYS A N 1
ATOM 7672 C CA . CYS A 1 1106 ? 12.203 9.614 -64.292 1.00 94.25 1106 CYS A CA 1
ATOM 7673 C C . CYS A 1 1106 ? 10.889 9.713 -65.076 1.00 94.25 1106 CYS A C 1
ATOM 7675 O O . CYS A 1 1106 ? 10.807 10.413 -66.081 1.00 94.25 1106 CYS A O 1
ATOM 7677 N N . ILE A 1 1107 ? 9.836 9.061 -64.583 1.00 92.88 1107 ILE A N 1
ATOM 7678 C CA . ILE A 1 1107 ? 8.464 9.213 -65.084 1.00 92.88 1107 ILE A CA 1
ATOM 7679 C C . ILE A 1 1107 ? 7.624 9.887 -63.997 1.00 92.88 1107 ILE A C 1
ATOM 7681 O O . ILE A 1 1107 ? 7.506 9.355 -62.897 1.00 92.88 1107 ILE A O 1
ATOM 7685 N N . VAL A 1 1108 ? 7.015 11.036 -64.294 1.00 93.81 1108 VAL A N 1
ATOM 7686 C CA . VAL A 1 1108 ? 6.082 11.737 -63.398 1.00 93.81 1108 VAL A CA 1
ATOM 7687 C C . VAL A 1 1108 ? 4.763 11.938 -64.133 1.00 93.81 1108 VAL A C 1
ATOM 7689 O O . VAL A 1 1108 ? 4.644 12.810 -65.000 1.00 93.81 1108 VAL A O 1
ATOM 7692 N N . TRP A 1 1109 ? 3.770 11.101 -63.829 1.00 91.12 1109 TRP A N 1
ATOM 7693 C CA . TRP A 1 1109 ? 2.574 10.998 -64.666 1.00 91.12 1109 TRP A CA 1
ATOM 7694 C C . TRP A 1 1109 ? 1.287 10.738 -63.884 1.00 91.12 1109 TRP A C 1
ATOM 7696 O O . TRP A 1 1109 ? 1.281 10.076 -62.858 1.00 91.12 1109 TRP A O 1
ATOM 7706 N N . ASN A 1 1110 ? 0.167 11.241 -64.404 1.00 86.19 1110 ASN A N 1
ATOM 7707 C CA . ASN A 1 1110 ? -1.182 10.960 -63.898 1.00 86.19 1110 ASN A CA 1
ATOM 7708 C C . ASN A 1 1110 ? -1.427 11.248 -62.396 1.00 86.19 1110 ASN A C 1
ATOM 7710 O O . ASN A 1 1110 ? -2.228 10.573 -61.766 1.00 86.19 1110 ASN A O 1
ATOM 7714 N N . ASN A 1 1111 ? -0.753 12.250 -61.823 1.00 86.12 1111 ASN A N 1
ATOM 7715 C CA . ASN A 1 1111 ? -1.016 12.742 -60.463 1.00 86.12 1111 ASN A CA 1
ATOM 7716 C C . ASN A 1 1111 ? -2.127 13.818 -60.490 1.00 86.12 1111 ASN A C 1
ATOM 7718 O O . ASN A 1 1111 ? -2.191 14.590 -61.454 1.00 86.12 1111 ASN A O 1
ATOM 7722 N N . ILE A 1 1112 ? -2.994 13.865 -59.471 1.00 78.44 1112 ILE A N 1
ATOM 7723 C CA . ILE A 1 1112 ? -4.267 14.621 -59.508 1.00 78.44 1112 ILE A CA 1
ATOM 7724 C C . ILE A 1 1112 ? -4.070 16.149 -59.536 1.00 78.44 1112 ILE A C 1
ATOM 7726 O O . ILE A 1 1112 ? -4.679 16.814 -60.371 1.00 78.44 1112 ILE A O 1
ATOM 7730 N N . ASP A 1 1113 ? -3.154 16.695 -58.731 1.00 68.94 1113 ASP A N 1
ATOM 7731 C CA . ASP A 1 1113 ? -2.918 18.152 -58.626 1.00 68.94 1113 ASP A CA 1
ATOM 7732 C C . ASP A 1 1113 ? -1.737 18.652 -59.486 1.00 68.94 1113 ASP A C 1
ATOM 7734 O O . ASP A 1 1113 ? -1.199 19.747 -59.284 1.00 68.94 1113 ASP A O 1
ATOM 7738 N N . GLY A 1 1114 ? -1.317 17.840 -60.462 1.00 80.25 1114 GLY A N 1
ATOM 7739 C CA . GLY A 1 1114 ? -0.225 18.137 -61.391 1.00 80.25 1114 GLY A CA 1
ATOM 7740 C C . GLY A 1 1114 ? 1.091 17.421 -61.071 1.00 80.25 1114 GLY A C 1
ATOM 7741 O O . GLY A 1 1114 ? 1.257 16.766 -60.041 1.00 80.25 1114 GLY A O 1
ATOM 7742 N N . SER A 1 1115 ? 2.051 17.513 -61.997 1.00 83.06 1115 SER A N 1
ATOM 7743 C CA . SER A 1 1115 ? 3.321 16.777 -61.894 1.00 83.06 1115 SER A CA 1
ATOM 7744 C C . SER A 1 1115 ? 4.252 17.325 -60.824 1.00 83.06 1115 SER A C 1
ATOM 7746 O O . SER A 1 1115 ? 4.883 16.538 -60.124 1.00 83.06 1115 SER A O 1
ATOM 7748 N N . ALA A 1 1116 ? 4.329 18.647 -60.669 1.00 84.25 1116 ALA A N 1
ATOM 7749 C CA . ALA A 1 1116 ? 5.166 19.261 -59.651 1.00 84.25 1116 ALA A CA 1
ATOM 7750 C C . ALA A 1 1116 ? 4.703 20.675 -59.269 1.00 84.25 1116 ALA A C 1
ATOM 7752 O O . ALA A 1 1116 ? 4.151 21.390 -60.105 1.00 84.25 1116 ALA A O 1
ATOM 7753 N N . ALA A 1 1117 ? 4.989 21.088 -58.031 1.00 85.75 1117 ALA A N 1
ATOM 7754 C CA . ALA A 1 1117 ? 4.899 22.473 -57.566 1.00 85.75 1117 ALA A CA 1
ATOM 7755 C C . ALA A 1 1117 ? 6.235 22.933 -56.965 1.00 85.75 1117 ALA A C 1
ATOM 7757 O O . ALA A 1 1117 ? 6.807 22.247 -56.117 1.00 85.75 1117 ALA A O 1
ATOM 7758 N N . VAL A 1 1118 ? 6.717 24.104 -57.389 1.00 86.19 1118 VAL A N 1
ATOM 7759 C CA . VAL A 1 1118 ? 7.991 24.690 -56.945 1.00 86.19 1118 VAL A CA 1
ATOM 7760 C C . VAL A 1 1118 ? 7.732 26.104 -56.430 1.00 86.19 1118 VAL A C 1
ATOM 7762 O O . VAL A 1 1118 ? 7.220 26.945 -57.166 1.00 86.19 1118 VAL A O 1
ATOM 7765 N N . GLU A 1 1119 ? 8.047 26.359 -55.163 1.00 88.62 1119 GLU A N 1
ATOM 7766 C CA . GLU A 1 1119 ? 7.927 27.686 -54.550 1.00 88.62 1119 GLU A CA 1
ATOM 7767 C C . GLU A 1 1119 ? 9.108 28.594 -54.920 1.00 88.62 1119 GLU A C 1
ATOM 7769 O O . GLU A 1 1119 ? 10.218 28.126 -55.191 1.00 88.62 1119 GLU A O 1
ATOM 7774 N N . ALA A 1 1120 ? 8.881 29.911 -54.901 1.00 82.56 1120 ALA A N 1
ATOM 7775 C CA . ALA A 1 1120 ? 9.912 30.911 -55.151 1.00 82.56 1120 ALA A CA 1
ATOM 7776 C C . ALA A 1 1120 ? 11.136 30.704 -54.235 1.00 82.56 1120 ALA A C 1
ATOM 7778 O O . ALA A 1 1120 ? 11.016 30.662 -53.015 1.00 82.56 1120 ALA A O 1
ATOM 7779 N N . GLY A 1 1121 ? 12.323 30.580 -54.839 1.00 82.69 1121 GLY A N 1
ATOM 7780 C CA . GLY A 1 1121 ? 13.582 30.307 -54.133 1.00 82.69 1121 GLY A CA 1
ATOM 7781 C C . GLY A 1 1121 ? 13.978 28.826 -54.066 1.00 82.69 1121 GLY A C 1
ATOM 7782 O O . GLY A 1 1121 ? 15.119 28.535 -53.719 1.00 82.69 1121 GLY A O 1
ATOM 7783 N N . SER A 1 1122 ? 13.091 27.901 -54.447 1.00 92.12 1122 SER A N 1
ATOM 7784 C CA . SER A 1 1122 ? 13.398 26.468 -54.583 1.00 92.12 1122 SER A CA 1
ATOM 7785 C C . SER A 1 1122 ? 13.702 26.098 -56.040 1.00 92.12 1122 SER A C 1
ATOM 7787 O O . SER A 1 1122 ? 13.360 26.843 -56.960 1.00 92.12 1122 SER A O 1
ATOM 7789 N N . THR A 1 1123 ? 14.346 24.950 -56.274 1.00 90.50 1123 THR A N 1
ATOM 7790 C CA . THR A 1 1123 ? 14.709 24.501 -57.632 1.00 90.50 1123 THR A CA 1
ATOM 7791 C C . THR A 1 1123 ? 14.245 23.077 -57.913 1.00 90.50 1123 THR A C 1
ATOM 7793 O O . THR A 1 1123 ? 14.328 22.195 -57.058 1.00 90.50 1123 THR A O 1
ATOM 7796 N N . LEU A 1 1124 ? 13.754 22.852 -59.131 1.00 91.25 1124 LEU A N 1
ATOM 7797 C CA . LEU A 1 1124 ? 13.496 21.525 -59.679 1.00 91.25 1124 LEU A CA 1
ATOM 7798 C C . LEU A 1 1124 ? 14.118 21.468 -61.074 1.00 91.25 1124 LEU A C 1
ATOM 7800 O O . LEU A 1 1124 ? 13.740 22.259 -61.937 1.00 91.25 1124 LEU A O 1
ATOM 7804 N N . SER A 1 1125 ? 15.064 20.556 -61.285 1.00 92.75 1125 SER A N 1
ATOM 7805 C CA . SER A 1 1125 ? 15.671 20.285 -62.590 1.00 92.75 1125 SER A CA 1
ATOM 7806 C C . SER A 1 1125 ? 15.332 18.871 -63.050 1.00 92.75 1125 SER A C 1
ATOM 7808 O O . SER A 1 1125 ? 15.237 17.944 -62.244 1.00 92.75 1125 SER A O 1
ATOM 7810 N N . ALA A 1 1126 ? 15.135 18.701 -64.354 1.00 92.94 1126 ALA A N 1
ATOM 7811 C CA . ALA A 1 1126 ? 14.847 17.406 -64.949 1.00 92.94 1126 ALA A CA 1
ATOM 7812 C C . ALA A 1 1126 ? 15.634 17.219 -66.244 1.00 92.94 1126 ALA A C 1
ATOM 7814 O O . ALA A 1 1126 ? 15.678 18.132 -67.066 1.00 92.94 1126 ALA A O 1
ATOM 7815 N N . SER A 1 1127 ? 16.184 16.024 -66.444 1.00 93.62 1127 SER A N 1
ATOM 7816 C CA . SER A 1 1127 ? 16.767 15.599 -67.719 1.00 93.62 1127 SER A CA 1
ATOM 7817 C C . SER A 1 1127 ? 16.336 14.171 -68.054 1.00 93.62 1127 SER A C 1
ATOM 7819 O O . SER A 1 1127 ? 16.164 13.328 -67.164 1.00 93.62 1127 SER A O 1
ATOM 7821 N N . TYR A 1 1128 ? 16.164 13.894 -69.345 1.00 92.81 1128 TYR A N 1
ATOM 7822 C CA . TYR A 1 1128 ? 15.795 12.596 -69.910 1.00 92.81 1128 TYR A CA 1
ATOM 7823 C C . TYR A 1 1128 ? 14.558 11.968 -69.248 1.00 92.81 1128 TYR A C 1
ATOM 7825 O O . TYR A 1 1128 ? 14.475 10.756 -69.074 1.00 92.81 1128 TYR A O 1
ATOM 7833 N N . SER A 1 1129 ? 13.614 12.801 -68.801 1.00 93.75 1129 SER A N 1
ATOM 7834 C CA . SER A 1 1129 ? 12.471 12.392 -67.980 1.00 93.75 1129 SER A CA 1
ATOM 7835 C C . SER A 1 1129 ? 11.134 12.604 -68.700 1.00 93.75 1129 SER A C 1
ATOM 7837 O O . SER A 1 1129 ? 10.953 13.554 -69.461 1.00 93.75 1129 SER A O 1
ATOM 7839 N N . CYS A 1 1130 ? 10.170 11.724 -68.435 1.00 92.69 1130 CYS A N 1
ATOM 7840 C CA . CYS A 1 1130 ? 8.809 11.780 -68.960 1.00 92.69 1130 CYS A CA 1
ATOM 7841 C C . CYS A 1 1130 ? 7.871 12.445 -67.943 1.00 92.69 1130 CYS A C 1
ATOM 7843 O O . CYS A 1 1130 ? 7.449 11.807 -66.977 1.00 92.69 1130 CYS A O 1
ATOM 7845 N N . ILE A 1 1131 ? 7.541 13.724 -68.136 1.00 92.19 1131 ILE A N 1
ATOM 7846 C CA . ILE A 1 1131 ? 6.819 14.538 -67.144 1.00 92.19 1131 ILE A CA 1
ATOM 7847 C C . ILE A 1 1131 ? 5.566 15.148 -67.774 1.00 92.19 1131 ILE A C 1
ATOM 7849 O O . ILE A 1 1131 ? 5.650 15.874 -68.766 1.00 92.19 1131 ILE A O 1
ATOM 7853 N N . LYS A 1 1132 ? 4.395 14.902 -67.169 1.00 89.19 1132 LYS A N 1
ATOM 7854 C CA . LYS A 1 1132 ? 3.121 15.480 -67.634 1.00 89.19 1132 LYS A CA 1
ATOM 7855 C C . LYS A 1 1132 ? 3.111 16.996 -67.414 1.00 89.19 1132 LYS A C 1
ATOM 7857 O O . LYS A 1 1132 ? 3.336 17.459 -66.296 1.00 89.19 1132 LYS A O 1
ATOM 7862 N N . GLY A 1 1133 ? 2.801 17.784 -68.435 1.00 82.81 1133 GLY A N 1
ATOM 7863 C CA . GLY A 1 1133 ? 2.729 19.247 -68.321 1.00 82.81 1133 GLY A CA 1
ATOM 7864 C C . GLY A 1 1133 ? 1.905 19.896 -69.430 1.00 82.81 1133 GLY A C 1
ATOM 7865 O O . GLY A 1 1133 ? 1.483 19.223 -70.368 1.00 82.81 1133 GLY A O 1
ATOM 7866 N N . ALA A 1 1134 ? 1.673 21.209 -69.337 1.00 77.31 1134 ALA A N 1
ATOM 7867 C CA . ALA A 1 1134 ? 1.082 21.978 -70.442 1.00 77.31 1134 ALA A CA 1
ATOM 7868 C C . ALA A 1 1134 ? 2.051 22.096 -71.637 1.00 77.31 1134 ALA A C 1
ATOM 7870 O O . ALA A 1 1134 ? 1.627 22.143 -72.788 1.00 77.31 1134 ALA A O 1
ATOM 7871 N N . THR A 1 1135 ? 3.354 22.096 -71.353 1.00 80.25 1135 THR A N 1
ATOM 7872 C CA . THR A 1 1135 ? 4.461 22.050 -72.314 1.00 80.25 1135 THR A CA 1
ATOM 7873 C C . THR A 1 1135 ? 5.481 21.002 -71.869 1.00 80.25 1135 THR A C 1
ATOM 7875 O O . THR A 1 1135 ? 5.405 20.486 -70.752 1.00 80.25 1135 THR A O 1
ATOM 7878 N N . VAL A 1 1136 ? 6.431 20.665 -72.745 1.00 82.44 1136 VAL A N 1
ATOM 7879 C CA . VAL A 1 1136 ? 7.609 19.877 -72.351 1.00 82.44 1136 VAL A CA 1
ATOM 7880 C C . VAL A 1 1136 ? 8.397 20.665 -71.297 1.00 82.44 1136 VAL A C 1
ATOM 7882 O O . VAL A 1 1136 ? 8.537 21.882 -71.420 1.00 82.44 1136 VAL A O 1
ATOM 7885 N N . TRP A 1 1137 ? 8.855 19.981 -70.248 1.00 82.62 1137 TRP A N 1
ATOM 7886 C CA . TRP A 1 1137 ? 9.670 20.565 -69.181 1.00 82.62 1137 TRP A CA 1
ATOM 7887 C C . TRP A 1 1137 ? 11.069 20.929 -69.690 1.00 82.62 1137 TRP A C 1
ATOM 7889 O O . TRP A 1 1137 ? 11.674 20.157 -70.431 1.00 82.62 1137 TRP A O 1
ATOM 7899 N N . GLU A 1 1138 ? 11.589 22.085 -69.273 1.00 83.88 1138 GLU A N 1
ATOM 7900 C CA . GLU A 1 1138 ? 12.936 22.533 -69.643 1.00 83.88 1138 GLU A CA 1
ATOM 7901 C C . GLU A 1 1138 ? 14.013 21.543 -69.162 1.00 83.88 1138 GLU A C 1
ATOM 7903 O O . GLU A 1 1138 ? 13.905 20.977 -68.074 1.00 83.88 1138 GLU A O 1
ATOM 7908 N N . GLY A 1 1139 ? 15.041 21.330 -69.990 1.00 86.12 1139 GLY A N 1
ATOM 7909 C CA . GLY A 1 1139 ? 16.125 20.372 -69.754 1.00 86.12 1139 GLY A CA 1
ATOM 7910 C C . GLY A 1 1139 ? 16.349 19.417 -70.930 1.00 86.12 1139 GLY A C 1
ATOM 7911 O O . GLY A 1 1139 ? 15.526 19.315 -71.842 1.00 86.12 1139 GLY A O 1
ATOM 7912 N N . ASP A 1 1140 ? 17.488 18.727 -70.925 1.00 88.81 1140 ASP A N 1
ATOM 7913 C CA . ASP A 1 1140 ? 17.899 17.858 -72.031 1.00 88.81 1140 ASP A CA 1
ATOM 7914 C C . ASP A 1 1140 ? 17.059 16.577 -72.071 1.00 88.81 1140 ASP A C 1
ATOM 7916 O O . ASP A 1 1140 ? 16.915 15.901 -71.058 1.00 88.81 1140 ASP A O 1
ATOM 7920 N N . GLY A 1 1141 ? 16.525 16.211 -73.240 1.00 88.62 1141 GLY A N 1
ATOM 7921 C CA . GLY A 1 1141 ? 15.905 14.897 -73.474 1.00 88.62 1141 GLY A CA 1
ATOM 7922 C C . GLY A 1 1141 ? 14.561 14.638 -72.778 1.00 88.62 1141 GLY A C 1
ATOM 7923 O O . GLY A 1 1141 ? 14.082 13.508 -72.806 1.00 88.62 1141 GLY A O 1
ATOM 7924 N N . ASN A 1 1142 ? 13.937 15.641 -72.153 1.00 92.50 1142 ASN A N 1
ATOM 7925 C CA . ASN A 1 1142 ? 12.630 15.468 -71.512 1.00 92.50 1142 ASN A CA 1
ATOM 7926 C C . ASN A 1 1142 ? 11.500 15.288 -72.537 1.00 92.50 1142 ASN A C 1
ATOM 7928 O O . ASN A 1 1142 ? 11.484 15.929 -73.590 1.00 92.50 1142 ASN A O 1
ATOM 7932 N N . ILE A 1 1143 ? 10.505 14.469 -72.191 1.00 92.00 1143 ILE A N 1
ATOM 7933 C CA . ILE A 1 1143 ? 9.311 14.229 -73.011 1.00 92.00 1143 ILE A CA 1
ATOM 7934 C C . ILE A 1 1143 ? 8.027 14.470 -72.209 1.00 92.00 1143 ILE A C 1
ATOM 7936 O O . ILE A 1 1143 ? 7.979 14.290 -70.994 1.00 92.00 1143 ILE A O 1
ATOM 7940 N N . ASN A 1 1144 ? 6.963 14.870 -72.904 1.00 91.31 1144 ASN A N 1
ATOM 7941 C CA . ASN A 1 1144 ? 5.616 15.043 -72.349 1.00 91.31 1144 ASN A CA 1
ATOM 7942 C C . ASN A 1 1144 ? 4.624 14.235 -73.196 1.00 91.31 1144 ASN A C 1
ATOM 7944 O O . ASN A 1 1144 ? 3.822 14.786 -73.949 1.00 91.31 1144 ASN A O 1
ATOM 7948 N N . LEU A 1 1145 ? 4.764 12.911 -73.141 1.00 90.31 1145 LEU A N 1
ATOM 7949 C CA . LEU A 1 1145 ? 3.928 11.948 -73.852 1.00 90.31 1145 LEU A CA 1
ATOM 7950 C C . LEU A 1 1145 ? 3.455 10.886 -72.865 1.00 90.31 1145 LEU A C 1
ATOM 7952 O O . LEU A 1 1145 ? 4.158 10.579 -71.908 1.00 90.31 1145 LEU A O 1
ATOM 7956 N N . ASP A 1 1146 ? 2.269 10.330 -73.099 1.00 89.12 1146 ASP A N 1
ATOM 7957 C CA . ASP A 1 1146 ? 1.722 9.279 -72.244 1.00 89.12 1146 ASP A CA 1
ATOM 7958 C C . ASP A 1 1146 ? 2.682 8.075 -72.189 1.00 89.12 1146 ASP A C 1
ATOM 7960 O O . ASP A 1 1146 ? 2.975 7.508 -73.242 1.00 89.12 1146 ASP A O 1
ATOM 7964 N N . PRO A 1 1147 ? 3.179 7.664 -71.004 1.00 90.81 1147 PRO A N 1
ATOM 7965 C CA . PRO A 1 1147 ? 4.069 6.518 -70.859 1.00 90.81 1147 PRO A CA 1
ATOM 7966 C C . PRO A 1 1147 ? 3.375 5.173 -71.128 1.00 90.81 1147 PRO A C 1
ATOM 7968 O O . PRO A 1 1147 ? 4.049 4.144 -71.083 1.00 90.81 1147 PRO A O 1
ATOM 7971 N N . LEU A 1 1148 ? 2.070 5.144 -71.427 1.00 90.38 1148 LEU A N 1
ATOM 7972 C CA . LEU A 1 1148 ? 1.317 3.945 -71.815 1.00 90.38 1148 LEU A CA 1
ATOM 7973 C C . LEU A 1 1148 ? 1.465 2.796 -70.805 1.00 90.38 1148 LEU A C 1
ATOM 7975 O O . LEU A 1 1148 ? 1.872 1.690 -71.166 1.00 90.38 1148 LEU A O 1
ATOM 7979 N N . PHE A 1 1149 ? 1.149 3.050 -69.534 1.00 88.69 1149 PHE A N 1
ATOM 7980 C CA . PHE A 1 1149 ? 1.201 2.024 -68.486 1.00 88.69 1149 PHE A CA 1
ATOM 7981 C C . PHE A 1 1149 ? 0.271 0.825 -68.771 1.00 88.69 1149 PHE A C 1
ATOM 7983 O O . PHE A 1 1149 ? -0.765 0.952 -69.436 1.00 88.69 1149 PHE A O 1
ATOM 7990 N N . VAL A 1 1150 ? 0.635 -0.371 -68.283 1.00 84.75 1150 VAL A N 1
ATOM 7991 C CA . VAL A 1 1150 ? -0.128 -1.621 -68.481 1.00 84.75 1150 VAL A CA 1
ATOM 7992 C C . VAL A 1 1150 ? -1.559 -1.489 -67.983 1.00 84.75 1150 VAL A C 1
ATOM 7994 O O . VAL A 1 1150 ? -2.470 -1.842 -68.724 1.00 84.75 1150 VAL A O 1
ATOM 7997 N N . TRP A 1 1151 ? -1.795 -0.935 -66.805 1.00 80.62 1151 TRP A N 1
ATOM 7998 C CA . TRP A 1 1151 ? -3.118 -0.430 -66.446 1.00 80.62 1151 TRP A CA 1
ATOM 7999 C C . TRP A 1 1151 ? -2.993 0.583 -65.314 1.00 80.62 1151 TRP A C 1
ATOM 8001 O O . TRP A 1 1151 ? -2.148 0.404 -64.429 1.00 80.62 1151 TRP A O 1
ATOM 8011 N N . PRO A 1 1152 ? -3.838 1.625 -65.319 1.00 70.25 1152 PRO A N 1
ATOM 8012 C CA . PRO A 1 1152 ? -3.949 2.483 -64.161 1.00 70.25 1152 PRO A CA 1
ATOM 8013 C C . PRO A 1 1152 ? -4.545 1.707 -62.988 1.00 70.25 1152 PRO A C 1
ATOM 8015 O O . PRO A 1 1152 ? -5.288 0.736 -63.175 1.00 70.25 1152 PRO A O 1
ATOM 8018 N N . GLY A 1 1153 ? -4.224 2.137 -61.776 1.00 68.94 1153 GLY A N 1
ATOM 8019 C CA . GLY A 1 1153 ? -4.900 1.654 -60.585 1.00 68.94 1153 GLY A CA 1
ATOM 8020 C C . GLY A 1 1153 ? -6.376 2.038 -60.638 1.00 68.94 1153 GLY A C 1
ATOM 8021 O O . GLY A 1 1153 ? -6.764 3.038 -61.248 1.00 68.94 1153 GLY A O 1
ATOM 8022 N N . THR A 1 1154 ? -7.221 1.209 -60.034 1.00 67.62 1154 THR A N 1
ATOM 8023 C CA . THR A 1 1154 ? -8.645 1.529 -59.885 1.00 67.62 1154 THR A CA 1
ATOM 8024 C C . THR A 1 1154 ? -8.854 2.058 -58.486 1.00 67.62 1154 THR A C 1
ATOM 8026 O O . THR A 1 1154 ? -8.502 1.360 -57.530 1.00 67.62 1154 THR A O 1
ATOM 8029 N N . TYR A 1 1155 ? -9.414 3.268 -58.384 1.00 63.97 1155 TYR A N 1
ATOM 8030 C CA . TYR A 1 1155 ? -9.524 3.956 -57.110 1.00 63.97 1155 TYR A CA 1
ATOM 8031 C C . TYR A 1 1155 ? -10.957 4.301 -56.702 1.00 63.97 1155 TYR A C 1
ATOM 8033 O O . TYR A 1 1155 ? -11.691 4.886 -57.497 1.00 63.97 1155 TYR A O 1
ATOM 8041 N N . ASP A 1 1156 ? -11.337 3.975 -55.464 1.00 62.50 1156 ASP A N 1
ATOM 8042 C CA . ASP A 1 1156 ? -12.597 4.414 -54.854 1.00 62.50 1156 ASP A CA 1
ATOM 8043 C C . ASP A 1 1156 ? -12.325 5.529 -53.836 1.00 62.50 1156 ASP A C 1
ATOM 8045 O O . ASP A 1 1156 ? -11.934 5.303 -52.693 1.00 62.50 1156 ASP A O 1
ATOM 8049 N N . PHE A 1 1157 ? -12.545 6.767 -54.273 1.00 53.97 1157 PHE A N 1
ATOM 8050 C CA . PHE A 1 1157 ? -12.334 7.969 -53.465 1.00 53.97 1157 PHE A CA 1
ATOM 8051 C C . PHE A 1 1157 ? -13.426 8.194 -52.404 1.00 53.97 1157 PHE A C 1
ATOM 8053 O O . PHE A 1 1157 ? -13.316 9.128 -51.611 1.00 53.97 1157 PHE A O 1
ATOM 8060 N N . GLN A 1 1158 ? -14.486 7.377 -52.389 1.00 54.62 1158 GLN A N 1
ATOM 8061 C CA . GLN A 1 1158 ? -15.518 7.391 -51.347 1.00 54.62 1158 GLN A CA 1
ATOM 8062 C C . GLN A 1 1158 ? -15.286 6.319 -50.278 1.00 54.62 1158 GLN A C 1
ATOM 8064 O O . GLN A 1 1158 ? -15.869 6.398 -49.192 1.00 54.62 1158 GLN A O 1
ATOM 8069 N N . GLN A 1 1159 ? -14.422 5.341 -50.555 1.00 58.34 1159 GLN A N 1
ATOM 8070 C CA . GLN A 1 1159 ? -14.090 4.282 -49.619 1.00 58.34 1159 GLN A CA 1
ATOM 8071 C C . GLN A 1 1159 ? -13.168 4.818 -48.517 1.00 58.34 1159 GLN A C 1
ATOM 8073 O O . GLN A 1 1159 ? -11.964 5.018 -48.685 1.00 58.34 1159 GLN A O 1
ATOM 8078 N N . MET A 1 1160 ? -13.762 5.054 -47.351 1.00 59.72 1160 MET A N 1
ATOM 8079 C CA . MET A 1 1160 ? -13.048 5.424 -46.137 1.00 59.72 1160 MET A CA 1
ATOM 8080 C C . MET A 1 1160 ? -12.782 4.166 -45.318 1.00 59.72 1160 MET A C 1
ATOM 8082 O O . MET A 1 1160 ? -13.703 3.443 -44.946 1.00 59.72 1160 MET A O 1
ATOM 8086 N N . TYR A 1 1161 ? -11.519 3.908 -45.025 1.00 56.25 1161 TYR A N 1
ATOM 8087 C CA . TYR A 1 1161 ? -11.100 2.894 -44.077 1.00 56.25 1161 TYR A CA 1
ATOM 8088 C C . TYR A 1 1161 ? -11.139 3.462 -42.662 1.00 56.25 1161 TYR A C 1
ATOM 8090 O O . TYR A 1 1161 ? -10.459 4.441 -42.343 1.00 56.25 1161 TYR A O 1
ATOM 8098 N N . GLU A 1 1162 ? -11.972 2.845 -41.831 1.00 59.00 1162 GLU A N 1
ATOM 8099 C CA . GLU A 1 1162 ? -12.105 3.139 -40.409 1.00 59.00 1162 GLU A CA 1
ATOM 8100 C C . GLU A 1 1162 ? -11.060 2.363 -39.608 1.00 59.00 1162 GLU A C 1
ATOM 8102 O O . GLU A 1 1162 ? -10.887 1.160 -39.795 1.00 59.00 1162 GLU A O 1
ATOM 8107 N N . PHE A 1 1163 ? -10.372 3.037 -38.693 1.00 52.84 1163 PHE A N 1
ATOM 8108 C CA . PHE A 1 1163 ? -9.442 2.394 -37.769 1.00 52.84 1163 PHE A CA 1
ATOM 8109 C C . PHE A 1 1163 ? -9.433 3.082 -36.415 1.00 52.84 1163 PHE A C 1
ATOM 8111 O O . PHE A 1 1163 ? -9.806 4.244 -36.294 1.00 52.84 1163 PHE A O 1
ATOM 8118 N N . VAL A 1 1164 ? -9.018 2.352 -35.384 1.00 47.69 1164 VAL A N 1
ATOM 8119 C CA . VAL A 1 1164 ? -8.981 2.843 -34.008 1.00 47.69 1164 VAL A CA 1
ATOM 8120 C C . VAL A 1 1164 ? -7.529 3.010 -33.575 1.00 47.69 1164 VAL A C 1
ATOM 8122 O O . VAL A 1 1164 ? -6.757 2.062 -33.666 1.00 47.69 1164 VAL A O 1
ATOM 8125 N N . VAL A 1 1165 ? -7.168 4.198 -33.089 1.00 48.50 1165 VAL A N 1
ATOM 8126 C CA . VAL A 1 1165 ? -5.891 4.453 -32.397 1.00 48.50 1165 VAL A CA 1
ATOM 8127 C C . VAL A 1 1165 ? -6.236 4.953 -30.998 1.00 48.50 1165 VAL A C 1
ATOM 8129 O O . VAL A 1 1165 ? -7.018 5.896 -30.864 1.00 48.50 1165 VAL A O 1
ATOM 8132 N N . ASP A 1 1166 ? -5.726 4.285 -29.961 1.00 47.16 1166 ASP A N 1
ATOM 8133 C CA . ASP A 1 1166 ? -5.997 4.590 -28.545 1.00 47.16 1166 ASP A CA 1
ATOM 8134 C C . ASP A 1 1166 ? -7.493 4.764 -28.211 1.00 47.16 1166 ASP A C 1
ATOM 8136 O O . ASP A 1 1166 ? -7.913 5.693 -27.519 1.00 47.16 1166 ASP A O 1
ATOM 8140 N N . GLY A 1 1167 ? -8.339 3.882 -28.754 1.00 48.09 1167 GLY A N 1
ATOM 8141 C CA . GLY A 1 1167 ? -9.789 3.904 -28.523 1.00 48.09 1167 GLY A CA 1
ATOM 8142 C C . GLY A 1 1167 ? -10.554 4.996 -29.284 1.00 48.09 1167 GLY A C 1
ATOM 8143 O O . GLY A 1 1167 ? -11.779 5.058 -29.185 1.00 48.09 1167 GLY A O 1
ATOM 8144 N N . ARG A 1 1168 ? -9.875 5.837 -30.075 1.00 43.84 1168 ARG A N 1
ATOM 8145 C CA . ARG A 1 1168 ? -10.502 6.840 -30.949 1.00 43.84 1168 ARG A CA 1
ATOM 8146 C C . ARG A 1 1168 ? -10.602 6.320 -32.378 1.00 43.84 1168 ARG A C 1
ATOM 8148 O O . ARG A 1 1168 ? -9.613 5.851 -32.930 1.00 43.84 1168 ARG A O 1
ATOM 8155 N N . GLN A 1 1169 ? -11.788 6.417 -32.976 1.00 52.34 1169 GLN A N 1
ATOM 8156 C CA . GLN A 1 1169 ? -12.018 6.073 -34.380 1.00 52.34 1169 GLN A CA 1
ATOM 8157 C C . GLN A 1 1169 ? -11.537 7.190 -35.312 1.00 52.34 1169 GLN A C 1
ATOM 8159 O O . GLN A 1 1169 ? -11.904 8.354 -35.155 1.00 52.34 1169 GLN A O 1
ATOM 8164 N N . TYR A 1 1170 ? -10.779 6.804 -36.326 1.00 50.56 1170 TYR A N 1
ATOM 8165 C CA . TYR A 1 1170 ? -10.295 7.632 -37.418 1.00 50.56 1170 TYR A CA 1
ATOM 8166 C C . TYR A 1 1170 ? -10.755 7.048 -38.752 1.00 50.56 1170 TYR A C 1
ATOM 8168 O O . TYR A 1 1170 ? -11.025 5.852 -38.858 1.00 50.56 1170 TYR A O 1
ATOM 8176 N N . LYS A 1 1171 ? -10.834 7.899 -39.777 1.00 52.75 1171 LYS A N 1
ATOM 8177 C CA . LYS A 1 1171 ? -11.140 7.506 -41.156 1.00 52.75 1171 LYS A CA 1
ATOM 8178 C C . LYS A 1 1171 ? -10.027 8.001 -42.071 1.00 52.75 1171 LYS A C 1
ATOM 8180 O O . LYS A 1 1171 ? -9.768 9.201 -42.094 1.00 52.75 1171 LYS A O 1
ATOM 8185 N N . ALA A 1 1172 ? -9.388 7.106 -42.816 1.00 51.16 1172 ALA A N 1
ATOM 8186 C CA . ALA A 1 1172 ? -8.474 7.465 -43.901 1.00 51.16 1172 ALA A CA 1
ATOM 8187 C C . ALA A 1 1172 ? -9.036 6.960 -45.236 1.00 51.16 1172 ALA A C 1
ATOM 8189 O O . ALA A 1 1172 ? -9.714 5.936 -45.248 1.00 51.16 1172 ALA A O 1
ATOM 8190 N N . PRO A 1 1173 ? -8.760 7.622 -46.366 1.00 50.47 1173 PRO A N 1
ATOM 8191 C CA . PRO A 1 1173 ? -9.149 7.104 -47.672 1.00 50.47 1173 PRO A CA 1
ATOM 8192 C C . PRO A 1 1173 ? -8.430 5.771 -47.942 1.00 50.47 1173 PRO A C 1
ATOM 8194 O O . PRO A 1 1173 ? -7.201 5.738 -47.975 1.00 50.47 1173 PRO A O 1
ATOM 8197 N N . ASN A 1 1174 ? -9.168 4.676 -48.138 1.00 56.12 1174 ASN A N 1
ATOM 8198 C CA . ASN A 1 1174 ? -8.616 3.425 -48.666 1.00 56.12 1174 ASN A CA 1
ATOM 8199 C C . ASN A 1 1174 ? -9.002 3.329 -50.125 1.00 56.12 1174 ASN A C 1
ATOM 8201 O O . ASN A 1 1174 ? -10.026 2.761 -50.487 1.00 56.12 1174 ASN A O 1
ATOM 8205 N N . MET A 1 1175 ? -8.190 3.980 -50.940 1.00 60.50 1175 MET A N 1
ATOM 8206 C CA . MET A 1 1175 ? -8.615 4.270 -52.289 1.00 60.50 1175 MET A CA 1
ATOM 8207 C C . MET A 1 1175 ? -8.181 3.210 -53.272 1.00 60.50 1175 MET A C 1
ATOM 8209 O O . MET A 1 1175 ? -8.621 3.312 -54.393 1.00 60.50 1175 MET A O 1
ATOM 8213 N N . ILE A 1 1176 ? -7.337 2.228 -52.943 1.00 62.91 1176 ILE A N 1
ATOM 8214 C CA . ILE A 1 1176 ? -6.909 1.232 -53.935 1.00 62.91 1176 ILE A CA 1
ATOM 8215 C C . ILE A 1 1176 ? -7.892 0.061 -53.951 1.00 62.91 1176 ILE A C 1
ATOM 8217 O O . ILE A 1 1176 ? -7.864 -0.793 -53.072 1.00 62.91 1176 ILE A O 1
ATOM 8221 N N . VAL A 1 1177 ? -8.712 -0.019 -55.000 1.00 65.31 1177 VAL A N 1
ATOM 8222 C CA . VAL A 1 1177 ? -9.508 -1.221 -55.309 1.00 65.31 1177 VAL A CA 1
ATOM 8223 C C . VAL A 1 1177 ? -8.641 -2.235 -56.062 1.00 65.31 1177 VAL A C 1
ATOM 8225 O O . VAL A 1 1177 ? -8.642 -3.425 -55.755 1.00 65.31 1177 VAL A O 1
ATOM 8228 N N . HIS A 1 1178 ? -7.844 -1.751 -57.022 1.00 68.12 1178 HIS A N 1
ATOM 8229 C CA . HIS A 1 1178 ? -6.828 -2.532 -57.729 1.00 68.12 1178 HIS A CA 1
ATOM 8230 C C . HIS A 1 1178 ? -5.550 -1.708 -57.887 1.00 68.12 1178 HIS A C 1
ATOM 8232 O O . HIS A 1 1178 ? -5.595 -0.603 -58.430 1.00 68.12 1178 HIS A O 1
ATOM 8238 N N . ALA A 1 1179 ? -4.417 -2.245 -57.427 1.00 67.94 1179 ALA A N 1
ATOM 8239 C CA . ALA A 1 1179 ? -3.126 -1.567 -57.505 1.00 67.94 1179 ALA A CA 1
ATOM 8240 C C . ALA A 1 1179 ? -2.695 -1.324 -58.967 1.00 67.94 1179 ALA A C 1
ATOM 8242 O O . ALA A 1 1179 ? -2.941 -2.174 -59.834 1.00 67.94 1179 ALA A O 1
ATOM 8243 N N . PRO A 1 1180 ? -2.037 -0.188 -59.258 1.00 75.19 1180 PRO A N 1
ATOM 8244 C CA . PRO A 1 1180 ? -1.600 0.125 -60.610 1.00 75.19 1180 PRO A CA 1
ATOM 8245 C C . PRO A 1 1180 ? -0.501 -0.830 -61.087 1.00 75.19 1180 PRO A C 1
ATOM 8247 O O . PRO A 1 1180 ? 0.401 -1.188 -60.327 1.00 75.19 1180 PRO A O 1
ATOM 8250 N N . ASN A 1 1181 ? -0.529 -1.186 -62.375 1.00 82.81 1181 ASN A N 1
ATOM 8251 C CA . ASN A 1 1181 ? 0.624 -1.778 -63.049 1.00 82.81 1181 ASN A CA 1
ATOM 8252 C C . ASN A 1 1181 ? 1.269 -0.709 -63.931 1.00 82.81 1181 ASN A C 1
ATOM 8254 O O . ASN A 1 1181 ? 0.861 -0.477 -65.072 1.00 82.81 1181 ASN A O 1
ATOM 8258 N N . LEU A 1 1182 ? 2.292 -0.075 -63.360 1.00 85.69 1182 LEU A N 1
ATOM 8259 C CA . LEU A 1 1182 ? 3.034 1.033 -63.957 1.00 85.69 1182 LEU A CA 1
ATOM 8260 C C . LEU A 1 1182 ? 4.182 0.573 -64.868 1.00 85.69 1182 LEU A C 1
ATOM 8262 O O . LEU A 1 1182 ? 5.054 1.367 -65.216 1.00 85.69 1182 LEU A O 1
ATOM 8266 N N . GLU A 1 1183 ? 4.207 -0.698 -65.270 1.00 84.75 1183 GLU A N 1
ATOM 8267 C CA . GLU A 1 1183 ? 5.080 -1.145 -66.353 1.00 84.75 1183 GLU A CA 1
ATOM 8268 C C . GLU A 1 1183 ? 4.659 -0.446 -67.663 1.00 84.75 1183 GLU A C 1
ATOM 8270 O O . GLU A 1 1183 ? 3.472 -0.459 -68.007 1.00 84.75 1183 GLU A O 1
ATOM 8275 N N . PRO A 1 1184 ? 5.582 0.176 -68.418 1.00 83.56 1184 PRO A N 1
ATOM 8276 C CA . PRO A 1 1184 ? 5.274 0.688 -69.749 1.00 83.56 1184 PRO A CA 1
ATOM 8277 C C . PRO A 1 1184 ? 4.951 -0.463 -70.710 1.00 83.56 1184 PRO A C 1
ATOM 8279 O O . PRO A 1 1184 ? 5.693 -1.445 -70.796 1.00 83.56 1184 PRO A O 1
ATOM 8282 N N . ARG A 1 1185 ? 3.856 -0.353 -71.466 1.00 84.69 1185 ARG A N 1
ATOM 8283 C CA . ARG A 1 1185 ? 3.512 -1.327 -72.512 1.00 84.69 1185 ARG A CA 1
ATOM 8284 C C . ARG A 1 1185 ? 4.500 -1.235 -73.688 1.00 84.69 1185 ARG A C 1
ATOM 8286 O O . ARG A 1 1185 ? 5.055 -0.161 -73.936 1.00 84.69 1185 ARG A O 1
ATOM 8293 N N . PRO A 1 1186 ? 4.671 -2.313 -74.481 1.00 82.56 1186 PRO A N 1
ATOM 8294 C CA . PRO A 1 1186 ? 5.398 -2.239 -75.747 1.00 82.56 1186 PRO A CA 1
ATOM 8295 C C . PRO A 1 1186 ? 4.891 -1.086 -76.628 1.00 82.56 1186 PRO A C 1
ATOM 8297 O O . PRO A 1 1186 ? 3.685 -0.941 -76.823 1.00 82.56 1186 PRO A O 1
ATOM 8300 N N . GLY A 1 1187 ? 5.814 -0.273 -77.152 1.00 81.31 1187 GLY A N 1
ATOM 8301 C CA . GLY A 1 1187 ? 5.496 0.935 -77.928 1.00 81.31 1187 GLY A CA 1
ATOM 8302 C C . GLY A 1 1187 ? 5.309 2.210 -77.097 1.00 81.31 1187 GLY A C 1
ATOM 8303 O O . GLY A 1 1187 ? 4.991 3.252 -77.664 1.00 81.31 1187 GLY A O 1
ATOM 8304 N N . SER A 1 1188 ? 5.511 2.150 -75.777 1.00 88.69 1188 SER A N 1
ATOM 8305 C CA . SER A 1 1188 ? 5.576 3.340 -74.929 1.00 88.69 1188 SER A CA 1
ATOM 8306 C C . SER A 1 1188 ? 6.685 4.300 -75.385 1.00 88.69 1188 SER A C 1
ATOM 8308 O O . SER A 1 1188 ? 7.812 3.855 -75.601 1.00 88.69 1188 SER A O 1
ATOM 8310 N N . PRO A 1 1189 ? 6.412 5.616 -75.462 1.00 87.88 1189 PRO A N 1
ATOM 8311 C CA . PRO A 1 1189 ? 7.421 6.625 -75.778 1.00 87.88 1189 PRO A CA 1
ATOM 8312 C C . PRO A 1 1189 ? 8.457 6.811 -74.661 1.00 87.88 1189 PRO A C 1
ATOM 8314 O O . PRO A 1 1189 ? 9.452 7.492 -74.875 1.00 87.88 1189 PRO A O 1
ATOM 8317 N N . ALA A 1 1190 ? 8.228 6.240 -73.473 1.00 86.06 1190 ALA A N 1
ATOM 8318 C CA . ALA A 1 1190 ? 9.189 6.256 -72.373 1.00 86.06 1190 ALA A CA 1
ATOM 8319 C C . ALA A 1 1190 ? 10.244 5.137 -72.484 1.00 86.06 1190 ALA A C 1
ATOM 8321 O O . ALA A 1 1190 ? 11.237 5.164 -71.757 1.00 86.06 1190 ALA A O 1
ATOM 8322 N N . ILE A 1 1191 ? 10.042 4.153 -73.371 1.00 84.44 1191 ILE A N 1
ATOM 8323 C CA . ILE A 1 1191 ? 11.040 3.118 -73.669 1.00 84.44 1191 ILE A CA 1
ATOM 8324 C C . ILE A 1 1191 ? 12.142 3.749 -74.532 1.00 84.44 1191 ILE A C 1
ATOM 8326 O O . ILE A 1 1191 ? 11.841 4.453 -75.491 1.00 84.44 1191 ILE A O 1
ATOM 8330 N N . ASP A 1 1192 ? 13.406 3.516 -74.165 1.00 80.06 1192 ASP A N 1
ATOM 8331 C CA . ASP A 1 1192 ? 14.613 4.035 -74.837 1.00 80.06 1192 ASP A CA 1
ATOM 8332 C C . ASP A 1 1192 ? 14.735 5.579 -74.914 1.00 80.06 1192 ASP A C 1
ATOM 8334 O O . ASP A 1 1192 ? 15.549 6.108 -75.666 1.00 80.06 1192 ASP A O 1
ATOM 8338 N N . ALA A 1 1193 ? 13.957 6.330 -74.122 1.00 83.69 1193 ALA A N 1
ATOM 8339 C CA . ALA A 1 1193 ? 14.030 7.800 -74.058 1.00 83.69 1193 ALA A CA 1
ATOM 8340 C C . ALA A 1 1193 ? 15.043 8.337 -73.022 1.00 83.69 1193 ALA A C 1
ATOM 8342 O O . ALA A 1 1193 ? 15.298 9.541 -72.957 1.00 83.69 1193 ALA A O 1
ATOM 8343 N N . GLY A 1 1194 ? 15.578 7.451 -72.178 1.00 83.75 1194 GLY A N 1
ATOM 8344 C CA . GLY A 1 1194 ? 16.491 7.773 -71.082 1.00 83.75 1194 GLY A CA 1
ATOM 8345 C C . GLY A 1 1194 ? 17.972 7.686 -71.460 1.00 83.75 1194 GLY A C 1
ATOM 8346 O O . GLY A 1 1194 ? 18.336 7.415 -72.597 1.00 83.75 1194 GLY A O 1
ATOM 8347 N N . THR A 1 1195 ? 18.842 7.861 -70.466 1.00 85.25 1195 THR A N 1
ATOM 8348 C CA . THR A 1 1195 ? 20.269 7.499 -70.550 1.00 85.25 1195 THR A CA 1
ATOM 8349 C C . THR A 1 1195 ? 20.543 6.174 -69.835 1.00 85.25 1195 THR A C 1
ATOM 8351 O O . THR A 1 1195 ? 19.798 5.777 -68.939 1.00 85.25 1195 THR A O 1
ATOM 8354 N N . ALA A 1 1196 ? 21.685 5.538 -70.109 1.00 79.69 1196 ALA A N 1
ATOM 8355 C CA . ALA A 1 1196 ? 22.128 4.344 -69.378 1.00 79.69 1196 ALA A CA 1
ATOM 8356 C C . ALA A 1 1196 ? 22.443 4.583 -67.877 1.00 79.69 1196 ALA A C 1
ATOM 8358 O O . ALA A 1 1196 ? 22.725 3.636 -67.137 1.00 79.69 1196 ALA A O 1
ATOM 8359 N N . ALA A 1 1197 ? 22.420 5.833 -67.394 1.00 78.12 1197 ALA A N 1
ATOM 8360 C CA . ALA A 1 1197 ? 22.803 6.184 -66.029 1.00 78.12 1197 ALA A CA 1
ATOM 8361 C C . ALA A 1 1197 ? 21.894 5.518 -64.976 1.00 78.12 1197 ALA A C 1
ATOM 8363 O O . ALA A 1 1197 ? 20.696 5.786 -64.886 1.00 78.12 1197 ALA A O 1
ATOM 8364 N N . GLY A 1 1198 ? 22.481 4.645 -64.149 1.00 70.81 1198 GLY A N 1
ATOM 8365 C CA . GLY A 1 1198 ? 21.802 3.976 -63.032 1.00 70.81 1198 GLY A CA 1
ATOM 8366 C C . GLY A 1 1198 ? 20.757 2.924 -63.430 1.00 70.81 1198 GLY A C 1
ATOM 8367 O O . GLY A 1 1198 ? 20.012 2.464 -62.558 1.00 70.81 1198 GLY A O 1
ATOM 8368 N N . ALA A 1 1199 ? 20.654 2.579 -64.721 1.00 70.69 1199 ALA A N 1
ATOM 8369 C CA . ALA A 1 1199 ? 19.644 1.661 -65.237 1.00 70.69 1199 ALA A CA 1
ATOM 8370 C C . ALA A 1 1199 ? 19.971 0.201 -64.846 1.00 70.69 1199 ALA A C 1
ATOM 8372 O O . ALA A 1 1199 ? 21.068 -0.277 -65.140 1.00 70.69 1199 ALA A O 1
ATOM 8373 N N . PRO A 1 1200 ? 19.051 -0.532 -64.192 1.00 71.12 1200 PRO A N 1
ATOM 8374 C CA . PRO A 1 1200 ? 19.262 -1.926 -63.823 1.00 71.12 1200 PRO A CA 1
ATOM 8375 C C . PRO A 1 1200 ? 19.026 -2.850 -65.026 1.00 71.12 1200 PRO A C 1
ATOM 8377 O O . PRO A 1 1200 ? 18.270 -2.516 -65.941 1.00 71.12 1200 PRO A O 1
ATOM 8380 N N . ALA A 1 1201 ? 19.636 -4.039 -65.002 1.00 70.06 1201 ALA A N 1
ATOM 8381 C CA . ALA A 1 1201 ? 19.457 -5.064 -66.037 1.00 70.06 1201 ALA A CA 1
ATOM 8382 C C . ALA A 1 1201 ? 18.018 -5.626 -66.095 1.00 70.06 1201 ALA A C 1
ATOM 8384 O O . ALA A 1 1201 ? 17.575 -6.108 -67.139 1.00 70.06 1201 ALA A O 1
ATOM 8385 N N . SER A 1 1202 ? 17.279 -5.541 -64.987 1.00 70.38 1202 SER A N 1
ATOM 8386 C CA . SER A 1 1202 ? 15.894 -5.994 -64.849 1.00 70.38 1202 SER A CA 1
ATOM 8387 C C . SER A 1 1202 ? 15.014 -4.940 -64.171 1.00 70.38 1202 SER A C 1
ATOM 8389 O O . SER A 1 1202 ? 15.511 -4.097 -63.425 1.00 70.38 1202 SER A O 1
ATOM 8391 N N . ASP A 1 1203 ? 13.708 -4.986 -64.422 1.00 70.31 1203 ASP A N 1
ATOM 8392 C CA . ASP A 1 1203 ? 12.708 -4.163 -63.740 1.00 70.31 1203 ASP A CA 1
ATOM 8393 C C . ASP A 1 1203 ? 12.430 -4.633 -62.294 1.00 70.31 1203 ASP A C 1
ATOM 8395 O O . ASP A 1 1203 ? 13.010 -5.604 -61.800 1.00 70.31 1203 ASP A O 1
ATOM 8399 N N . LEU A 1 1204 ? 11.521 -3.933 -61.600 1.00 67.75 1204 LEU A N 1
ATOM 8400 C CA . LEU A 1 1204 ? 11.106 -4.242 -60.223 1.00 67.75 1204 LEU A CA 1
ATOM 8401 C C . LEU A 1 1204 ? 10.358 -5.581 -60.081 1.00 67.75 1204 LEU A C 1
ATOM 8403 O O . LEU A 1 1204 ? 10.064 -5.978 -58.954 1.00 67.75 1204 LEU A O 1
ATOM 8407 N N . ALA A 1 1205 ? 9.991 -6.241 -61.182 1.00 66.88 1205 ALA A N 1
ATOM 8408 C CA . ALA A 1 1205 ? 9.404 -7.580 -61.210 1.00 66.88 1205 ALA A CA 1
ATOM 8409 C C . ALA A 1 1205 ? 10.436 -8.654 -61.616 1.00 66.88 1205 ALA A C 1
ATOM 8411 O O . ALA A 1 1205 ? 10.072 -9.817 -61.798 1.00 66.88 1205 ALA A O 1
ATOM 8412 N N . GLY A 1 1206 ? 11.714 -8.278 -61.756 1.00 68.69 1206 GLY A N 1
ATOM 8413 C CA . GLY A 1 1206 ? 12.806 -9.172 -62.139 1.00 68.69 1206 GLY A CA 1
ATOM 8414 C C . GLY A 1 1206 ? 12.834 -9.522 -63.628 1.00 68.69 1206 GLY A C 1
ATOM 8415 O O . GLY A 1 1206 ? 13.597 -10.398 -64.034 1.00 68.69 1206 GLY A O 1
ATOM 8416 N N . ARG A 1 1207 ? 12.028 -8.860 -64.464 1.00 71.94 1207 ARG A N 1
ATOM 8417 C CA . ARG A 1 1207 ? 11.998 -9.103 -65.911 1.00 71.94 1207 ARG A CA 1
ATOM 8418 C C . ARG A 1 1207 ? 13.086 -8.276 -66.578 1.00 71.94 1207 ARG A C 1
ATOM 8420 O O . ARG A 1 1207 ? 13.350 -7.149 -66.167 1.00 71.94 1207 ARG A O 1
ATOM 8427 N N . ALA A 1 1208 ? 13.726 -8.820 -67.610 1.00 67.81 1208 ALA A N 1
ATOM 8428 C CA . ALA A 1 1208 ? 14.700 -8.065 -68.393 1.00 67.81 1208 ALA A CA 1
ATOM 8429 C C . ALA A 1 1208 ? 14.037 -6.801 -68.960 1.00 67.81 1208 ALA A C 1
ATOM 8431 O O . ALA A 1 1208 ? 12.947 -6.882 -69.534 1.00 67.81 1208 ALA A O 1
ATOM 8432 N N . ARG A 1 1209 ? 14.675 -5.638 -68.789 1.00 64.81 1209 ARG A N 1
ATOM 8433 C CA . ARG A 1 1209 ? 14.125 -4.395 -69.344 1.00 64.81 1209 ARG A CA 1
ATOM 8434 C C . ARG A 1 1209 ? 14.137 -4.482 -70.880 1.00 64.81 1209 ARG A C 1
ATOM 8436 O O . ARG A 1 1209 ? 15.131 -4.944 -71.446 1.00 64.81 1209 ARG A O 1
ATOM 8443 N N . PRO A 1 1210 ? 13.058 -4.068 -71.565 1.00 58.31 1210 PRO A N 1
ATOM 8444 C CA . PRO A 1 1210 ? 13.057 -3.988 -73.018 1.00 58.31 1210 PRO A CA 1
ATOM 8445 C C . PRO A 1 1210 ? 13.974 -2.828 -73.430 1.00 58.31 1210 PRO A C 1
ATOM 8447 O O . PRO A 1 1210 ? 13.627 -1.681 -73.179 1.00 58.31 1210 PRO A O 1
ATOM 8450 N N . PHE A 1 1211 ? 15.142 -3.117 -74.008 1.00 55.22 1211 PHE A N 1
ATOM 8451 C CA . PHE A 1 1211 ? 16.057 -2.102 -74.545 1.00 55.22 1211 PHE A CA 1
ATOM 8452 C C . PHE A 1 1211 ? 16.311 -2.319 -76.042 1.00 55.22 1211 PHE A C 1
ATOM 8454 O O . PHE A 1 1211 ? 16.582 -3.449 -76.469 1.00 55.22 1211 PHE A O 1
ATOM 8461 N N . GLY A 1 1212 ? 16.301 -1.232 -76.817 1.00 48.03 1212 GLY A N 1
ATOM 8462 C CA . GLY A 1 1212 ? 17.215 -1.013 -77.944 1.00 48.03 1212 GLY A CA 1
ATOM 8463 C C . GLY A 1 1212 ? 18.529 -0.363 -77.469 1.00 48.03 1212 GLY A C 1
ATOM 8464 O O . GLY A 1 1212 ? 18.644 0.033 -76.319 1.00 48.03 1212 GLY A O 1
ATOM 8465 N N . ALA A 1 1213 ? 19.555 -0.279 -78.325 1.00 32.28 1213 ALA A N 1
ATOM 8466 C CA . ALA A 1 1213 ? 20.936 0.101 -77.963 1.00 32.28 1213 ALA A CA 1
ATOM 8467 C C . ALA A 1 1213 ? 21.184 1.601 -77.621 1.00 32.28 1213 ALA A C 1
ATOM 8469 O O . ALA A 1 1213 ? 22.237 2.126 -77.989 1.00 32.28 1213 ALA A O 1
ATOM 8470 N N . GLY A 1 1214 ? 20.234 2.290 -76.979 1.00 37.16 1214 GLY A N 1
ATOM 8471 C CA . GLY A 1 1214 ? 20.314 3.714 -76.610 1.00 37.16 1214 GLY A CA 1
ATOM 8472 C C . GLY A 1 1214 ? 20.630 3.940 -75.141 1.00 37.16 1214 GLY A C 1
ATOM 8473 O O . GLY A 1 1214 ? 19.783 3.542 -74.314 1.00 37.16 1214 GLY A O 1
#

Radius of gyration: 43.98 Å; Cα contacts (8 Å, |Δi|>4): 4660; chains: 1; bounding box: 108×65×150 Å

Solvent-accessible surface area (backbone atoms only — not comparable to full-atom values): 50402 Å² total; per-residue (Å²): 143,87,86,88,86,90,81,83,89,76,84,73,77,80,71,80,43,60,79,48,40,27,21,84,84,64,85,38,84,26,63,45,70,59,61,45,40,67,73,51,55,68,56,15,33,40,41,31,44,65,41,79,45,77,31,49,57,42,44,42,66,45,78,72,44,40,96,91,40,92,86,37,57,75,82,43,26,37,33,42,36,27,43,88,26,29,93,44,10,32,43,29,31,40,98,70,49,84,48,62,63,54,23,18,27,28,48,38,63,78,45,37,44,61,63,23,29,43,31,17,29,23,29,20,49,10,52,3,50,77,40,7,0,13,32,26,34,19,53,48,12,14,37,27,38,32,49,25,35,25,34,57,8,27,15,39,32,0,0,17,30,19,32,43,49,18,30,46,30,37,38,34,48,26,39,29,32,52,8,33,6,69,35,30,0,0,18,30,21,37,38,31,36,40,39,35,38,33,51,25,39,31,32,42,7,30,14,68,29,38,1,0,19,29,22,38,36,36,30,51,35,37,37,35,49,24,39,32,29,19,5,26,8,28,30,2,0,19,29,23,33,27,56,53,8,47,30,36,36,35,31,22,37,31,29,33,5,31,10,72,50,57,32,2,0,18,30,24,30,26,50,43,5,39,32,36,39,33,22,20,28,29,32,20,4,20,10,35,50,32,8,0,13,31,24,30,24,53,52,6,37,35,38,40,33,17,21,30,22,38,59,16,38,22,38,16,65,37,75,41,80,66,32,57,66,46,46,28,14,27,34,41,42,76,73,86,65,71,79,42,65,61,47,44,75,62,80,49,38,39,22,28,43,74,87,57,57,60,33,27,30,26,68,83,43,95,49,68,50,81,22,39,92,91,37,25,12,30,47,63,60,67,73,58,56,67,40,84,34,35,13,59,86,16,71,35,59,48,47,12,67,96,51,33,46,32,18,37,51,60,72,60,58,64,66,58,37,45,85,52,35,39,38,40,34,45,63,45,77,41,74,29,71,34,46,52,21,20,61,29,36,21,43,35,34,74,28,36,94,45,9,35,35,41,16,36,49,36,23,42,25,60,81,10,36,44,32,18,25,21,26,22,66,4,69,64,5,11,39,40,37,18,18,64,21,39,22,40,37,32,46,26,34,27,30,57,3,18,15,73,71,84,43,5,0,14,31,21,37,16,39,45,9,48,29,39,36,33,47,30,36,41,33,43,8,4,64,98,43,90,7,27,24,28,26,33,29,42,52,8,42,32,38,34,36,50,22,35,36,33,49,13,37,26,26,25,32,39,26,29,48,44,8,42,34,39,36,32,50,25,40,33,30,41,13,13,67,44,99,83,44,87,25,24,26,35,34,24,27,49,41,2,44,35,35,39,34,49,24,38,30,28,49,10,54,7,20,20,29,36,27,24,58,55,2,31,39,42,38,32,53,24,40,27,32,44,7,58,21,30,18,39,35,30,36,46,18,37,38,40,39,29,55,22,40,25,27,49,10,35,11,17,35,39,31,38,36,9,47,35,38,38,32,50,24,41,29,31,47,5,44,22,72,54,8,0,19,27,26,35,33,32,61,51,44,39,38,39,30,41,21,38,34,29,32,6,26,11,41,32,7,0,30,30,21,26,37,40,14,46,34,40,36,35,27,21,27,37,32,19,9,43,21,56,74,61,9,5,32,33,23,26,31,70,61,7,49,34,39,37,34,14,20,31,39,39,60,13,55,86,41,28,66,40,55,41,100,64,22,47,80,47,42,29,15,20,35,36,64,53,99,56,63,56,78,56,61,62,39,33,58,63,76,52,36,40,23,32,30,65,92,62,41,62,32,27,28,28,76,87,42,66,88,84,37,82,19,39,90,92,37,23,16,42,45,68,66,71,74,61,60,65,45,78,10,34,11,73,80,24,66,35,57,52,42,8,75,95,53,34,55,34,30,30,84,66,57,71,33,88,52,61,24,46,82,50,37,35,42,38,36,42,66,47,80,43,75,20,74,56,75,50,56,47,56,52,54,25,42,34,36,68,26,42,94,42,10,37,27,47,21,38,40,51,65,42,38,62,84,18,38,42,30,23,21,22,30,30,62,1,72,78,6,14,36,41,34,38,36,55,17,37,20,41,38,35,42,28,36,37,29,49,8,27,55,77,9,27,34,30,26,18,35,50,6,47,33,40,37,30,50,26,38,30,32,56,17,53,7,11,27,34,25,28,31,48,49,7,26,39,38,37,35,51,24,39,30,27,50,8,30,17,65,49,35,1,21,34,30,39,22,38,50,13,42,41,38,39,32,54,22,37,33,31,47,8,34,9,67,33,37,18,1,19,34,35,36,24,51,46,12,38,41,40,37,34,50,25,39,32,34,45,7,15,10,39,47,36,21,6,21,28,34,37,38,27,21,60,30,37,42,35,35,48,25,39,37,26,47,12,28,36,74,32,98,81,21,13,26,36,31,35,32,52,28,40,43,39,40,36,33,44,23,38,30,31,48,10,50,15,14,23,30,33,27,26,61,49,7,38,36,42,38,34,38,24,37,26,39,76,21,71,72,34,37,64,50,72,39,90,75,27,46,78,49,42,28,21,21,38,35,54,59,99,54,65,57,75,56,59,64,39,38,58,63,76,46,48,49,67,37,79,49,42,69,40,91,81,40,61,43,74,46,66,52,96,88,41,82,47,72,42,68,52,31,72,78,38,78,56,39,77,54,61,35,93,88,23,70,61,57,64,44,38,64,72,72,86,64,65,77,39,47,99,83,69,44,72,57,83,72,68,104,84